Protein AF-0000000070116323 (afdb_homodimer)

InterPro domains:
  IPR029063 S-adenosyl-L-methionine-dependent methyltransferase superfamily [G3DSA:3.40.50.150] (21-224)
  IPR029063 S-adenosyl-L-methionine-dependent methyltransferase superfamily [SSF53335] (65-200)

Sequence (1064 aa):
MSVRLLGGEMPHWSEPVDTGARGAVLAALAAAAHGRTLVVGPHGAEVVDPLTAGELTLLVRGTPDAEALARRYATRPGVRVWCGSLDKLAAEPEFDTVLALDGLDRTGSTESPELPWSQALARLLAVLRPGGRLLLGLPNPAGLHRLVALPAEPGVTEWPAPAEDDPTRPVSLSELHAAVRSAGLEVLRGYAAFPSPDAPSALLGAELLADPRMRGLLQSTLRRALVPAAPLLADPRPIAMRLLHAGLAGPTAPGWVVVATRPGGPARPDLPGALIGTGPAGVDRVEHDPARGWLRVGAGAARVVPAGRCLHDVLLAAARGHDHPAFRGLLTAWQAGALAGVDADEIVVDPDGLLHGLGRPLDAPAPLAAGPAAPEPTSAEVATAEDTAAGPAGSRRDGEALRRFARAMFDEGLSHLWPTPADESEVTALLAEMAGRVAPDRAADAHDGPPTLRETVAQRDRLRRELAEARAQADWYERRAARRDAELIRANRIISALKATAPGRAATVVAGGLRTGKRVARAALRRLRPDGMSVRLLGGEMPHWSEPVDTGARGAVLAALAAAAHGRTLVVGPHGAEVVDPLTAGELTLLVRGTPDAEALARRYATRPGVRVWCGSLDKLAAEPEFDTVLALDGLDRTGSTESPELPWSQALARLLAVLRPGGRLLLGLPNPAGLHRLVALPAEPGVTEWPAPAEDDPTRPVSLSELHAAVRSAGLEVLRGYAAFPSPDAPSALLGAELLADPRMRGLLQSTLRRALVPAAPLLADPRPIAMRLLHAGLAGPTAPGWVVVATRPGGPARPDLPGALIGTGPAGVDRVEHDPARGWLRVGAGAARVVPAGRCLHDVLLAAARGHDHPAFRGLLTAWQAGALAGVDADEIVVDPDGLLHGLGRPLDAPAPLAAGPAAPEPTSAEVATAEDTAAGPAGSRRDGEALRRFARAMFDEGLSHLWPTPADESEVTALLAEMAGRVAPDRAADAHDGPPTLRETVAQRDRLRRELAEARAQADWYERRAARRDAELIRANRIISALKATAPGRAATVVAGGLRTGKRVARAALRRLRPDG

Organism: Actinoplanes teichomyceticus (NCBI:txid1867)

Secondary structure (DSSP, 8-state):
-PEEEEE--BTT--PPTT-SB-SHHHHHHHTT--SSEEEES-B-HHHHTT---SSEEEEESBHHHHHHHHHHTTTSTTEEEEEE-GGGS-----EEEEEETT-STTS--TTSPPPPHHHHHHHHHTTEEEEEEEEEEEE-TTSHHHHT-------TT--S--GGG-TTS--SHHHHHHHHHHTT-EEEEEEEEES-SSS-SEEEEHHHHH-GGGHHHHHHHHHHHT--SS--SS-HHHHHHHHHHTT-TTTT-SEEEEEEE-TT-SSPP---SEEEE-SSS-EEEEEEETTTEEEEESSS--EEPPPSEEHHHHHHHHHHTT-HHHHHHHHHHHHHSTTTTS-GGGEEE-TTS-EEE-SS--S-------S---------------------TTSTTTTHHHHHHHHHHHHTT-GGGSSS---HHHHHHHHHHHTT-PPPP-------SPPPHHHHHHHHHHHHHHHHHHHHHHHHHHHHHHHHHHHHHHHHHHHHHHHHHS-HHHHHHHHHHHHHHHHHHHHHHHHTS---/-PEEEEE--BTT--PPTT-SB-SHHHHHHHTT--SSEEEES-B-HHHHTT---SSEEEEESBHHHHHHHHHHTTTSTTEEEEEE-GGGS-----EEEEEETT-STTS--TTSPPPPHHHHHHHHHTTEEEEEEEEEEEE-TTSHHHHT-------TT--S--GGG-TTS--SHHHHHHHHHHTTPEEEEEEEEES-SSS-SEEEEHHHHH-GGGHHHHHHHHHHHT--SS--SS-HHHHHHHHHHTT-TTTT-SEEEEEEE-TT-SSPP---SEEEE-SSS-EEEEEEETTTEEEEESSS--EEPPPSEEHHHHHHHHHHTT-HHHHHHHHHHHHHSTTTTS-GGGEEE-TTS-EEE-SS--S-------S--------------------STTSTTTTHHHHHHHHHHHHTT-GGGSSS---HHHHHHHHHHHTT-PPPP-------SPPPHHHHHHHHHHHHHHHHHHHHHHHHHHHHHHHHHHHHHHHHHHHHHHHHHS-HHHHHHHHHHHHHHHHHHHHHHHHTS---

Radius of gyration: 37.92 Å; Cα contacts (8 Å, |Δi|>4): 1888; chains: 2; bounding box: 138×92×123 Å

Foldseek 3Di:
DDEAELAQADAPDDDDPPFFAEFQLLLVVLCQAEEAEEEAEDYDCSNVVPHPHQAYEYEARYPVVQVVVCVVCVPPPRYHYYYHALVSDDLAQAGQEYEALRARQRRGHPVDDDDQRLVSVLSSCSNHDAFHKYKHKDFACLALCNVFADPDPPPPPPPDDPNVVRPQGDNAPVSVCVSCVVSQKAWPFKWFFPDASRYGQKTAGPVLLPDLQCALVVLLQRQVRQDDPDATQARSSVVCNVCSVVSNNRSRGRMMIIMITHPPHDDDDDDARMWHHPDRNWIWGWHQDPVQGIWIGGPDDIDRRGTAHQQLVVLVVCLVVVVLVVNLVSLQLCLVDLNLLPASSQWGQHPVRDIDGNDPPRPDDPPPPPPPDPPDDDDDPPPPPPPPPPDPPVVLSRQVNLLVSLVVCVSNVNCVSDPDNDDSQRSSQVSQVSNVHHRHDPDPDDPPDDDHVVRVVVVVVVVVVVVVVVVVVVVVVVVVVVVVVVVVVVVVVVVVVVLVPDPDPVNVVVVVVVVVVVVVVVVVVVVPPPDD/DDEAELAQADAPDDDDPPFFADFQLLLVVLCQFEEAEEEAEDYDCSNVVPHPHQAYEYEARYPVVQVVVCVVCVPPPRYHYYYHALVSDDLAQAGQEYEALRARQRRGHPVDDDDQSLVSVLSSCSNHDAFHKYKHKDFACLALCNVFADPDPPPPPPPDDPNVVRPQGDNAPVSVCVSCVVSQKAWPFKWFFPDASRYGQKTAGPVLLPDLQCALVVLLQRQVRQPDPDDTQARSSVVCNVCSVVSNNRSRGRMMIIMITHPPHPDDDDDARMWHHPDRNWIWGWHQDPVQGIWIGTPDDIDRRGGAHQQLVVLVVCLVVVVLVVNLVSLQLCLVFLNLLPASSQWGQHPVRDIDGNDPPRPDGPPPPDPPDDPPDDDDDPDPPPPPPPDCPVVLSRQVNLLVSLVVCVSNVNCVSDPDNDDSQRSSQVSQVSNVHHRHDPDPDDPPDDDHVVRVVVVVVVVVVVVVVVVVVVVVVVVVVVVVVVVVVVVVVVVVVVLVPDPPPVVVVVVVVVVVVVVVVVVVVVVPPPDD

Nearest PDB structures (foldseek):
  3cc8-assembly1_A-2  TM=5.804E-01  e=1.227E-06  Bacillus cereus ATCC 10987
  4htf-assembly1_A  TM=5.888E-01  e=8.578E-06  Escherichia coli O157:H7
  3ofj-assembly1_A  TM=7.403E-01  e=3.950E-04  Bradyrhizobium sp. WM9
  7f1e-assembly2_B  TM=6.136E-01  e=3.707E-03  Homo sapiens
  8owx-assembly1_A  TM=5.629E-01  e=3.295E-03  Homo sapiens

pLDDT: mean 80.02, std 21.69, range [21.78, 98.81]

Solvent-accessible surface area (backbone atoms only — not comparable to full-atom values): 56687 Å² total; per-residue (Å²): 95,75,71,45,78,56,44,54,53,31,76,90,35,62,79,64,82,95,55,39,20,25,43,39,34,50,23,60,57,50,62,67,59,44,49,36,28,37,36,40,31,54,61,30,64,69,34,56,68,72,55,76,42,71,32,36,36,40,34,28,27,22,40,56,50,30,50,52,49,21,63,73,44,46,84,43,81,51,57,44,34,30,24,18,16,55,91,47,52,73,72,49,57,72,20,37,13,40,40,22,49,49,22,70,83,64,31,57,32,95,87,43,83,76,66,54,49,55,55,47,49,51,52,59,52,38,23,41,26,88,19,11,34,37,35,40,21,42,71,34,84,57,3,52,53,56,73,32,42,52,88,66,73,74,52,91,78,60,65,62,44,57,70,83,70,39,87,62,42,60,60,40,70,69,44,43,49,48,54,46,40,74,72,59,30,46,77,74,47,54,28,27,18,31,48,30,50,33,52,22,39,30,35,41,17,64,70,55,74,67,35,74,52,39,41,8,53,52,50,22,52,48,48,66,46,36,57,77,89,62,75,36,47,46,67,51,40,70,54,48,52,39,26,44,73,47,68,36,42,64,74,29,19,18,8,36,38,38,37,30,27,29,68,86,34,75,83,79,73,90,74,60,40,24,35,38,40,74,53,82,77,35,56,30,35,30,34,78,38,94,86,77,38,47,28,39,34,50,102,59,74,72,37,70,59,67,47,26,38,20,36,43,58,51,45,48,48,23,55,54,48,65,33,58,67,61,33,32,50,52,40,26,57,39,57,72,43,95,49,24,60,49,45,42,51,42,24,28,31,26,93,86,67,49,80,42,75,70,65,77,80,66,81,73,74,74,68,74,77,66,72,78,68,80,78,72,80,82,80,82,83,70,79,76,72,79,72,77,73,78,64,78,70,78,63,74,49,60,34,51,21,48,38,52,47,33,45,49,37,49,67,68,66,48,55,75,79,41,93,54,99,57,52,56,56,52,46,25,30,50,50,22,50,55,32,73,41,76,52,59,76,76,73,84,76,72,84,80,64,71,66,42,46,64,49,35,44,48,46,21,52,48,28,48,50,51,25,51,49,26,42,50,47,24,52,50,26,44,50,49,28,52,52,37,49,54,51,37,54,51,39,50,50,49,42,54,54,52,55,71,71,45,62,82,69,63,52,53,56,58,57,53,53,57,52,52,50,52,51,52,52,51,53,54,54,59,65,65,52,71,81,127,93,76,69,46,76,55,42,54,51,31,76,90,35,62,80,65,84,97,54,38,20,25,42,39,34,50,22,60,59,49,63,67,58,45,49,36,29,38,36,40,32,55,61,30,63,70,33,55,68,73,56,76,40,70,31,36,36,38,35,28,26,21,41,56,49,30,52,51,48,21,63,72,43,47,84,44,82,51,57,41,34,31,23,19,15,55,89,48,53,71,74,48,57,72,20,36,13,39,39,21,50,48,22,71,83,64,31,58,32,95,88,42,84,77,67,53,48,56,55,48,51,49,52,59,53,36,24,41,26,88,20,12,35,38,35,39,20,42,72,34,85,55,3,51,54,55,72,30,43,53,88,64,70,75,51,89,77,63,65,64,44,58,69,85,71,39,85,61,42,58,60,40,69,69,44,42,49,46,54,45,40,73,73,60,30,47,78,75,47,53,28,27,19,30,48,30,49,33,52,21,41,31,35,42,18,65,70,56,75,67,35,74,52,38,42,8,53,52,49,24,53,47,48,65,45,35,56,77,89,61,75,39,49,48,67,52,40,69,55,48,51,40,27,44,71,47,69,36,43,64,74,29,20,18,8,35,38,37,36,31,28,30,66,86,34,74,84,78,72,92,74,60,41,25,36,37,41,75,54,84,77,35,57,31,35,30,34,78,38,95,86,77,39,47,28,39,36,52,101,60,73,70,36,71,60,68,48,27,37,18,36,43,58,52,45,49,48,22,56,54,48,66,33,57,67,62,34,32,50,52,40,27,57,40,58,72,42,94,50,23,60,48,44,42,53,42,25,26,30,27,93,84,66,49,80,42,73,70,64,78,83,66,80,75,73,73,68,76,78,68,73,81,68,79,80,73,82,82,82,85,82,74,80,78,72,80,73,78,72,78,64,76,70,78,61,73,49,58,33,49,20,47,39,52,48,33,45,48,36,49,67,67,66,48,55,75,81,40,92,54,101,56,52,56,56,54,46,24,30,50,50,22,49,56,31,73,40,76,52,60,76,75,73,85,74,71,82,80,65,70,67,45,48,65,50,35,45,48,47,22,52,48,28,48,51,51,25,52,49,27,42,49,47,23,51,49,25,45,50,48,29,52,50,37,50,52,49,38,55,50,40,49,51,50,41,54,54,52,51,71,72,42,61,83,69,60,47,53,55,56,57,53,51,55,54,50,49,51,51,51,51,52,50,55,55,58,65,68,51,71,80,128

Structure (mmCIF, N/CA/C/O backbone):
data_AF-0000000070116323-model_v1
#
loop_
_entity.id
_entity.type
_entity.pdbx_description
1 polymer 'Methyltransferase family protein'
#
loop_
_atom_site.group_PDB
_atom_site.id
_atom_site.type_symbol
_atom_site.label_atom_id
_atom_site.label_alt_id
_atom_site.label_comp_id
_atom_site.label_asym_id
_atom_site.label_entity_id
_atom_site.label_seq_id
_atom_site.pdbx_PDB_ins_code
_atom_site.Cartn_x
_atom_site.Cartn_y
_atom_site.Cartn_z
_atom_site.occupancy
_atom_site.B_iso_or_equiv
_atom_site.auth_seq_id
_atom_site.auth_comp_id
_atom_site.auth_asym_id
_atom_site.auth_atom_id
_atom_site.pdbx_PDB_model_num
ATOM 1 N N . MET A 1 1 ? 7.668 42.844 17.594 1 74.06 1 MET A N 1
ATOM 2 C CA . MET A 1 1 ? 8.242 41.75 18.375 1 74.06 1 MET A CA 1
ATOM 3 C C . MET A 1 1 ? 9.555 41.281 17.75 1 74.06 1 MET A C 1
ATOM 5 O O . MET A 1 1 ? 9.672 41.188 16.531 1 74.06 1 MET A O 1
ATOM 9 N N . SER A 1 2 ? 10.648 41.125 18.609 1 86.44 2 SER A N 1
ATOM 10 C CA . SER A 1 2 ? 11.977 40.75 18.109 1 86.44 2 SER A CA 1
ATOM 11 C C . SER A 1 2 ? 12.141 39.25 18.047 1 86.44 2 SER A C 1
ATOM 13 O O . SER A 1 2 ? 11.562 38.5 18.875 1 86.44 2 SER A O 1
ATOM 15 N N . VAL A 1 3 ? 12.711 38.812 16.984 1 96.38 3 VAL A N 1
ATOM 16 C CA . VAL A 1 3 ? 13.031 37.406 16.797 1 96.38 3 VAL A CA 1
ATOM 17 C C . VAL A 1 3 ? 14.305 37.031 17.562 1 96.38 3 VAL A C 1
ATOM 19 O O . VAL A 1 3 ? 15.32 37.719 17.438 1 96.38 3 VAL A O 1
ATOM 22 N N . ARG A 1 4 ? 14.273 36.094 18.438 1 96.56 4 ARG A N 1
ATOM 23 C CA . ARG A 1 4 ? 15.461 35.562 19.109 1 96.56 4 ARG A CA 1
ATOM 24 C C . ARG A 1 4 ? 16.172 34.531 18.25 1 96.56 4 ARG A C 1
ATOM 26 O O . ARG A 1 4 ? 15.562 33.5 17.859 1 96.56 4 ARG A O 1
ATOM 33 N N . LEU A 1 5 ? 17.406 34.688 18 1 95.88 5 LEU A N 1
ATOM 34 C CA . LEU A 1 5 ? 18.203 33.781 17.203 1 95.88 5 LEU A CA 1
ATOM 35 C C . LEU A 1 5 ? 18.922 32.75 18.094 1 95.88 5 LEU A C 1
ATOM 37 O O . LEU A 1 5 ? 19.641 33.156 19.016 1 95.88 5 LEU A O 1
ATOM 41 N N . LEU A 1 6 ? 18.766 31.438 17.797 1 93.94 6 LEU A N 1
ATOM 42 C CA . LEU A 1 6 ? 19.312 30.391 18.656 1 93.94 6 LEU A CA 1
ATOM 43 C C . LEU A 1 6 ? 20.609 29.844 18.062 1 93.94 6 LEU A C 1
ATOM 45 O O . LEU A 1 6 ? 21.406 29.219 18.766 1 93.94 6 LEU A O 1
ATOM 49 N N . GLY A 1 7 ? 20.828 30.031 16.859 1 92.12 7 GLY A N 1
ATOM 50 C CA . GLY A 1 7 ? 21.828 29.312 16.078 1 92.12 7 GLY A CA 1
ATOM 51 C C . GLY A 1 7 ? 21.234 28.297 15.125 1 92.12 7 GLY A C 1
ATOM 52 O O . GLY A 1 7 ? 20.203 27.688 15.422 1 92.12 7 GLY A O 1
ATOM 53 N N . GLY A 1 8 ? 21.891 28.141 13.992 1 90.75 8 GLY A N 1
ATOM 54 C CA . GLY A 1 8 ? 21.406 27.188 13 1 90.75 8 GLY A CA 1
ATOM 55 C C . GLY A 1 8 ? 20.297 27.75 12.133 1 90.75 8 GLY A C 1
ATOM 56 O O . GLY A 1 8 ? 19.578 26.984 11.477 1 90.75 8 GLY A O 1
ATOM 57 N N . GLU A 1 9 ? 20.078 29.047 12.188 1 91.38 9 GLU A N 1
ATOM 58 C CA . GLU A 1 9 ? 19.047 29.672 11.375 1 91.38 9 GLU A CA 1
ATOM 59 C C . GLU A 1 9 ? 19.391 29.578 9.891 1 91.38 9 GLU A C 1
ATOM 61 O O . GLU A 1 9 ? 20.562 29.516 9.523 1 91.38 9 GLU A O 1
ATOM 66 N N . MET A 1 10 ? 18.359 29.562 9.117 1 91.44 10 MET A N 1
ATOM 67 C CA . MET A 1 10 ? 18.5 29.594 7.668 1 91.44 10 MET A CA 1
ATOM 68 C C . MET A 1 10 ? 18.062 30.938 7.102 1 91.44 10 MET A C 1
ATOM 70 O O . MET A 1 10 ? 16.875 31.141 6.84 1 91.44 10 MET A O 1
ATOM 74 N N . PRO A 1 11 ? 19.016 31.797 6.902 1 90.12 11 PRO A N 1
ATOM 75 C CA . PRO A 1 11 ? 18.703 33.188 6.617 1 90.12 11 PRO A CA 1
ATOM 76 C C . PRO A 1 11 ? 17.938 33.375 5.305 1 90.12 11 PRO A C 1
ATOM 78 O O . PRO A 1 11 ? 17.172 34.344 5.152 1 90.12 11 PRO A O 1
ATOM 81 N N . HIS A 1 12 ? 18.109 32.469 4.324 1 87.5 12 HIS A N 1
ATOM 82 C CA . HIS A 1 12 ? 17.5 32.656 3.01 1 87.5 12 HIS A CA 1
ATOM 83 C C . HIS A 1 12 ? 16.484 31.578 2.703 1 87.5 12 HIS A C 1
ATOM 85 O O . HIS A 1 12 ? 16.156 31.344 1.541 1 87.5 12 HIS A O 1
ATOM 91 N N . TRP A 1 13 ? 16.047 31.016 3.82 1 88.25 13 TRP A N 1
ATOM 92 C CA . TRP A 1 13 ? 15.117 29.906 3.609 1 88.25 13 TRP A CA 1
ATOM 93 C C . TRP A 1 13 ? 13.727 30.266 4.148 1 88.25 13 TRP A C 1
ATOM 95 O O . TRP A 1 13 ? 13.602 30.828 5.238 1 88.25 13 TRP A O 1
ATOM 105 N N . SER A 1 14 ? 12.727 29.953 3.305 1 89.5 14 SER A N 1
ATOM 106 C CA . SER A 1 14 ? 11.336 29.969 3.74 1 89.5 14 SER A CA 1
ATOM 107 C C . SER A 1 14 ? 10.602 28.703 3.342 1 89.5 14 SER A C 1
ATOM 109 O O . SER A 1 14 ? 10.789 28.188 2.232 1 89.5 14 SER A O 1
ATOM 111 N N . GLU A 1 15 ? 9.93 28.141 4.332 1 87.5 15 GLU A N 1
ATOM 112 C CA . GLU A 1 15 ? 9.141 26.969 3.98 1 87.5 15 GLU A CA 1
ATOM 113 C C . GLU A 1 15 ? 8.133 27.281 2.877 1 87.5 15 GLU A C 1
ATOM 115 O O . GLU A 1 15 ? 7.582 28.375 2.832 1 87.5 15 GLU A O 1
ATOM 120 N N . PRO A 1 16 ? 7.934 26.281 1.965 1 80 16 PRO A N 1
ATOM 121 C CA . PRO A 1 16 ? 6.922 26.516 0.934 1 80 16 PRO A CA 1
ATOM 122 C C . PRO A 1 16 ? 5.559 26.875 1.519 1 80 16 PRO A C 1
ATOM 124 O O . PRO A 1 16 ? 5.199 26.406 2.602 1 80 16 PRO A O 1
ATOM 127 N N . VAL A 1 17 ? 4.887 27.594 0.657 1 69.75 17 VAL A N 1
ATOM 128 C CA . VAL A 1 17 ? 3.557 28.031 1.074 1 69.75 17 VAL A CA 1
ATOM 129 C C . VAL A 1 17 ? 2.633 26.828 1.207 1 69.75 17 VAL A C 1
ATOM 131 O O . VAL A 1 17 ? 2.781 25.844 0.48 1 69.75 17 VAL A O 1
ATOM 134 N N . ASP A 1 18 ? 1.73 26.797 2.084 1 72.75 18 ASP A N 1
ATOM 135 C CA . ASP A 1 18 ? 0.697 25.781 2.277 1 72.75 18 ASP A CA 1
ATOM 136 C C . ASP A 1 18 ? 1.306 24.453 2.723 1 72.75 18 ASP A C 1
ATOM 138 O O . ASP A 1 18 ? 0.864 23.391 2.291 1 72.75 18 ASP A O 1
ATOM 142 N N . THR A 1 19 ? 2.482 24.625 3.291 1 82.44 19 THR A N 1
ATOM 143 C CA . THR A 1 19 ? 3.039 23.438 3.938 1 82.44 19 THR A CA 1
ATOM 144 C C . THR A 1 19 ? 3.086 23.625 5.453 1 82.44 19 THR A C 1
ATOM 146 O O . TH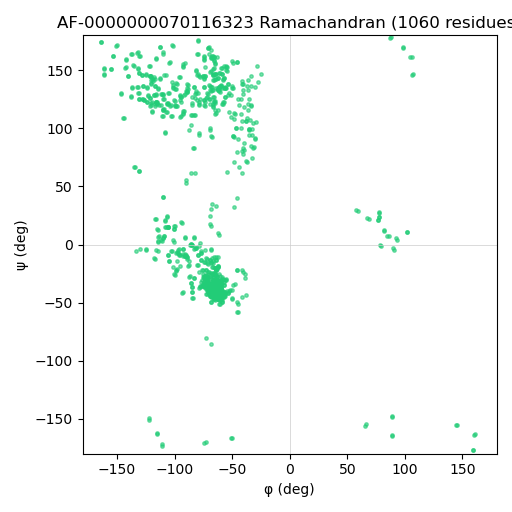R A 1 19 ? 2.73 24.688 5.965 1 82.44 19 THR A O 1
ATOM 149 N N . GLY A 1 20 ? 3.367 22.594 6.223 1 92.56 20 GLY A N 1
ATOM 150 C CA . GLY A 1 20 ? 3.334 22.625 7.676 1 92.56 20 GLY A CA 1
ATOM 151 C C . GLY A 1 20 ? 2.045 22.062 8.25 1 92.56 20 GLY A C 1
ATOM 152 O O . GLY A 1 20 ? 1.081 21.828 7.52 1 92.56 20 GLY A O 1
ATOM 153 N N . ALA A 1 21 ? 2.102 21.875 9.547 1 97.12 21 ALA A N 1
ATOM 154 C CA . ALA A 1 21 ? 0.909 21.359 10.211 1 97.12 21 ALA A CA 1
ATOM 155 C C . ALA A 1 21 ? -0.232 22.375 10.156 1 97.12 21 ALA A C 1
ATOM 157 O O . ALA A 1 21 ? -0.112 23.484 10.688 1 97.12 21 ALA A O 1
ATOM 158 N N . ARG A 1 22 ? -1.338 21.969 9.516 1 96.06 22 ARG A N 1
ATOM 159 C CA . ARG A 1 22 ? -2.447 22.906 9.328 1 96.06 22 ARG A CA 1
ATOM 160 C C . ARG A 1 22 ? -3.777 22.156 9.266 1 96.06 22 ARG A C 1
ATOM 162 O O . ARG A 1 22 ? -3.807 20.938 9.227 1 96.06 22 ARG A O 1
ATOM 169 N N . GLY A 1 23 ? -4.836 23 9.289 1 94.69 23 GLY A N 1
ATOM 170 C CA . GLY A 1 23 ? -6.176 22.438 9.172 1 94.69 23 GLY A CA 1
ATOM 171 C C . GLY A 1 23 ? -6.934 22.438 10.484 1 94.69 23 GLY A C 1
ATOM 172 O O . GLY A 1 23 ? -6.332 22.5 11.555 1 94.69 23 GLY A O 1
ATOM 173 N N . ALA A 1 24 ? -8.219 22.312 10.328 1 94.81 24 ALA A N 1
ATOM 174 C CA . ALA A 1 24 ? -9.125 22.406 11.469 1 94.81 24 ALA A CA 1
ATOM 175 C C . ALA A 1 24 ? -8.938 21.234 12.43 1 94.81 24 ALA A C 1
ATOM 177 O O . ALA A 1 24 ? -9.055 21.406 13.648 1 94.81 24 ALA A O 1
ATOM 178 N N . VAL A 1 25 ? -8.633 20.109 11.891 1 96.75 25 VAL A N 1
ATOM 179 C CA . VAL A 1 25 ? -8.523 18.906 12.695 1 96.75 25 VAL A CA 1
ATOM 180 C C . VAL A 1 25 ? -7.297 18.984 13.602 1 96.75 25 VAL A C 1
ATOM 182 O O . VAL A 1 25 ? -7.379 18.688 14.797 1 96.75 25 VAL A O 1
ATOM 185 N N . LEU A 1 26 ? -6.203 19.453 13.07 1 97.44 26 LEU A N 1
ATOM 186 C CA . LEU A 1 26 ? -5.008 19.625 13.891 1 97.44 26 LEU A CA 1
ATOM 187 C C . LEU A 1 26 ? -5.18 20.766 14.883 1 97.44 26 LEU A C 1
ATOM 189 O O . LEU A 1 26 ? -4.656 20.719 15.992 1 97.44 26 LEU A O 1
ATOM 193 N N . ALA A 1 27 ? -5.918 21.812 14.453 1 96.19 27 ALA A N 1
ATOM 194 C CA . ALA A 1 27 ? -6.227 22.906 15.375 1 96.19 27 ALA A CA 1
ATOM 195 C C . ALA A 1 27 ? -7.02 22.391 16.578 1 96.19 27 ALA A C 1
ATOM 197 O O . ALA A 1 27 ? -6.723 22.75 17.719 1 96.19 27 ALA A O 1
ATOM 198 N N . ALA A 1 28 ? -7.969 21.547 16.281 1 94.94 28 ALA A N 1
ATOM 199 C CA . ALA A 1 28 ? -8.781 20.969 17.359 1 94.94 28 ALA A CA 1
ATOM 200 C C . ALA A 1 28 ? -7.93 20.125 18.297 1 94.94 28 ALA A C 1
ATOM 202 O O . ALA A 1 28 ? -8.117 20.156 19.516 1 94.94 28 ALA A O 1
ATOM 203 N N . LEU A 1 29 ? -7.012 19.375 17.75 1 96.69 29 LEU A N 1
ATOM 204 C CA . LEU A 1 29 ? -6.133 18.547 18.578 1 96.69 29 LEU A CA 1
ATOM 205 C C . LEU A 1 29 ? -5.207 19.422 19.422 1 96.69 29 LEU A C 1
ATOM 207 O O . LEU A 1 29 ? -4.941 19.125 20.578 1 96.69 29 LEU A O 1
ATOM 211 N N . ALA A 1 30 ? -4.691 20.5 18.859 1 95.19 30 ALA A N 1
ATOM 212 C CA . ALA A 1 30 ? -3.754 21.406 19.516 1 95.19 30 ALA A CA 1
ATOM 213 C C . ALA A 1 30 ? -4.383 22.062 20.75 1 95.19 30 ALA A C 1
ATOM 215 O O . ALA A 1 30 ? -3.678 22.562 21.625 1 95.19 30 ALA A O 1
ATOM 216 N N . ALA A 1 31 ? -5.68 22.031 20.797 1 88.94 31 ALA A N 1
ATOM 217 C CA . ALA A 1 31 ? -6.391 22.609 21.938 1 88.94 31 ALA A CA 1
ATOM 218 C C . ALA A 1 31 ? -6.07 21.859 23.219 1 88.94 31 ALA A C 1
ATOM 220 O O . ALA A 1 31 ? -6.355 22.344 24.312 1 88.94 31 ALA A O 1
ATOM 221 N N . ALA A 1 32 ? -5.484 20.734 23.062 1 87.88 32 ALA A N 1
ATOM 222 C CA . ALA A 1 32 ? -5.055 19.953 24.219 1 87.88 32 ALA A CA 1
ATOM 223 C C . ALA A 1 32 ? -3.85 20.594 24.906 1 87.88 32 ALA A C 1
ATOM 225 O O . ALA A 1 32 ? -3.48 20.219 26.016 1 87.88 32 ALA A O 1
ATOM 226 N N . ALA A 1 33 ? -3.195 21.578 24.266 1 90.94 33 ALA A N 1
ATOM 227 C CA . ALA A 1 33 ? -2.043 22.266 24.844 1 90.94 33 ALA A CA 1
ATOM 228 C C . ALA A 1 33 ? -2.436 23.047 26.094 1 90.94 33 ALA A C 1
ATOM 230 O O . ALA A 1 33 ? -3.57 23.516 26.219 1 90.94 33 ALA A O 1
ATOM 231 N N . HIS A 1 34 ? -1.484 23.125 27.078 1 90.25 34 HIS A N 1
ATOM 232 C CA . HIS A 1 34 ? -1.702 23.875 28.297 1 90.25 34 HIS A CA 1
ATOM 233 C C . HIS A 1 34 ? -0.424 24.578 28.75 1 90.25 34 HIS A C 1
ATOM 235 O O . HIS A 1 34 ? 0.678 24.172 28.391 1 90.25 34 HIS A O 1
ATOM 241 N N . GLY A 1 35 ? -0.609 25.672 29.453 1 92.19 35 GLY A N 1
ATOM 242 C CA . GLY A 1 35 ? 0.521 26.359 30.062 1 92.19 35 GLY A CA 1
ATOM 243 C C . GLY A 1 35 ? 1.482 26.938 29.031 1 92.19 35 GLY A C 1
ATOM 244 O O . GLY A 1 35 ? 1.068 27.375 27.953 1 92.19 35 GLY A O 1
ATOM 245 N N . ARG A 1 36 ? 2.742 27.109 29.5 1 95.25 36 ARG A N 1
ATOM 246 C CA . ARG A 1 36 ? 3.787 27.578 28.594 1 95.25 36 ARG A CA 1
ATOM 247 C C . ARG A 1 36 ? 4.023 26.594 27.453 1 95.25 36 ARG A C 1
ATOM 249 O O . ARG A 1 36 ? 4.414 25.453 27.688 1 95.25 36 ARG A O 1
ATOM 256 N N . THR A 1 37 ? 3.748 27.031 26.266 1 96.62 37 THR A N 1
ATOM 257 C CA . THR A 1 37 ? 3.727 26.141 25.125 1 96.62 37 THR A CA 1
ATOM 258 C C . THR A 1 37 ? 4.812 26.5 24.109 1 96.62 37 THR A C 1
ATOM 260 O O . THR A 1 37 ? 4.98 27.688 23.781 1 96.62 37 THR A O 1
ATOM 263 N N . LEU A 1 38 ? 5.574 25.531 23.734 1 97.31 38 LEU A N 1
ATOM 264 C CA . LEU A 1 38 ? 6.539 25.656 22.656 1 97.31 38 LEU A CA 1
ATOM 265 C C . LEU A 1 38 ? 6.02 24.984 21.391 1 97.31 38 LEU A C 1
ATOM 267 O O . LEU A 1 38 ? 5.672 23.797 21.406 1 97.31 38 LEU A O 1
ATOM 271 N N . VAL A 1 39 ? 5.863 25.734 20.312 1 97.69 39 VAL A N 1
ATOM 272 C CA . VAL A 1 39 ? 5.508 25.203 19 1 97.69 39 VAL A CA 1
ATOM 273 C C . VAL A 1 39 ? 6.758 25.078 18.141 1 97.69 39 VAL A C 1
ATOM 275 O O . VAL A 1 39 ? 7.438 26.078 17.859 1 97.69 39 VAL A O 1
ATOM 278 N N . VAL A 1 40 ? 7.055 23.891 17.734 1 97.38 40 VAL A N 1
ATOM 279 C CA . VAL A 1 40 ? 8.289 23.625 17 1 97.38 40 VAL A CA 1
ATOM 280 C C . VAL A 1 40 ? 7.965 23.266 15.547 1 97.38 40 VAL A C 1
ATOM 282 O O . VAL A 1 40 ? 7.176 22.359 15.289 1 97.38 40 VAL A O 1
ATOM 285 N N . GLY A 1 41 ? 8.641 23.938 14.578 1 95.38 41 GLY A N 1
ATOM 286 C CA . GLY A 1 41 ? 8.422 23.688 13.164 1 95.38 41 GLY A CA 1
ATOM 287 C C . GLY A 1 41 ? 7.289 24.5 12.578 1 95.38 41 GLY A C 1
ATOM 288 O O . GLY A 1 41 ? 6.672 25.312 13.273 1 95.38 41 GLY A O 1
ATOM 289 N N . PRO A 1 42 ? 7.059 24.359 11.305 1 95.06 42 PRO A N 1
ATOM 290 C CA . PRO A 1 42 ? 6.023 25.156 10.641 1 95.06 42 PRO A CA 1
ATOM 291 C C . PRO A 1 42 ? 4.609 24.719 11.023 1 95.06 42 PRO A C 1
ATOM 293 O O . PRO A 1 42 ? 4.289 23.531 10.969 1 95.06 42 PRO A O 1
ATOM 296 N N . HIS A 1 43 ? 3.832 25.672 11.469 1 96.69 43 HIS A N 1
ATOM 297 C CA . HIS A 1 43 ? 2.416 25.5 11.766 1 96.69 43 HIS A CA 1
ATOM 298 C C . HIS A 1 43 ? 1.585 26.625 11.148 1 96.69 43 HIS A C 1
ATOM 300 O O . HIS A 1 43 ? 1.999 27.781 11.156 1 96.69 43 HIS A O 1
ATOM 306 N N . GLY A 1 44 ? 0.51 26.219 10.57 1 94.75 44 GLY A N 1
ATOM 307 C CA . GLY A 1 44 ? -0.399 27.219 10.039 1 94.75 44 GLY A CA 1
ATOM 308 C C . GLY A 1 44 ? -1.044 28.078 11.109 1 94.75 44 GLY A C 1
ATOM 309 O O . GLY A 1 44 ? -1.145 27.656 12.266 1 94.75 44 GLY A O 1
ATOM 310 N N . ALA A 1 45 ? -1.494 29.219 10.688 1 92.69 45 ALA A N 1
ATOM 311 C CA . ALA A 1 45 ? -2.102 30.188 11.602 1 92.69 45 ALA A CA 1
ATOM 312 C C . ALA A 1 45 ? -3.336 29.594 12.281 1 92.69 45 ALA A C 1
ATOM 314 O O . ALA A 1 45 ? -3.621 29.906 13.438 1 92.69 45 ALA A O 1
ATOM 315 N N . GLU A 1 46 ? -4.047 28.781 11.594 1 91.12 46 GLU A N 1
ATOM 316 C CA . GLU A 1 46 ? -5.277 28.219 12.141 1 91.12 46 GLU A CA 1
ATOM 317 C C . GLU A 1 46 ? -4.988 27.297 13.32 1 91.12 46 GLU A C 1
ATOM 319 O O . GLU A 1 46 ? -5.863 27.062 14.164 1 91.12 46 GLU A O 1
ATOM 324 N N . VAL A 1 47 ? -3.82 26.75 13.375 1 94.94 47 VAL A N 1
ATOM 325 C CA . VAL A 1 47 ? -3.428 25.891 14.492 1 94.94 47 VAL A CA 1
ATOM 326 C C . VAL A 1 47 ? -2.9 26.734 15.641 1 94.94 47 VAL A C 1
ATOM 328 O O . VAL A 1 47 ? -3.201 26.469 16.812 1 94.94 47 VAL A O 1
ATOM 331 N N . VAL A 1 48 ? -2.172 27.844 15.391 1 95.31 48 VAL A N 1
ATOM 332 C CA . VAL A 1 48 ? -1.471 28.656 16.391 1 95.31 48 VAL A CA 1
ATOM 333 C C . VAL A 1 48 ? -2.43 29.672 17 1 95.31 48 VAL A C 1
ATOM 335 O O . VAL A 1 48 ? -2.412 29.891 18.203 1 95.31 48 VAL A O 1
ATOM 338 N N . ASP A 1 49 ? -3.273 30.266 16.188 1 93.06 49 ASP A N 1
ATOM 339 C CA . ASP A 1 49 ? -4.121 31.375 16.609 1 93.06 49 ASP A CA 1
ATOM 340 C C . ASP A 1 49 ? -4.996 30.984 17.797 1 93.06 49 ASP A C 1
ATOM 342 O O . ASP A 1 49 ? -5.133 31.766 18.75 1 93.06 49 ASP A O 1
ATOM 346 N N . PRO A 1 50 ? -5.543 29.766 17.781 1 90.94 50 PRO A N 1
ATOM 347 C CA . PRO A 1 50 ? -6.465 29.438 18.875 1 90.94 50 PRO A CA 1
ATOM 348 C C . PRO A 1 50 ? -5.746 29.047 20.156 1 90.94 50 PRO A C 1
ATOM 350 O O . PRO A 1 50 ? -6.387 28.844 21.203 1 90.94 50 PRO A O 1
ATOM 353 N N . LEU A 1 51 ? -4.477 28.875 20.094 1 92.44 51 LEU A N 1
ATOM 354 C CA . LEU A 1 51 ? -3.748 28.469 21.297 1 92.44 51 LEU A CA 1
ATOM 355 C C . LEU A 1 51 ? -3.816 29.562 22.375 1 92.44 51 LEU A C 1
ATOM 357 O O . LEU A 1 51 ? -3.529 30.719 22.094 1 92.44 51 LEU A O 1
ATOM 361 N N . THR A 1 52 ? -4.504 29.266 23.469 1 74.81 52 THR A N 1
ATOM 362 C CA . THR A 1 52 ? -4.727 30.234 24.531 1 74.81 52 THR A CA 1
ATOM 363 C C . THR A 1 52 ? -3.662 30.094 25.625 1 74.81 52 THR A C 1
ATOM 365 O O . THR A 1 52 ? -3.822 30.609 26.734 1 74.81 52 THR A O 1
ATOM 368 N N . ALA A 1 53 ? -2.691 29.547 25.312 1 65.12 53 ALA A N 1
ATOM 369 C CA . ALA A 1 53 ? -1.644 29.359 26.312 1 65.12 53 ALA A CA 1
ATOM 370 C C . ALA A 1 53 ? -1.108 30.719 26.797 1 65.12 53 ALA A C 1
ATOM 372 O O . ALA A 1 53 ? -1.132 31.703 26.062 1 65.12 53 ALA A O 1
ATOM 373 N N . GLY A 1 54 ? -0.977 30.859 28.141 1 71.38 54 GLY A N 1
ATOM 374 C CA . GLY A 1 54 ? -0.435 32.062 28.734 1 71.38 54 GLY A CA 1
ATOM 375 C C . GLY A 1 54 ? 0.814 32.562 28.016 1 71.38 54 GLY A C 1
ATOM 376 O O . GLY A 1 54 ? 0.925 33.75 27.703 1 71.38 54 GLY A O 1
ATOM 377 N N . GLU A 1 55 ? 1.806 31.766 27.781 1 90.62 55 GLU A N 1
ATOM 378 C CA . GLU A 1 55 ? 3.021 32.094 27.031 1 90.62 55 GLU A CA 1
ATOM 379 C C . GLU A 1 55 ? 3.215 31.141 25.859 1 90.62 55 GLU A C 1
ATOM 381 O O . GLU A 1 55 ? 3.084 29.922 26.016 1 90.62 55 GLU A O 1
ATOM 386 N N . LEU A 1 56 ? 3.404 31.75 24.703 1 95.31 56 LEU A N 1
ATOM 387 C CA . LEU A 1 56 ? 3.58 30.984 23.469 1 95.31 56 LEU A CA 1
ATOM 388 C C . LEU A 1 56 ? 4.922 31.297 22.828 1 95.31 56 LEU A C 1
ATOM 390 O O . LEU A 1 56 ? 5.254 32.469 22.609 1 95.31 56 LEU A O 1
ATOM 394 N N . THR A 1 57 ? 5.734 30.266 22.688 1 96.69 57 THR A N 1
ATOM 395 C CA . THR A 1 57 ? 6.992 30.406 21.953 1 96.69 57 THR A CA 1
ATOM 396 C C . THR A 1 57 ? 6.93 29.641 20.625 1 96.69 57 THR A C 1
ATOM 398 O O . THR A 1 57 ? 6.57 28.469 20.594 1 96.69 57 THR A O 1
ATOM 401 N N . LEU A 1 58 ? 7.195 30.328 19.562 1 97.19 58 LEU A N 1
ATOM 402 C CA . LEU A 1 58 ? 7.227 29.734 18.219 1 97.19 58 LEU A CA 1
ATOM 403 C C . LEU A 1 58 ? 8.656 29.578 17.734 1 97.19 58 LEU A C 1
ATOM 405 O O . LEU A 1 58 ? 9.406 30.562 17.672 1 97.19 58 LEU A O 1
ATOM 409 N N . LEU A 1 59 ? 9.062 28.359 17.438 1 97.31 59 LEU A N 1
ATOM 410 C CA . LEU A 1 59 ? 10.406 28.078 16.938 1 97.31 59 LEU A CA 1
ATOM 411 C C . LEU A 1 59 ? 10.367 27.609 15.484 1 97.31 59 LEU A C 1
ATOM 413 O O . LEU A 1 59 ? 9.75 26.594 15.18 1 97.31 59 LEU A O 1
ATOM 417 N N . VAL A 1 60 ? 11.016 28.312 14.578 1 96.06 60 VAL A N 1
ATOM 418 C CA . VAL A 1 60 ? 11.148 27.938 13.18 1 96.06 60 VAL A CA 1
ATOM 419 C C . VAL A 1 60 ? 12.609 28.078 12.742 1 96.06 60 VAL A C 1
ATOM 421 O O . VAL A 1 60 ? 13.406 28.734 13.414 1 96.06 60 VAL A O 1
ATOM 424 N N . ARG A 1 61 ? 12.969 27.5 11.602 1 93.56 61 ARG A N 1
ATOM 425 C CA . ARG A 1 61 ? 14.375 27.453 11.211 1 93.56 61 ARG A CA 1
ATOM 426 C C . ARG A 1 61 ? 14.688 28.562 10.195 1 93.56 61 ARG A C 1
ATOM 428 O O . ARG A 1 61 ? 15.828 29 10.094 1 93.56 61 ARG A O 1
ATOM 435 N N . GLY A 1 62 ? 13.68 29 9.438 1 93.38 62 GLY A N 1
ATOM 436 C CA . GLY A 1 62 ? 13.898 30.031 8.422 1 93.38 62 GLY A CA 1
ATOM 437 C C . GLY A 1 62 ? 13.719 31.438 8.945 1 93.38 62 GLY A C 1
ATOM 438 O O . GLY A 1 62 ? 12.695 31.75 9.57 1 93.38 62 GLY A O 1
ATOM 439 N N . THR A 1 63 ? 14.656 32.344 8.664 1 95.38 63 THR A N 1
ATOM 440 C CA . THR A 1 63 ? 14.609 33.719 9.164 1 95.38 63 THR A CA 1
ATOM 441 C C . THR A 1 63 ? 13.414 34.438 8.578 1 95.38 63 THR A C 1
ATOM 443 O O . THR A 1 63 ? 12.695 35.125 9.297 1 95.38 63 THR A O 1
ATOM 446 N N . PRO A 1 64 ? 13.172 34.312 7.27 1 94.88 64 PRO A N 1
ATOM 447 C CA . PRO A 1 64 ? 11.984 35 6.738 1 94.88 64 PRO A CA 1
ATOM 448 C C . PRO A 1 64 ? 10.695 34.531 7.422 1 94.88 64 PRO A C 1
ATOM 450 O O . PRO A 1 64 ? 9.789 35.344 7.637 1 94.88 64 PRO A O 1
ATOM 453 N N . ASP A 1 65 ? 10.602 33.281 7.676 1 95.88 65 ASP A N 1
ATOM 454 C CA . ASP A 1 65 ? 9.422 32.75 8.352 1 95.88 65 ASP A CA 1
ATOM 455 C C . ASP A 1 65 ? 9.297 33.312 9.766 1 95.88 65 ASP A C 1
ATOM 457 O O . ASP A 1 65 ? 8.203 33.688 10.203 1 95.88 65 ASP A O 1
ATOM 461 N N . ALA A 1 66 ? 10.406 33.438 10.477 1 97.31 66 ALA A N 1
ATOM 462 C CA . ALA A 1 66 ? 10.422 34 11.828 1 97.31 66 ALA A CA 1
ATOM 463 C C . ALA A 1 66 ? 9.984 35.469 11.82 1 97.31 66 ALA A C 1
ATOM 465 O O . ALA A 1 66 ? 9.211 35.875 12.68 1 97.31 66 ALA A O 1
ATOM 466 N N . GLU A 1 67 ? 10.453 36.125 10.875 1 96.75 67 GLU A N 1
ATOM 467 C CA . GLU A 1 67 ? 10.094 37.531 10.758 1 96.75 67 GLU A CA 1
ATOM 468 C C . GLU A 1 67 ? 8.602 37.688 10.461 1 96.75 67 GLU A C 1
ATOM 470 O O . GLU A 1 67 ? 7.949 38.594 11.008 1 96.75 67 GLU A O 1
ATOM 475 N N . ALA A 1 68 ? 8.156 36.875 9.57 1 95.5 68 ALA A N 1
ATOM 476 C CA . ALA A 1 68 ? 6.73 36.906 9.25 1 95.5 68 ALA A CA 1
ATOM 477 C C . ALA A 1 68 ? 5.879 36.625 10.492 1 95.5 68 ALA A C 1
ATOM 479 O O . ALA A 1 68 ? 4.867 37.281 10.719 1 95.5 68 ALA A O 1
ATOM 480 N N . LEU A 1 69 ? 6.266 35.688 11.289 1 96.44 69 LEU A N 1
ATOM 481 C CA . LEU A 1 69 ? 5.562 35.375 12.523 1 96.44 69 LEU A CA 1
ATOM 482 C C . LEU A 1 69 ? 5.629 36.531 13.516 1 96.44 69 LEU A C 1
ATOM 484 O O . LEU A 1 69 ? 4.633 36.844 14.164 1 96.44 69 LEU A O 1
ATOM 488 N N . ALA A 1 70 ? 6.789 37.125 13.633 1 97.12 70 ALA A N 1
ATOM 489 C CA . ALA A 1 70 ? 6.965 38.25 14.539 1 97.12 70 ALA A CA 1
ATOM 490 C C . ALA A 1 70 ? 6.031 39.406 14.156 1 97.12 70 ALA A C 1
ATOM 492 O O . ALA A 1 70 ? 5.473 40.062 15.031 1 97.12 70 ALA A O 1
ATOM 493 N N . ARG A 1 71 ? 5.898 39.562 12.867 1 96.44 71 ARG A N 1
ATOM 494 C CA . ARG A 1 71 ? 4.996 40.625 12.391 1 96.44 71 ARG A CA 1
ATOM 495 C C . ARG A 1 71 ? 3.543 40.25 12.688 1 96.44 71 ARG A C 1
ATOM 497 O O . ARG A 1 71 ? 2.773 41.094 13.164 1 96.44 71 ARG A O 1
ATOM 504 N N . ARG A 1 72 ? 3.193 39.062 12.492 1 94.62 72 ARG A N 1
ATOM 505 C CA . ARG A 1 72 ? 1.812 38.594 12.641 1 94.62 72 ARG A CA 1
ATOM 506 C C . ARG A 1 72 ? 1.364 38.688 14.094 1 94.62 72 ARG A C 1
ATOM 508 O O . ARG A 1 72 ? 0.235 39.094 14.375 1 94.62 72 ARG A O 1
ATOM 515 N N . TYR A 1 73 ? 2.287 38.344 14.984 1 95.06 73 TYR A N 1
ATOM 516 C CA . TYR A 1 73 ? 1.875 38.219 16.375 1 95.06 73 TYR A CA 1
ATOM 517 C C . TYR A 1 73 ? 2.439 39.375 17.219 1 95.06 73 TYR A C 1
ATOM 519 O O . TYR A 1 73 ? 2.541 39.25 18.438 1 95.06 73 TYR A O 1
ATOM 527 N N . ALA A 1 74 ? 2.811 40.438 16.625 1 93.25 74 ALA A N 1
ATOM 528 C CA . ALA A 1 74 ? 3.439 41.594 17.266 1 93.25 74 ALA A CA 1
ATOM 529 C C . ALA A 1 74 ? 2.555 42.156 18.375 1 93.25 74 ALA A C 1
ATOM 531 O O . ALA A 1 74 ? 3.055 42.656 19.375 1 93.25 74 ALA A O 1
ATOM 532 N N . THR A 1 75 ? 1.269 42.031 18.172 1 91.19 75 THR A N 1
ATOM 533 C CA . THR A 1 75 ? 0.356 42.656 19.109 1 91.19 75 THR A CA 1
ATOM 534 C C . THR A 1 75 ? -0.208 41.656 20.094 1 91.19 75 THR A C 1
ATOM 536 O O . THR A 1 75 ? -1.065 41.969 20.922 1 91.19 75 THR A O 1
ATOM 539 N N . ARG A 1 76 ? 0.208 40.438 20.016 1 92.06 76 ARG A N 1
ATOM 540 C CA . ARG A 1 76 ? -0.259 39.406 20.938 1 92.06 76 ARG A CA 1
ATOM 541 C C . ARG A 1 76 ? 0.698 39.25 22.109 1 92.06 76 ARG A C 1
ATOM 543 O O . ARG A 1 76 ? 1.818 38.75 21.953 1 92.06 76 ARG A O 1
ATOM 550 N N . PRO A 1 77 ? 0.239 39.656 23.25 1 90.25 77 PRO A N 1
ATOM 551 C CA . PRO A 1 77 ? 1.131 39.531 24.406 1 90.25 77 PRO A CA 1
ATOM 552 C C . PRO A 1 77 ? 1.497 38.094 24.719 1 90.25 77 PRO A C 1
ATOM 554 O O . PRO A 1 77 ? 0.675 37.188 24.547 1 90.25 77 PRO A O 1
ATOM 557 N N . GLY A 1 78 ? 2.697 37.844 25.141 1 91.75 78 GLY A N 1
ATOM 558 C CA . GLY A 1 78 ? 3.125 36.531 25.625 1 91.75 78 GLY A CA 1
ATOM 559 C C . GLY A 1 78 ? 3.674 35.625 24.516 1 91.75 78 GLY A C 1
ATOM 560 O O . GLY A 1 78 ? 4.105 34.5 24.781 1 91.75 78 GLY A O 1
ATOM 561 N N . VAL A 1 79 ? 3.623 36.125 23.297 1 95 79 VAL A N 1
ATOM 562 C CA . VAL A 1 79 ? 4.148 35.344 22.188 1 95 79 VAL A CA 1
ATOM 563 C C . VAL A 1 79 ? 5.613 35.688 21.938 1 95 79 VAL A C 1
ATOM 565 O O . VAL A 1 79 ? 5.98 36.875 21.922 1 95 79 VAL A O 1
ATOM 568 N N . ARG A 1 80 ? 6.449 34.719 21.875 1 96.06 80 ARG A N 1
ATOM 569 C CA . ARG A 1 80 ? 7.852 34.875 21.5 1 96.06 80 ARG A CA 1
ATOM 570 C C . ARG A 1 80 ? 8.148 34.094 20.219 1 96.06 80 ARG A C 1
ATOM 572 O O . ARG A 1 80 ? 7.598 33 20.016 1 96.06 80 ARG A O 1
ATOM 579 N N . VAL A 1 81 ? 9 34.656 19.422 1 97.62 81 VAL A N 1
ATOM 580 C CA . VAL A 1 81 ? 9.398 34 18.188 1 97.62 81 VAL A CA 1
ATOM 581 C C . VAL A 1 81 ? 10.898 33.688 18.219 1 97.62 81 VAL A C 1
ATOM 583 O O . VAL A 1 81 ? 11.711 34.594 18.406 1 97.62 81 VAL A O 1
ATOM 586 N N . TRP A 1 82 ? 11.227 32.469 18.141 1 97.5 82 TRP A N 1
ATOM 587 C CA . TRP A 1 82 ? 12.609 32 18.062 1 97.5 82 TRP A CA 1
ATOM 588 C C . TRP A 1 82 ? 12.938 31.484 16.672 1 97.5 82 TRP A C 1
ATOM 590 O O . TRP A 1 82 ? 12.062 30.969 15.977 1 97.5 82 TRP A O 1
ATOM 600 N N . CYS A 1 83 ? 14.164 31.672 16.234 1 96.88 83 CYS A N 1
ATOM 601 C CA . CYS A 1 83 ? 14.648 31.172 14.961 1 96.88 83 CYS A CA 1
ATOM 602 C C . CYS A 1 83 ? 15.938 30.375 15.133 1 96.88 83 CYS A C 1
ATOM 604 O O . CYS A 1 83 ? 16.906 30.875 15.719 1 96.88 83 CYS A O 1
ATOM 606 N N . GLY A 1 84 ? 15.93 29.141 14.648 1 94.19 84 GLY A N 1
ATOM 607 C CA . GLY A 1 84 ? 17.109 28.297 14.727 1 94.19 84 GLY A CA 1
ATOM 608 C C . GLY A 1 84 ? 16.797 26.812 14.602 1 94.19 84 GLY A C 1
ATOM 609 O O . GLY A 1 84 ? 15.672 26.438 14.297 1 94.19 84 GLY A O 1
ATOM 610 N N . SER A 1 85 ? 17.875 26.016 14.734 1 92.81 85 SER A N 1
ATOM 611 C CA . SER A 1 85 ? 17.719 24.562 14.648 1 92.81 85 SER A CA 1
ATOM 612 C C . SER A 1 85 ? 17.469 23.953 16.016 1 92.81 85 SER A C 1
ATOM 614 O O . SER A 1 85 ? 17.844 24.531 17.047 1 92.81 85 SER A O 1
ATOM 616 N N . LEU A 1 86 ? 16.844 22.797 16 1 92.62 86 LEU A N 1
ATOM 617 C CA . LEU A 1 86 ? 16.438 22.125 17.234 1 92.62 86 LEU A CA 1
ATOM 618 C C . LEU A 1 86 ? 17.641 21.797 18.094 1 92.62 86 LEU A C 1
ATOM 620 O O . LEU A 1 86 ? 17.547 21.844 19.328 1 92.62 86 LEU A O 1
ATOM 624 N N . ASP A 1 87 ? 18.75 21.453 17.484 1 90.06 87 ASP A N 1
ATOM 625 C CA . ASP A 1 87 ? 19.938 21.031 18.219 1 90.06 87 ASP A CA 1
ATOM 626 C C . ASP A 1 87 ? 20.516 22.203 19.031 1 90.06 87 ASP A C 1
ATOM 628 O O . ASP A 1 87 ? 21.328 21.984 19.953 1 90.06 87 ASP A O 1
ATOM 632 N N . LYS A 1 88 ? 20.125 23.422 18.75 1 92.25 88 LYS A N 1
ATOM 633 C CA . LYS A 1 88 ? 20.625 24.609 19.422 1 92.25 88 LYS A CA 1
ATOM 634 C C . LYS A 1 88 ? 19.688 25.031 20.562 1 92.25 88 LYS A C 1
ATOM 636 O O . LYS A 1 88 ? 20 25.969 21.297 1 92.25 88 LYS A O 1
ATOM 641 N N . LEU A 1 89 ? 18.578 24.375 20.609 1 91.75 89 LEU A N 1
ATOM 642 C CA . LEU A 1 89 ? 17.625 24.656 21.672 1 91.75 89 LEU A CA 1
ATOM 643 C C . LEU A 1 89 ? 18.188 24.25 23.031 1 91.75 89 LEU A C 1
ATOM 645 O O . LEU A 1 89 ? 18.672 23.141 23.203 1 91.75 89 LEU A O 1
ATOM 649 N N . ALA A 1 90 ? 18.172 25.203 23.984 1 86.69 90 ALA A N 1
ATOM 650 C CA . ALA A 1 90 ? 18.672 24.922 25.328 1 86.69 90 ALA A CA 1
ATOM 651 C C . ALA A 1 90 ? 17.859 23.797 25.984 1 86.69 90 ALA A C 1
ATOM 653 O O . ALA A 1 90 ? 16.625 23.766 25.891 1 86.69 90 ALA A O 1
ATOM 654 N N . ALA A 1 91 ? 18.562 22.922 26.578 1 88.56 91 ALA A N 1
ATOM 655 C CA . ALA A 1 91 ? 17.938 21.75 27.203 1 88.56 91 ALA A CA 1
ATOM 656 C C . ALA A 1 91 ? 17.484 22.078 28.625 1 88.56 91 ALA A C 1
ATOM 658 O O . ALA A 1 91 ? 18 21.516 29.594 1 88.56 91 ALA A O 1
ATOM 659 N N . GLU A 1 92 ? 16.578 23.016 28.781 1 92.5 92 GLU A N 1
ATOM 660 C CA . GLU A 1 92 ? 15.984 23.375 30.062 1 92.5 92 GLU A CA 1
ATOM 661 C C . GLU A 1 92 ? 14.477 23.125 30.062 1 92.5 92 GLU A C 1
ATOM 663 O O . GLU A 1 92 ? 13.773 23.547 29.141 1 92.5 92 GLU A O 1
ATOM 668 N N . PRO A 1 93 ? 14.07 22.406 31.078 1 93.31 93 PRO A N 1
ATOM 669 C CA . PRO A 1 93 ? 12.633 22.141 31.156 1 93.31 93 PRO A CA 1
ATOM 670 C C . PRO A 1 93 ? 11.805 23.391 31.438 1 93.31 93 PRO A C 1
ATOM 672 O O . PRO A 1 93 ? 11.516 23.672 32.594 1 93.31 93 PRO A O 1
ATOM 675 N N . GLU A 1 94 ? 11.344 24.031 30.422 1 94.06 94 GLU A N 1
ATOM 676 C CA . GLU A 1 94 ? 10.695 25.328 30.547 1 94.06 94 GLU A CA 1
ATOM 677 C C . GLU A 1 94 ? 9.234 25.266 30.109 1 94.06 94 GLU A C 1
ATOM 679 O O . GLU A 1 94 ? 8.43 26.125 30.453 1 94.06 94 GLU A O 1
ATOM 684 N N . PHE A 1 95 ? 8.867 24.219 29.484 1 96.19 95 PHE A N 1
ATOM 685 C CA . PHE A 1 95 ? 7.578 24.266 28.812 1 96.19 95 PHE A CA 1
ATOM 686 C C . PHE A 1 95 ? 6.633 23.219 29.375 1 96.19 95 PHE A C 1
ATOM 688 O O . PHE A 1 95 ? 7.055 22.109 29.688 1 96.19 95 PHE A O 1
ATOM 695 N N . ASP A 1 96 ? 5.352 23.578 29.484 1 95.25 96 ASP A N 1
ATOM 696 C CA . ASP A 1 96 ? 4.293 22.672 29.906 1 95.25 96 ASP A CA 1
ATOM 697 C C . ASP A 1 96 ? 3.787 21.844 28.734 1 95.25 96 ASP A C 1
ATOM 699 O O . ASP A 1 96 ? 3.248 20.75 28.922 1 95.25 96 ASP A O 1
ATOM 703 N N . THR A 1 97 ? 3.881 22.391 27.578 1 96.25 97 THR A N 1
ATOM 704 C CA . THR A 1 97 ? 3.486 21.703 26.344 1 96.25 97 THR A CA 1
ATOM 705 C C . THR A 1 97 ? 4.508 21.938 25.25 1 96.25 97 THR A C 1
ATOM 707 O O . THR A 1 97 ? 4.988 23.062 25.062 1 96.25 97 THR A O 1
ATOM 710 N N . VAL A 1 98 ? 4.855 20.906 24.578 1 97.38 98 VAL A N 1
ATOM 711 C CA . VAL A 1 98 ? 5.598 21 23.328 1 97.38 98 VAL A CA 1
ATOM 712 C C . VAL A 1 98 ? 4.746 20.469 22.172 1 97.38 98 VAL A C 1
ATOM 714 O O . VAL A 1 98 ? 4.27 19.328 22.219 1 97.38 98 VAL A O 1
ATOM 717 N N . LEU A 1 99 ? 4.523 21.297 21.234 1 97.5 99 LEU A N 1
ATOM 718 C CA . LEU A 1 99 ? 3.723 20.984 20.062 1 97.5 99 LEU A CA 1
ATOM 719 C C . LEU A 1 99 ? 4.594 20.891 18.812 1 97.5 99 LEU A C 1
ATOM 721 O O . LEU A 1 99 ? 5.121 21.906 18.344 1 97.5 99 LEU A O 1
ATOM 725 N N . ALA A 1 100 ? 4.777 19.734 18.25 1 98.19 100 ALA A N 1
ATOM 726 C CA . ALA A 1 100 ? 5.52 19.484 17.016 1 98.19 100 ALA A CA 1
ATOM 727 C C . ALA A 1 100 ? 4.707 18.609 16.062 1 98.19 100 ALA A C 1
ATOM 729 O O . ALA A 1 100 ? 5.176 17.562 15.617 1 98.19 100 ALA A O 1
ATOM 730 N N . LEU A 1 101 ? 3.582 19.125 15.625 1 98.25 101 LEU A N 1
ATOM 731 C CA . LEU A 1 101 ? 2.615 18.359 14.836 1 98.25 101 LEU A CA 1
ATOM 732 C C . LEU A 1 101 ? 3.131 18.125 13.422 1 98.25 101 LEU A C 1
ATOM 734 O O . LEU A 1 101 ? 2.662 17.219 12.727 1 98.25 101 LEU A O 1
ATOM 738 N N . ASP A 1 102 ? 4.07 18.953 12.945 1 96.31 102 ASP A N 1
ATOM 739 C CA . ASP A 1 102 ? 4.672 18.781 11.625 1 96.31 102 ASP A CA 1
ATOM 740 C C . ASP A 1 102 ? 5.789 17.734 11.664 1 96.31 102 ASP A C 1
ATOM 742 O O . ASP A 1 102 ? 6.379 17.422 10.633 1 96.31 102 ASP A O 1
ATOM 746 N N . GLY A 1 103 ? 6.055 17.234 12.797 1 94.69 103 GLY A N 1
ATOM 747 C CA . GLY A 1 103 ? 7.137 16.281 12.945 1 94.69 103 GLY A CA 1
ATOM 748 C C . GLY A 1 103 ? 8.477 16.938 13.234 1 94.69 103 GLY A C 1
ATOM 749 O O . GLY A 1 103 ? 8.539 18.109 13.609 1 94.69 103 GLY A O 1
ATOM 750 N N . LEU A 1 104 ? 9.555 16.156 13.062 1 93.25 104 LEU A N 1
ATOM 751 C CA . LEU A 1 104 ? 10.883 16.625 13.445 1 93.25 104 LEU A CA 1
ATOM 752 C C . LEU A 1 104 ? 11.773 16.781 12.219 1 93.25 104 LEU A C 1
ATOM 754 O O . LEU A 1 104 ? 12.93 17.203 12.336 1 93.25 104 LEU A O 1
ATOM 758 N N . ASP A 1 105 ? 11.219 16.531 11.023 1 87.12 105 ASP A N 1
ATOM 759 C CA . ASP A 1 105 ? 12.008 16.5 9.797 1 87.12 105 ASP A CA 1
ATOM 760 C C . ASP A 1 105 ? 12.461 17.906 9.406 1 87.12 105 ASP A C 1
ATOM 762 O O . ASP A 1 105 ? 13.5 18.078 8.773 1 87.12 105 ASP A O 1
ATOM 766 N N . ARG A 1 106 ? 11.727 18.922 9.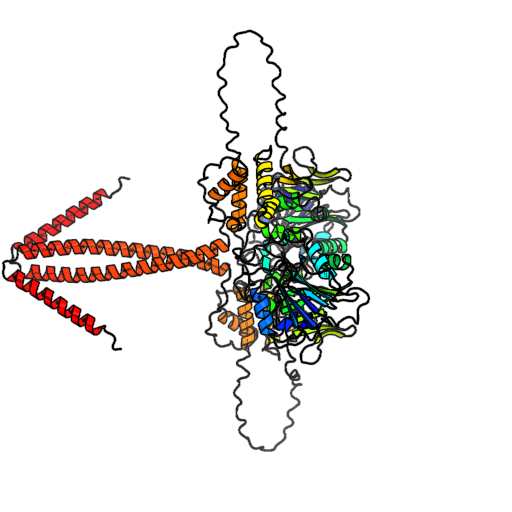766 1 88.38 106 ARG A N 1
ATOM 767 C CA . ARG A 1 106 ? 12.023 20.297 9.367 1 88.38 106 ARG A CA 1
ATOM 768 C C . ARG A 1 106 ? 12.484 21.109 10.57 1 88.38 106 ARG A C 1
ATOM 770 O O . ARG A 1 106 ? 12.086 22.266 10.727 1 88.38 106 ARG A O 1
ATOM 777 N N . THR A 1 107 ? 13.281 20.5 11.383 1 89.88 107 THR A N 1
ATOM 778 C CA . THR A 1 107 ? 13.758 21.172 12.586 1 89.88 107 THR A CA 1
ATOM 779 C C . THR A 1 107 ? 15.266 21.391 12.531 1 89.88 107 THR A C 1
ATOM 781 O O . THR A 1 107 ? 15.836 22.047 13.398 1 89.88 107 THR A O 1
ATOM 784 N N . GLY A 1 108 ? 15.82 20.828 11.484 1 85.75 108 GLY A N 1
ATOM 785 C CA . GLY A 1 108 ? 17.25 21 11.305 1 85.75 108 GLY A CA 1
ATOM 786 C C . GLY A 1 108 ? 17.609 22.031 10.266 1 85.75 108 GLY A C 1
ATOM 787 O O . GLY A 1 108 ? 16.719 22.656 9.664 1 85.75 108 GLY A O 1
ATOM 788 N N . SER A 1 109 ? 18.938 22.312 10.234 1 80.5 109 SER A N 1
ATOM 789 C CA . SER A 1 109 ? 19.453 23.297 9.273 1 80.5 109 SER A CA 1
ATOM 790 C C . SER A 1 109 ? 20.406 22.625 8.289 1 80.5 109 SER A C 1
ATOM 792 O O . SER A 1 109 ? 20.844 21.5 8.5 1 80.5 109 SER A O 1
ATOM 794 N N . THR A 1 110 ? 20.594 23.344 7.113 1 71.94 110 THR A N 1
ATOM 795 C CA . THR A 1 110 ? 21.547 22.859 6.117 1 71.94 110 THR A CA 1
ATOM 796 C C . THR A 1 110 ? 22.969 22.891 6.668 1 71.94 110 THR A C 1
ATOM 798 O O . THR A 1 110 ? 23.859 22.234 6.145 1 71.94 110 THR A O 1
ATOM 801 N N . GLU A 1 111 ? 23.172 23.656 7.656 1 69.31 111 GLU A N 1
ATOM 802 C CA . GLU A 1 111 ? 24.516 23.891 8.164 1 69.31 111 GLU A CA 1
ATOM 803 C C . GLU A 1 111 ? 24.859 22.922 9.289 1 69.31 111 GLU A C 1
ATOM 805 O O . GLU A 1 111 ? 26 22.859 9.75 1 69.31 111 GLU A O 1
ATOM 810 N N . SER A 1 112 ? 23.906 22.234 9.719 1 65.44 112 SER A N 1
ATOM 811 C CA . SER A 1 112 ? 24.125 21.266 10.797 1 65.44 112 SER A CA 1
ATOM 812 C C . SER A 1 112 ? 23.797 19.844 10.352 1 65.44 112 SER A C 1
ATOM 814 O O . SER A 1 112 ? 22.953 19.656 9.469 1 65.44 112 SER A O 1
ATOM 816 N N . PRO A 1 113 ? 24.703 18.969 10.859 1 66.69 113 PRO A N 1
ATOM 817 C CA . PRO A 1 113 ? 24.344 17.578 10.555 1 66.69 113 PRO A CA 1
ATOM 818 C C . PRO A 1 113 ? 22.922 17.234 11 1 66.69 113 PRO A C 1
ATOM 820 O O . PRO A 1 113 ? 22.438 17.75 12.008 1 66.69 113 PRO A O 1
ATOM 823 N N . GLU A 1 114 ? 22.25 16.531 10.18 1 74.31 114 GLU A N 1
ATOM 824 C CA . GLU A 1 114 ? 20.906 16.094 10.531 1 74.31 114 GLU A CA 1
ATOM 825 C C . GLU A 1 114 ? 20.938 15.125 11.711 1 74.31 114 GLU A C 1
ATOM 827 O O . GLU A 1 114 ? 21.719 14.18 11.727 1 74.31 114 GLU A O 1
ATOM 832 N N . LEU A 1 115 ? 20.203 15.484 12.789 1 84.12 115 LEU A N 1
ATOM 833 C CA . LEU A 1 115 ? 20.078 14.586 13.93 1 84.12 115 LEU A CA 1
ATOM 834 C C . LEU A 1 115 ? 19.266 13.352 13.57 1 84.12 115 LEU A C 1
ATOM 836 O O . LEU A 1 115 ? 18.234 13.461 12.875 1 84.12 115 LEU A O 1
ATOM 840 N N . PRO A 1 116 ? 19.828 12.211 14.047 1 89.38 116 PRO A N 1
ATOM 841 C CA . PRO A 1 116 ? 18.891 11.078 13.992 1 89.38 116 PRO A CA 1
ATOM 842 C C . PRO A 1 116 ? 17.578 11.367 14.719 1 89.38 116 PRO A C 1
ATOM 844 O O . PRO A 1 116 ? 17.547 12.164 15.656 1 89.38 116 PRO A O 1
ATOM 847 N N . TRP A 1 117 ? 16.562 10.758 14.242 1 93.88 117 TRP A N 1
ATOM 848 C CA . TRP A 1 117 ? 15.219 11.031 14.766 1 93.88 117 TRP A CA 1
ATOM 849 C C . TRP A 1 117 ? 15.18 10.867 16.281 1 93.88 117 TRP A C 1
ATOM 851 O O . TRP A 1 117 ? 14.602 11.695 16.984 1 93.88 117 TRP A O 1
ATOM 861 N N . SER A 1 118 ? 15.805 9.859 16.844 1 94.69 118 SER A N 1
ATOM 862 C CA . SER A 1 118 ? 15.797 9.594 18.281 1 94.69 118 SER A CA 1
ATOM 863 C C . SER A 1 118 ? 16.484 10.719 19.047 1 94.69 118 SER A C 1
ATOM 865 O O . SER A 1 118 ? 16.031 11.102 20.125 1 94.69 118 SER A O 1
ATOM 867 N N . GLN A 1 119 ? 17.5 11.266 18.5 1 93.31 119 GLN A N 1
ATOM 868 C CA . GLN A 1 119 ? 18.203 12.375 19.125 1 93.31 119 GLN A CA 1
ATOM 869 C C . GLN A 1 119 ? 17.375 13.656 19.062 1 93.31 119 GLN A C 1
ATOM 871 O O . GLN A 1 119 ? 17.359 14.445 20.016 1 93.31 119 GLN A O 1
ATOM 876 N N . ALA A 1 120 ? 16.797 13.836 17.906 1 93.88 120 ALA A N 1
ATOM 877 C CA . ALA A 1 120 ? 15.898 14.977 17.781 1 93.88 120 ALA A CA 1
ATOM 878 C C . ALA A 1 120 ? 14.781 14.914 18.828 1 93.88 120 ALA A C 1
ATOM 880 O O . ALA A 1 120 ? 14.453 15.922 19.453 1 93.88 120 ALA A O 1
ATOM 881 N N . LEU A 1 121 ? 14.227 13.734 19 1 96.44 121 LEU A N 1
ATOM 882 C CA . LEU A 1 121 ? 13.195 13.539 20.016 1 96.44 121 LEU A CA 1
ATOM 883 C C . LEU A 1 121 ? 13.734 13.852 21.406 1 96.44 121 LEU A C 1
ATOM 885 O O . LEU A 1 121 ? 13.07 14.531 22.188 1 96.44 121 LEU A O 1
ATOM 889 N N . ALA A 1 122 ? 14.883 13.406 21.688 1 95.38 122 ALA A N 1
ATOM 890 C CA . ALA A 1 122 ? 15.492 13.648 22.984 1 95.38 122 ALA A CA 1
ATOM 891 C C . ALA A 1 122 ? 15.672 15.141 23.25 1 95.38 122 ALA A C 1
ATOM 893 O O . ALA A 1 122 ? 15.406 15.625 24.344 1 95.38 122 ALA A O 1
ATOM 894 N N . ARG A 1 123 ? 16.125 15.82 22.234 1 94.25 123 ARG A N 1
ATOM 895 C CA . ARG A 1 123 ? 16.297 17.266 22.344 1 94.25 123 ARG A CA 1
ATOM 896 C C . ARG A 1 123 ? 14.961 17.953 22.609 1 94.25 123 ARG A C 1
ATOM 898 O O . ARG A 1 123 ? 14.883 18.891 23.422 1 94.25 123 ARG A O 1
ATOM 905 N N . LEU A 1 124 ? 13.992 17.516 21.906 1 95.88 124 LEU A N 1
ATOM 906 C CA . LEU A 1 124 ? 12.648 18.062 22.062 1 95.88 124 LEU A CA 1
ATOM 907 C C . LEU A 1 124 ? 12.125 17.844 23.469 1 95.88 124 LEU A C 1
ATOM 909 O O . LEU A 1 124 ? 11.523 18.734 24.062 1 95.88 124 LEU A O 1
ATOM 913 N N . LEU A 1 125 ? 12.359 16.734 24.016 1 96.62 125 LEU A N 1
ATOM 914 C CA . LEU A 1 125 ? 11.797 16.344 25.297 1 96.62 125 LEU A CA 1
ATOM 915 C C . LEU A 1 125 ? 12.578 16.969 26.453 1 96.62 125 LEU A C 1
ATOM 917 O O . LEU A 1 125 ? 12.086 17.031 27.578 1 96.62 125 LEU A O 1
ATOM 921 N N . ALA A 1 126 ? 13.781 17.422 26.188 1 96.44 126 ALA A N 1
ATOM 922 C CA . ALA A 1 126 ? 14.617 18.031 27.219 1 96.44 126 ALA A CA 1
ATOM 923 C C . ALA A 1 126 ? 14.023 19.344 27.688 1 96.44 126 ALA A C 1
ATOM 925 O O . ALA A 1 126 ? 14.352 19.812 28.781 1 96.44 126 ALA A O 1
ATOM 926 N N . VAL A 1 127 ? 13.172 19.953 26.969 1 97.06 127 VAL A N 1
ATOM 927 C CA . VAL A 1 127 ? 12.625 21.25 27.328 1 97.06 127 VAL A CA 1
ATOM 928 C C . VAL A 1 127 ? 11.266 21.078 28 1 97.06 127 VAL A C 1
ATOM 930 O O . VAL A 1 127 ? 10.656 22.047 28.438 1 97.06 127 VAL A O 1
ATOM 933 N N . LEU A 1 128 ? 10.789 19.844 28.016 1 96.19 128 LEU A N 1
ATOM 934 C CA . LEU A 1 128 ? 9.477 19.562 28.578 1 96.19 128 LEU A CA 1
ATOM 935 C C . LEU A 1 128 ? 9.555 19.438 30.094 1 96.19 128 LEU A C 1
ATOM 937 O O . LEU A 1 128 ? 10.406 18.703 30.625 1 96.19 128 LEU A O 1
ATOM 941 N N . ARG A 1 129 ? 8.742 20.109 30.859 1 95 129 ARG A N 1
ATOM 942 C CA . ARG A 1 129 ? 8.656 20.047 32.312 1 95 129 ARG A CA 1
ATOM 943 C C . ARG A 1 129 ? 8.117 18.688 32.781 1 95 129 ARG A C 1
ATOM 945 O O . ARG A 1 129 ? 7.488 17.969 31.984 1 95 129 ARG A O 1
ATOM 952 N N . PRO A 1 130 ? 8.375 18.375 34.062 1 92.88 130 PRO A N 1
ATOM 953 C CA . PRO A 1 130 ? 7.633 17.234 34.594 1 92.88 130 PRO A CA 1
ATOM 954 C C . PRO A 1 130 ? 6.121 17.391 34.469 1 92.88 130 PRO A C 1
ATOM 956 O O . PRO A 1 130 ? 5.586 18.484 34.625 1 92.88 130 PRO A O 1
ATOM 959 N N . GLY A 1 131 ? 5.52 16.359 34.031 1 93.12 131 GLY A N 1
ATOM 960 C CA . GLY A 1 131 ? 4.086 16.406 33.781 1 93.12 131 GLY A CA 1
ATOM 961 C C . GLY A 1 131 ? 3.711 17.078 32.5 1 93.12 131 GLY A C 1
ATOM 962 O O . GLY A 1 131 ? 2.529 17.219 32.156 1 93.12 131 GLY A O 1
ATOM 963 N N . GLY A 1 132 ? 4.734 17.531 31.797 1 95.56 132 GLY A N 1
ATOM 964 C CA . GLY A 1 132 ? 4.496 18.234 30.547 1 95.56 132 GLY A CA 1
ATOM 965 C C . GLY A 1 132 ? 3.891 17.359 29.469 1 95.56 132 GLY A C 1
ATOM 966 O O . GLY A 1 132 ? 3.898 16.141 29.578 1 95.56 132 GLY A O 1
ATOM 967 N N . ARG A 1 133 ? 3.301 17.969 28.453 1 96.06 133 ARG A N 1
ATOM 968 C CA . ARG A 1 133 ? 2.584 17.281 27.375 1 96.06 133 ARG A CA 1
ATOM 969 C C . ARG A 1 133 ? 3.312 17.438 26.047 1 96.06 133 ARG A C 1
ATOM 971 O O . ARG A 1 133 ? 3.852 18.516 25.75 1 96.06 133 ARG A O 1
ATOM 978 N N . LEU A 1 134 ? 3.252 16.344 25.281 1 97.5 134 LEU A N 1
ATOM 979 C CA . LEU A 1 134 ? 3.836 16.328 23.953 1 97.5 134 LEU A CA 1
ATOM 980 C C . LEU A 1 134 ? 2.773 16.016 22.891 1 97.5 134 LEU A C 1
ATOM 982 O O . LEU A 1 134 ? 2 15.07 23.047 1 97.5 134 LEU A O 1
ATOM 986 N N . LEU A 1 135 ? 2.576 16.844 21.953 1 98.19 135 LEU A N 1
ATOM 987 C CA . LEU A 1 135 ? 1.865 16.547 20.703 1 98.19 135 LEU A CA 1
ATOM 988 C C . LEU A 1 135 ? 2.836 16.453 19.531 1 98.19 135 LEU A C 1
ATOM 990 O O . LEU A 1 135 ? 3.453 17.453 19.156 1 98.19 135 LEU A O 1
ATOM 994 N N . LEU A 1 136 ? 2.949 15.242 18.969 1 98.69 136 LEU A N 1
ATOM 995 C CA . LEU A 1 136 ? 4 14.984 17.984 1 98.69 136 LEU A CA 1
ATOM 996 C C . LEU A 1 136 ? 3.43 14.312 16.734 1 98.69 136 LEU A C 1
ATOM 998 O O . LEU A 1 136 ? 2.693 13.328 16.844 1 98.69 136 LEU A O 1
ATOM 1002 N N . GLY A 1 137 ? 3.688 14.914 15.578 1 98.25 137 GLY A N 1
ATOM 1003 C CA . GLY A 1 137 ? 3.375 14.281 14.305 1 98.25 137 GLY A CA 1
ATOM 1004 C C . GLY A 1 137 ? 4.535 13.492 13.734 1 98.25 137 GLY A C 1
ATOM 1005 O O . GLY A 1 137 ? 5.695 13.781 14.031 1 98.25 137 GLY A O 1
ATOM 1006 N N . LEU A 1 138 ? 4.219 12.516 12.945 1 97.44 138 LEU A N 1
ATOM 1007 C CA . LEU A 1 138 ? 5.215 11.711 12.242 1 97.44 138 LEU A CA 1
ATOM 1008 C C . LEU A 1 138 ? 4.707 11.305 10.867 1 97.44 138 LEU A C 1
ATOM 1010 O O . LEU A 1 138 ? 3.82 10.453 10.75 1 97.44 138 LEU A O 1
ATOM 1014 N N . PRO A 1 139 ? 5.273 11.891 9.828 1 95 139 PRO A N 1
ATOM 1015 C CA . PRO A 1 139 ? 4.914 11.438 8.484 1 95 139 PRO A CA 1
ATOM 1016 C C . PRO A 1 139 ? 5.344 9.992 8.211 1 95 139 PRO A C 1
ATOM 1018 O O . PRO A 1 139 ? 6.387 9.555 8.703 1 95 139 PRO A O 1
ATOM 1021 N N . ASN A 1 140 ? 4.508 9.273 7.496 1 95.25 140 ASN A N 1
ATOM 1022 C CA . ASN A 1 140 ? 4.738 7.871 7.156 1 95.25 140 ASN A CA 1
ATOM 1023 C C . ASN A 1 140 ? 5.219 7.715 5.715 1 95.25 140 ASN A C 1
ATOM 1025 O O . ASN A 1 140 ? 4.438 7.871 4.777 1 95.25 140 ASN A O 1
ATOM 1029 N N . PRO A 1 141 ? 6.469 7.336 5.543 1 90.62 141 PRO A N 1
ATOM 1030 C CA . PRO A 1 141 ? 6.961 7.168 4.176 1 90.62 141 PRO A CA 1
ATOM 1031 C C . PRO A 1 141 ? 6.242 6.051 3.422 1 90.62 141 PRO A C 1
ATOM 1033 O O . PRO A 1 141 ? 6.262 6.023 2.188 1 90.62 141 PRO A O 1
ATOM 1036 N N . ALA A 1 142 ? 5.605 5.133 4.125 1 93.62 142 ALA A N 1
ATOM 1037 C CA . ALA A 1 142 ? 4.879 4.031 3.504 1 93.62 142 ALA A CA 1
ATOM 1038 C C . ALA A 1 142 ? 3.379 4.316 3.469 1 93.62 142 ALA A C 1
ATOM 1040 O O . ALA A 1 142 ? 2.57 3.398 3.309 1 93.62 142 ALA A O 1
ATOM 1041 N N . GLY A 1 143 ? 3.049 5.559 3.67 1 95.69 143 GLY A N 1
ATOM 1042 C CA . GLY A 1 143 ? 1.646 5.945 3.689 1 95.69 143 GLY A CA 1
ATOM 1043 C C . GLY A 1 143 ? 1.017 5.977 2.311 1 95.69 143 GLY A C 1
ATOM 1044 O O . GLY A 1 143 ? 1.717 6.113 1.306 1 95.69 143 GLY A O 1
ATOM 1045 N N . LEU A 1 144 ? -0.278 5.891 2.277 1 94.88 144 LEU A N 1
ATOM 1046 C CA . LEU A 1 144 ? -1.06 5.84 1.046 1 94.88 144 LEU A CA 1
ATOM 1047 C C . LEU A 1 144 ? -0.774 7.055 0.171 1 94.88 144 LEU A C 1
ATOM 1049 O O . LEU A 1 144 ? -0.722 6.941 -1.056 1 94.88 144 LEU A O 1
ATOM 1053 N N . HIS A 1 145 ? -0.534 8.227 0.737 1 90.69 145 HIS A N 1
ATOM 1054 C CA . HIS A 1 145 ? -0.286 9.461 -0.005 1 90.69 145 HIS A CA 1
ATOM 1055 C C . HIS A 1 145 ? 0.988 9.352 -0.836 1 90.69 145 HIS A C 1
ATOM 1057 O O . HIS A 1 145 ? 1.08 9.945 -1.916 1 90.69 145 HIS A O 1
ATOM 1063 N N . ARG A 1 146 ? 1.896 8.594 -0.345 1 87.94 146 ARG A N 1
ATOM 1064 C CA . ARG A 1 146 ? 3.145 8.414 -1.08 1 87.94 146 ARG A CA 1
ATOM 1065 C C . ARG A 1 146 ? 3.02 7.293 -2.105 1 87.94 146 ARG A C 1
ATOM 1067 O O . ARG A 1 146 ? 3.629 7.352 -3.176 1 87.94 146 ARG A O 1
ATOM 1074 N N . LEU A 1 147 ? 2.24 6.305 -1.753 1 85.5 147 LEU A N 1
ATOM 1075 C CA . LEU A 1 147 ? 2.076 5.156 -2.635 1 85.5 147 LEU A CA 1
ATOM 1076 C C . LEU A 1 147 ? 1.43 5.566 -3.953 1 85.5 147 LEU A C 1
ATOM 1078 O O . LEU A 1 147 ? 1.709 4.973 -4.996 1 85.5 147 LEU A O 1
ATOM 1082 N N . VAL A 1 148 ? 0.59 6.566 -3.953 1 83.5 148 VAL A N 1
ATOM 1083 C CA . VAL A 1 148 ? -0.148 6.934 -5.156 1 83.5 148 VAL A CA 1
ATOM 1084 C C . VAL A 1 148 ? 0.38 8.258 -5.703 1 83.5 148 VAL A C 1
ATOM 1086 O O . VAL A 1 148 ? -0.204 8.836 -6.621 1 83.5 148 VAL A O 1
ATOM 1089 N N . ALA A 1 149 ? 1.472 8.742 -5.121 1 79.38 149 ALA A N 1
ATOM 1090 C CA . ALA A 1 149 ? 2.02 10.031 -5.535 1 79.38 149 ALA A CA 1
ATOM 1091 C C . ALA A 1 149 ? 2.707 9.922 -6.891 1 79.38 149 ALA A C 1
ATOM 1093 O O . ALA A 1 149 ? 3.322 8.898 -7.207 1 79.38 149 ALA A O 1
ATOM 1094 N N . LEU A 1 150 ? 2.584 10.984 -7.645 1 68.31 150 LEU A N 1
ATOM 1095 C CA . LEU A 1 150 ? 3.412 11.094 -8.836 1 68.31 150 LEU A CA 1
ATOM 1096 C C . LEU A 1 150 ? 4.879 11.289 -8.469 1 68.31 150 LEU A C 1
ATOM 1098 O O . LEU A 1 150 ? 5.188 11.945 -7.473 1 68.31 150 LEU A O 1
ATOM 1102 N N . PRO A 1 151 ? 5.676 10.492 -9.133 1 57.03 151 PRO A N 1
ATOM 1103 C CA . PRO A 1 151 ? 7.094 10.727 -8.836 1 57.03 151 PRO A CA 1
ATOM 1104 C C . PRO A 1 151 ? 7.473 12.203 -8.93 1 57.03 151 PRO A C 1
ATOM 1106 O O . PRO A 1 151 ? 7.043 12.906 -9.852 1 57.03 151 PRO A O 1
ATOM 1109 N N . ALA A 1 152 ? 7.41 12.891 -7.734 1 53.19 152 ALA A N 1
ATOM 1110 C CA . ALA A 1 152 ? 7.738 14.312 -7.742 1 53.19 152 ALA A CA 1
ATOM 1111 C C . ALA A 1 152 ? 9.227 14.531 -8.008 1 53.19 152 ALA A C 1
ATOM 1113 O O . ALA A 1 152 ? 10.055 13.688 -7.656 1 53.19 152 ALA A O 1
ATOM 1114 N N . GLU A 1 153 ? 9.57 15.344 -9.031 1 48.44 153 GLU A N 1
ATOM 1115 C CA . GLU A 1 153 ? 10.922 15.906 -9.031 1 48.44 153 GLU A CA 1
ATOM 1116 C C . GLU A 1 153 ? 11.289 16.469 -7.664 1 48.44 153 GLU A C 1
ATOM 1118 O O . GLU A 1 153 ? 10.484 17.156 -7.027 1 48.44 153 GLU A O 1
ATOM 1123 N N . PRO A 1 154 ? 12.07 15.656 -6.93 1 45.88 154 PRO A N 1
ATOM 1124 C CA . PRO A 1 154 ? 12.398 16.234 -5.625 1 45.88 154 PRO A CA 1
ATOM 1125 C C . PRO A 1 154 ? 12.461 17.766 -5.656 1 45.88 154 PRO A C 1
ATOM 1127 O O . PRO A 1 154 ? 13.062 18.344 -6.566 1 45.88 154 PRO A O 1
ATOM 1130 N N . GLY A 1 155 ? 11.398 18.328 -5.379 1 42.75 155 GLY A N 1
ATOM 1131 C CA . GLY A 1 155 ? 11.531 19.781 -5.293 1 42.75 155 GLY A CA 1
ATOM 1132 C C . GLY A 1 155 ? 12.742 20.219 -4.496 1 42.75 155 GLY A C 1
ATOM 1133 O O . GLY A 1 155 ? 13.438 19.391 -3.896 1 42.75 155 GLY A O 1
ATOM 1134 N N . VAL A 1 156 ? 13.219 21.5 -4.773 1 42.81 156 VAL A N 1
ATOM 1135 C CA . VAL A 1 156 ? 14.32 22.203 -4.121 1 42.81 156 VAL A CA 1
ATOM 1136 C C . VAL A 1 156 ? 14.266 21.953 -2.613 1 42.81 156 VAL A C 1
ATOM 1138 O O . VAL A 1 156 ? 15.281 22.047 -1.926 1 42.81 156 VAL A O 1
ATOM 1141 N N . THR A 1 157 ? 13.078 21.625 -2.127 1 44.72 157 THR A N 1
ATOM 1142 C CA . THR A 1 157 ? 12.945 21.641 -0.675 1 44.72 157 THR A CA 1
ATOM 1143 C C . THR A 1 157 ? 13.352 20.297 -0.077 1 44.72 157 THR A C 1
ATOM 1145 O O . THR A 1 157 ? 13.461 20.156 1.144 1 44.72 157 THR A O 1
ATOM 1148 N N . GLU A 1 158 ? 13.406 19.266 -0.9 1 49.62 158 GLU A N 1
ATOM 1149 C CA . GLU A 1 158 ? 13.664 17.969 -0.281 1 49.62 158 GLU A CA 1
ATOM 1150 C C . GLU A 1 158 ? 15.164 17.688 -0.219 1 49.62 158 GLU A C 1
ATOM 1152 O O . GLU A 1 158 ? 15.664 16.844 -0.963 1 49.62 158 GLU A O 1
ATOM 1157 N N . TRP A 1 159 ? 15.898 18.734 0.401 1 50.06 159 TRP A N 1
ATOM 1158 C CA . TRP A 1 159 ? 17.344 18.609 0.526 1 50.06 159 TRP A CA 1
ATOM 1159 C C . TRP A 1 159 ? 17.719 17.484 1.491 1 50.06 159 TRP A C 1
ATOM 1161 O O . TRP A 1 159 ? 18.703 16.781 1.29 1 50.06 159 TRP A O 1
ATOM 1171 N N . PRO A 1 160 ? 16.797 17.344 2.541 1 51.81 160 PRO A N 1
ATOM 1172 C CA . PRO A 1 160 ? 17.266 16.359 3.52 1 51.81 160 PRO A CA 1
ATOM 1173 C C . PRO A 1 160 ? 17.125 14.914 3.023 1 51.81 160 PRO A C 1
ATOM 1175 O O . PRO A 1 160 ? 16.328 14.641 2.123 1 51.81 160 PRO A O 1
ATOM 1178 N N . ALA A 1 161 ? 18.141 14.188 3.424 1 56.84 161 ALA A N 1
ATOM 1179 C CA . ALA A 1 161 ? 18.062 12.742 3.244 1 56.84 161 ALA A CA 1
ATOM 1180 C C . ALA A 1 161 ? 16.672 12.227 3.586 1 56.84 161 ALA A C 1
ATOM 1182 O O . ALA A 1 161 ? 16.031 12.711 4.52 1 56.84 161 ALA A O 1
ATOM 1183 N N . PRO A 1 162 ? 16.219 11.312 2.746 1 63.91 162 PRO A N 1
ATOM 1184 C CA . PRO A 1 162 ? 14.891 10.758 3.041 1 63.91 162 PRO A CA 1
ATOM 1185 C C . PRO A 1 162 ? 14.805 10.148 4.438 1 63.91 162 PRO A C 1
ATOM 1187 O O . PRO A 1 162 ? 15.727 9.453 4.867 1 63.91 162 PRO A O 1
ATOM 1190 N N . ALA A 1 163 ? 13.844 10.586 5.16 1 63.16 163 ALA A N 1
ATOM 1191 C CA . ALA A 1 163 ? 13.555 10.141 6.52 1 63.16 163 ALA A CA 1
ATOM 1192 C C . ALA A 1 163 ? 13.609 8.625 6.621 1 63.16 163 ALA A C 1
ATOM 1194 O O . ALA A 1 163 ? 13.969 8.078 7.668 1 63.16 163 ALA A O 1
ATOM 1195 N N . GLU A 1 164 ? 13.445 8.047 5.508 1 67 164 GLU A N 1
ATOM 1196 C CA . GLU A 1 164 ? 13.352 6.59 5.527 1 67 164 GLU A CA 1
ATOM 1197 C C . GLU A 1 164 ? 14.727 5.945 5.684 1 67 164 GLU A C 1
ATOM 1199 O O . GLU A 1 164 ? 14.828 4.758 5.996 1 67 164 GLU A O 1
ATOM 1204 N N . ASP A 1 165 ? 15.711 6.762 5.629 1 76.75 165 ASP A N 1
ATOM 1205 C CA . ASP A 1 165 ? 17.062 6.207 5.707 1 76.75 165 ASP A CA 1
ATOM 1206 C C . ASP A 1 165 ? 17.594 6.246 7.141 1 76.75 165 ASP A C 1
ATOM 1208 O O . ASP A 1 165 ? 18.625 5.652 7.441 1 76.75 165 ASP A O 1
ATOM 1212 N N . ASP A 1 166 ? 16.828 6.934 8.023 1 84.12 166 ASP A N 1
ATOM 1213 C CA . ASP A 1 166 ? 17.172 6.984 9.445 1 84.12 166 ASP A CA 1
ATOM 1214 C C . ASP A 1 166 ? 16.656 5.746 10.172 1 84.12 166 ASP A C 1
ATOM 1216 O O . ASP A 1 166 ? 15.453 5.574 10.344 1 84.12 166 ASP A O 1
ATOM 1220 N N . PRO A 1 167 ? 17.547 4.895 10.625 1 83.25 167 PRO A N 1
ATOM 1221 C CA . PRO A 1 167 ? 17.109 3.654 11.273 1 83.25 167 PRO A CA 1
ATOM 1222 C C . PRO A 1 167 ? 16.422 3.9 12.617 1 83.25 167 PRO A C 1
ATOM 1224 O O . PRO A 1 167 ? 15.758 3.002 13.148 1 83.25 167 PRO A O 1
ATOM 1227 N N . THR A 1 168 ? 16.562 5.074 13.172 1 90.81 168 THR A N 1
ATOM 1228 C CA . THR A 1 168 ? 15.977 5.348 14.484 1 90.81 168 THR A CA 1
ATOM 1229 C C . THR A 1 168 ? 14.555 5.879 14.336 1 90.81 168 THR A C 1
ATOM 1231 O O . THR A 1 168 ? 13.828 6 15.328 1 90.81 168 THR A O 1
ATOM 1234 N N . ARG A 1 169 ? 14.227 6.18 13.156 1 94.06 169 ARG A N 1
ATOM 1235 C CA . ARG A 1 169 ? 12.898 6.723 12.906 1 94.06 169 ARG A CA 1
ATOM 1236 C C . ARG A 1 169 ? 11.836 5.633 13 1 94.06 169 ARG A C 1
ATOM 1238 O O . ARG A 1 169 ? 11.938 4.598 12.344 1 94.06 169 ARG A O 1
ATOM 1245 N N . PRO A 1 170 ? 10.812 5.844 13.883 1 95.69 170 PRO A N 1
ATOM 1246 C CA . PRO A 1 170 ? 9.727 4.863 13.922 1 95.69 170 PRO A CA 1
ATOM 1247 C C . PRO A 1 170 ? 9.039 4.691 12.57 1 95.69 170 PRO A C 1
ATOM 1249 O O . PRO A 1 170 ? 8.852 5.668 11.836 1 95.69 170 PRO A O 1
ATOM 1252 N N . VAL A 1 171 ? 8.688 3.465 12.25 1 93.88 171 VAL A N 1
ATOM 1253 C CA . VAL A 1 171 ? 8.094 3.184 10.945 1 93.88 171 VAL A CA 1
ATOM 1254 C C . VAL A 1 171 ? 6.645 2.748 11.117 1 93.88 171 VAL A C 1
ATOM 1256 O O . VAL A 1 171 ? 6.004 2.311 10.156 1 93.88 171 VAL A O 1
ATOM 1259 N N . SER A 1 172 ? 6.105 2.812 12.289 1 94.38 172 SER A N 1
ATOM 1260 C CA . SER A 1 172 ? 4.723 2.488 12.617 1 94.38 172 SER A CA 1
ATOM 1261 C C . SER A 1 172 ? 4.254 3.26 13.852 1 94.38 172 SER A C 1
ATOM 1263 O O . SER A 1 172 ? 5.074 3.809 14.594 1 94.38 172 SER A O 1
ATOM 1265 N N . LEU A 1 173 ? 2.979 3.295 13.969 1 95.44 173 LEU A N 1
ATOM 1266 C CA . LEU A 1 173 ? 2.434 3.932 15.164 1 95.44 173 LEU A CA 1
ATOM 1267 C C . LEU A 1 173 ? 2.877 3.197 16.422 1 95.44 173 LEU A C 1
ATOM 1269 O O . LEU A 1 173 ? 3.168 3.824 17.438 1 95.44 173 LEU A O 1
ATOM 1273 N N . SER A 1 174 ? 2.941 1.901 16.359 1 95.06 174 SER A N 1
ATOM 1274 C CA . SER A 1 174 ? 3.396 1.114 17.5 1 95.06 174 SER A CA 1
ATOM 1275 C C . SER A 1 174 ? 4.84 1.445 17.859 1 95.06 174 SER A C 1
ATOM 1277 O O . SER A 1 174 ? 5.18 1.575 19.031 1 95.06 174 SER A O 1
ATOM 1279 N N . GLU A 1 175 ? 5.684 1.596 16.844 1 96.12 175 GLU A N 1
ATOM 1280 C CA . GLU A 1 175 ? 7.07 1.973 17.109 1 96.12 175 GLU A CA 1
ATOM 1281 C C . GLU A 1 175 ? 7.164 3.395 17.656 1 96.12 175 GLU A C 1
ATOM 1283 O O . GLU A 1 175 ? 8.031 3.693 18.469 1 96.12 175 GLU A O 1
ATOM 1288 N N . LEU A 1 176 ? 6.324 4.254 17.109 1 97.56 176 LEU A N 1
ATOM 1289 C CA . LEU A 1 176 ? 6.289 5.609 17.641 1 97.56 176 LEU A CA 1
ATOM 1290 C C . LEU A 1 176 ? 5.91 5.605 19.125 1 97.56 176 LEU A C 1
ATOM 1292 O O . LEU A 1 176 ? 6.547 6.285 19.922 1 97.56 176 LEU A O 1
ATOM 1296 N N . HIS A 1 177 ? 4.906 4.801 19.516 1 97.88 177 HIS A N 1
ATOM 1297 C CA . HIS A 1 177 ? 4.531 4.637 20.922 1 97.88 177 HIS A CA 1
ATOM 1298 C C . HIS A 1 177 ? 5.711 4.141 21.75 1 97.88 177 HIS A C 1
ATOM 1300 O O . HIS A 1 177 ? 5.984 4.68 22.828 1 97.88 177 HIS A O 1
ATOM 1306 N N . ALA A 1 178 ? 6.348 3.197 21.203 1 97.5 178 ALA A N 1
ATOM 1307 C CA . ALA A 1 178 ? 7.473 2.6 21.922 1 97.5 178 ALA A CA 1
ATOM 1308 C C . ALA A 1 178 ? 8.586 3.615 22.141 1 97.5 178 ALA A C 1
ATOM 1310 O O . ALA A 1 178 ? 9.195 3.668 23.203 1 97.5 178 ALA A O 1
ATOM 1311 N N . ALA A 1 179 ? 8.891 4.395 21.094 1 97.31 179 ALA A N 1
ATOM 1312 C CA . ALA A 1 179 ? 9.93 5.414 21.188 1 97.31 179 ALA A CA 1
ATOM 1313 C C . ALA A 1 179 ? 9.586 6.453 22.25 1 97.31 179 ALA A C 1
ATOM 1315 O O . ALA A 1 179 ? 10.445 6.836 23.047 1 97.31 179 ALA A O 1
ATOM 1316 N N . VAL A 1 180 ? 8.352 6.863 22.266 1 97.38 180 VAL A N 1
ATOM 1317 C CA . VAL A 1 180 ? 7.883 7.863 23.219 1 97.38 180 VAL A CA 1
ATOM 1318 C C . VAL A 1 180 ? 7.926 7.289 24.641 1 97.38 180 VAL A C 1
ATOM 1320 O O . VAL A 1 180 ? 8.383 7.953 25.578 1 97.38 180 VAL A O 1
ATOM 1323 N N . ARG A 1 181 ? 7.531 6.008 24.781 1 97.19 181 ARG A N 1
ATOM 1324 C CA . ARG A 1 181 ? 7.57 5.348 26.094 1 97.19 181 ARG A CA 1
ATOM 1325 C C . ARG A 1 181 ? 9.008 5.184 26.578 1 97.19 181 ARG A C 1
ATOM 1327 O O . ARG A 1 181 ? 9.297 5.414 27.75 1 97.19 181 ARG A O 1
ATOM 1334 N N . SER A 1 182 ? 9.867 4.816 25.688 1 96.69 182 SER A N 1
ATOM 1335 C CA . SER A 1 182 ? 11.266 4.613 26.031 1 96.69 182 SER A CA 1
ATOM 1336 C C . SER A 1 182 ? 11.922 5.922 26.469 1 96.69 182 SER A C 1
ATOM 1338 O O . SER A 1 182 ? 12.906 5.91 27.219 1 96.69 182 SER A O 1
ATOM 1340 N N . ALA A 1 183 ? 11.367 7.016 26.016 1 95.88 183 ALA A N 1
ATOM 1341 C CA . ALA A 1 183 ? 11.883 8.336 26.375 1 95.88 183 ALA A CA 1
ATOM 1342 C C . ALA A 1 183 ? 11.289 8.812 27.688 1 95.88 183 ALA A C 1
ATOM 1344 O O . ALA A 1 183 ? 11.539 9.938 28.125 1 95.88 183 ALA A O 1
ATOM 1345 N N . GLY A 1 184 ? 10.453 8.031 28.297 1 94.81 184 GLY A N 1
ATOM 1346 C CA . GLY A 1 184 ? 9.977 8.312 29.641 1 94.81 184 GLY A CA 1
ATOM 1347 C C . GLY A 1 184 ? 8.578 8.914 29.672 1 94.81 184 GLY A C 1
ATOM 1348 O O . GLY A 1 184 ? 8.133 9.414 30.703 1 94.81 184 GLY A O 1
ATOM 1349 N N . LEU A 1 185 ? 7.875 8.922 28.594 1 97.06 185 LEU A N 1
ATOM 1350 C CA . LEU A 1 185 ? 6.531 9.484 28.562 1 97.06 185 LEU A CA 1
ATOM 1351 C C . LEU A 1 185 ? 5.48 8.383 28.531 1 97.06 185 LEU A C 1
ATOM 1353 O O . LEU A 1 185 ? 5.785 7.234 28.203 1 97.06 185 LEU A O 1
ATOM 1357 N N . GLU A 1 186 ? 4.293 8.711 28.984 1 96.06 186 GLU A N 1
ATOM 1358 C CA . GLU A 1 186 ? 3.098 7.891 28.828 1 96.06 186 GLU A CA 1
ATOM 1359 C C . GLU A 1 186 ? 2.289 8.32 27.609 1 96.06 186 GLU A C 1
ATOM 1361 O O . GLU A 1 186 ? 1.953 9.5 27.469 1 96.06 186 GLU A O 1
ATOM 1366 N N . VAL A 1 187 ? 1.987 7.355 26.766 1 96.5 187 VAL A N 1
ATOM 1367 C CA . VAL A 1 187 ? 1.185 7.668 25.594 1 96.5 187 VAL A CA 1
ATOM 1368 C C . VAL A 1 187 ? -0.288 7.77 25.984 1 96.5 187 VAL A C 1
ATOM 1370 O O . VAL A 1 187 ? -0.863 6.82 26.516 1 96.5 187 VAL A O 1
ATOM 1373 N N . LEU A 1 188 ? -0.884 8.938 25.75 1 95.62 188 LEU A N 1
ATOM 1374 C CA . LEU A 1 188 ? -2.303 9.117 26.031 1 95.62 188 LEU A CA 1
ATOM 1375 C C . LEU A 1 188 ? -3.158 8.625 24.859 1 95.62 188 LEU A C 1
ATOM 1377 O O . LEU A 1 188 ? -4.156 7.93 25.078 1 95.62 188 LEU A O 1
ATOM 1381 N N . ARG A 1 189 ? -2.754 9.016 23.656 1 96.19 189 ARG A N 1
ATOM 1382 C CA . ARG A 1 189 ? -3.496 8.594 22.484 1 96.19 189 ARG A CA 1
ATOM 1383 C C . ARG A 1 189 ? -2.646 8.742 21.219 1 96.19 189 ARG A C 1
ATOM 1385 O O . ARG A 1 189 ? -1.777 9.617 21.156 1 96.19 189 ARG A O 1
ATOM 1392 N N . GLY A 1 190 ? -2.855 7.855 20.297 1 97.88 190 GLY A N 1
ATOM 1393 C CA . GLY A 1 190 ? -2.305 7.934 18.953 1 97.88 190 GLY A CA 1
ATOM 1394 C C . GLY A 1 190 ? -3.369 7.945 17.875 1 97.88 190 GLY A C 1
ATOM 1395 O O . GLY A 1 190 ? -4.418 7.312 18.016 1 97.88 190 GLY A O 1
ATOM 1396 N N . TYR A 1 191 ? -3.105 8.68 16.812 1 98.62 191 TYR A N 1
ATOM 1397 C CA . TYR A 1 191 ? -4.055 8.797 15.711 1 98.62 191 TYR A CA 1
ATOM 1398 C C . TYR A 1 191 ? -3.383 8.5 14.375 1 98.62 191 TYR A C 1
ATOM 1400 O O . TYR A 1 191 ? -2.203 8.812 14.18 1 98.62 191 TYR A O 1
ATOM 1408 N N . ALA A 1 192 ? -4.098 7.898 13.453 1 98.81 192 ALA A N 1
ATOM 1409 C CA . ALA A 1 192 ? -3.76 7.852 12.031 1 98.81 192 ALA A CA 1
ATOM 1410 C C . ALA A 1 192 ? -4.348 9.047 11.289 1 98.81 192 ALA A C 1
ATOM 1412 O O . ALA A 1 192 ? -5.535 9.352 11.43 1 98.81 192 ALA A O 1
ATOM 1413 N N . ALA A 1 193 ? -3.553 9.719 10.5 1 98.69 193 ALA A N 1
ATOM 1414 C CA . ALA A 1 193 ? -3.951 10.969 9.852 1 98.69 193 ALA A CA 1
ATOM 1415 C C . ALA A 1 193 ? -4.23 10.758 8.367 1 98.69 193 ALA A C 1
ATOM 1417 O O . ALA A 1 193 ? -3.434 10.133 7.664 1 98.69 193 ALA A O 1
ATOM 1418 N N . PHE A 1 194 ? -5.332 11.211 7.867 1 98.25 194 PHE A N 1
ATOM 1419 C CA . PHE A 1 194 ? -5.719 11.188 6.465 1 98.25 194 PHE A CA 1
ATOM 1420 C C . PHE A 1 194 ? -6.211 12.562 6.016 1 98.25 194 PHE A C 1
ATOM 1422 O O . PHE A 1 194 ? -6.812 13.297 6.801 1 98.25 194 PHE A O 1
ATOM 1429 N N . PRO A 1 195 ? -6.012 12.969 4.758 1 96.38 195 PRO A N 1
ATOM 1430 C CA . PRO A 1 195 ? -5.344 12.289 3.652 1 96.38 195 PRO A CA 1
ATOM 1431 C C . PRO A 1 195 ? -3.85 12.602 3.58 1 96.38 195 PRO A C 1
ATOM 1433 O O . PRO A 1 195 ? -3.123 11.992 2.789 1 96.38 195 PRO A O 1
ATOM 1436 N N . SER A 1 196 ? -3.381 13.578 4.387 1 94.38 196 SER A N 1
ATOM 1437 C CA . SER A 1 196 ? -1.979 13.984 4.395 1 94.38 196 SER A CA 1
ATOM 1438 C C . SER A 1 196 ? -1.461 14.156 5.816 1 94.38 196 SER A C 1
ATOM 1440 O O . SER A 1 196 ? -2.242 14.367 6.746 1 94.38 196 SER A O 1
ATOM 1442 N N . PRO A 1 197 ? -0.214 14 5.98 1 94.44 197 PRO A N 1
ATOM 1443 C CA . PRO A 1 197 ? 0.333 14.133 7.332 1 94.44 197 PRO A CA 1
ATOM 1444 C C . PRO A 1 197 ? 0.231 15.555 7.879 1 94.44 197 PRO A C 1
ATOM 1446 O O . PRO A 1 197 ? 0.043 15.742 9.086 1 94.44 197 PRO A O 1
ATOM 1449 N N . ASP A 1 198 ? 0.286 16.562 7.02 1 94.12 198 ASP A N 1
ATOM 1450 C CA . ASP A 1 198 ? 0.402 17.938 7.508 1 94.12 198 ASP A CA 1
ATOM 1451 C C . ASP A 1 198 ? -0.956 18.641 7.516 1 94.12 198 ASP A C 1
ATOM 1453 O O . ASP A 1 198 ? -1.132 19.656 8.18 1 94.12 198 ASP A O 1
ATOM 1457 N N . ALA A 1 199 ? -1.849 18.156 6.715 1 94.69 199 ALA A N 1
ATOM 1458 C CA . ALA A 1 199 ? -3.182 18.75 6.668 1 94.69 199 ALA A CA 1
ATOM 1459 C C . ALA A 1 199 ? -4.262 17.672 6.684 1 94.69 199 ALA A C 1
ATOM 1461 O O . ALA A 1 199 ? -5.055 17.562 5.742 1 94.69 199 ALA A O 1
ATOM 1462 N N . PRO A 1 200 ? -4.348 17 7.766 1 97.06 200 PRO A N 1
ATOM 1463 C CA . PRO A 1 200 ? -5.367 15.945 7.824 1 97.06 200 PRO A CA 1
ATOM 1464 C C . PRO A 1 200 ? -6.777 16.5 8 1 97.06 200 PRO A C 1
ATOM 1466 O O . PRO A 1 200 ? -6.961 17.531 8.656 1 97.06 200 PRO A O 1
ATOM 1469 N N . SER A 1 201 ? -7.691 15.844 7.391 1 97 201 SER A N 1
ATOM 1470 C CA . SER A 1 201 ? -9.102 16.125 7.637 1 97 201 SER A CA 1
ATOM 1471 C C . SER A 1 201 ? -9.727 15.07 8.547 1 97 201 SER A C 1
ATOM 1473 O O . SER A 1 201 ? -10.891 15.195 8.945 1 97 201 SER A O 1
ATOM 1475 N N . ALA A 1 202 ? -8.953 14.062 8.852 1 98.25 202 ALA A N 1
ATOM 1476 C CA . ALA A 1 202 ? -9.398 13.039 9.797 1 98.25 202 ALA A CA 1
ATOM 1477 C C . ALA A 1 202 ? -8.227 12.5 10.617 1 98.25 202 ALA A C 1
ATOM 1479 O O . ALA A 1 202 ? -7.152 12.227 10.07 1 98.25 202 ALA A O 1
ATOM 1480 N N . LEU A 1 203 ? -8.336 12.453 11.867 1 98.69 203 LEU A N 1
ATOM 1481 C CA . LEU A 1 203 ? -7.488 11.719 12.797 1 98.69 203 LEU A CA 1
ATOM 1482 C C . LEU A 1 203 ? -8.242 10.539 13.406 1 98.69 203 LEU A C 1
ATOM 1484 O O . LEU A 1 203 ? -9.227 10.734 14.117 1 98.69 203 LEU A O 1
ATOM 1488 N N . LEU A 1 204 ? -7.809 9.312 13.156 1 98.75 204 LEU A N 1
ATOM 1489 C CA . LEU A 1 204 ? -8.539 8.109 13.539 1 98.75 204 LEU A CA 1
ATOM 1490 C C . LEU A 1 204 ? -7.742 7.301 14.562 1 98.75 204 LEU A C 1
ATOM 1492 O O . LEU A 1 204 ? -6.605 6.91 14.297 1 98.75 204 LEU A O 1
ATOM 1496 N N . GLY A 1 205 ? -8.336 7.066 15.695 1 98.19 205 GLY A N 1
ATOM 1497 C CA . GLY A 1 205 ? -7.699 6.258 16.719 1 98.19 205 GLY A CA 1
ATOM 1498 C C . GLY A 1 205 ? -7.703 4.773 16.406 1 98.19 205 GLY A C 1
ATOM 1499 O O . GLY A 1 205 ? -8.523 4.309 15.602 1 98.19 205 GLY A O 1
ATOM 1500 N N . ALA A 1 206 ? -6.844 4.031 17.078 1 95.75 206 ALA A N 1
ATOM 1501 C CA . ALA A 1 206 ? -6.652 2.609 16.812 1 95.75 206 ALA A CA 1
ATOM 1502 C C . ALA A 1 206 ? -7.898 1.81 17.172 1 95.75 206 ALA A C 1
ATOM 1504 O O . ALA A 1 206 ? -8.273 0.87 16.469 1 95.75 206 ALA A O 1
ATOM 1505 N N . GLU A 1 207 ? -8.539 2.143 18.25 1 95.62 207 GLU A N 1
ATOM 1506 C CA . GLU A 1 207 ? -9.711 1.406 18.703 1 95.62 207 GLU A CA 1
ATOM 1507 C C . GLU A 1 207 ? -10.852 1.521 17.703 1 95.62 207 GLU A C 1
ATOM 1509 O O . GLU A 1 207 ? -11.539 0.537 17.422 1 95.62 207 GLU A O 1
ATOM 1514 N N . LEU A 1 208 ? -11.008 2.738 17.203 1 97.5 208 LEU A N 1
ATOM 1515 C CA . LEU A 1 208 ? -12.055 2.955 16.219 1 97.5 208 LEU A CA 1
ATOM 1516 C C . LEU A 1 208 ? -11.75 2.203 14.922 1 97.5 208 LEU A C 1
ATOM 1518 O O . LEU A 1 208 ? -12.633 1.552 14.359 1 97.5 208 LEU A O 1
ATOM 1522 N N . LEU A 1 209 ? -10.555 2.236 14.477 1 97.25 209 LEU A N 1
ATOM 1523 C CA . LEU A 1 209 ? -10.133 1.589 13.242 1 97.25 209 LEU A CA 1
ATOM 1524 C C . LEU A 1 209 ? -10.305 0.077 13.336 1 97.25 209 LEU A C 1
ATOM 1526 O O . LEU A 1 209 ? -10.555 -0.585 12.32 1 97.25 209 LEU A O 1
ATOM 1530 N N . ALA A 1 210 ? -10.227 -0.43 14.547 1 94.88 210 ALA A N 1
ATOM 1531 C CA . ALA A 1 210 ? -10.242 -1.878 14.742 1 94.88 210 ALA A CA 1
ATOM 1532 C C . ALA A 1 210 ? -11.672 -2.383 14.953 1 94.88 210 ALA A C 1
ATOM 1534 O O . ALA A 1 210 ? -11.914 -3.592 14.938 1 94.88 210 ALA A O 1
ATOM 1535 N N . ASP A 1 211 ? -12.656 -1.519 15.141 1 95.88 211 ASP A N 1
ATOM 1536 C CA . ASP A 1 211 ? -14.031 -1.926 15.422 1 95.88 211 ASP A CA 1
ATOM 1537 C C . ASP A 1 211 ? -14.789 -2.203 14.125 1 95.88 211 ASP A C 1
ATOM 1539 O O . ASP A 1 211 ? -15.094 -1.278 13.367 1 95.88 211 ASP A O 1
ATOM 1543 N N . PRO A 1 212 ? -15.133 -3.412 13.844 1 92.44 212 PRO A N 1
ATOM 1544 C CA . PRO A 1 212 ? -15.812 -3.748 12.594 1 92.44 212 PRO A CA 1
ATOM 1545 C C . PRO A 1 212 ? -17.188 -3.094 12.477 1 92.44 212 PRO A C 1
ATOM 1547 O O . PRO A 1 212 ? -17.703 -2.908 11.367 1 92.44 212 PRO A O 1
ATOM 1550 N N . ARG A 1 213 ? -17.844 -2.68 13.711 1 95.81 213 ARG A N 1
ATOM 1551 C CA . ARG A 1 213 ? -19.156 -2.033 13.703 1 95.81 213 ARG A CA 1
ATOM 1552 C C . ARG A 1 213 ? -19.062 -0.627 13.117 1 95.81 213 ARG A C 1
ATOM 1554 O O . ARG A 1 213 ? -20.078 -0.046 12.734 1 95.81 213 ARG A O 1
ATOM 1561 N N . MET A 1 214 ? -17.844 -0.09 12.961 1 97.31 214 MET A N 1
ATOM 1562 C CA . MET A 1 214 ? -17.672 1.298 12.539 1 97.31 214 MET A CA 1
ATOM 1563 C C . MET A 1 214 ? -17.172 1.374 11.102 1 97.31 214 MET A C 1
ATOM 1565 O O . MET A 1 214 ? -16.719 2.428 10.648 1 97.31 214 MET A O 1
ATOM 1569 N N . ARG A 1 215 ? -17.281 0.25 10.398 1 96.56 215 ARG A N 1
ATOM 1570 C CA . ARG A 1 215 ? -16.781 0.189 9.023 1 96.56 215 ARG A CA 1
ATOM 1571 C C . ARG A 1 215 ? -17.469 1.247 8.156 1 96.56 215 ARG A C 1
ATOM 1573 O O . ARG A 1 215 ? -16.812 1.894 7.336 1 96.56 215 ARG A O 1
ATOM 1580 N N . GLY A 1 216 ? -18.75 1.384 8.328 1 97.44 216 GLY A N 1
ATOM 1581 C CA . GLY A 1 216 ? -19.469 2.371 7.543 1 97.44 216 GLY A CA 1
ATOM 1582 C C . GLY A 1 216 ? -18.969 3.785 7.746 1 97.44 216 GLY A C 1
ATOM 1583 O O . GLY A 1 216 ? -18.766 4.523 6.781 1 97.44 216 GLY A O 1
ATOM 1584 N N . LEU A 1 217 ? -18.766 4.16 8.984 1 97.62 217 LEU A N 1
ATOM 1585 C CA . LEU A 1 217 ? -18.234 5.484 9.297 1 97.62 217 LEU A CA 1
ATOM 1586 C C . LEU A 1 217 ? -16.844 5.664 8.703 1 97.62 217 LEU A C 1
ATOM 1588 O O . LEU A 1 217 ? -16.531 6.707 8.125 1 97.62 217 LEU A O 1
ATOM 1592 N N . LEU A 1 218 ? -16 4.648 8.898 1 98.38 218 LEU A N 1
ATOM 1593 C CA . LEU A 1 218 ? -14.625 4.727 8.438 1 98.38 218 LEU A CA 1
ATOM 1594 C C . LEU A 1 218 ? -14.562 4.82 6.918 1 98.38 218 LEU A C 1
ATOM 1596 O O . LEU A 1 218 ? -13.773 5.598 6.371 1 98.38 218 LEU A O 1
ATOM 1600 N N . GLN A 1 219 ? -15.383 4.039 6.227 1 97.81 219 GLN A N 1
ATOM 1601 C CA . GLN A 1 219 ? -15.461 4.113 4.77 1 97.81 219 GLN A CA 1
ATOM 1602 C C . GLN A 1 219 ? -15.867 5.512 4.312 1 97.81 219 GLN A C 1
ATOM 1604 O O . GLN A 1 219 ? -15.234 6.094 3.434 1 97.81 219 GLN A O 1
ATOM 1609 N N . SER A 1 220 ? -16.875 6.023 4.93 1 97 220 SER A N 1
ATOM 1610 C CA . SER A 1 220 ? -17.359 7.367 4.613 1 97 220 SER A CA 1
ATOM 1611 C C . SER A 1 220 ? -16.266 8.406 4.828 1 97 220 SER A C 1
ATOM 1613 O O . SER A 1 220 ? -15.977 9.211 3.936 1 97 220 SER A O 1
ATOM 1615 N N . THR A 1 221 ? -15.656 8.328 5.992 1 97.44 221 THR A N 1
ATOM 1616 C CA . THR A 1 221 ? -14.633 9.297 6.371 1 97.44 221 THR A CA 1
ATOM 1617 C C . THR A 1 221 ? -13.461 9.266 5.387 1 97.44 221 THR A C 1
ATOM 1619 O O . THR A 1 221 ? -13.008 10.312 4.922 1 97.44 221 THR A O 1
ATOM 1622 N N . LEU A 1 222 ? -13 8.078 5.023 1 97.69 222 LEU A N 1
ATOM 1623 C CA . LEU A 1 222 ? -11.852 7.945 4.137 1 97.69 222 LEU A CA 1
ATOM 1624 C C . LEU A 1 222 ? -12.211 8.359 2.715 1 97.69 222 LEU A C 1
ATOM 1626 O O . LEU A 1 222 ? -11.422 9.023 2.037 1 97.69 222 LEU A O 1
ATOM 1630 N N . ARG A 1 223 ? -13.398 8.008 2.217 1 95 223 ARG A N 1
ATOM 1631 C CA . ARG A 1 223 ? -13.812 8.414 0.877 1 95 223 ARG A CA 1
ATOM 1632 C C . ARG A 1 223 ? -13.844 9.938 0.754 1 95 223 ARG A C 1
ATOM 1634 O O . ARG A 1 223 ? -13.406 10.492 -0.255 1 95 223 ARG A O 1
ATOM 1641 N N . ARG A 1 224 ? -14.281 10.523 1.733 1 93.44 224 ARG A N 1
ATOM 1642 C CA . ARG A 1 224 ? -14.43 11.977 1.686 1 93.44 224 ARG A CA 1
ATOM 1643 C C . ARG A 1 224 ? -13.086 12.672 1.871 1 93.44 224 ARG A C 1
ATOM 1645 O O . ARG A 1 224 ? -12.828 13.703 1.244 1 93.44 224 ARG A O 1
ATOM 1652 N N . ALA A 1 225 ? -12.281 12.117 2.682 1 95 225 ALA A N 1
ATOM 1653 C CA . ALA A 1 225 ? -10.961 12.695 2.93 1 95 225 ALA A CA 1
ATOM 1654 C C . ALA A 1 225 ? -10.055 12.539 1.709 1 95 225 ALA A C 1
ATOM 1656 O O . ALA A 1 225 ? -9.203 13.391 1.454 1 95 225 ALA A O 1
ATOM 1657 N N . LEU A 1 226 ? -10.289 11.531 0.921 1 94.69 226 LEU A N 1
ATOM 1658 C CA . LEU A 1 226 ? -9.297 11.141 -0.07 1 94.69 226 LEU A CA 1
ATOM 1659 C C . LEU A 1 226 ? -9.734 11.555 -1.472 1 94.69 226 LEU A C 1
ATOM 1661 O O . LEU A 1 226 ? -9.211 11.047 -2.465 1 94.69 226 LEU A O 1
ATOM 1665 N N . VAL A 1 227 ? -10.711 12.414 -1.568 1 88.12 227 VAL A N 1
ATOM 1666 C CA . VAL A 1 227 ? -11 13.016 -2.863 1 88.12 227 VAL A CA 1
ATOM 1667 C C . VAL A 1 227 ? -9.766 13.75 -3.385 1 88.12 227 VAL A C 1
ATOM 1669 O O . VAL A 1 227 ? -9.219 14.617 -2.701 1 88.12 227 VAL A O 1
ATOM 1672 N N . PRO A 1 228 ? -9.289 13.367 -4.52 1 82.75 228 PRO A N 1
ATOM 1673 C CA . PRO A 1 228 ? -8.039 13.961 -5.004 1 82.75 228 PRO A CA 1
ATOM 1674 C C . PRO A 1 228 ? -8.141 15.461 -5.23 1 82.75 228 PRO A C 1
ATOM 1676 O O . PRO A 1 228 ? -9.109 15.93 -5.84 1 82.75 228 PRO A O 1
ATOM 1679 N N . ALA A 1 229 ? -7.168 16.172 -4.734 1 76 229 ALA A N 1
ATOM 1680 C CA . ALA A 1 229 ? -7.074 17.625 -4.945 1 76 229 ALA A CA 1
ATOM 1681 C C . ALA A 1 229 ? -5.996 17.953 -5.969 1 76 229 ALA A C 1
ATOM 1683 O O . ALA A 1 229 ? -5.887 19.094 -6.418 1 76 229 ALA A O 1
ATOM 1684 N N . ALA A 1 230 ? -5.164 17.047 -6.297 1 73.5 230 ALA A N 1
ATOM 1685 C CA . ALA A 1 230 ? -4.066 17.156 -7.258 1 73.5 230 ALA A CA 1
ATOM 1686 C C . ALA A 1 230 ? -3.902 15.867 -8.055 1 73.5 230 ALA A C 1
ATOM 1688 O O . ALA A 1 230 ? -4.473 14.836 -7.699 1 73.5 230 ALA A O 1
ATOM 1689 N N . PRO A 1 231 ? -3.281 15.945 -9.148 1 72.69 231 PRO A N 1
ATOM 1690 C CA . PRO A 1 231 ? -3.066 14.727 -9.93 1 72.69 231 PRO A CA 1
ATOM 1691 C C . PRO A 1 231 ? -2.318 13.648 -9.148 1 72.69 231 PRO A C 1
ATOM 1693 O O . PRO A 1 231 ? -1.377 13.961 -8.414 1 72.69 231 PRO A O 1
ATOM 1696 N N . LEU A 1 232 ? -2.764 12.461 -9.203 1 79.62 232 LEU A N 1
ATOM 1697 C CA . LEU A 1 232 ? -2.182 11.289 -8.562 1 79.62 232 LEU A CA 1
ATOM 1698 C C . LEU A 1 232 ? -2.029 10.141 -9.555 1 79.62 232 LEU A C 1
ATOM 1700 O O . LEU A 1 232 ? -2.578 10.188 -10.656 1 79.62 232 LEU A O 1
ATOM 1704 N N . LEU A 1 233 ? -1.218 9.188 -9.203 1 73.25 233 LEU A N 1
ATOM 1705 C CA . LEU A 1 233 ? -1.049 7.992 -10.023 1 73.25 233 LEU A CA 1
ATOM 1706 C C . LEU A 1 233 ? -2.367 7.238 -10.164 1 73.25 233 LEU A C 1
ATOM 1708 O O . LEU A 1 233 ? -2.645 6.656 -11.219 1 73.25 233 LEU A O 1
ATOM 1712 N N . ALA A 1 234 ? -3.168 7.227 -9.125 1 77 234 ALA A N 1
ATOM 1713 C CA . ALA A 1 234 ? -4.461 6.551 -9.062 1 77 234 ALA A CA 1
ATOM 1714 C C . ALA A 1 234 ? -5.371 7.195 -8.023 1 77 234 ALA A C 1
ATOM 1716 O O . ALA A 1 234 ? -4.891 7.844 -7.086 1 77 234 ALA A O 1
ATOM 1717 N N . ASP A 1 235 ? -6.672 7.074 -8.336 1 83 235 ASP A N 1
ATOM 1718 C CA . ASP A 1 235 ? -7.609 7.469 -7.285 1 83 235 ASP A CA 1
ATOM 1719 C C . ASP A 1 235 ? -7.371 6.668 -6.008 1 83 235 ASP A C 1
ATOM 1721 O O . ASP A 1 235 ? -7.391 5.438 -6.027 1 83 235 ASP A O 1
ATOM 1725 N N . PRO A 1 236 ? -7.105 7.359 -4.902 1 90.81 236 PRO A N 1
ATOM 1726 C CA . PRO A 1 236 ? -6.727 6.645 -3.682 1 90.81 236 PRO A CA 1
ATOM 1727 C C . PRO A 1 236 ? -7.906 5.941 -3.016 1 90.81 236 PRO A C 1
ATOM 1729 O O . PRO A 1 236 ? -7.715 5.09 -2.145 1 90.81 236 PRO A O 1
ATOM 1732 N N . ARG A 1 237 ? -9.156 6.227 -3.33 1 93.12 237 ARG A N 1
ATOM 1733 C CA . ARG A 1 237 ? -10.328 5.793 -2.572 1 93.12 237 ARG A CA 1
ATOM 1734 C C . ARG A 1 237 ? -10.523 4.285 -2.688 1 93.12 237 ARG A C 1
ATOM 1736 O O . ARG A 1 237 ? -10.625 3.586 -1.678 1 93.12 237 ARG A O 1
ATOM 1743 N N . PRO A 1 238 ? -10.5 3.715 -3.898 1 88.19 238 PRO A N 1
ATOM 1744 C CA . PRO A 1 238 ? -10.625 2.258 -3.949 1 88.19 238 PRO A CA 1
ATOM 1745 C C . PRO A 1 238 ? -9.508 1.542 -3.197 1 88.19 238 PRO A C 1
ATOM 1747 O O . PRO A 1 238 ? -9.742 0.506 -2.57 1 88.19 238 PRO A O 1
ATOM 1750 N N . ILE A 1 239 ? -8.305 2.072 -3.273 1 90.25 239 ILE A N 1
ATOM 1751 C CA . ILE A 1 239 ? -7.16 1.486 -2.59 1 90.25 239 ILE A CA 1
ATOM 1752 C C . ILE A 1 239 ? -7.355 1.575 -1.079 1 90.25 239 ILE A C 1
ATOM 1754 O O . ILE A 1 239 ? -7.137 0.598 -0.36 1 90.25 239 ILE A O 1
ATOM 1758 N N . ALA A 1 240 ? -7.805 2.701 -0.647 1 95.81 240 ALA A N 1
ATOM 1759 C CA . ALA A 1 240 ? -8.047 2.902 0.779 1 95.81 240 ALA A CA 1
ATOM 1760 C C . ALA A 1 240 ? -9.094 1.92 1.3 1 95.81 240 ALA A C 1
ATOM 1762 O O . ALA A 1 240 ? -8.984 1.432 2.428 1 95.81 240 ALA A O 1
ATOM 1763 N N . MET A 1 241 ? -10.125 1.663 0.499 1 93.56 241 MET A N 1
ATOM 1764 C CA . MET A 1 241 ? -11.164 0.72 0.91 1 93.56 241 MET A CA 1
ATOM 1765 C C . MET A 1 241 ? -10.586 -0.685 1.064 1 93.56 241 MET A C 1
ATOM 1767 O O . MET A 1 241 ? -10.914 -1.389 2.023 1 93.56 241 MET A O 1
ATOM 1771 N N . ARG A 1 242 ? -9.727 -1.06 0.167 1 91.31 242 ARG A N 1
ATOM 1772 C CA . ARG A 1 242 ? -9.094 -2.369 0.256 1 91.31 242 ARG A CA 1
ATOM 1773 C C . ARG A 1 242 ? -8.188 -2.459 1.484 1 91.31 242 ARG A C 1
ATOM 1775 O O . ARG A 1 242 ? -8.195 -3.467 2.193 1 91.31 242 ARG A O 1
ATOM 1782 N N . LEU A 1 243 ? -7.43 -1.43 1.717 1 95.69 243 LEU A N 1
ATOM 1783 C CA . LEU A 1 243 ? -6.527 -1.401 2.863 1 95.69 243 LEU A CA 1
ATOM 1784 C C . LEU A 1 243 ? -7.312 -1.419 4.172 1 95.69 243 LEU A C 1
ATOM 1786 O O . LEU A 1 243 ? -6.918 -2.094 5.125 1 95.69 243 LEU A O 1
ATOM 1790 N N . LEU A 1 244 ? -8.422 -0.684 4.164 1 95.94 244 LEU A N 1
ATOM 1791 C CA . LEU A 1 244 ? -9.281 -0.691 5.344 1 95.94 244 LEU A CA 1
ATOM 1792 C C . LEU A 1 244 ? -9.828 -2.088 5.609 1 95.94 244 LEU A C 1
ATOM 1794 O O . LEU A 1 244 ? -9.789 -2.57 6.742 1 95.94 244 LEU A O 1
ATOM 1798 N N . HIS A 1 245 ? -10.305 -2.691 4.566 1 93 245 HIS A N 1
ATOM 1799 C CA . HIS A 1 245 ? -10.844 -4.039 4.68 1 93 245 HIS A CA 1
ATOM 1800 C C . HIS A 1 245 ? -9.789 -5.016 5.195 1 93 245 HIS A C 1
ATOM 1802 O O . HIS A 1 245 ? -10.102 -5.918 5.977 1 93 245 HIS A O 1
ATOM 1808 N N . ALA A 1 246 ? -8.562 -4.797 4.832 1 93.69 246 ALA A N 1
ATOM 1809 C CA . ALA A 1 246 ? -7.465 -5.691 5.199 1 93.69 246 ALA A CA 1
ATOM 1810 C C . ALA A 1 246 ? -6.898 -5.328 6.57 1 93.69 246 ALA A C 1
ATOM 1812 O O . ALA A 1 246 ? -5.934 -5.938 7.031 1 93.69 246 ALA A O 1
ATOM 1813 N N . GLY A 1 247 ? -7.438 -4.285 7.215 1 93.94 247 GLY A N 1
ATOM 1814 C CA . GLY A 1 247 ? -6.926 -3.846 8.5 1 93.94 247 GLY A CA 1
ATOM 1815 C C . GLY A 1 247 ? -5.629 -3.068 8.391 1 93.94 247 GLY A C 1
ATOM 1816 O O . GLY A 1 247 ? -4.855 -3 9.352 1 93.94 247 GLY A O 1
ATOM 1817 N N . LEU A 1 248 ? -5.344 -2.508 7.227 1 96.69 248 LEU A N 1
ATOM 1818 C CA . LEU A 1 248 ? -4.059 -1.87 6.973 1 96.69 248 LEU A CA 1
ATOM 1819 C C . LEU A 1 248 ? -4.215 -0.357 6.863 1 96.69 248 LEU A C 1
ATOM 1821 O O . LEU A 1 248 ? -3.254 0.35 6.547 1 96.69 248 LEU A O 1
ATOM 1825 N N . ALA A 1 249 ? -5.406 0.154 7.121 1 97.56 249 ALA A N 1
ATOM 1826 C CA . ALA A 1 249 ? -5.59 1.601 7.039 1 97.56 249 ALA A CA 1
ATOM 1827 C C . ALA A 1 249 ? -4.664 2.326 8.008 1 97.56 249 ALA A C 1
ATOM 1829 O O . ALA A 1 249 ? -4.008 3.305 7.641 1 97.56 249 ALA A O 1
ATOM 1830 N N . GLY A 1 250 ? -4.57 1.864 9.25 1 97.88 250 GLY A N 1
ATOM 1831 C CA . GLY A 1 250 ? -3.701 2.463 10.25 1 97.88 250 GLY A CA 1
ATOM 1832 C C . GLY A 1 250 ? -2.234 2.424 9.859 1 97.88 250 GLY A C 1
ATOM 1833 O O . GLY A 1 250 ? -1.588 3.467 9.75 1 97.88 250 GLY A O 1
ATOM 1834 N N . PRO A 1 251 ? -1.741 1.28 9.492 1 97.56 251 PRO A N 1
ATOM 1835 C CA . PRO A 1 251 ? -0.326 1.129 9.148 1 97.56 251 PRO A CA 1
ATOM 1836 C C . PRO A 1 251 ? 0.06 1.893 7.887 1 97.56 251 PRO A C 1
ATOM 1838 O O . PRO A 1 251 ? 1.216 2.295 7.73 1 97.56 251 PRO A O 1
ATOM 1841 N N . THR A 1 252 ? -0.865 2.088 7 1 97.56 252 THR A N 1
ATOM 1842 C CA . THR A 1 252 ? -0.542 2.768 5.75 1 97.56 252 THR A CA 1
ATOM 1843 C C . THR A 1 252 ? -1.085 4.191 5.754 1 97.56 252 THR A C 1
ATOM 1845 O O . THR A 1 252 ? -1.216 4.816 4.695 1 97.56 252 THR A O 1
ATOM 1848 N N . ALA A 1 253 ? -1.454 4.676 6.953 1 98.56 253 ALA A N 1
ATOM 1849 C CA . ALA A 1 253 ? -1.874 6.07 7.035 1 98.56 253 ALA A CA 1
ATOM 1850 C C . ALA A 1 253 ? -0.748 7.008 6.605 1 98.56 253 ALA A C 1
ATOM 1852 O O . ALA A 1 253 ? 0.429 6.723 6.84 1 98.56 253 ALA A O 1
ATOM 1853 N N . PRO A 1 254 ? -1.059 8.133 6.016 1 97.12 254 PRO A N 1
ATOM 1854 C CA . PRO A 1 254 ? -0.036 9.086 5.578 1 97.12 254 PRO A CA 1
ATOM 1855 C C . PRO A 1 254 ? 0.848 9.57 6.727 1 97.12 254 PRO A C 1
ATOM 1857 O O . PRO A 1 254 ? 2.012 9.914 6.508 1 97.12 254 PRO A O 1
ATOM 1860 N N . GLY A 1 255 ? 0.313 9.609 7.863 1 97.5 255 GLY A N 1
ATOM 1861 C CA . GLY A 1 255 ? 1.051 10 9.055 1 97.5 255 GLY A CA 1
ATOM 1862 C C . GLY A 1 255 ? 0.358 9.609 10.344 1 97.5 255 GLY A C 1
ATOM 1863 O O . GLY A 1 255 ? -0.759 9.086 10.32 1 97.5 255 GLY A O 1
ATOM 1864 N N . TRP A 1 256 ? 1.056 9.836 11.406 1 98.62 256 TRP A N 1
ATOM 1865 C CA . TRP A 1 256 ? 0.523 9.57 12.734 1 98.62 256 TRP A CA 1
ATOM 1866 C C . TRP A 1 256 ? 0.746 10.766 13.656 1 98.62 256 TRP A C 1
ATOM 1868 O O . TRP A 1 256 ? 1.647 11.57 13.43 1 98.62 256 TRP A O 1
ATOM 1878 N N . VAL A 1 257 ? -0.105 10.906 14.586 1 98.5 257 VAL A N 1
ATOM 1879 C CA . VAL A 1 257 ? 0.036 11.898 15.641 1 98.5 257 VAL A CA 1
ATOM 1880 C C . VAL A 1 257 ? -0.105 11.227 17 1 98.5 257 VAL A C 1
ATOM 1882 O O . VAL A 1 257 ? -0.981 10.375 17.203 1 98.5 257 VAL A O 1
ATOM 1885 N N . VAL A 1 258 ? 0.758 11.578 17.922 1 98.12 258 VAL A N 1
ATOM 1886 C CA . VAL A 1 258 ? 0.679 11.016 19.266 1 98.12 258 VAL A CA 1
ATOM 1887 C C . VAL A 1 258 ? 0.581 12.141 20.281 1 98.12 258 VAL A C 1
ATOM 1889 O O . VAL A 1 258 ? 1.221 13.18 20.141 1 98.12 258 VAL A O 1
ATOM 1892 N N . VAL A 1 259 ? -0.253 12.016 21.203 1 97.69 259 VAL A N 1
ATOM 1893 C CA . VAL A 1 259 ? -0.325 12.852 22.406 1 97.69 259 VAL A CA 1
ATOM 1894 C C . VAL A 1 259 ? 0.177 12.07 23.609 1 97.69 259 VAL A C 1
ATOM 1896 O O . VAL A 1 259 ? -0.315 10.969 23.906 1 97.69 259 VAL A O 1
ATOM 1899 N N . ALA A 1 260 ? 1.165 12.602 24.219 1 97.06 260 ALA A N 1
ATOM 1900 C CA . ALA A 1 260 ? 1.791 11.922 25.344 1 97.06 260 ALA A CA 1
ATOM 1901 C C . ALA A 1 260 ? 2.092 12.906 26.469 1 97.06 260 ALA A C 1
ATOM 1903 O O . ALA A 1 260 ? 2.055 14.125 26.281 1 97.06 260 ALA A O 1
ATOM 1904 N N . THR A 1 261 ? 2.342 12.367 27.656 1 96.06 261 THR A N 1
ATOM 1905 C CA . THR A 1 261 ? 2.633 13.203 28.812 1 96.06 261 THR A CA 1
ATOM 1906 C C . THR A 1 261 ? 3.73 12.578 29.672 1 96.06 261 THR A C 1
ATOM 1908 O O . THR A 1 261 ? 3.873 11.352 29.719 1 96.06 261 THR A O 1
ATOM 1911 N N . ARG A 1 262 ? 4.523 13.438 30.219 1 94.56 262 ARG A N 1
ATOM 1912 C CA . ARG A 1 262 ? 5.383 12.961 31.297 1 94.56 262 ARG A CA 1
ATOM 1913 C C . ARG A 1 262 ? 4.562 12.617 32.531 1 94.56 262 ARG A C 1
ATOM 1915 O O . ARG A 1 262 ? 3.494 13.188 32.781 1 94.56 262 ARG A O 1
ATOM 1922 N N . PRO A 1 263 ? 5.078 11.641 33.25 1 88.69 263 PRO A N 1
ATOM 1923 C CA . PRO A 1 263 ? 4.34 11.305 34.469 1 88.69 263 PRO A CA 1
ATOM 1924 C C . PRO A 1 263 ? 4.168 12.508 35.406 1 88.69 263 PRO A C 1
ATOM 1926 O O . PRO A 1 263 ? 5.031 13.391 35.469 1 88.69 263 PRO A O 1
ATOM 1929 N N . GLY A 1 264 ? 3.1 12.523 36.25 1 79.62 264 GLY A N 1
ATOM 1930 C CA . GLY A 1 264 ? 2.857 13.523 37.25 1 79.62 264 GLY A CA 1
ATOM 1931 C C . GLY A 1 264 ? 2.146 14.758 36.75 1 79.62 264 GLY A C 1
ATOM 1932 O O . GLY A 1 264 ? 2.086 15.781 37.406 1 79.62 264 GLY A O 1
ATOM 1933 N N . GLY A 1 265 ? 1.732 14.695 35.562 1 69.81 265 GLY A N 1
ATOM 1934 C CA . GLY A 1 265 ? 1.138 15.875 34.969 1 69.81 265 GLY A CA 1
ATOM 1935 C C . GLY A 1 265 ? -0.303 16.094 35.375 1 69.81 265 GLY A C 1
ATOM 1936 O O . GLY A 1 265 ? -0.877 15.289 36.094 1 69.81 265 GLY A O 1
ATOM 1937 N N . PRO A 1 266 ? -0.727 17.375 35.094 1 71.88 266 PRO A N 1
ATOM 1938 C CA . PRO A 1 266 ? -2.123 17.703 35.406 1 71.88 266 PRO A CA 1
ATOM 1939 C C . PRO A 1 266 ? -3.104 16.688 34.812 1 71.88 266 PRO A C 1
ATOM 1941 O O . PRO A 1 266 ? -2.686 15.703 34.188 1 71.88 266 PRO A O 1
ATOM 1944 N N . ALA A 1 267 ? -4.328 17.109 34.844 1 69.06 267 ALA A N 1
ATOM 1945 C CA . ALA A 1 267 ? -5.441 16.297 34.375 1 69.06 267 ALA A CA 1
ATOM 1946 C C . ALA A 1 267 ? -5.273 15.93 32.906 1 69.06 267 ALA A C 1
ATOM 1948 O O . ALA A 1 267 ? -4.805 16.75 32.094 1 69.06 267 ALA A O 1
ATOM 1949 N N . ARG A 1 268 ? -5.551 14.703 32.625 1 80.62 268 ARG A N 1
ATOM 1950 C CA . ARG A 1 268 ? -5.5 14.148 31.266 1 80.62 268 ARG A CA 1
ATOM 1951 C C . ARG A 1 268 ? -6.562 14.789 30.375 1 80.62 268 ARG A C 1
ATOM 1953 O O . ARG A 1 268 ? -7.711 14.961 30.797 1 80.62 268 ARG A O 1
ATOM 1960 N N . PRO A 1 269 ? -6.066 15.383 29.234 1 83.06 269 PRO A N 1
ATOM 1961 C CA . PRO A 1 269 ? -7.051 15.945 28.312 1 83.06 269 PRO A CA 1
ATOM 1962 C C . PRO A 1 269 ? -8.039 14.898 27.781 1 83.06 269 PRO A C 1
ATOM 1964 O O . PRO A 1 269 ? -7.742 13.703 27.812 1 83.06 269 PRO A O 1
ATOM 1967 N N . ASP A 1 270 ? -9.195 15.391 27.469 1 87.19 270 ASP A N 1
ATOM 1968 C CA . ASP A 1 270 ? -10.195 14.539 26.828 1 87.19 270 ASP A CA 1
ATOM 1969 C C . ASP A 1 270 ? -9.898 14.367 25.344 1 87.19 270 ASP A C 1
ATOM 1971 O O . ASP A 1 270 ? -10.195 15.25 24.547 1 87.19 270 ASP A O 1
ATOM 1975 N N . LEU A 1 271 ? -9.242 13.297 25.047 1 94.5 271 LEU A N 1
ATOM 1976 C CA . LEU A 1 271 ? -8.906 13.016 23.656 1 94.5 271 LEU A CA 1
ATOM 1977 C C . LEU A 1 271 ? -9.898 12.031 23.047 1 94.5 271 LEU A C 1
ATOM 1979 O O . LEU A 1 271 ? -10.023 10.898 23.516 1 94.5 271 LEU A O 1
ATOM 1983 N N . PRO A 1 272 ? -10.594 12.469 22 1 96.31 272 PRO A N 1
ATOM 1984 C CA . PRO A 1 272 ? -11.609 11.602 21.391 1 96.31 272 PRO A CA 1
ATOM 1985 C C . PRO A 1 272 ? -10.992 10.43 20.625 1 96.31 272 PRO A C 1
ATOM 1987 O O . PRO A 1 272 ? -9.773 10.375 20.453 1 96.31 272 PRO A O 1
ATOM 1990 N N . GLY A 1 273 ? -11.914 9.484 20.25 1 97.19 273 GLY A N 1
ATOM 1991 C CA . GLY A 1 273 ? -11.477 8.359 19.438 1 97.19 273 GLY A CA 1
ATOM 1992 C C . GLY A 1 273 ? -11.125 8.758 18.016 1 97.19 273 GLY A C 1
ATOM 1993 O O . GLY A 1 273 ? -10.375 8.055 17.344 1 97.19 273 GLY A O 1
ATOM 1994 N N . ALA A 1 274 ? -11.703 9.875 17.578 1 98.19 274 ALA A N 1
ATOM 1995 C CA . ALA A 1 274 ? -11.391 10.406 16.25 1 98.19 274 ALA A CA 1
ATOM 1996 C C . ALA A 1 274 ? -11.789 11.875 16.141 1 98.19 274 ALA A C 1
ATOM 1998 O O . ALA A 1 274 ? -12.641 12.352 16.906 1 98.19 274 ALA A O 1
ATOM 1999 N N . LEU A 1 275 ? -11.133 12.586 15.359 1 97.62 275 LEU A N 1
ATOM 2000 C CA . LEU A 1 275 ? -11.492 13.922 14.898 1 97.62 275 LEU A CA 1
ATOM 2001 C C . LEU A 1 275 ? -11.75 13.93 13.398 1 97.62 275 LEU A C 1
ATOM 2003 O O . LEU A 1 275 ? -10.898 13.508 12.617 1 97.62 275 LEU A O 1
ATOM 2007 N N . ILE A 1 276 ? -12.922 14.352 13 1 97 276 ILE A N 1
ATOM 2008 C CA . ILE A 1 276 ? -13.305 14.336 11.594 1 97 276 ILE A CA 1
ATOM 2009 C C . ILE A 1 276 ? -13.711 15.742 11.156 1 97 276 ILE A C 1
ATOM 2011 O O . ILE A 1 276 ? -14.633 16.328 11.727 1 97 276 ILE A O 1
ATOM 2015 N N . GLY A 1 277 ? -13.039 16.234 10.141 1 94.88 277 GLY A N 1
ATOM 2016 C CA . GLY A 1 277 ? -13.367 17.547 9.602 1 94.88 277 GLY A CA 1
ATOM 2017 C C . GLY A 1 277 ? -14.703 17.562 8.883 1 94.88 277 GLY A C 1
ATOM 2018 O O . GLY A 1 277 ? -15.055 16.625 8.18 1 94.88 277 GLY A O 1
ATOM 2019 N N . THR A 1 278 ? -15.547 18.547 9.047 1 87.56 278 THR A N 1
ATOM 2020 C CA . THR A 1 278 ? -16.844 18.703 8.398 1 87.56 278 THR A CA 1
ATOM 2021 C C . THR A 1 278 ? -16.812 19.891 7.426 1 87.56 278 THR A C 1
ATOM 2023 O O . THR A 1 278 ? -17.828 20.203 6.797 1 87.56 278 THR A O 1
ATOM 2026 N N . GLY A 1 279 ? -15.781 20.469 7.262 1 79.19 279 GLY A N 1
ATOM 2027 C CA . GLY A 1 279 ? -15.539 21.641 6.445 1 79.19 279 GLY A CA 1
ATOM 2028 C C . GLY A 1 279 ? -14.266 22.391 6.824 1 79.19 279 GLY A C 1
ATOM 2029 O O . GLY A 1 279 ? -13.414 21.844 7.531 1 79.19 279 GLY A O 1
ATOM 2030 N N . PRO A 1 280 ? -14.172 23.594 6.355 1 76.75 280 PRO A N 1
ATOM 2031 C CA . PRO A 1 280 ? -12.93 24.328 6.594 1 76.75 280 PRO A CA 1
ATOM 2032 C C . PRO A 1 280 ? -12.695 24.625 8.07 1 76.75 280 PRO A C 1
ATOM 2034 O O . PRO A 1 280 ? -11.547 24.688 8.523 1 76.75 280 PRO A O 1
ATOM 2037 N N . ALA A 1 281 ? -13.789 24.797 8.836 1 79.44 281 ALA A N 1
ATOM 2038 C CA . ALA A 1 281 ? -13.578 25.172 10.227 1 79.44 281 ALA A CA 1
ATOM 2039 C C . ALA A 1 281 ? -14.273 24.188 11.172 1 79.44 281 ALA A C 1
ATOM 2041 O O . ALA A 1 281 ? -14.094 24.266 12.391 1 79.44 281 ALA A O 1
ATOM 2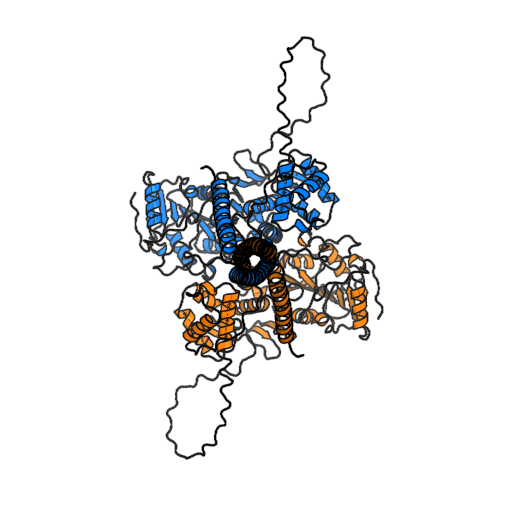042 N N . GLY A 1 282 ? -14.953 23.281 10.641 1 87.69 282 GLY A N 1
ATOM 2043 C CA . GLY A 1 282 ? -15.742 22.391 11.477 1 87.69 282 GLY A CA 1
ATOM 2044 C C . GLY A 1 282 ? -15.055 21.062 11.734 1 87.69 282 GLY A C 1
ATOM 2045 O O . GLY A 1 282 ? -14.383 20.516 10.859 1 87.69 282 GLY A O 1
ATOM 2046 N N . VAL A 1 283 ? -15.18 20.609 13.031 1 94.19 283 VAL A N 1
ATOM 2047 C CA . VAL A 1 283 ? -14.617 19.328 13.406 1 94.19 283 VAL A CA 1
ATOM 2048 C C . VAL A 1 283 ? -15.594 18.578 14.305 1 94.19 283 VAL A C 1
ATOM 2050 O O . VAL A 1 283 ? -16.141 19.141 15.25 1 94.19 283 VAL A O 1
ATOM 2053 N N . ASP A 1 284 ? -15.891 17.359 13.945 1 95 284 ASP A N 1
ATOM 2054 C CA . ASP A 1 284 ? -16.656 16.469 14.812 1 95 284 ASP A CA 1
ATOM 2055 C C . ASP A 1 284 ? -15.734 15.555 15.617 1 95 284 ASP A C 1
ATOM 2057 O O . ASP A 1 284 ? -14.688 15.141 15.125 1 95 284 ASP A O 1
ATOM 2061 N N . ARG A 1 285 ? -16.172 15.312 16.812 1 96.12 285 ARG A N 1
ATOM 2062 C CA . ARG A 1 285 ? -15.5 14.352 17.672 1 96.12 285 ARG A CA 1
ATOM 2063 C C . ARG A 1 285 ? -16.234 13.023 17.703 1 96.12 285 ARG A C 1
ATOM 2065 O O . ARG A 1 285 ? -17.469 12.992 17.719 1 96.12 285 ARG A O 1
ATOM 2072 N N . VAL A 1 286 ? -15.508 11.945 17.609 1 97 286 VAL A N 1
ATOM 2073 C CA . VAL A 1 286 ? -16.078 10.609 17.797 1 97 286 VAL A CA 1
ATOM 2074 C C . VAL A 1 286 ? -15.555 10.016 19.109 1 97 286 VAL A C 1
ATOM 2076 O O . VAL A 1 286 ? -14.352 9.797 19.266 1 97 286 VAL A O 1
ATOM 2079 N N . GLU A 1 287 ? -16.469 9.812 20 1 95.62 287 GLU A N 1
ATOM 2080 C CA . GLU A 1 287 ? -16.109 9.383 21.344 1 95.62 287 GLU A CA 1
ATOM 2081 C C . GLU A 1 287 ? -16.734 8.039 21.703 1 95.62 287 GLU A C 1
ATOM 2083 O O . GLU A 1 287 ? -17.844 7.734 21.234 1 95.62 287 GLU A O 1
ATOM 2088 N N . HIS A 1 288 ? -15.992 7.305 22.438 1 94.62 288 HIS A N 1
ATOM 2089 C CA . HIS A 1 288 ? -16.531 6.02 22.891 1 94.62 288 HIS A CA 1
ATOM 2090 C C . HIS A 1 288 ? -17.203 6.145 24.25 1 94.62 288 HIS A C 1
ATOM 2092 O O . HIS A 1 288 ? -16.547 6.438 25.25 1 94.62 288 HIS A O 1
ATOM 2098 N N . ASP A 1 289 ? -18.484 5.961 24.234 1 91.94 289 ASP A N 1
ATOM 2099 C CA . ASP A 1 289 ? -19.281 5.918 25.453 1 91.94 289 ASP A CA 1
ATOM 2100 C C . ASP A 1 289 ? -19.484 4.477 25.922 1 91.94 289 ASP A C 1
ATOM 2102 O O . ASP A 1 289 ? -19.938 3.623 25.156 1 91.94 289 ASP A O 1
ATOM 2106 N N . PRO A 1 290 ? -19.141 4.168 27.094 1 90.94 290 PRO A N 1
ATOM 2107 C CA . PRO A 1 290 ? -19.234 2.795 27.594 1 90.94 290 PRO A CA 1
ATOM 2108 C C . PRO A 1 290 ? -20.641 2.225 27.484 1 90.94 290 PRO A C 1
ATOM 2110 O O . PRO A 1 290 ? -20.812 1.017 27.281 1 90.94 290 PRO A O 1
ATOM 2113 N N . ALA A 1 291 ? -21.656 3.033 27.578 1 91.62 291 ALA A N 1
ATOM 2114 C CA . ALA A 1 291 ? -23.031 2.551 27.594 1 91.62 291 ALA A CA 1
ATOM 2115 C C . ALA A 1 291 ? -23.609 2.553 26.172 1 91.62 291 ALA A C 1
ATOM 2117 O O . ALA A 1 291 ? -24.297 1.604 25.781 1 91.62 291 ALA A O 1
ATOM 2118 N N . ARG A 1 292 ? -23.344 3.535 25.438 1 91.38 292 ARG A N 1
ATOM 2119 C CA . ARG A 1 292 ? -24.062 3.756 24.188 1 91.38 292 ARG A CA 1
ATOM 2120 C C . ARG A 1 292 ? -23.188 3.395 22.984 1 91.38 292 ARG A C 1
ATOM 2122 O O . ARG A 1 292 ? -23.672 3.352 21.844 1 91.38 292 ARG A O 1
ATOM 2129 N N . GLY A 1 293 ? -21.891 3.117 23.203 1 94.44 293 GLY A N 1
ATOM 2130 C CA . GLY A 1 293 ? -20.984 2.875 22.078 1 94.44 293 GLY A CA 1
ATOM 2131 C C . GLY A 1 293 ? -20.344 4.141 21.547 1 94.44 293 GLY A C 1
ATOM 2132 O O . GLY A 1 293 ? -20.031 5.055 22.312 1 94.44 293 GLY A O 1
ATOM 2133 N N . TRP A 1 294 ? -20.078 4.164 20.266 1 96.69 294 TRP A N 1
ATOM 2134 C CA . TRP A 1 294 ? -19.438 5.324 19.656 1 96.69 294 TRP A CA 1
ATOM 2135 C C . TRP A 1 294 ? -20.438 6.434 19.391 1 96.69 294 TRP A C 1
ATOM 2137 O O . TRP A 1 294 ? -21.5 6.188 18.812 1 96.69 294 TRP A O 1
ATOM 2147 N N . LEU A 1 295 ? -20.078 7.641 19.828 1 96 295 LEU A N 1
ATOM 2148 C CA . LEU A 1 295 ? -20.906 8.828 19.641 1 96 295 LEU A CA 1
ATOM 2149 C C . LEU A 1 295 ? -20.188 9.859 18.766 1 96 295 LEU A C 1
ATOM 2151 O O . LEU A 1 295 ? -18.969 10.047 18.906 1 96 295 LEU A O 1
ATOM 2155 N N . ARG A 1 296 ? -20.875 10.391 17.906 1 94.62 296 ARG A N 1
ATOM 2156 C CA . ARG A 1 296 ? -20.359 11.523 17.141 1 94.62 296 ARG A CA 1
ATOM 2157 C C . ARG A 1 296 ? -20.906 12.844 17.688 1 94.62 296 ARG A C 1
ATOM 2159 O O . ARG A 1 296 ? -22.109 13.023 17.812 1 94.62 296 ARG A O 1
ATOM 2166 N N . VAL A 1 297 ? -19.969 13.711 18.031 1 91.44 297 VAL A N 1
ATOM 2167 C CA . VAL A 1 297 ? -20.312 14.961 18.703 1 91.44 297 VAL A CA 1
ATOM 2168 C C . VAL A 1 297 ? -19.859 16.141 17.844 1 91.44 297 VAL A C 1
ATOM 2170 O O . VAL A 1 297 ? -18.672 16.281 17.531 1 91.44 297 VAL A O 1
ATOM 2173 N N . GLY A 1 298 ? -20.75 16.906 17.344 1 83.81 298 GLY A N 1
ATOM 2174 C CA . GLY A 1 298 ? -20.469 18.141 16.609 1 83.81 298 GLY A CA 1
ATOM 2175 C C . GLY A 1 298 ? -21.125 19.359 17.234 1 83.81 298 GLY A C 1
ATOM 2176 O O . GLY A 1 298 ? -21.172 19.484 18.453 1 83.81 298 GLY A O 1
ATOM 2177 N N . ALA A 1 299 ? -21.5 20.453 16.422 1 74.81 299 ALA A N 1
ATOM 2178 C CA . ALA A 1 299 ? -22.172 21.672 16.906 1 74.81 299 ALA A CA 1
ATOM 2179 C C . ALA A 1 299 ? -23.531 21.344 17.5 1 74.81 299 ALA A C 1
ATOM 2181 O O . ALA A 1 299 ? -24.047 22.094 18.344 1 74.81 299 ALA A O 1
ATOM 2182 N N . GLY A 1 300 ? -24.016 20.094 17.297 1 72.12 300 GLY A N 1
ATOM 2183 C CA . GLY A 1 300 ? -25.312 19.688 17.812 1 72.12 300 GLY A CA 1
ATOM 2184 C C . GLY A 1 300 ? -25.234 18.594 18.859 1 72.12 300 GLY A C 1
ATOM 2185 O O . GLY A 1 300 ? -24.25 18.516 19.609 1 72.12 300 GLY A O 1
ATOM 2186 N N . ALA A 1 301 ? -26.281 17.969 19.109 1 80.69 301 ALA A N 1
ATOM 2187 C CA . ALA A 1 301 ? -26.391 16.875 20.078 1 80.69 301 ALA A CA 1
ATOM 2188 C C . ALA A 1 301 ? -25.562 15.672 19.641 1 80.69 301 ALA A C 1
ATOM 2190 O O . ALA A 1 301 ? -25.406 15.422 18.438 1 80.69 301 ALA A O 1
ATOM 2191 N N . ALA A 1 302 ? -25.078 15.047 20.641 1 90 302 ALA A N 1
ATOM 2192 C CA . ALA A 1 302 ? -24.344 13.805 20.406 1 90 302 ALA A CA 1
ATOM 2193 C C . ALA A 1 302 ? -25.266 12.742 19.812 1 90 302 ALA A C 1
ATOM 2195 O O . ALA A 1 302 ? -26.422 12.602 20.203 1 90 302 ALA A O 1
ATOM 2196 N N . ARG A 1 303 ? -24.766 12.078 18.797 1 91.5 303 ARG A N 1
ATOM 2197 C CA . ARG A 1 303 ? -25.531 11.016 18.156 1 91.5 303 ARG A CA 1
ATOM 2198 C C . ARG A 1 303 ? -24.75 9.711 18.125 1 91.5 303 ARG A C 1
ATOM 2200 O O . ARG A 1 303 ? -23.531 9.719 17.953 1 91.5 303 ARG A O 1
ATOM 2207 N N . VAL A 1 304 ? -25.5 8.664 18.234 1 94.5 304 VAL A N 1
ATOM 2208 C CA . VAL A 1 304 ? -24.891 7.348 18.156 1 94.5 304 VAL A CA 1
ATOM 2209 C C . VAL A 1 304 ? -24.469 7.07 16.703 1 94.5 304 VAL A C 1
ATOM 2211 O O . VAL A 1 304 ? -25.234 7.316 15.773 1 94.5 304 VAL A O 1
ATOM 2214 N N . VAL A 1 305 ? -23.234 6.645 16.5 1 95.88 305 VAL A N 1
ATOM 2215 C CA . VAL A 1 305 ? -22.766 6.258 15.172 1 95.88 305 VAL A CA 1
ATOM 2216 C C . VAL A 1 305 ? -23.359 4.902 14.789 1 95.88 305 VAL A C 1
ATOM 2218 O O . VAL A 1 305 ? -23.172 3.91 15.492 1 95.88 305 VAL A O 1
ATOM 2221 N N . PRO A 1 306 ? -24.094 4.883 13.719 1 95.69 306 PRO A N 1
ATOM 2222 C CA . PRO A 1 306 ? -24.703 3.602 13.336 1 95.69 306 PRO A CA 1
ATOM 2223 C C . PRO A 1 306 ? -23.656 2.566 12.914 1 95.69 306 PRO A C 1
ATOM 2225 O O . PRO A 1 306 ? -22.656 2.912 12.281 1 95.69 306 PRO A O 1
ATOM 2228 N N . ALA A 1 307 ? -23.969 1.32 13.344 1 96.5 307 ALA A N 1
ATOM 2229 C CA . ALA A 1 307 ? -23.141 0.21 12.867 1 96.5 307 ALA A CA 1
ATOM 2230 C C . ALA A 1 307 ? -23.531 -0.183 11.438 1 96.5 307 ALA A C 1
ATOM 2232 O O . ALA A 1 307 ? -24.703 -0.105 11.055 1 96.5 307 ALA A O 1
ATOM 2233 N N . GLY A 1 308 ? -22.531 -0.577 10.648 1 96.5 308 GLY A N 1
ATOM 2234 C CA . GLY A 1 308 ? -22.828 -1.058 9.305 1 96.5 308 GLY A CA 1
ATOM 2235 C C . GLY A 1 308 ? -21.766 -0.675 8.297 1 96.5 308 GLY A C 1
ATOM 2236 O O . GLY A 1 308 ? -20.578 -0.572 8.633 1 96.5 308 GLY A O 1
ATOM 2237 N N . ARG A 1 309 ? -22.219 -0.617 7.012 1 96.56 309 ARG A N 1
ATOM 2238 C CA . ARG A 1 309 ? -21.328 -0.302 5.895 1 96.56 309 ARG A CA 1
ATOM 2239 C C . ARG A 1 309 ? -21.812 0.929 5.141 1 96.56 309 ARG A C 1
ATOM 2241 O O . ARG A 1 309 ? -23 1.26 5.184 1 96.56 309 ARG A O 1
ATOM 2248 N N . CYS A 1 310 ? -20.938 1.608 4.516 1 97.19 310 CYS A N 1
ATOM 2249 C CA . CYS A 1 310 ? -21.266 2.789 3.729 1 97.19 310 CYS A CA 1
ATOM 2250 C C . CYS A 1 310 ? -22.094 2.406 2.5 1 97.19 310 CYS A C 1
ATOM 2252 O O . CYS A 1 310 ? -21.734 1.475 1.777 1 97.19 310 CYS A O 1
ATOM 2254 N N . LEU A 1 311 ? -23.125 3.109 2.277 1 97.38 311 LEU A N 1
ATOM 2255 C CA . LEU A 1 311 ? -24.016 2.799 1.166 1 97.38 311 LEU A CA 1
ATOM 2256 C C . LEU A 1 311 ? -23.266 2.793 -0.156 1 97.38 311 LEU A C 1
ATOM 2258 O O . LEU A 1 311 ? -23.469 1.909 -0.992 1 97.38 311 LEU A O 1
ATOM 2262 N N . HIS A 1 312 ? -22.406 3.762 -0.359 1 96.44 312 HIS A N 1
ATOM 2263 C CA . HIS A 1 312 ? -21.594 3.818 -1.566 1 96.44 312 HIS A CA 1
ATOM 2264 C C . HIS A 1 312 ? -20.891 2.488 -1.823 1 96.44 312 HIS A C 1
ATOM 2266 O O . HIS A 1 312 ? -20.953 1.957 -2.936 1 96.44 312 HIS A O 1
ATOM 2272 N N . ASP A 1 313 ? -20.328 1.947 -0.855 1 94.19 313 ASP A N 1
ATOM 2273 C CA . ASP A 1 313 ? -19.531 0.725 -0.981 1 94.19 313 ASP A CA 1
ATOM 2274 C C . ASP A 1 313 ? -20.438 -0.495 -1.152 1 94.19 313 ASP A C 1
ATOM 2276 O O . ASP A 1 313 ? -20.094 -1.437 -1.867 1 94.19 313 ASP A O 1
ATOM 2280 N N . VAL A 1 314 ? -21.578 -0.464 -0.474 1 94.38 314 VAL A N 1
ATOM 2281 C CA . VAL A 1 314 ? -22.531 -1.568 -0.609 1 94.38 314 VAL A CA 1
ATOM 2282 C C . VAL A 1 314 ? -23.094 -1.595 -2.027 1 94.38 314 VAL A C 1
ATOM 2284 O O . VAL A 1 314 ? -23.234 -2.664 -2.625 1 94.38 314 VAL A O 1
ATOM 2287 N N . LEU A 1 315 ? -23.406 -0.432 -2.549 1 93.75 315 LEU A N 1
ATOM 2288 C CA . LEU A 1 315 ? -23.891 -0.339 -3.92 1 93.75 315 LEU A CA 1
ATOM 2289 C C . LEU A 1 315 ? -22.844 -0.838 -4.906 1 93.75 315 LEU A C 1
ATOM 2291 O O . LEU A 1 315 ? -23.156 -1.595 -5.828 1 93.75 315 LEU A O 1
ATOM 2295 N N . LEU A 1 316 ? -21.625 -0.468 -4.668 1 90.31 316 LEU A N 1
ATOM 2296 C CA . LEU A 1 316 ? -20.547 -0.916 -5.547 1 90.31 316 LEU A CA 1
ATOM 2297 C C . LEU A 1 316 ? -20.391 -2.432 -5.484 1 90.31 316 LEU A C 1
ATOM 2299 O O . LEU A 1 316 ? -20.188 -3.08 -6.512 1 90.31 316 LEU A O 1
ATOM 2303 N N . ALA A 1 317 ? -20.453 -2.951 -4.281 1 87.5 317 ALA A N 1
ATOM 2304 C CA . ALA A 1 317 ? -20.328 -4.398 -4.113 1 87.5 317 ALA A CA 1
ATOM 2305 C C . ALA A 1 317 ? -21.453 -5.125 -4.863 1 87.5 317 ALA A C 1
ATOM 2307 O O . ALA A 1 317 ? -21.203 -6.129 -5.535 1 87.5 317 ALA A O 1
ATOM 2308 N N . ALA A 1 318 ? -22.641 -4.594 -4.766 1 88.06 318 ALA A N 1
ATOM 2309 C CA . ALA A 1 318 ? -23.766 -5.184 -5.473 1 88.06 318 ALA A CA 1
ATOM 2310 C C . ALA A 1 318 ? -23.578 -5.098 -6.984 1 88.06 318 ALA A C 1
ATOM 2312 O O . ALA A 1 318 ? -23.891 -6.047 -7.711 1 88.06 318 ALA A O 1
ATOM 2313 N N . ALA A 1 319 ? -23.109 -4.023 -7.441 1 84.69 319 ALA A N 1
ATOM 2314 C CA . ALA A 1 319 ? -22.875 -3.824 -8.867 1 84.69 319 ALA A CA 1
ATOM 2315 C C . ALA A 1 319 ? -21.797 -4.77 -9.383 1 84.69 319 ALA A C 1
ATOM 2317 O O . ALA A 1 319 ? -21.953 -5.402 -10.43 1 84.69 319 ALA A O 1
ATOM 2318 N N . ARG A 1 320 ? -20.734 -4.867 -8.633 1 78.38 320 ARG A N 1
ATOM 2319 C CA . ARG A 1 320 ? -19.609 -5.719 -9.039 1 78.38 320 ARG A CA 1
ATOM 2320 C C . ARG A 1 320 ? -20.016 -7.188 -9.039 1 78.38 320 ARG A C 1
ATOM 2322 O O . ARG A 1 320 ? -19.531 -7.977 -9.844 1 78.38 320 ARG A O 1
ATOM 2329 N N . GLY A 1 321 ? -20.906 -7.523 -8.078 1 77 321 GLY A N 1
ATOM 2330 C CA . GLY A 1 321 ? -21.391 -8.891 -7.969 1 77 321 GLY A CA 1
ATOM 2331 C C . GLY A 1 321 ? -22.562 -9.188 -8.875 1 77 321 GLY A C 1
ATOM 2332 O O . GLY A 1 321 ? -23.125 -10.281 -8.828 1 77 321 GLY A O 1
ATOM 2333 N N . HIS A 1 322 ? -23 -8.242 -9.609 1 78.94 322 HIS A N 1
ATOM 2334 C CA . HIS A 1 322 ? -24.125 -8.344 -10.531 1 78.94 322 HIS A CA 1
ATOM 2335 C C . HIS A 1 322 ? -25.406 -8.734 -9.789 1 78.94 322 HIS A C 1
ATOM 2337 O O . HIS A 1 322 ? -26.219 -9.492 -10.312 1 78.94 322 HIS A O 1
ATOM 2343 N N . ASP A 1 323 ? -25.406 -8.328 -8.602 1 83.38 323 ASP A N 1
ATOM 2344 C CA . ASP A 1 323 ? -26.625 -8.508 -7.824 1 83.38 323 ASP A CA 1
ATOM 2345 C C . ASP A 1 323 ? -27.609 -7.375 -8.094 1 83.38 323 ASP A C 1
ATOM 2347 O O . ASP A 1 323 ? -27.797 -6.484 -7.254 1 83.38 323 ASP A O 1
ATOM 2351 N N . HIS A 1 324 ? -28.328 -7.508 -9.133 1 86.44 324 HIS A N 1
ATOM 2352 C CA . HIS A 1 324 ? -29.188 -6.438 -9.625 1 86.44 324 HIS A CA 1
ATOM 2353 C C . HIS A 1 324 ? -30.359 -6.184 -8.664 1 86.44 324 HIS A C 1
ATOM 2355 O O . HIS A 1 324 ? -30.688 -5.031 -8.375 1 86.44 324 HIS A O 1
ATOM 2361 N N . PRO A 1 325 ? -30.938 -7.211 -8.125 1 90.81 325 PRO A N 1
ATOM 2362 C CA . PRO A 1 325 ? -32.031 -6.945 -7.188 1 90.81 325 PRO A CA 1
ATOM 2363 C C . PRO A 1 325 ? -31.578 -6.156 -5.961 1 90.81 325 PRO A C 1
ATOM 2365 O O . PRO A 1 325 ? -32.25 -5.211 -5.551 1 90.81 325 PRO A O 1
ATOM 2368 N N . ALA A 1 326 ? -30.453 -6.531 -5.43 1 91 326 ALA A N 1
ATOM 2369 C CA . ALA A 1 326 ? -29.953 -5.812 -4.266 1 91 326 ALA A CA 1
ATOM 2370 C C . ALA A 1 326 ? -29.594 -4.371 -4.621 1 91 326 ALA A C 1
ATOM 2372 O O . ALA A 1 326 ? -29.875 -3.447 -3.855 1 91 326 ALA A O 1
ATOM 2373 N N . PHE A 1 327 ? -29 -4.223 -5.797 1 93.75 327 PHE A N 1
ATOM 2374 C CA . PHE A 1 327 ? -28.625 -2.898 -6.273 1 93.75 327 PHE A CA 1
ATOM 2375 C C . PHE A 1 327 ? -29.844 -2.004 -6.422 1 93.75 327 PHE A C 1
ATOM 2377 O O . PHE A 1 327 ? -29.891 -0.895 -5.887 1 93.75 327 PHE A O 1
ATOM 2384 N N . ARG A 1 328 ? -30.828 -2.498 -7.02 1 93.25 328 ARG A N 1
ATOM 2385 C CA . ARG A 1 328 ? -32.062 -1.746 -7.234 1 93.25 328 ARG A CA 1
ATOM 2386 C C . ARG A 1 328 ? -32.781 -1.477 -5.914 1 93.25 328 ARG A C 1
ATOM 2388 O O . ARG A 1 328 ? -33.281 -0.377 -5.691 1 93.25 328 ARG A O 1
ATOM 2395 N N . GLY A 1 329 ? -32.812 -2.457 -5.156 1 95.31 329 GLY A N 1
ATOM 2396 C CA . GLY A 1 329 ? -33.438 -2.293 -3.857 1 95.31 329 GLY A CA 1
ATOM 2397 C C . GLY A 1 329 ? -32.812 -1.188 -3.025 1 95.31 329 GLY A C 1
ATOM 2398 O O . GLY A 1 329 ? -33.531 -0.384 -2.42 1 95.31 329 GLY A O 1
ATOM 2399 N N . LEU A 1 330 ? -31.516 -1.134 -2.994 1 95.81 330 LEU A N 1
ATOM 2400 C CA . LEU A 1 330 ? -30.797 -0.119 -2.234 1 95.81 330 LEU A CA 1
ATOM 2401 C C . LEU A 1 330 ? -31.016 1.269 -2.824 1 95.81 330 LEU A C 1
ATOM 2403 O O . LEU A 1 330 ? -31.219 2.238 -2.088 1 95.81 330 LEU A O 1
ATOM 2407 N N . LEU A 1 331 ? -30.969 1.345 -4.16 1 95.06 331 LEU A N 1
ATOM 2408 C CA . LEU A 1 331 ? -31.234 2.619 -4.82 1 95.06 331 LEU A CA 1
ATOM 2409 C C . LEU A 1 331 ? -32.625 3.131 -4.504 1 95.06 331 LEU A C 1
ATOM 2411 O O . LEU A 1 331 ? -32.812 4.316 -4.219 1 95.06 331 LEU A O 1
ATOM 2415 N N . THR A 1 332 ? -33.562 2.232 -4.535 1 94.69 332 THR A N 1
ATOM 2416 C CA . THR A 1 332 ? -34.938 2.598 -4.254 1 94.69 332 THR A CA 1
ATOM 2417 C C . THR A 1 332 ? -35.094 3.066 -2.809 1 94.69 332 THR A C 1
ATOM 2419 O O . THR A 1 332 ? -35.688 4.109 -2.547 1 94.69 332 THR A O 1
ATOM 2422 N N . ALA A 1 333 ? -34.562 2.318 -1.897 1 95 333 ALA A N 1
ATOM 2423 C CA . ALA A 1 333 ? -34.625 2.688 -0.485 1 95 333 ALA A CA 1
ATOM 2424 C C . ALA A 1 333 ? -33.969 4.047 -0.246 1 95 333 ALA A C 1
ATOM 2426 O O . ALA A 1 333 ? -34.5 4.863 0.517 1 95 333 ALA A O 1
ATOM 2427 N N . TRP A 1 334 ? -32.875 4.312 -0.869 1 95.38 334 TRP A N 1
ATOM 2428 C CA . TRP A 1 334 ? -32.125 5.562 -0.752 1 95.38 334 TRP A CA 1
ATOM 2429 C C . TRP A 1 334 ? -32.938 6.727 -1.312 1 95.38 334 TRP A C 1
ATOM 2431 O O . TRP A 1 334 ? -33.188 7.715 -0.616 1 95.38 334 TRP A O 1
ATOM 2441 N N . GLN A 1 335 ? -33.469 6.531 -2.434 1 92.56 335 GLN A N 1
ATOM 2442 C CA . GLN A 1 335 ? -34.062 7.656 -3.162 1 92.56 335 GLN A CA 1
ATOM 2443 C C . GLN A 1 335 ? -35.5 7.879 -2.779 1 92.56 335 GLN A C 1
ATOM 2445 O O . GLN A 1 335 ? -36.094 8.93 -3.061 1 92.56 335 GLN A O 1
ATOM 2450 N N . ALA A 1 336 ? -36.125 6.938 -2.109 1 89.56 336 ALA A N 1
ATOM 2451 C CA . ALA A 1 336 ? -37.5 7.062 -1.689 1 89.56 336 ALA A CA 1
ATOM 2452 C C . ALA A 1 336 ? -37.625 7.699 -0.308 1 89.56 336 ALA A C 1
ATOM 2454 O O . ALA A 1 336 ? -38.688 8.109 0.115 1 89.56 336 ALA A O 1
ATOM 2455 N N . GLY A 1 337 ? -36.531 7.844 0.352 1 83.81 337 GLY A N 1
ATOM 2456 C CA . GLY A 1 337 ? -36.594 8.266 1.742 1 83.81 337 GLY A CA 1
ATOM 2457 C C . GLY A 1 337 ? -36.062 9.672 1.951 1 83.81 337 GLY A C 1
ATOM 2458 O O . GLY A 1 337 ? -35.906 10.438 0.993 1 83.81 337 GLY A O 1
ATOM 2459 N N . ALA A 1 338 ? -35.969 10.039 3.211 1 88.5 338 ALA A N 1
ATOM 2460 C CA . ALA A 1 338 ? -35.531 11.367 3.645 1 88.5 338 ALA A CA 1
ATOM 2461 C C . ALA A 1 338 ? -34.062 11.602 3.271 1 88.5 338 ALA A C 1
ATOM 2463 O O . ALA A 1 338 ? -33.594 12.75 3.264 1 88.5 338 ALA A O 1
ATOM 2464 N N . LEU A 1 339 ? -33.438 10.508 2.854 1 92.69 339 LEU A N 1
ATOM 2465 C CA . LEU A 1 339 ? -32 10.625 2.602 1 92.69 339 LEU A CA 1
ATOM 2466 C C . LEU A 1 339 ? -31.734 10.781 1.111 1 92.69 339 LEU A C 1
ATOM 2468 O O . LEU A 1 339 ? -30.578 10.695 0.679 1 92.69 339 LEU A O 1
ATOM 2472 N N . ALA A 1 340 ? -32.688 11.055 0.321 1 91.12 340 ALA A N 1
ATOM 2473 C CA . ALA A 1 340 ? -32.562 11.102 -1.134 1 91.12 340 ALA A CA 1
ATOM 2474 C C . ALA A 1 340 ? -31.547 12.156 -1.57 1 91.12 340 ALA A C 1
ATOM 2476 O O . ALA A 1 340 ? -30.891 12 -2.6 1 91.12 340 ALA A O 1
ATOM 2477 N N . GLY A 1 341 ? -31.375 13.164 -0.756 1 88.75 341 GLY A N 1
ATOM 2478 C CA . GLY A 1 341 ? -30.453 14.242 -1.12 1 88.75 341 GLY A CA 1
ATOM 2479 C C . GLY A 1 341 ? -29.078 14.078 -0.517 1 88.75 341 GLY A C 1
ATOM 2480 O O . GLY A 1 341 ? -28.172 14.852 -0.823 1 88.75 341 GLY A O 1
ATOM 2481 N N . VAL A 1 342 ? -28.906 13.086 0.292 1 93 342 VAL A N 1
ATOM 2482 C CA . VAL A 1 342 ? -27.625 12.828 0.958 1 93 342 VAL A CA 1
ATOM 2483 C C . VAL A 1 342 ? -26.766 11.93 0.085 1 93 342 VAL A C 1
ATOM 2485 O O . VAL A 1 342 ? -27.25 10.977 -0.521 1 93 342 VAL A O 1
ATOM 2488 N N . ASP A 1 343 ? -25.484 12.289 -0.062 1 93.81 343 ASP A N 1
ATOM 2489 C CA . ASP A 1 343 ? -24.562 11.492 -0.877 1 93.81 343 ASP A CA 1
ATOM 2490 C C . ASP A 1 343 ? -24.469 10.062 -0.36 1 93.81 343 ASP A C 1
ATOM 2492 O O . ASP A 1 343 ? -24.516 9.828 0.85 1 93.81 343 ASP A O 1
ATOM 2496 N N . ALA A 1 344 ? -24.281 9.141 -1.267 1 95.81 344 ALA A N 1
ATOM 2497 C CA . ALA A 1 344 ? -24.234 7.723 -0.917 1 95.81 344 ALA A CA 1
ATOM 2498 C C . ALA A 1 344 ? -23.094 7.445 0.069 1 95.81 344 ALA A C 1
ATOM 2500 O O . ALA A 1 344 ? -23.203 6.562 0.921 1 95.81 344 ALA A O 1
ATOM 2501 N N . ASP A 1 345 ? -22 8.242 -0.015 1 95.56 345 ASP A N 1
ATOM 2502 C CA . ASP A 1 345 ? -20.859 8 0.855 1 95.56 345 ASP A CA 1
ATOM 2503 C C . ASP A 1 345 ? -21.062 8.648 2.225 1 95.56 345 ASP A C 1
ATOM 2505 O O . ASP A 1 345 ? -20.156 8.617 3.07 1 95.56 345 ASP A O 1
ATOM 2509 N N . GLU A 1 346 ? -22.234 9.203 2.48 1 95.38 346 GLU A N 1
ATOM 2510 C CA . GLU A 1 346 ? -22.562 9.758 3.787 1 95.38 346 GLU A CA 1
ATOM 2511 C C . GLU A 1 346 ? -23.703 8.977 4.445 1 95.38 346 GLU A C 1
ATOM 2513 O O . GLU A 1 346 ? -24.312 9.461 5.395 1 95.38 346 GLU A O 1
ATOM 2518 N N . ILE A 1 347 ? -23.969 7.855 3.893 1 96.62 347 ILE A N 1
ATOM 2519 C CA . ILE A 1 347 ? -25.062 7.023 4.406 1 96.62 347 ILE A CA 1
ATOM 2520 C C . ILE A 1 347 ? -24.516 5.664 4.836 1 96.62 347 ILE A C 1
ATOM 2522 O O . ILE A 1 347 ? -23.672 5.082 4.145 1 96.62 347 ILE A O 1
ATOM 2526 N N . VAL A 1 348 ? -25 5.137 5.984 1 97.62 348 VAL A N 1
ATOM 2527 C CA . VAL A 1 348 ? -24.625 3.818 6.488 1 97.62 348 VAL A CA 1
ATOM 2528 C C . VAL A 1 348 ? -25.812 2.865 6.379 1 97.62 348 VAL A C 1
ATOM 2530 O O . VAL A 1 348 ? -26.938 3.23 6.707 1 97.62 348 VAL A O 1
ATOM 2533 N N . VAL A 1 349 ? -25.531 1.748 5.797 1 97.31 349 VAL A N 1
ATOM 2534 C CA . VAL A 1 349 ? -26.5 0.653 5.785 1 97.31 349 VAL A CA 1
ATOM 2535 C C . VAL A 1 349 ? -26.25 -0.264 6.98 1 97.31 349 VAL A C 1
ATOM 2537 O O . VAL A 1 349 ? -25.203 -0.895 7.082 1 97.31 349 VAL A O 1
ATOM 2540 N N . ASP A 1 350 ? -27.203 -0.326 7.895 1 96.19 350 ASP A N 1
ATOM 2541 C CA . ASP A 1 350 ? -27 -1.17 9.07 1 96.19 350 ASP A CA 1
ATOM 2542 C C . ASP A 1 350 ? -27.266 -2.637 8.742 1 96.19 350 ASP A C 1
ATOM 2544 O O . ASP A 1 350 ? -27.609 -2.975 7.605 1 96.19 350 ASP A O 1
ATOM 2548 N N . PRO A 1 351 ? -27.062 -3.594 9.633 1 92.31 351 PRO A N 1
ATOM 2549 C CA . PRO A 1 351 ? -27.203 -5.023 9.352 1 92.31 351 PRO A CA 1
ATOM 2550 C C . PRO A 1 351 ? -28.625 -5.418 8.961 1 92.31 351 PRO A C 1
ATOM 2552 O O . PRO A 1 351 ? -28.828 -6.453 8.312 1 92.31 351 PRO A O 1
ATOM 2555 N N . ASP A 1 352 ? -29.578 -4.605 9.281 1 93.25 352 ASP A N 1
ATOM 2556 C CA . ASP A 1 352 ? -30.984 -4.898 8.953 1 93.25 352 ASP A CA 1
ATOM 2557 C C . ASP A 1 352 ? -31.359 -4.281 7.609 1 93.25 352 ASP A C 1
ATOM 2559 O O . ASP A 1 352 ? -32.5 -4.449 7.148 1 93.25 352 ASP A O 1
ATOM 2563 N N . GLY A 1 353 ? -30.484 -3.576 7.043 1 92.38 353 GLY A N 1
ATOM 2564 C CA . GLY A 1 353 ? -30.719 -2.975 5.742 1 92.38 353 GLY A CA 1
ATOM 2565 C C . GLY A 1 353 ? -31.281 -1.565 5.832 1 92.38 353 GLY A C 1
ATOM 2566 O O . GLY A 1 353 ? -31.625 -0.963 4.812 1 92.38 353 GLY A O 1
ATOM 2567 N N . LEU A 1 354 ? -31.375 -1.047 7.02 1 94.88 354 LEU A N 1
ATOM 2568 C CA . LEU A 1 354 ? -31.875 0.309 7.207 1 94.88 354 LEU A CA 1
ATOM 2569 C C . LEU A 1 354 ? -30.781 1.338 6.93 1 94.88 354 LEU A C 1
ATOM 2571 O O . LEU A 1 354 ? -29.609 1.109 7.242 1 94.88 354 LEU A O 1
ATOM 2575 N N . LEU A 1 355 ? -31.25 2.496 6.371 1 96.75 355 LEU A N 1
ATOM 2576 C CA . LEU A 1 355 ? -30.312 3.551 5.996 1 96.75 355 LEU A CA 1
ATOM 2577 C C . LEU A 1 355 ? -30.25 4.629 7.07 1 96.75 355 LEU A C 1
ATOM 2579 O O . LEU A 1 355 ? -31.281 5.023 7.617 1 96.75 355 LEU A O 1
ATOM 2583 N N . HIS A 1 356 ? -29 5.039 7.426 1 95.44 356 HIS A N 1
ATOM 2584 C CA . HIS A 1 356 ? -28.75 6.09 8.406 1 95.44 356 HIS A CA 1
ATOM 2585 C C . HIS A 1 356 ? -27.844 7.168 7.84 1 95.44 356 HIS A C 1
ATOM 2587 O O . HIS A 1 356 ? -26.75 6.871 7.344 1 95.44 356 HIS A O 1
ATOM 2593 N N . GLY A 1 357 ? -28.219 8.438 7.84 1 93.94 357 GLY A N 1
ATOM 2594 C CA . GLY A 1 357 ? -27.359 9.539 7.453 1 93.94 357 GLY A CA 1
ATOM 2595 C C . GLY A 1 357 ? -26.312 9.875 8.508 1 93.94 357 GLY A C 1
ATOM 2596 O O . GLY A 1 357 ? -26.609 9.844 9.703 1 93.94 357 GLY A O 1
ATOM 2597 N N . LEU A 1 358 ? -25.047 10.094 8.062 1 90.06 358 LEU A N 1
ATOM 2598 C CA . LEU A 1 358 ? -23.984 10.438 8.992 1 90.06 358 LEU A CA 1
ATOM 2599 C C . LEU A 1 358 ? -23.922 11.938 9.227 1 90.06 358 LEU A C 1
ATOM 2601 O O . LEU A 1 358 ? -23.297 12.398 10.188 1 90.06 358 LEU A O 1
ATOM 2605 N N . GLY A 1 359 ? -24.344 12.758 8.273 1 73.06 359 GLY A N 1
ATOM 2606 C CA . GLY A 1 359 ? -24.297 14.211 8.422 1 73.06 359 GLY A CA 1
ATOM 2607 C C . GLY A 1 359 ? -25.344 14.742 9.383 1 73.06 359 GLY A C 1
ATOM 2608 O O . GLY A 1 359 ? -25.875 14 10.211 1 73.06 359 GLY A O 1
ATOM 2609 N N . ARG A 1 360 ? -25.594 16.141 9.508 1 54.56 360 ARG A N 1
ATOM 2610 C CA . ARG A 1 360 ? -26.531 16.859 10.359 1 54.56 360 ARG A CA 1
ATOM 2611 C C . ARG A 1 360 ? -27.938 16.312 10.203 1 54.56 360 ARG A C 1
ATOM 2613 O O . ARG A 1 360 ? -28.312 15.836 9.125 1 54.56 360 ARG A O 1
ATOM 2620 N N . PRO A 1 361 ? -28.531 16.047 11.477 1 43.84 361 PRO A N 1
ATOM 2621 C CA . PRO A 1 361 ? -29.922 15.57 11.445 1 43.84 361 PRO A CA 1
ATOM 2622 C C . PRO A 1 361 ? -30.734 16.219 10.32 1 43.84 361 PRO A C 1
ATOM 2624 O O . PRO A 1 361 ? -30.672 17.438 10.125 1 43.84 361 PRO A O 1
ATOM 2627 N N . LEU A 1 362 ? -30.891 15.633 9.328 1 35.91 362 LEU A N 1
ATOM 2628 C CA . LEU A 1 362 ? -31.922 16.094 8.406 1 35.91 362 LEU A CA 1
ATOM 2629 C C . LEU A 1 362 ? -33.125 16.609 9.172 1 35.91 362 LEU A C 1
ATOM 2631 O O . LEU A 1 362 ? -33.375 16.203 10.312 1 35.91 362 LEU A O 1
ATOM 2635 N N . ASP A 1 363 ? -33.875 17.828 8.977 1 33.25 363 ASP A N 1
ATOM 2636 C CA . ASP A 1 363 ? -35.188 18.125 9.523 1 33.25 363 ASP A CA 1
ATOM 2637 C C . ASP A 1 363 ? -35.969 16.844 9.82 1 33.25 363 ASP A C 1
ATOM 2639 O O . ASP A 1 363 ? -35.719 15.805 9.219 1 33.25 363 ASP A O 1
ATOM 2643 N N . ALA A 1 364 ? -36.875 16.906 11 1 30.39 364 ALA A N 1
ATOM 2644 C CA . ALA A 1 364 ? -37.844 15.945 11.492 1 30.39 364 ALA A CA 1
ATOM 2645 C C . ALA A 1 364 ? -38.531 15.203 10.344 1 30.39 364 ALA A C 1
ATOM 2647 O O . ALA A 1 364 ? -38.781 15.781 9.289 1 30.39 364 ALA A O 1
ATOM 2648 N N . PRO A 1 365 ? -38.469 13.992 10.398 1 30.02 365 PRO A N 1
ATOM 2649 C CA . PRO A 1 365 ? -39.344 13.312 9.445 1 30.02 365 PRO A CA 1
ATOM 2650 C C . PRO A 1 365 ? -40.688 14.023 9.281 1 30.02 365 PRO A C 1
ATOM 2652 O O . PRO A 1 365 ? -41.219 14.586 10.242 1 30.02 365 PRO A O 1
ATOM 2655 N N . ALA A 1 366 ? -41 14.727 8.195 1 27.44 366 ALA A N 1
ATOM 2656 C CA . ALA A 1 366 ? -42.375 15.164 8.023 1 27.44 366 ALA A CA 1
ATOM 2657 C C . ALA A 1 366 ? -43.344 14.164 8.633 1 27.44 366 ALA A C 1
ATOM 2659 O O . ALA A 1 366 ? -43.219 12.953 8.453 1 27.44 366 ALA A O 1
ATOM 2660 N N . PRO A 1 367 ? -43.938 14.484 9.836 1 26.27 367 PRO A N 1
ATOM 2661 C CA . PRO A 1 367 ? -44.969 13.586 10.344 1 26.27 367 PRO A CA 1
ATOM 2662 C C . PRO A 1 367 ? -45.781 12.953 9.227 1 26.27 367 PRO A C 1
ATOM 2664 O O . PRO A 1 367 ? -45.938 13.547 8.156 1 26.27 367 PRO A O 1
ATOM 2667 N N . LEU A 1 368 ? -45.75 11.672 9.141 1 24.84 368 LEU A N 1
ATOM 2668 C CA . LEU A 1 368 ? -46.812 11.109 8.32 1 24.84 368 LEU A CA 1
ATOM 2669 C C . LEU A 1 368 ? -48.094 11.914 8.484 1 24.84 368 LEU A C 1
ATOM 2671 O O . LEU A 1 368 ? -48.594 12.094 9.602 1 24.84 368 LEU A O 1
ATOM 2675 N N . ALA A 1 369 ? -48.344 12.891 7.586 1 22.73 369 ALA A N 1
ATOM 2676 C CA . ALA A 1 369 ? -49.688 13.516 7.547 1 22.73 369 ALA A CA 1
ATOM 2677 C C . ALA A 1 369 ? -50.75 12.516 7.949 1 22.73 369 ALA A C 1
ATOM 2679 O O . ALA A 1 369 ? -50.906 11.469 7.32 1 22.73 369 ALA A O 1
ATOM 2680 N N . ALA A 1 370 ? -51 12.336 9.297 1 26.56 370 ALA A N 1
ATOM 2681 C CA . ALA A 1 370 ? -52.219 11.672 9.703 1 26.56 370 ALA A CA 1
ATOM 2682 C C . ALA A 1 370 ? -53.344 11.93 8.688 1 26.56 370 ALA A C 1
ATOM 2684 O O . ALA A 1 370 ? -53.312 12.93 7.969 1 26.56 370 ALA A O 1
ATOM 2685 N N . GLY A 1 371 ? -54.094 10.82 8.336 1 23.5 371 GLY A N 1
ATOM 2686 C CA . GLY A 1 371 ? -55.281 10.867 7.516 1 23.5 371 GLY A CA 1
ATOM 2687 C C . GLY A 1 371 ? -56.094 12.125 7.723 1 23.5 371 GLY A C 1
ATOM 2688 O O . GLY A 1 371 ? -55.938 12.812 8.734 1 23.5 371 GLY A O 1
ATOM 2689 N N . PRO A 1 372 ? -56.688 12.586 6.68 1 26.98 372 PRO A N 1
ATOM 2690 C CA . PRO A 1 372 ? -57.562 13.758 6.633 1 26.98 372 PRO A CA 1
ATOM 2691 C C . PRO A 1 372 ? -58.5 13.836 7.832 1 26.98 372 PRO A C 1
ATOM 2693 O O . PRO A 1 372 ? -59.156 12.852 8.164 1 26.98 372 PRO A O 1
ATOM 2696 N N . ALA A 1 373 ? -58 14.32 8.938 1 24.86 373 ALA A N 1
ATOM 2697 C CA . ALA A 1 373 ? -59.125 14.57 9.836 1 24.86 373 ALA A CA 1
ATOM 2698 C C . ALA A 1 373 ? -60.312 15.164 9.078 1 24.86 373 ALA A C 1
ATOM 2700 O O . ALA A 1 373 ? -60.125 15.883 8.094 1 24.86 373 ALA A O 1
ATOM 2701 N N . ALA A 1 374 ? -61.531 14.562 9.273 1 27.59 374 ALA A N 1
ATOM 2702 C CA . ALA A 1 374 ? -62.812 14.961 8.711 1 27.59 374 ALA A CA 1
ATOM 2703 C C . ALA A 1 374 ? -63 16.484 8.758 1 27.59 374 ALA A C 1
ATOM 2705 O O . ALA A 1 374 ? -62.781 17.109 9.797 1 27.59 374 ALA A O 1
ATOM 2706 N N . PRO A 1 375 ? -62.75 17.234 7.516 1 25.86 375 PRO A N 1
ATOM 2707 C CA . PRO A 1 375 ? -62.938 18.672 7.398 1 25.86 375 PRO A CA 1
ATOM 2708 C C . PRO A 1 375 ? -64.188 19.156 8.117 1 25.86 375 PRO A C 1
ATOM 2710 O O . PRO A 1 375 ? -65.312 18.609 7.91 1 25.86 375 PRO A O 1
ATOM 2713 N N . GLU A 1 376 ? -64.125 19.391 9.406 1 26.05 376 GLU A N 1
ATOM 2714 C CA . GLU A 1 376 ? -65.375 20.031 9.859 1 26.05 376 GLU A CA 1
ATOM 2715 C C . GLU A 1 376 ? -65.75 21.219 8.977 1 26.05 376 GLU A C 1
ATOM 2717 O O . GLU A 1 376 ? -64.875 21.969 8.547 1 26.05 376 GLU A O 1
ATOM 2722 N N . PRO A 1 377 ? -67.125 21.453 8.516 1 26.45 377 PRO A N 1
ATOM 2723 C CA . PRO A 1 377 ? -67.75 22.297 7.523 1 26.45 377 PRO A CA 1
ATOM 2724 C C . PRO A 1 377 ? -67.562 23.797 7.801 1 26.45 377 PRO A C 1
ATOM 2726 O O . PRO A 1 377 ? -68.125 24.641 7.121 1 26.45 377 PRO A O 1
ATOM 2729 N N . THR A 1 378 ? -66.75 24.266 8.719 1 23.48 378 THR A N 1
ATOM 2730 C CA . THR A 1 378 ? -67.25 25.594 9.07 1 23.48 378 THR A CA 1
ATOM 2731 C C . THR A 1 378 ? -67.188 26.531 7.875 1 23.48 378 THR A C 1
ATOM 2733 O O . THR A 1 378 ? -66.375 26.328 6.965 1 23.48 378 THR A O 1
ATOM 2736 N N . SER A 1 379 ? -68 27.75 7.898 1 22.3 379 SER A N 1
ATOM 2737 C CA . SER A 1 379 ? -68.688 28.734 7.055 1 22.3 379 SER A CA 1
ATOM 2738 C C . SER A 1 379 ? -67.688 29.578 6.277 1 22.3 379 SER A C 1
ATOM 2740 O O . SER A 1 379 ? -67.875 29.844 5.094 1 22.3 379 SER A O 1
ATOM 2742 N N . ALA A 1 380 ? -67.188 30.719 6.973 1 25.53 380 ALA A N 1
ATOM 2743 C CA . ALA A 1 380 ? -67.125 32.031 6.352 1 25.53 380 ALA A CA 1
ATOM 2744 C C . ALA A 1 380 ? -66.125 32.062 5.227 1 25.53 380 ALA A C 1
ATOM 2746 O O . ALA A 1 380 ? -65.188 31.25 5.191 1 25.53 380 ALA A O 1
ATOM 2747 N N . GLU A 1 381 ? -66.25 33.156 4.301 1 24.45 381 GLU A N 1
ATOM 2748 C CA . GLU A 1 381 ? -65.812 33.562 2.973 1 24.45 381 GLU A CA 1
ATOM 2749 C C . GLU A 1 381 ? -64.312 33.844 2.951 1 24.45 381 GLU A C 1
ATOM 2751 O O . GLU A 1 381 ? -63.875 34.938 3.258 1 24.45 381 GLU A O 1
ATOM 2756 N N . VAL A 1 382 ? -63.594 33.219 3.709 1 23.8 382 VAL A N 1
ATOM 2757 C CA . VAL A 1 382 ? -62.25 33.75 3.947 1 23.8 382 VAL A CA 1
ATOM 2758 C C . VAL A 1 382 ? -61.531 34 2.613 1 23.8 382 VAL A C 1
ATOM 2760 O O . VAL A 1 382 ? -61.625 33.156 1.703 1 23.8 382 VAL A O 1
ATOM 2763 N N . ALA A 1 383 ? -61.25 35.312 2.311 1 24.62 383 ALA A N 1
ATOM 2764 C CA . ALA A 1 383 ? -60.594 35.906 1.174 1 24.62 383 ALA A CA 1
ATOM 2765 C C . ALA A 1 383 ? -59.406 35.062 0.729 1 24.62 383 ALA A C 1
ATOM 2767 O O . ALA A 1 383 ? -58.656 34.531 1.562 1 24.62 383 ALA A O 1
ATOM 2768 N N . THR A 1 384 ? -59.438 34.562 -0.453 1 23.23 384 THR A N 1
ATOM 2769 C CA . THR A 1 384 ? -58.656 33.594 -1.213 1 23.23 384 THR A CA 1
ATOM 2770 C C . THR A 1 384 ? -57.219 34.125 -1.406 1 23.23 384 THR A C 1
ATOM 2772 O O . THR A 1 384 ? -56.969 34.938 -2.293 1 23.23 384 THR A O 1
ATOM 2775 N N . ALA A 1 385 ? -56.656 34.906 -0.413 1 23.05 385 ALA A N 1
ATOM 2776 C CA . ALA A 1 385 ? -55.344 35.344 -0.784 1 23.05 385 ALA A CA 1
ATOM 2777 C C . ALA A 1 385 ? -54.562 34.281 -1.548 1 23.05 385 ALA A C 1
ATOM 2779 O O . ALA A 1 385 ? -54.625 33.094 -1.18 1 23.05 385 ALA A O 1
ATOM 2780 N N . GLU A 1 386 ? -54.344 34.469 -2.82 1 24.14 386 GLU A N 1
ATOM 2781 C CA . GLU A 1 386 ? -53.594 33.719 -3.834 1 24.14 386 GLU A CA 1
ATOM 2782 C C . GLU A 1 386 ? -52.312 33.188 -3.266 1 24.14 386 GLU A C 1
ATOM 2784 O O . GLU A 1 386 ? -51.5 33.938 -2.715 1 24.14 386 GLU A O 1
ATOM 2789 N N . ASP A 1 387 ? -52.312 32.031 -2.664 1 24.83 387 ASP A N 1
ATOM 2790 C CA . ASP A 1 387 ? -51.219 31.188 -2.188 1 24.83 387 ASP A CA 1
ATOM 2791 C C . ASP A 1 387 ? -50.062 31.156 -3.197 1 24.83 387 ASP A C 1
ATOM 2793 O O . ASP A 1 387 ? -50.219 30.609 -4.297 1 24.83 387 ASP A O 1
ATOM 2797 N N . THR A 1 388 ? -49.438 32.281 -3.484 1 25.91 388 THR A N 1
ATOM 2798 C CA . THR A 1 388 ? -48.25 32.281 -4.316 1 25.91 388 THR A CA 1
ATOM 2799 C C . THR A 1 388 ? -47.438 31 -4.098 1 25.91 388 THR A C 1
ATOM 2801 O O . THR A 1 388 ? -47.125 30.656 -2.959 1 25.91 388 THR A O 1
ATOM 2804 N N . ALA A 1 389 ? -47.562 30.031 -4.973 1 22.61 389 ALA A N 1
ATOM 2805 C CA . ALA A 1 389 ? -47.062 28.688 -5.234 1 22.61 389 ALA A CA 1
ATOM 2806 C C . ALA A 1 389 ? -45.531 28.656 -5.105 1 22.61 389 ALA A C 1
ATOM 2808 O O . ALA A 1 389 ? -44.812 29.266 -5.902 1 22.61 389 ALA A O 1
ATOM 2809 N N . ALA A 1 390 ? -44.969 28.766 -3.965 1 27 390 ALA A N 1
ATOM 2810 C CA . ALA A 1 390 ? -43.594 28.312 -3.748 1 27 390 ALA A CA 1
ATOM 2811 C C . ALA A 1 390 ? -43.281 27.094 -4.605 1 27 390 ALA A C 1
ATOM 2813 O O . ALA A 1 390 ? -43.906 26.031 -4.453 1 27 390 ALA A O 1
ATOM 2814 N N . GLY A 1 391 ? -43.094 27.25 -5.902 1 27.84 391 GLY A N 1
ATOM 2815 C CA . GLY A 1 391 ? -42.75 26.234 -6.883 1 27.84 391 GLY A CA 1
ATOM 2816 C C . GLY A 1 391 ? -41.844 25.141 -6.32 1 27.84 391 GLY A C 1
ATOM 2817 O O . GLY A 1 391 ? -41.219 25.328 -5.285 1 27.84 391 GLY A O 1
ATOM 2818 N N . PRO A 1 392 ? -42.156 23.844 -6.668 1 29.78 392 PRO A N 1
ATOM 2819 C CA . PRO A 1 392 ? -41.469 22.672 -6.145 1 29.78 392 PRO A CA 1
ATOM 2820 C C . PRO A 1 392 ? -39.938 22.828 -6.164 1 29.78 392 PRO A C 1
ATOM 2822 O O . PRO A 1 392 ? -39.312 22.531 -7.172 1 29.78 392 PRO A O 1
ATOM 2825 N N . ALA A 1 393 ? -39.312 23.812 -5.898 1 27.98 393 ALA A N 1
ATOM 2826 C CA . ALA A 1 393 ? -37.875 23.984 -5.73 1 27.98 393 ALA A CA 1
ATOM 2827 C C . ALA A 1 393 ? -37.281 22.781 -5.016 1 27.98 393 ALA A C 1
ATOM 2829 O O . ALA A 1 393 ? -36.062 22.734 -4.828 1 27.98 393 ALA A O 1
ATOM 2830 N N . GLY A 1 394 ? -37.969 22.047 -4.254 1 32.31 394 GLY A N 1
ATOM 2831 C CA . GLY A 1 394 ? -37.5 20.891 -3.494 1 32.31 394 GLY A CA 1
ATOM 2832 C C . GLY A 1 394 ? -37.094 19.719 -4.375 1 32.31 394 GLY A C 1
ATOM 2833 O O . GLY A 1 394 ? -36.688 18.688 -3.871 1 32.31 394 GLY A O 1
ATOM 2834 N N . SER A 1 395 ? -37.656 19.578 -5.656 1 35.53 395 SER A N 1
ATOM 2835 C CA . SER A 1 395 ? -37.5 18.469 -6.598 1 35.53 395 SER A CA 1
ATOM 2836 C C . SER A 1 395 ? -36.125 18.484 -7.246 1 35.53 395 SER A C 1
ATOM 2838 O O . SER A 1 395 ? -35.812 17.609 -8.047 1 35.53 395 SER A O 1
ATOM 2840 N N . ARG A 1 396 ? -35.625 19.578 -7.465 1 41.25 396 ARG A N 1
ATOM 2841 C CA . ARG A 1 396 ? -34.375 19.766 -8.211 1 41.25 396 ARG A CA 1
ATOM 2842 C C . ARG A 1 396 ? -33.219 19.031 -7.555 1 41.25 396 ARG A C 1
ATOM 2844 O O . ARG A 1 396 ? -32.156 18.828 -8.172 1 41.25 396 ARG A O 1
ATOM 2851 N N . ARG A 1 397 ? -33.25 18.828 -6.27 1 49.56 397 ARG A N 1
ATOM 2852 C CA . ARG A 1 397 ? -32.219 18.266 -5.398 1 49.56 397 ARG A CA 1
ATOM 2853 C C . ARG A 1 397 ? -32.156 16.75 -5.531 1 49.56 397 ARG A C 1
ATOM 2855 O O . ARG A 1 397 ? -31.234 16.109 -5.023 1 49.56 397 ARG A O 1
ATOM 2862 N N . ASP A 1 398 ? -33.188 16.094 -6.176 1 57.81 398 ASP A N 1
ATOM 2863 C CA . ASP A 1 398 ? -33.469 14.656 -6.113 1 57.81 398 ASP A CA 1
ATOM 2864 C C . ASP A 1 398 ? -32.531 13.867 -7.023 1 57.81 398 ASP A C 1
ATOM 2866 O O . ASP A 1 398 ? -32.188 12.727 -6.723 1 57.81 398 ASP A O 1
ATOM 2870 N N . GLY A 1 399 ? -31.656 14.5 -7.73 1 80.25 399 GLY A N 1
ATOM 2871 C CA . GLY A 1 399 ? -30.828 13.711 -8.617 1 80.25 399 GLY A CA 1
ATOM 2872 C C . GLY A 1 399 ? -29.344 14.016 -8.477 1 80.25 399 GLY A C 1
ATOM 2873 O O . GLY A 1 399 ? -28.5 13.328 -9.07 1 80.25 399 GLY A O 1
ATOM 2874 N N . GLU A 1 400 ? -29.203 14.977 -7.648 1 85.38 400 GLU A N 1
ATOM 2875 C CA . GLU A 1 400 ? -27.812 15.391 -7.531 1 85.38 400 GLU A CA 1
ATOM 2876 C C . GLU A 1 400 ? -26.984 14.336 -6.809 1 85.38 400 GLU A C 1
ATOM 2878 O O . GLU A 1 400 ? -25.828 14.109 -7.16 1 85.38 400 GLU A O 1
ATOM 2883 N N . ALA A 1 401 ? -27.656 13.742 -5.84 1 91.56 401 ALA A N 1
ATOM 2884 C CA . ALA A 1 401 ? -26.938 12.695 -5.113 1 91.56 401 ALA A CA 1
ATOM 2885 C C . ALA A 1 401 ? -26.625 11.516 -6.023 1 91.56 401 ALA A C 1
ATOM 2887 O O . ALA A 1 401 ? -25.531 10.945 -5.949 1 91.56 401 ALA A O 1
ATOM 2888 N N . LEU A 1 402 ? -27.531 11.219 -6.895 1 92 402 LEU A N 1
ATOM 2889 C CA . LEU A 1 402 ? -27.297 10.148 -7.855 1 92 402 LEU A CA 1
ATOM 2890 C C . LEU A 1 402 ? -26.203 10.531 -8.844 1 92 402 LEU A C 1
ATOM 2892 O O . LEU A 1 402 ? -25.391 9.688 -9.234 1 92 402 LEU A O 1
ATOM 2896 N N . ARG A 1 403 ? -26.219 11.773 -9.203 1 88.88 403 ARG A N 1
ATOM 2897 C CA . ARG A 1 403 ? -25.188 12.266 -10.117 1 88.88 403 ARG A CA 1
ATOM 2898 C C . ARG A 1 403 ? -23.812 12.172 -9.484 1 88.88 403 ARG A C 1
ATOM 2900 O O . ARG A 1 403 ? -22.844 11.758 -10.133 1 88.88 403 ARG A O 1
ATOM 2907 N N . ARG A 1 404 ? -23.766 12.531 -8.266 1 89.94 404 ARG A N 1
ATOM 2908 C CA . ARG A 1 404 ? -22.484 12.469 -7.562 1 89.94 404 ARG A CA 1
ATOM 2909 C C . ARG A 1 404 ? -22.031 11.031 -7.398 1 89.94 404 ARG A C 1
ATOM 2911 O O . ARG A 1 404 ? -20.828 10.742 -7.48 1 89.94 404 ARG A O 1
ATOM 2918 N N . PHE A 1 405 ? -22.984 10.18 -7.191 1 92.62 405 PHE A N 1
ATOM 2919 C CA . PHE A 1 405 ? -22.641 8.766 -7.117 1 92.62 405 PHE A CA 1
ATOM 2920 C C . PHE A 1 405 ? -22.125 8.266 -8.453 1 92.62 405 PHE A C 1
ATOM 2922 O O . PHE A 1 405 ? -21.094 7.574 -8.508 1 92.62 405 PHE A O 1
ATOM 2929 N N . ALA A 1 406 ? -22.719 8.625 -9.508 1 87.19 406 ALA A N 1
ATOM 2930 C CA . ALA A 1 406 ? -22.281 8.258 -10.852 1 87.19 406 ALA A CA 1
ATOM 2931 C C . ALA A 1 406 ? -20.891 8.805 -11.148 1 87.19 406 ALA A C 1
ATOM 2933 O O . ALA A 1 406 ? -20.016 8.094 -11.656 1 87.19 406 ALA A O 1
ATOM 2934 N N . ARG A 1 407 ? -20.703 9.977 -10.812 1 83.75 407 ARG A N 1
ATOM 2935 C CA . ARG A 1 407 ? -19.406 10.609 -11.023 1 83.75 407 ARG A CA 1
ATOM 2936 C C . ARG A 1 407 ? -18.312 9.875 -10.266 1 83.75 407 ARG A C 1
ATOM 2938 O O . ARG A 1 407 ? -17.219 9.648 -10.797 1 83.75 407 ARG A O 1
ATOM 2945 N N . ALA A 1 408 ? -18.609 9.547 -9.055 1 85 408 ALA A N 1
ATOM 2946 C CA . ALA A 1 408 ? -17.641 8.828 -8.242 1 85 408 ALA A CA 1
ATOM 2947 C C . ALA A 1 408 ? -17.266 7.492 -8.875 1 85 408 ALA A C 1
ATOM 2949 O O . ALA A 1 408 ? -16.109 7.086 -8.844 1 85 408 ALA A O 1
ATOM 2950 N N . MET A 1 409 ? -18.172 6.844 -9.43 1 82.5 409 MET A N 1
ATOM 2951 C CA . MET A 1 409 ? -17.922 5.566 -10.086 1 82.5 409 MET A CA 1
ATOM 2952 C C . MET A 1 409 ? -16.969 5.742 -11.266 1 82.5 409 MET A C 1
ATOM 2954 O O . MET A 1 409 ? -16.078 4.922 -11.477 1 82.5 409 MET A O 1
ATOM 2958 N N . PHE A 1 410 ? -17.172 6.797 -11.953 1 74.5 410 PHE A N 1
ATOM 2959 C CA . PHE A 1 410 ? -16.312 7.07 -13.094 1 74.5 410 PHE A CA 1
ATOM 2960 C C . PHE A 1 410 ? -14.898 7.438 -12.633 1 74.5 410 PHE A C 1
ATOM 2962 O O . PHE A 1 410 ? -13.914 6.945 -13.188 1 74.5 410 PHE A O 1
ATOM 2969 N N . ASP A 1 411 ? -14.867 8.242 -11.594 1 74.38 411 ASP A N 1
ATOM 2970 C CA . ASP A 1 411 ? -13.578 8.648 -11.055 1 74.38 411 ASP A CA 1
ATOM 2971 C C . ASP A 1 411 ? -12.781 7.445 -10.555 1 74.38 411 ASP A C 1
ATOM 2973 O O . ASP A 1 411 ? -11.547 7.426 -10.664 1 74.38 411 ASP A O 1
ATOM 2977 N N . GLU A 1 412 ? -13.523 6.484 -10.102 1 77.5 412 GLU A N 1
ATOM 2978 C CA . GLU A 1 412 ? -12.875 5.312 -9.516 1 77.5 412 GLU A CA 1
ATOM 2979 C C . GLU A 1 412 ? -12.633 4.234 -10.57 1 77.5 412 GLU A C 1
ATOM 2981 O O . GLU A 1 412 ? -12.242 3.113 -10.242 1 77.5 412 GLU A O 1
ATOM 2986 N N . GLY A 1 413 ? -12.906 4.551 -11.82 1 70 413 GLY A N 1
ATOM 2987 C CA . GLY A 1 413 ? -12.617 3.65 -12.922 1 70 413 GLY A CA 1
ATOM 2988 C C . GLY A 1 413 ? -13.625 2.518 -13.039 1 70 413 GLY A C 1
ATOM 2989 O O . GLY A 1 413 ? -13.281 1.424 -13.5 1 70 413 GLY A O 1
ATOM 2990 N N . LEU A 1 414 ? -14.805 2.66 -12.641 1 73.75 414 LEU A N 1
ATOM 2991 C CA . LEU A 1 414 ? -15.789 1.584 -12.609 1 73.75 414 LEU A CA 1
ATOM 2992 C C . LEU A 1 414 ? -16.828 1.765 -13.719 1 73.75 414 LEU A C 1
ATOM 2994 O O . LEU A 1 414 ? -17.953 1.267 -13.609 1 73.75 414 LEU A O 1
ATOM 2998 N N . SER A 1 415 ? -16.438 2.463 -14.742 1 65.56 415 SER A N 1
ATOM 2999 C CA . SER A 1 415 ? -17.344 2.707 -15.875 1 65.56 415 SER A CA 1
ATOM 3000 C C . SER A 1 415 ? -17.703 1.406 -16.578 1 65.56 415 SER A C 1
ATOM 3002 O O . SER A 1 415 ? -18.734 1.315 -17.234 1 65.56 415 SER A O 1
ATOM 3004 N N . HIS A 1 416 ? -16.844 0.4 -16.375 1 66.44 416 HIS A N 1
ATOM 3005 C CA . HIS A 1 416 ? -17.031 -0.866 -17.062 1 66.44 416 HIS A CA 1
ATOM 3006 C C . HIS A 1 416 ? -18.234 -1.622 -16.516 1 66.44 416 HIS A C 1
ATOM 3008 O O . HIS A 1 416 ? -18.719 -2.572 -17.125 1 66.44 416 HIS A O 1
ATOM 3014 N N . LEU A 1 417 ? -18.672 -1.258 -15.398 1 67.44 417 LEU A N 1
ATOM 3015 C CA . LEU A 1 417 ? -19.812 -1.92 -14.781 1 67.44 417 LEU A CA 1
ATOM 3016 C C . LEU A 1 417 ? -21.094 -1.639 -15.562 1 67.44 417 LEU A C 1
ATOM 3018 O O . LEU A 1 417 ? -22.109 -2.293 -15.344 1 67.44 417 LEU A O 1
ATOM 3022 N N . TRP A 1 418 ? -20.844 -0.777 -16.547 1 65.81 418 TRP A N 1
ATOM 3023 C CA . TRP A 1 418 ? -22.031 -0.368 -17.297 1 65.81 418 TRP A CA 1
ATOM 3024 C C . TRP A 1 418 ? -21.875 -0.724 -18.781 1 65.81 418 TRP A C 1
ATOM 3026 O O . TRP A 1 418 ? -20.766 -0.708 -19.312 1 65.81 418 TRP A O 1
ATOM 3036 N N . PRO A 1 419 ? -22.859 -1.437 -19.281 1 57.19 419 PRO A N 1
ATOM 3037 C CA . PRO A 1 419 ? -22.781 -2.025 -20.625 1 57.19 419 PRO A CA 1
ATOM 3038 C C . PRO A 1 419 ? -22.234 -1.05 -21.672 1 57.19 419 PRO A C 1
ATOM 3040 O O . PRO A 1 419 ? -21.562 -1.463 -22.609 1 57.19 419 PRO A O 1
ATOM 3043 N N . THR A 1 420 ? -22.812 0.119 -21.922 1 54.12 420 THR A N 1
ATOM 3044 C CA . THR A 1 420 ? -22.438 0.989 -23.031 1 54.12 420 THR A CA 1
ATOM 3045 C C . THR A 1 420 ? -21.562 2.135 -22.547 1 54.12 420 THR A C 1
ATOM 3047 O O . THR A 1 420 ? -21.625 2.523 -21.375 1 54.12 420 THR A O 1
ATOM 3050 N N . PRO A 1 421 ? -20.484 2.344 -23.453 1 54.62 421 PRO A N 1
ATOM 3051 C CA . PRO A 1 421 ? -19.719 3.551 -23.109 1 54.62 421 PRO A CA 1
ATOM 3052 C C . PRO A 1 421 ? -20.625 4.688 -22.625 1 54.62 421 PRO A C 1
ATOM 3054 O O . PRO A 1 421 ? -21.281 5.34 -23.422 1 54.62 421 PRO A O 1
ATOM 3057 N N . ALA A 1 422 ? -21.141 4.492 -21.406 1 61.47 422 ALA A N 1
ATOM 3058 C CA . ALA A 1 422 ? -22.078 5.461 -20.844 1 61.47 422 ALA A CA 1
ATOM 3059 C C . ALA A 1 422 ? -21.344 6.613 -20.172 1 61.47 422 ALA A C 1
ATOM 3061 O O . ALA A 1 422 ? -20.281 6.422 -19.594 1 61.47 422 ALA A O 1
ATOM 3062 N N . ASP A 1 423 ? -21.578 7.816 -20.656 1 71.62 423 ASP A N 1
ATOM 3063 C CA . ASP A 1 423 ? -21.078 8.992 -19.938 1 71.62 423 ASP A CA 1
ATOM 3064 C C . ASP A 1 423 ? -21.812 9.172 -18.609 1 71.62 423 ASP A C 1
ATOM 3066 O O . ASP A 1 423 ? -22.688 8.375 -18.25 1 71.62 423 ASP A O 1
ATOM 3070 N N . GLU A 1 424 ? -21.344 9.984 -17.781 1 78.94 424 GLU A N 1
ATOM 3071 C CA . GLU A 1 424 ? -21.859 10.227 -16.438 1 78.94 424 GLU A CA 1
ATOM 3072 C C . GLU A 1 424 ? -23.359 10.484 -16.453 1 78.94 424 GLU A C 1
ATOM 3074 O O . GLU A 1 424 ? -24.078 10 -15.578 1 78.94 424 GLU A O 1
ATOM 3079 N N . SER A 1 425 ? -23.844 11.211 -17.453 1 79.69 425 SER A N 1
ATOM 3080 C CA . SER A 1 425 ? -25.25 11.562 -17.547 1 79.69 425 SER A CA 1
ATOM 3081 C C . SER A 1 425 ? -26.109 10.336 -17.828 1 79.69 425 SER A C 1
ATOM 3083 O O . SER A 1 425 ? -27.203 10.195 -17.266 1 79.69 425 SER A O 1
ATOM 3085 N N . GLU A 1 426 ? -25.625 9.539 -18.656 1 81 426 GLU A N 1
ATOM 3086 C CA . GLU A 1 426 ? -26.359 8.32 -19 1 81 426 GLU A CA 1
ATOM 3087 C C . GLU A 1 426 ? -26.453 7.383 -17.797 1 81 426 GLU A C 1
ATOM 3089 O O . GLU A 1 426 ? -27.5 6.789 -17.547 1 81 426 GLU A O 1
ATOM 3094 N N . VAL A 1 427 ? -25.359 7.281 -17.125 1 84.94 427 VAL A N 1
ATOM 3095 C CA . VAL A 1 427 ? -25.359 6.422 -15.938 1 84.94 427 VAL A CA 1
ATOM 3096 C C . VAL A 1 427 ? -26.281 6.996 -14.867 1 84.94 427 VAL A C 1
ATOM 3098 O O . VAL A 1 427 ? -27.016 6.258 -14.203 1 84.94 427 VAL A O 1
ATOM 3101 N N . THR A 1 428 ? -26.25 8.297 -14.711 1 87.94 428 THR A N 1
ATOM 3102 C CA . THR A 1 428 ? -27.141 8.938 -13.758 1 87.94 428 THR A CA 1
ATOM 3103 C C . THR A 1 428 ? -28.609 8.648 -14.102 1 87.94 428 THR A C 1
ATOM 3105 O O . THR A 1 428 ? -29.406 8.336 -13.219 1 87.94 428 THR A O 1
ATOM 3108 N N . ALA A 1 429 ? -28.906 8.727 -15.367 1 86.31 429 ALA A N 1
ATOM 3109 C CA . ALA A 1 429 ? -30.266 8.453 -15.828 1 86.31 429 ALA A CA 1
ATOM 3110 C C . ALA A 1 429 ? -30.656 7.004 -15.539 1 86.31 429 ALA A C 1
ATOM 3112 O O . ALA A 1 429 ? -31.781 6.734 -15.102 1 86.31 429 ALA A O 1
ATOM 3113 N N . LEU A 1 430 ? -29.75 6.141 -15.805 1 86.88 430 LEU A N 1
ATOM 3114 C CA . LEU A 1 430 ? -30 4.727 -15.547 1 86.88 430 LEU A CA 1
ATOM 3115 C C . LEU A 1 430 ? -30.219 4.473 -14.062 1 86.88 430 LEU A C 1
ATOM 3117 O O . LEU A 1 430 ? -31.109 3.709 -13.68 1 86.88 430 LEU A O 1
ATOM 3121 N N . LEU A 1 431 ? -29.406 5.121 -13.281 1 91.44 431 LEU A N 1
ATOM 3122 C CA . LEU A 1 431 ? -29.547 4.969 -11.836 1 91.44 431 LEU A CA 1
ATOM 3123 C C . LEU A 1 431 ? -30.906 5.484 -11.375 1 91.44 431 LEU A C 1
ATOM 3125 O O . LEU A 1 431 ? -31.547 4.863 -10.531 1 91.44 431 LEU A O 1
ATOM 3129 N N . ALA A 1 432 ? -31.266 6.566 -11.898 1 90.69 432 ALA A N 1
ATOM 3130 C CA . ALA A 1 432 ? -32.562 7.148 -11.555 1 90.69 432 ALA A CA 1
ATOM 3131 C C . ALA A 1 432 ? -33.719 6.211 -11.938 1 90.69 432 ALA A C 1
ATOM 3133 O O . ALA A 1 432 ? -34.625 5.988 -11.148 1 90.69 432 ALA A O 1
ATOM 3134 N N . GLU A 1 433 ? -33.562 5.641 -13.086 1 87.94 433 GLU A N 1
ATOM 3135 C CA . GLU A 1 433 ? -34.594 4.691 -13.539 1 87.94 433 GLU A CA 1
ATOM 3136 C C . GLU A 1 433 ? -34.656 3.471 -12.625 1 87.94 433 GLU A C 1
ATOM 3138 O O . GLU A 1 433 ? -35.719 3.01 -12.266 1 87.94 433 GLU A O 1
ATOM 3143 N N . MET A 1 434 ? -33.562 3.014 -12.281 1 90.44 434 MET A N 1
ATOM 3144 C CA . MET A 1 434 ? -33.5 1.855 -11.391 1 90.44 434 MET A CA 1
ATOM 3145 C C . MET A 1 434 ? -34.094 2.174 -10.031 1 90.44 434 MET A C 1
ATOM 3147 O O . MET A 1 434 ? -34.625 1.286 -9.359 1 90.44 434 MET A O 1
ATOM 3151 N N . ALA A 1 435 ? -33.938 3.436 -9.656 1 91.19 435 ALA A N 1
ATOM 3152 C CA . ALA A 1 435 ? -34.469 3.857 -8.359 1 91.19 435 ALA A CA 1
ATOM 3153 C C . ALA A 1 435 ? -35.969 4.199 -8.461 1 91.19 435 ALA A C 1
ATOM 3155 O O . ALA A 1 435 ? -36.594 4.531 -7.453 1 91.19 435 ALA A O 1
ATOM 3156 N N . GLY A 1 436 ? -36.469 4.129 -9.656 1 86.44 436 GLY A N 1
ATOM 3157 C CA . GLY A 1 436 ? -37.875 4.508 -9.875 1 86.44 436 GLY A CA 1
ATOM 3158 C C . GLY A 1 436 ? -38.094 6.012 -9.898 1 86.44 436 GLY A C 1
ATOM 3159 O O . GLY A 1 436 ? -39.125 6.5 -9.5 1 86.44 436 GLY A O 1
ATOM 3160 N N . ARG A 1 437 ? -36.969 6.723 -10.219 1 87.94 437 ARG A N 1
ATOM 3161 C CA . ARG A 1 437 ? -37.031 8.18 -10.273 1 87.94 437 ARG A CA 1
ATOM 3162 C C . ARG A 1 437 ? -36.906 8.68 -11.711 1 87.94 437 ARG A C 1
ATOM 3164 O O . ARG A 1 437 ? -36.5 7.918 -12.602 1 87.94 437 ARG A O 1
ATOM 3171 N N . VAL A 1 438 ? -37.25 9.938 -11.859 1 80.44 438 VAL A N 1
ATOM 3172 C CA . VAL A 1 438 ? -37.031 10.578 -13.156 1 80.44 438 VAL A CA 1
ATOM 3173 C C . VAL A 1 438 ? -35.594 11.062 -13.273 1 80.44 438 VAL A C 1
ATOM 3175 O O . VAL A 1 438 ? -35.031 11.609 -12.32 1 80.44 438 VAL A O 1
ATOM 3178 N N . ALA A 1 439 ? -35.062 10.773 -14.438 1 75 439 ALA A N 1
ATOM 3179 C CA . ALA A 1 439 ? -33.688 11.18 -14.672 1 75 439 ALA A CA 1
ATOM 3180 C C . ALA A 1 439 ? -33.531 12.695 -14.578 1 75 439 ALA A C 1
ATOM 3182 O O . ALA A 1 439 ? -34.375 13.445 -15.078 1 75 439 ALA A O 1
ATOM 3183 N N . PRO A 1 440 ? -32.5 13.094 -13.805 1 72.38 440 PRO A N 1
ATOM 3184 C CA . PRO A 1 440 ? -32.219 14.539 -13.805 1 72.38 440 PRO A CA 1
ATOM 3185 C C . PRO A 1 440 ? -31.766 15.055 -15.164 1 72.38 440 PRO A C 1
ATOM 3187 O O . PRO A 1 440 ? -31.344 14.273 -16.016 1 72.38 440 PRO A O 1
ATOM 3190 N N . ASP A 1 441 ? -31.938 16.328 -15.438 1 66.81 441 ASP A N 1
ATOM 3191 C CA . ASP A 1 441 ? -31.484 16.953 -16.672 1 66.81 441 ASP A CA 1
ATOM 3192 C C . ASP A 1 441 ? -29.969 16.812 -16.844 1 66.81 441 ASP A C 1
ATOM 3194 O O . ASP A 1 441 ? -29.234 16.766 -15.859 1 66.81 441 ASP A O 1
ATOM 3198 N N . ARG A 1 442 ? -29.531 16.469 -18.094 1 61.91 442 ARG A N 1
ATOM 3199 C CA . ARG A 1 442 ? -28.094 16.344 -18.375 1 61.91 442 ARG A CA 1
ATOM 3200 C C . ARG A 1 442 ? -27.344 17.578 -17.906 1 61.91 442 ARG A C 1
ATOM 3202 O O . ARG A 1 442 ? -27.766 18.719 -18.156 1 61.91 442 ARG A O 1
ATOM 3209 N N . ALA A 1 443 ? -26.578 17.469 -16.891 1 56 443 ALA A N 1
ATOM 3210 C CA . ALA A 1 443 ? -25.766 18.594 -16.438 1 56 443 ALA A CA 1
ATOM 3211 C C . ALA A 1 443 ? -24.656 18.906 -17.438 1 56 443 ALA A C 1
ATOM 3213 O O . ALA A 1 443 ? -24.109 18 -18.078 1 56 443 ALA A O 1
ATOM 3214 N N . ALA A 1 444 ? -24.531 20.109 -18.047 1 48.09 444 ALA A N 1
ATOM 3215 C CA . ALA A 1 444 ? -23.531 20.609 -18.984 1 48.09 444 ALA A CA 1
ATOM 3216 C C . ALA A 1 444 ? -22.109 20.312 -18.5 1 48.09 444 ALA A C 1
ATOM 3218 O O . ALA A 1 444 ? -21.156 20.422 -19.266 1 48.09 444 ALA A O 1
ATOM 3219 N N . ASP A 1 445 ? -21.688 20.281 -17.312 1 46.44 445 ASP A N 1
ATOM 3220 C CA . ASP A 1 445 ? -20.328 20.5 -16.844 1 46.44 445 ASP A CA 1
ATOM 3221 C C . ASP A 1 445 ? -19.531 19.203 -16.859 1 46.44 445 ASP A C 1
ATOM 3223 O O . ASP A 1 445 ? -19.922 18.219 -16.234 1 46.44 445 ASP A O 1
ATOM 3227 N N . ALA A 1 446 ? -18.766 19.109 -17.969 1 47.09 446 ALA A N 1
ATOM 3228 C CA . ALA A 1 446 ? -17.703 18.109 -18.125 1 47.09 446 ALA A CA 1
ATOM 3229 C C . ALA A 1 446 ? -16.891 17.969 -16.844 1 47.09 446 ALA A C 1
ATOM 3231 O O . ALA A 1 446 ? -16.672 18.938 -16.125 1 47.09 446 ALA A O 1
ATOM 3232 N N . HIS A 1 447 ? -16.75 16.781 -16.281 1 52.09 447 HIS A N 1
ATOM 3233 C CA . HIS A 1 447 ? -15.977 16.359 -15.117 1 52.09 447 HIS A CA 1
ATOM 3234 C C . HIS A 1 447 ? -14.578 16.969 -15.141 1 52.09 447 HIS A C 1
ATOM 3236 O O . HIS A 1 447 ? -13.805 16.719 -16.062 1 52.09 447 HIS A O 1
ATOM 3242 N N . ASP A 1 448 ? -14.359 18.141 -14.547 1 51.09 448 ASP A N 1
ATOM 3243 C CA . ASP A 1 448 ? -13.102 18.891 -14.461 1 51.09 448 ASP A CA 1
ATOM 3244 C C . ASP A 1 448 ? -12.102 18.156 -13.555 1 51.09 448 ASP A C 1
ATOM 3246 O O . ASP A 1 448 ? -11.125 18.75 -13.094 1 51.09 448 ASP A O 1
ATOM 3250 N N . GLY A 1 449 ? -12.312 16.953 -13.305 1 53.38 449 GLY A N 1
ATOM 3251 C CA . GLY A 1 449 ? -11.312 16.438 -12.391 1 53.38 449 GLY A CA 1
ATOM 3252 C C . GLY A 1 449 ? -10.016 16.062 -13.078 1 53.38 449 GLY A C 1
ATOM 3253 O O . GLY A 1 449 ? -9.945 16.016 -14.305 1 53.38 449 GLY A O 1
ATOM 3254 N N . PRO A 1 450 ? -8.867 16.156 -12.43 1 54.34 450 PRO A N 1
ATOM 3255 C CA . PRO A 1 450 ? -7.594 15.773 -13.039 1 54.34 450 PRO A CA 1
ATOM 3256 C C . PRO A 1 450 ? -7.637 14.383 -13.672 1 54.34 450 PRO A C 1
ATOM 3258 O O . PRO A 1 450 ? -8.32 13.492 -13.164 1 54.34 450 PRO A O 1
ATOM 3261 N N . PRO A 1 451 ? -7.082 14.367 -14.875 1 55.56 451 PRO A N 1
ATOM 3262 C CA . PRO A 1 451 ? -7.137 13.078 -15.562 1 55.56 451 PRO A CA 1
ATOM 3263 C C . PRO A 1 451 ? -6.402 11.969 -14.805 1 55.56 451 PRO A C 1
ATOM 3265 O O . PRO A 1 451 ? -5.418 12.242 -14.109 1 55.56 451 PRO A O 1
ATOM 3268 N N . THR A 1 452 ? -6.996 10.836 -14.719 1 56.09 452 THR A N 1
ATOM 3269 C CA . THR A 1 452 ? -6.355 9.641 -14.188 1 56.09 452 THR A CA 1
ATOM 3270 C C . THR A 1 452 ? -5.242 9.164 -15.109 1 56.09 452 THR A C 1
ATOM 3272 O O . THR A 1 452 ? -5.129 9.625 -16.25 1 56.09 452 THR A O 1
ATOM 3275 N N . LEU A 1 453 ? -4.312 8.367 -14.664 1 56.88 453 LEU A N 1
ATOM 3276 C CA . LEU A 1 453 ? -3.246 7.816 -15.492 1 56.88 453 LEU A CA 1
ATOM 3277 C C . LEU A 1 453 ? -3.814 7.133 -16.734 1 56.88 453 LEU A C 1
ATOM 3279 O O . LEU A 1 453 ? -3.287 7.301 -17.828 1 56.88 453 LEU A O 1
ATOM 3283 N N . ARG A 1 454 ? -4.906 6.461 -16.438 1 51.97 454 ARG A N 1
ATOM 3284 C CA . ARG A 1 454 ? -5.555 5.789 -17.562 1 51.97 454 ARG A CA 1
ATOM 3285 C C . ARG A 1 454 ? -5.992 6.797 -18.609 1 51.97 454 ARG A C 1
ATOM 3287 O O . ARG A 1 454 ? -5.797 6.57 -19.812 1 51.97 454 ARG A O 1
ATOM 3294 N N . GLU A 1 455 ? -6.535 7.773 -18.016 1 57.22 455 GLU A N 1
ATOM 3295 C CA . GLU A 1 455 ? -6.977 8.812 -18.938 1 57.22 455 GLU A CA 1
ATOM 3296 C C . GLU A 1 455 ? -5.789 9.453 -19.656 1 57.22 455 GLU A C 1
ATOM 3298 O O . GLU A 1 455 ? -5.863 9.75 -20.844 1 57.22 455 GLU A O 1
ATOM 3303 N N . THR A 1 456 ? -4.762 9.461 -18.844 1 61.88 456 THR A N 1
ATOM 3304 C CA . THR A 1 456 ? -3.576 10.109 -19.391 1 61.88 456 THR A CA 1
ATOM 3305 C C . THR A 1 456 ? -2.939 9.242 -20.469 1 61.88 456 THR A C 1
ATOM 3307 O O . THR A 1 456 ? -2.541 9.742 -21.531 1 61.88 456 THR A O 1
ATOM 3310 N N . VAL A 1 457 ? -2.98 8.008 -20.172 1 60.69 457 VAL A N 1
ATOM 3311 C CA . VAL A 1 457 ? -2.441 7.078 -21.172 1 60.69 457 VAL A CA 1
ATOM 3312 C C . VAL A 1 457 ? -3.348 7.051 -22.391 1 60.69 457 VAL A C 1
ATOM 3314 O O . VAL A 1 457 ? -2.865 7.109 -23.531 1 60.69 457 VAL A O 1
ATOM 3317 N N . ALA A 1 458 ? -4.562 6.996 -22.062 1 59.31 458 ALA A N 1
ATOM 3318 C CA . ALA A 1 458 ? -5.516 7.012 -23.172 1 59.31 458 ALA A CA 1
ATOM 3319 C C . ALA A 1 458 ? -5.395 8.305 -23.969 1 59.31 458 ALA A C 1
ATOM 3321 O O . ALA A 1 458 ? -5.449 8.281 -25.203 1 59.31 458 ALA A O 1
ATOM 3322 N N . GLN A 1 459 ? -5.23 9.305 -23.266 1 65.75 459 GLN A N 1
ATOM 3323 C CA . GLN A 1 459 ? -5.039 10.586 -23.922 1 65.75 459 GLN A CA 1
ATOM 3324 C C . GLN A 1 459 ? -3.76 10.594 -24.766 1 65.75 459 GLN A C 1
ATOM 3326 O O . GLN A 1 459 ? -3.746 11.094 -25.891 1 65.75 459 GLN A O 1
ATOM 3331 N N . ARG A 1 460 ? -2.826 10.008 -24.156 1 66.69 460 ARG A N 1
ATOM 3332 C CA . ARG A 1 460 ? -1.551 9.922 -24.859 1 66.69 460 ARG A CA 1
ATOM 3333 C C . ARG A 1 460 ? -1.694 9.133 -26.156 1 66.69 460 ARG A C 1
ATOM 3335 O O . ARG A 1 460 ? -1.229 9.562 -27.203 1 66.69 460 ARG A O 1
ATOM 3342 N N . ASP A 1 461 ? -2.338 8.031 -25.969 1 65.31 461 ASP A N 1
ATOM 3343 C CA . ASP A 1 461 ? -2.506 7.191 -27.156 1 65.31 461 ASP A CA 1
ATOM 3344 C C . ASP A 1 461 ? -3.385 7.883 -28.203 1 65.31 461 ASP A C 1
ATOM 3346 O O . ASP A 1 461 ? -3.105 7.816 -29.391 1 65.31 461 ASP A O 1
ATOM 3350 N N . ARG A 1 462 ? -4.367 8.477 -27.719 1 67.12 462 ARG A N 1
ATOM 3351 C CA . ARG A 1 462 ? -5.211 9.258 -28.609 1 67.12 462 ARG A CA 1
ATOM 3352 C C . ARG A 1 462 ? -4.414 10.367 -29.297 1 67.12 462 ARG A C 1
ATOM 3354 O O . ARG A 1 462 ? -4.527 10.57 -30.5 1 67.12 462 ARG A O 1
ATOM 3361 N N . LEU A 1 463 ? -3.627 10.953 -28.547 1 73 463 LEU A N 1
ATOM 3362 C CA . LEU A 1 463 ? -2.822 12.047 -29.062 1 73 463 LEU A CA 1
ATOM 3363 C C . LEU A 1 463 ? -1.813 11.547 -30.094 1 73 463 LEU A C 1
ATOM 3365 O O . LEU A 1 463 ? -1.557 12.211 -31.094 1 73 463 LEU A O 1
ATOM 3369 N N . ARG A 1 464 ? -1.383 10.375 -29.797 1 73.06 464 ARG A N 1
ATOM 3370 C CA . ARG A 1 464 ? -0.465 9.773 -30.75 1 73.06 464 ARG A CA 1
ATOM 3371 C C . ARG A 1 464 ? -1.158 9.516 -32.094 1 73.06 464 ARG A C 1
ATOM 3373 O O . ARG A 1 464 ? -0.592 9.789 -33.156 1 73.06 464 ARG A O 1
ATOM 3380 N N . ARG A 1 465 ? -2.303 9.055 -31.953 1 72 465 ARG A N 1
ATOM 3381 C CA . ARG A 1 465 ? -3.068 8.797 -33.156 1 72 465 ARG A CA 1
ATOM 3382 C C . ARG A 1 465 ? -3.43 10.094 -33.875 1 72 465 ARG A C 1
ATOM 3384 O O . ARG A 1 465 ? -3.281 10.211 -35.094 1 72 465 ARG A O 1
ATOM 3391 N N . GLU A 1 466 ? -3.873 10.977 -33.062 1 79.31 466 GLU A N 1
ATOM 3392 C CA . GLU A 1 466 ? -4.246 12.266 -33.625 1 79.31 466 GLU A CA 1
ATOM 3393 C C . GLU A 1 466 ? -3.041 12.969 -34.25 1 79.31 466 GLU A C 1
ATOM 3395 O O . GLU A 1 466 ? -3.162 13.617 -35.281 1 79.31 466 GLU A O 1
ATOM 3400 N N . LEU A 1 467 ? -1.984 12.75 -33.656 1 80.12 467 LEU A N 1
ATOM 3401 C CA . LEU A 1 467 ? -0.763 13.336 -34.188 1 80.12 467 LEU A CA 1
ATOM 3402 C C . LEU A 1 467 ? -0.378 12.68 -35.531 1 80.12 467 LEU A C 1
ATOM 3404 O O . LEU A 1 467 ? -0.008 13.367 -36.469 1 80.12 467 LEU A O 1
ATOM 3408 N N . ALA A 1 468 ? -0.476 11.445 -35.531 1 78.88 468 ALA A N 1
ATOM 3409 C CA . ALA A 1 468 ? -0.194 10.734 -36.781 1 78.88 468 ALA A CA 1
ATOM 3410 C C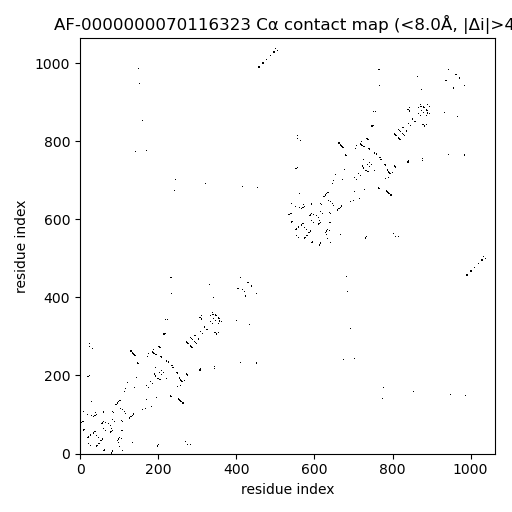 . ALA A 1 468 ? -1.119 11.211 -37.875 1 78.88 468 ALA A C 1
ATOM 3412 O O . ALA A 1 468 ? -0.675 11.43 -39 1 78.88 468 ALA A O 1
ATOM 3413 N N . GLU A 1 469 ? -2.291 11.391 -37.469 1 80.75 469 GLU A N 1
ATOM 3414 C CA . GLU A 1 469 ? -3.266 11.867 -38.438 1 80.75 469 GLU A CA 1
ATOM 3415 C C . GLU A 1 469 ? -2.951 13.297 -38.875 1 80.75 469 GLU A C 1
ATOM 3417 O O . GLU A 1 469 ? -3.012 13.617 -40.094 1 80.75 469 GLU A O 1
ATOM 3422 N N . ALA A 1 470 ? -2.611 14.062 -37.969 1 82.62 470 ALA A N 1
ATOM 3423 C CA . ALA A 1 470 ? -2.287 15.445 -38.281 1 82.62 470 ALA A CA 1
ATOM 3424 C C . ALA A 1 470 ? -1.028 15.539 -39.125 1 82.62 470 ALA A C 1
ATOM 3426 O O . ALA A 1 470 ? -0.953 16.359 -40.031 1 82.62 470 ALA A O 1
ATOM 3427 N N . ARG A 1 471 ? -0.189 14.672 -38.844 1 83.62 471 ARG A N 1
ATOM 3428 C CA . ARG A 1 471 ? 1.037 14.656 -39.625 1 83.62 471 ARG A CA 1
ATOM 3429 C C . ARG A 1 471 ? 0.771 14.156 -41.031 1 83.62 471 ARG A C 1
ATOM 3431 O O . ARG A 1 471 ? 1.32 14.695 -42 1 83.62 471 ARG A O 1
ATOM 3438 N N . ALA A 1 472 ? -0.09 13.266 -41.125 1 83.19 472 ALA A N 1
ATOM 3439 C CA . ALA A 1 472 ? -0.486 12.789 -42.469 1 83.19 472 ALA A CA 1
ATOM 3440 C C . ALA A 1 472 ? -1.203 13.875 -43.25 1 83.19 472 ALA A C 1
ATOM 3442 O O . ALA A 1 472 ? -0.962 14.047 -44.438 1 83.19 472 ALA A O 1
ATOM 3443 N N . GLN A 1 473 ? -1.991 14.516 -42.5 1 84.19 473 GLN A N 1
ATOM 3444 C CA . GLN A 1 473 ? -2.699 15.625 -43.156 1 84.19 473 GLN A CA 1
ATOM 3445 C C . GLN A 1 473 ? -1.729 16.719 -43.594 1 84.19 473 GLN A C 1
ATOM 3447 O O . GLN A 1 473 ? -1.849 17.25 -44.688 1 84.19 473 GLN A O 1
ATOM 3452 N N . ALA A 1 474 ? -0.848 16.953 -42.781 1 82.44 474 ALA A N 1
ATOM 3453 C CA . ALA A 1 474 ? 0.157 17.969 -43.094 1 82.44 474 ALA A CA 1
ATOM 3454 C C . ALA A 1 474 ? 0.989 17.531 -44.312 1 82.44 474 ALA A C 1
ATOM 3456 O O . ALA A 1 474 ? 1.252 18.328 -45.219 1 82.44 474 ALA A O 1
ATOM 3457 N N . ASP A 1 475 ? 1.285 16.328 -44.25 1 83.31 475 ASP A N 1
ATOM 3458 C CA . ASP A 1 475 ? 2.031 15.789 -45.406 1 83.31 475 ASP A CA 1
ATOM 3459 C C . ASP A 1 475 ? 1.218 15.891 -46.688 1 83.31 475 ASP A C 1
ATOM 3461 O O . ASP A 1 475 ? 1.753 16.234 -47.719 1 83.31 475 ASP A O 1
ATOM 3465 N N . TRP A 1 476 ? -0.007 15.641 -46.625 1 85.38 476 TRP A N 1
ATOM 3466 C CA . TRP A 1 476 ? -0.9 15.703 -47.75 1 85.38 476 TRP A CA 1
ATOM 3467 C C . TRP A 1 476 ? -1.021 17.125 -48.281 1 85.38 476 TRP A C 1
ATOM 3469 O O . TRP A 1 476 ? -0.876 17.375 -49.5 1 85.38 476 TRP A O 1
ATOM 3479 N N . TYR A 1 477 ? -1.154 17.969 -47.375 1 84.06 477 TYR A N 1
ATOM 3480 C CA . TYR A 1 477 ? -1.293 19.359 -47.812 1 84.06 477 TYR A CA 1
ATOM 3481 C C . TYR A 1 477 ? 0.028 19.906 -48.344 1 84.06 477 TYR A C 1
ATOM 3483 O O . TYR A 1 477 ? 0.044 20.719 -49.25 1 84.06 477 TYR A O 1
ATOM 3491 N N . GLU A 1 478 ? 0.988 19.453 -47.812 1 84.19 478 GLU A N 1
ATOM 3492 C CA . GLU A 1 478 ? 2.301 19.844 -48.312 1 84.19 478 GLU A CA 1
ATOM 3493 C C . GLU A 1 478 ? 2.52 19.359 -49.75 1 84.19 478 GLU A C 1
ATOM 3495 O O . GLU A 1 478 ? 2.973 20.125 -50.594 1 84.19 478 GLU A O 1
ATOM 3500 N N . ARG A 1 479 ? 2.119 18.234 -49.969 1 85.38 479 ARG A N 1
ATOM 3501 C CA . ARG A 1 479 ? 2.238 17.688 -51.312 1 85.38 479 ARG A CA 1
ATOM 3502 C C . ARG A 1 479 ? 1.307 18.406 -52.281 1 85.38 479 ARG A C 1
ATOM 3504 O O . ARG A 1 479 ? 1.689 18.703 -53.406 1 85.38 479 ARG A O 1
ATOM 3511 N N . ARG A 1 480 ? 0.208 18.672 -51.812 1 84 480 ARG A N 1
ATOM 3512 C CA . ARG A 1 480 ? -0.76 19.391 -52.656 1 84 480 ARG A CA 1
ATOM 3513 C C . ARG A 1 480 ? -0.258 20.797 -52.969 1 84 480 ARG A C 1
ATOM 3515 O O . ARG A 1 480 ? -0.37 21.234 -54.125 1 84 480 ARG A O 1
ATOM 3522 N N . ALA A 1 481 ? 0.301 21.328 -52 1 82.75 481 ALA A N 1
ATOM 3523 C CA . ALA A 1 481 ? 0.843 22.672 -52.25 1 82.75 481 ALA A CA 1
ATOM 3524 C C . ALA A 1 481 ? 2.016 22.641 -53.219 1 82.75 481 ALA A C 1
ATOM 3526 O O . ALA A 1 481 ? 2.127 23.5 -54.094 1 82.75 481 ALA A O 1
ATOM 3527 N N . ALA A 1 482 ? 2.729 21.641 -53.094 1 86.94 482 ALA A N 1
ATOM 3528 C CA . ALA A 1 482 ? 3.865 21.484 -54 1 86.94 482 ALA A CA 1
ATOM 3529 C C . ALA A 1 482 ? 3.398 21.25 -55.438 1 86.94 482 ALA A C 1
ATOM 3531 O O . ALA A 1 482 ? 3.957 21.812 -56.375 1 86.94 482 ALA A O 1
ATOM 3532 N N . ARG A 1 483 ? 2.381 20.531 -55.531 1 85.62 483 ARG A N 1
ATOM 3533 C CA . ARG A 1 483 ? 1.81 20.266 -56.844 1 85.62 483 ARG A CA 1
ATOM 3534 C C . ARG A 1 483 ? 1.205 21.531 -57.469 1 85.62 483 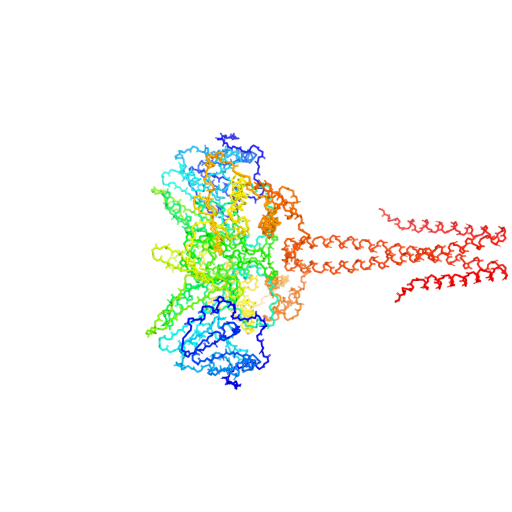ARG A C 1
ATOM 3536 O O . ARG A 1 483 ? 1.396 21.812 -58.656 1 85.62 483 ARG A O 1
ATOM 3543 N N . ARG A 1 484 ? 0.637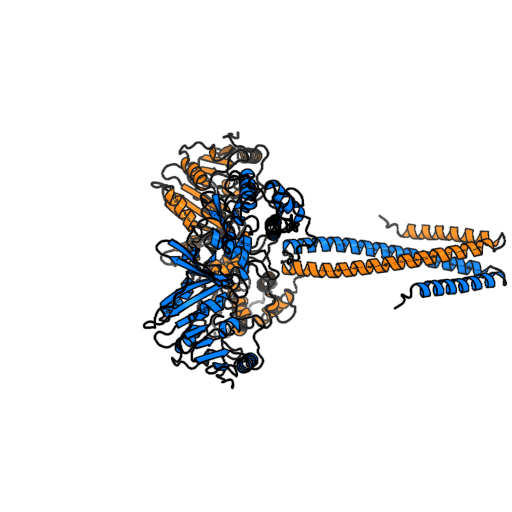 22.312 -56.656 1 84.75 484 ARG A N 1
ATOM 3544 C CA . ARG A 1 484 ? 0.016 23.547 -57.125 1 84.75 484 ARG A CA 1
ATOM 3545 C C . ARG A 1 484 ? 1.07 24.594 -57.5 1 84.75 484 ARG A C 1
ATOM 3547 O O . ARG A 1 484 ? 0.903 25.359 -58.438 1 84.75 484 ARG A O 1
ATOM 3554 N N . ASP A 1 485 ? 2.084 24.469 -56.812 1 84.75 485 ASP A N 1
ATOM 3555 C CA . ASP A 1 485 ? 3.205 25.344 -57.125 1 84.75 485 ASP A CA 1
ATOM 3556 C C . ASP A 1 485 ? 3.795 25 -58.5 1 84.75 485 ASP A C 1
ATOM 3558 O O . ASP A 1 485 ? 4.062 25.891 -59.312 1 84.75 485 ASP A O 1
ATOM 3562 N N . ALA A 1 486 ? 3.859 23.781 -58.781 1 86.31 486 ALA A N 1
ATOM 3563 C CA . ALA A 1 486 ? 4.379 23.328 -60.094 1 86.31 486 ALA A CA 1
ATOM 3564 C C . ALA A 1 486 ? 3.426 23.688 -61.219 1 86.31 486 ALA A C 1
ATOM 3566 O O . ALA A 1 486 ? 3.859 24.156 -62.281 1 86.31 486 ALA A O 1
ATOM 3567 N N . GLU A 1 487 ? 2.207 23.609 -60.906 1 84.5 487 GLU A N 1
ATOM 3568 C CA . GLU A 1 487 ? 1.196 23.969 -61.906 1 84.5 487 GLU A CA 1
ATOM 3569 C C . GLU A 1 487 ? 1.177 25.469 -62.156 1 84.5 487 GLU A C 1
ATOM 3571 O O . GLU A 1 487 ? 1.009 25.906 -63.281 1 84.5 487 GLU A O 1
ATOM 3576 N N . LEU A 1 488 ? 1.426 26.141 -61.156 1 84.44 488 LEU A N 1
ATOM 3577 C CA . LEU A 1 488 ? 1.439 27.594 -61.281 1 84.44 488 LEU A CA 1
ATOM 3578 C C . LEU A 1 488 ? 2.666 28.047 -62.062 1 84.44 488 LEU A C 1
ATOM 3580 O O . LEU A 1 488 ? 2.578 28.969 -62.906 1 84.44 488 LEU A O 1
ATOM 3584 N N . ILE A 1 489 ? 3.752 27.406 -61.875 1 84.75 489 ILE A N 1
ATOM 3585 C CA . ILE A 1 489 ? 4.965 27.719 -62.625 1 84.75 489 ILE A CA 1
ATOM 3586 C C . ILE A 1 489 ? 4.742 27.438 -64.125 1 84.75 489 ILE A C 1
ATOM 3588 O O . ILE A 1 489 ? 5.102 28.234 -64.938 1 84.75 489 ILE A O 1
ATOM 3592 N N . ARG A 1 490 ? 4.004 26.406 -64.375 1 83 490 ARG A N 1
ATOM 3593 C CA . ARG A 1 490 ? 3.684 26.047 -65.75 1 83 490 ARG A CA 1
ATOM 3594 C C . ARG A 1 490 ? 2.719 27.047 -66.375 1 83 490 ARG A C 1
ATOM 3596 O O . ARG A 1 490 ? 2.912 27.484 -67.5 1 83 490 ARG A O 1
ATOM 3603 N N . ALA A 1 491 ? 1.776 27.484 -65.5 1 81.19 491 ALA A N 1
ATOM 3604 C CA . ALA A 1 491 ? 0.794 28.438 -66 1 81.19 491 ALA A CA 1
ATOM 3605 C C . ALA A 1 491 ? 1.445 29.781 -66.312 1 81.19 491 ALA A C 1
ATOM 3607 O O . ALA A 1 491 ? 1.165 30.406 -67.312 1 81.19 491 ALA A O 1
ATOM 3608 N N . ASN A 1 492 ? 2.377 30.047 -65.5 1 82.06 492 ASN A N 1
ATOM 3609 C CA . ASN A 1 492 ? 3.064 31.328 -65.688 1 82.06 492 ASN A CA 1
ATOM 3610 C C . ASN A 1 492 ? 3.996 31.281 -66.875 1 82.06 492 ASN A C 1
ATOM 3612 O O . ASN A 1 492 ? 4.137 32.281 -67.625 1 82.06 492 ASN A O 1
ATOM 3616 N N . ARG A 1 493 ? 4.484 30.141 -67.188 1 79.44 493 ARG A N 1
ATOM 3617 C CA . ARG A 1 493 ? 5.297 29.969 -68.438 1 79.44 493 ARG A CA 1
ATOM 3618 C C . ARG A 1 493 ? 4.445 30.094 -69.688 1 79.44 493 ARG A C 1
ATOM 3620 O O . ARG A 1 493 ? 4.859 30.719 -70.625 1 79.44 493 ARG A O 1
ATOM 3627 N N . ILE A 1 494 ? 3.305 29.594 -69.562 1 77.25 494 ILE A N 1
ATOM 3628 C CA . ILE A 1 494 ? 2.373 29.641 -70.625 1 77.25 494 ILE A CA 1
ATOM 3629 C C . ILE A 1 494 ? 1.915 31.094 -70.875 1 77.25 494 ILE A C 1
ATOM 3631 O O . ILE A 1 494 ? 1.891 31.578 -72 1 77.25 494 ILE A O 1
ATOM 3635 N N . ILE A 1 495 ? 1.661 31.719 -69.812 1 77.38 495 ILE A N 1
ATOM 3636 C CA . ILE A 1 495 ? 1.231 33.094 -69.875 1 77.38 495 ILE A CA 1
ATOM 3637 C C . ILE A 1 495 ? 2.348 33.969 -70.5 1 77.38 495 ILE A C 1
ATOM 3639 O O . ILE A 1 495 ? 2.102 34.781 -71.375 1 77.38 495 ILE A O 1
ATOM 3643 N N . SER A 1 496 ? 3.553 33.719 -70 1 76.12 496 SER A N 1
ATOM 3644 C CA . SER A 1 496 ? 4.703 34.469 -70.5 1 76.12 496 SER A CA 1
ATOM 3645 C C . SER A 1 496 ? 4.914 34.219 -72 1 76.12 496 SER A C 1
ATOM 3647 O O . SER A 1 496 ? 5.195 35.125 -72.75 1 76.12 496 SER A O 1
ATOM 3649 N N . ALA A 1 497 ? 4.641 33.031 -72.438 1 70.44 497 ALA A N 1
ATOM 3650 C CA . ALA A 1 497 ? 4.801 32.656 -73.875 1 70.44 497 ALA A CA 1
ATOM 3651 C C . ALA A 1 497 ? 3.703 33.281 -74.75 1 70.44 497 ALA A C 1
ATOM 3653 O O . ALA A 1 497 ? 3.975 33.781 -75.812 1 70.44 497 ALA A O 1
ATOM 3654 N N . LEU A 1 498 ? 2.539 33.406 -74.188 1 70.38 498 LEU A N 1
ATOM 3655 C CA . LEU A 1 498 ? 1.415 33.969 -74.875 1 70.38 498 LEU A CA 1
ATOM 3656 C C . LEU A 1 498 ? 1.518 35.5 -75 1 70.38 498 LEU A C 1
ATOM 3658 O O . LEU A 1 498 ? 1.165 36.094 -76 1 70.38 498 LEU A O 1
ATOM 3662 N N . LYS A 1 499 ? 2.078 36.062 -74 1 67.56 499 LYS A N 1
ATOM 3663 C CA . LYS A 1 499 ? 2.279 37.5 -74 1 67.56 499 LYS A CA 1
ATOM 3664 C C . LYS A 1 499 ? 3.379 37.938 -74.938 1 67.56 499 LYS A C 1
ATOM 3666 O O . LYS A 1 499 ? 3.305 39 -75.562 1 67.56 499 LYS A O 1
ATOM 3671 N N . ALA A 1 500 ? 4.359 37.125 -75.188 1 64.69 500 ALA A N 1
ATOM 3672 C CA . ALA A 1 500 ? 5.473 37.438 -76.125 1 64.69 500 ALA A CA 1
ATOM 3673 C C . ALA A 1 500 ? 5.047 37.312 -77.562 1 64.69 500 ALA A C 1
ATOM 3675 O O . ALA A 1 500 ? 5.613 37.969 -78.438 1 64.69 500 ALA A O 1
ATOM 3676 N N . THR A 1 501 ? 4.016 36.594 -78 1 60.03 501 THR A N 1
ATOM 3677 C CA . THR A 1 501 ? 3.562 36.438 -79.375 1 60.03 501 THR A CA 1
ATOM 3678 C C . THR A 1 501 ? 2.42 37.375 -79.688 1 60.03 501 THR A C 1
ATOM 3680 O O . THR A 1 501 ? 2.006 37.5 -80.812 1 60.03 501 THR A O 1
ATOM 3683 N N . ALA A 1 502 ? 1.796 37.969 -78.688 1 55.97 502 ALA A N 1
ATOM 3684 C CA . ALA A 1 502 ? 0.667 38.844 -79 1 55.97 502 ALA A CA 1
ATOM 3685 C C . ALA A 1 502 ? 1.145 40.188 -79.5 1 55.97 502 ALA A C 1
ATOM 3687 O O . ALA A 1 502 ? 2.129 40.75 -79.062 1 55.97 502 ALA A O 1
ATOM 3688 N N . PRO A 1 503 ? 0.759 40.75 -80.688 1 53.88 503 PRO A N 1
ATOM 3689 C CA . PRO A 1 503 ? 1.171 42.062 -81.188 1 53.88 503 PRO A CA 1
ATOM 3690 C C . PRO A 1 503 ? 0.991 43.188 -80.188 1 53.88 503 PRO A C 1
ATOM 3692 O O . PRO A 1 503 ? 0.244 43 -79.188 1 53.88 503 PRO A O 1
ATOM 3695 N N . GLY A 1 504 ? 1.675 44.469 -80.188 1 46.16 504 GLY A N 1
ATOM 3696 C CA . GLY A 1 504 ? 1.849 45.562 -79.25 1 46.16 504 GLY A CA 1
ATOM 3697 C C . GLY A 1 504 ? 0.574 45.906 -78.5 1 46.16 504 GLY A C 1
ATOM 3698 O O . GLY A 1 504 ? 0.615 46.281 -77.312 1 46.16 504 GLY A O 1
ATOM 3699 N N . ARG A 1 505 ? -0.609 46.031 -79.062 1 46.28 505 ARG A N 1
ATOM 3700 C CA . ARG A 1 505 ? -1.813 46.594 -78.438 1 46.28 505 ARG A CA 1
ATOM 3701 C C . ARG A 1 505 ? -2.457 45.625 -77.5 1 46.28 505 ARG A C 1
ATOM 3703 O O . ARG A 1 505 ? -3.08 46 -76.5 1 46.28 505 ARG A O 1
ATOM 3710 N N . ALA A 1 506 ? -2.504 44.375 -77.688 1 45.19 506 ALA A N 1
ATOM 3711 C CA . ALA A 1 506 ? -3.201 43.375 -76.875 1 45.19 506 ALA A CA 1
ATOM 3712 C C . ALA A 1 506 ? -2.445 43.125 -75.562 1 45.19 506 ALA A C 1
ATOM 3714 O O . ALA A 1 506 ? -3.049 42.781 -74.562 1 45.19 506 ALA A O 1
ATOM 3715 N N . ALA A 1 507 ? -1.185 43.312 -75.5 1 45.25 507 ALA A N 1
ATOM 3716 C CA . ALA A 1 507 ? -0.391 43.188 -74.312 1 45.25 507 ALA A CA 1
ATOM 3717 C C . ALA A 1 507 ? -0.746 44.281 -73.312 1 45.25 507 ALA A C 1
ATOM 3719 O O . ALA A 1 507 ? -0.693 44.031 -72.062 1 45.25 507 ALA A O 1
ATOM 3720 N N . THR A 1 508 ? -1.198 45.5 -73.75 1 44.56 508 THR A N 1
ATOM 3721 C CA . THR A 1 508 ? -1.606 46.625 -72.875 1 44.56 508 THR A CA 1
ATOM 3722 C C . THR A 1 508 ? -2.939 46.312 -72.188 1 44.56 508 THR A C 1
ATOM 3724 O O . THR A 1 508 ? -3.148 46.656 -71.062 1 44.56 508 THR A O 1
ATOM 3727 N N . VAL A 1 509 ? -3.873 45.625 -72.812 1 42.34 509 VAL A N 1
ATOM 3728 C CA . VAL A 1 509 ? -5.188 45.375 -72.188 1 42.34 509 VAL A CA 1
ATOM 3729 C C . VAL A 1 509 ? -5.07 44.344 -71.125 1 42.34 509 VAL A C 1
ATOM 3731 O O . VAL A 1 509 ? -5.688 44.5 -70.062 1 42.34 509 VAL A O 1
ATOM 3734 N N . VAL A 1 510 ? -4.199 43.406 -71.25 1 44.5 510 VAL A N 1
ATOM 3735 C CA . VAL A 1 510 ? -4.066 42.375 -70.188 1 44.5 510 VAL A CA 1
ATOM 3736 C C . VAL A 1 510 ? -3.307 42.969 -69 1 44.5 510 VAL A C 1
ATOM 3738 O O . VAL A 1 510 ? -3.635 42.688 -67.875 1 44.5 510 VAL A O 1
ATOM 3741 N N . ALA A 1 511 ? -2.371 43.875 -69.188 1 46.41 511 ALA A N 1
ATOM 3742 C CA . ALA A 1 511 ? -1.715 44.562 -68.125 1 46.41 511 ALA A CA 1
ATOM 3743 C C . ALA A 1 511 ? -2.691 45.469 -67.375 1 46.41 511 ALA A C 1
ATOM 3745 O O . ALA A 1 511 ? -2.607 45.625 -66.188 1 46.41 511 ALA A O 1
ATOM 3746 N N . GLY A 1 512 ? -3.666 46.094 -68.062 1 43.56 512 GLY A N 1
ATOM 3747 C CA . GLY A 1 512 ? -4.695 46.938 -67.438 1 43.56 512 GLY A CA 1
ATOM 3748 C C . GLY A 1 512 ? -5.68 46.125 -66.625 1 43.56 512 GLY A C 1
ATOM 3749 O O . GLY A 1 512 ? -6.152 46.625 -65.562 1 43.56 512 GLY A O 1
ATOM 3750 N N . GLY A 1 513 ? -6.027 44.938 -67 1 38.78 513 GLY A N 1
ATOM 3751 C CA . GLY A 1 513 ? -6.918 44.125 -66.188 1 38.78 513 GLY A CA 1
ATOM 3752 C C . GLY A 1 513 ? -6.277 43.594 -64.938 1 38.78 513 GLY A C 1
ATOM 3753 O O . GLY A 1 513 ? -6.973 43.344 -63.938 1 38.78 513 GLY A O 1
ATOM 3754 N N . LEU A 1 514 ? -4.992 43.406 -64.938 1 41.5 514 LEU A N 1
ATOM 3755 C CA . LEU A 1 514 ? -4.328 43 -63.688 1 41.5 514 LEU A CA 1
ATOM 3756 C C . LEU A 1 514 ? -4.301 44.125 -62.688 1 41.5 514 LEU A C 1
ATOM 3758 O O . LEU A 1 514 ? -4.277 43.906 -61.469 1 41.5 514 LEU A O 1
ATOM 3762 N N . ARG A 1 515 ? -4.359 45.375 -63.156 1 42.81 515 ARG A N 1
ATOM 3763 C CA . ARG A 1 515 ? -4.484 46.5 -62.219 1 42.81 515 ARG A CA 1
ATOM 3764 C C . ARG A 1 515 ? -5.875 46.531 -61.594 1 42.81 515 ARG A C 1
ATOM 3766 O O . ARG A 1 515 ? -6.027 46.906 -60.438 1 42.81 515 ARG A O 1
ATOM 3773 N N . THR A 1 516 ? -6.891 46.094 -62.312 1 39.34 516 THR A N 1
ATOM 3774 C CA . THR A 1 516 ? -8.219 46.094 -61.719 1 39.34 516 THR A CA 1
ATOM 3775 C C . THR A 1 516 ? -8.359 44.938 -60.719 1 39.34 516 THR A C 1
ATOM 3777 O O . THR A 1 516 ? -9.102 45.062 -59.719 1 39.34 516 THR A O 1
ATOM 3780 N N . GLY A 1 517 ? -7.582 43.938 -60.812 1 35.97 517 GLY A N 1
ATOM 3781 C CA . GLY A 1 517 ? -7.602 42.938 -59.75 1 35.97 517 GLY A CA 1
ATOM 3782 C C . GLY A 1 517 ? -6.938 43.406 -58.469 1 35.97 517 GLY A C 1
ATOM 3783 O O . GLY A 1 517 ? -7.305 42.938 -57.375 1 35.97 517 GLY A O 1
ATOM 3784 N N . LYS A 1 518 ? -5.992 44.312 -58.562 1 41.03 518 LYS A N 1
ATOM 3785 C CA . LYS A 1 518 ? -5.477 44.875 -57.312 1 41.03 518 LYS A CA 1
ATOM 3786 C C . LYS A 1 518 ? -6.523 45.781 -56.656 1 41.03 518 LYS A C 1
ATOM 3788 O O . LYS A 1 518 ? -6.609 45.812 -55.438 1 41.03 518 LYS A O 1
ATOM 3793 N N . ARG A 1 519 ? -7.383 46.406 -57.438 1 39.66 519 ARG A N 1
ATOM 3794 C CA . ARG A 1 519 ? -8.43 47.188 -56.812 1 39.66 519 ARG A CA 1
ATOM 3795 C C . ARG A 1 519 ? -9.484 46.312 -56.156 1 39.66 519 ARG A C 1
ATOM 3797 O O . ARG A 1 519 ? -9.969 46.594 -55.062 1 39.66 519 ARG A O 1
ATOM 3804 N N . VAL A 1 520 ? -9.742 45.219 -56.75 1 36.12 520 VAL A N 1
ATOM 3805 C CA . VAL A 1 520 ? -10.734 44.312 -56.125 1 36.12 520 VAL A CA 1
ATOM 3806 C C . VAL A 1 520 ? -10.148 43.688 -54.875 1 36.12 520 VAL A C 1
ATOM 3808 O O . VAL A 1 520 ? -10.82 43.562 -53.844 1 36.12 520 VAL A O 1
ATOM 3811 N N . ALA A 1 521 ? -8.875 43.406 -54.875 1 36.09 521 ALA A N 1
ATOM 3812 C CA . ALA A 1 521 ? -8.258 42.875 -53.688 1 36.09 521 ALA A CA 1
ATOM 3813 C C . ALA A 1 521 ? -8.195 43.938 -52.562 1 36.09 521 ALA A C 1
ATOM 3815 O O . ALA A 1 521 ? -8.469 43.656 -51.406 1 36.09 521 ALA A O 1
ATOM 3816 N N . ARG A 1 522 ? -7.941 45.156 -52.938 1 39.66 522 ARG A N 1
ATOM 3817 C CA . ARG A 1 522 ? -7.977 46.219 -51.938 1 39.66 522 ARG A CA 1
ATOM 3818 C C . ARG A 1 522 ? -9.391 46.406 -51.406 1 39.66 522 ARG A C 1
ATOM 3820 O O . ARG A 1 522 ? -9.578 46.625 -50.188 1 39.66 522 ARG A O 1
ATOM 3827 N N . ALA A 1 523 ? -10.391 46.281 -52.25 1 39.12 523 ALA A N 1
ATOM 3828 C CA . ALA A 1 523 ? -11.758 46.438 -51.75 1 39.12 523 ALA A CA 1
ATOM 3829 C C . ALA A 1 523 ? -12.164 45.312 -50.844 1 39.12 523 ALA A C 1
ATOM 3831 O O . ALA A 1 523 ? -12.836 45.5 -49.812 1 39.12 523 ALA A O 1
ATOM 3832 N N . ALA A 1 524 ? -11.719 44.156 -51.125 1 33.31 524 ALA A N 1
ATOM 3833 C CA . ALA A 1 524 ? -12.055 43.031 -50.281 1 33.31 524 ALA A CA 1
ATOM 3834 C C . ALA A 1 524 ? -11.336 43.125 -48.938 1 33.31 524 ALA A C 1
ATOM 3836 O O . ALA A 1 524 ? -11.914 42.812 -47.906 1 33.31 524 ALA A O 1
ATOM 3837 N N . LEU A 1 525 ? -10.117 43.594 -48.938 1 36.53 525 LEU A N 1
ATOM 3838 C CA . LEU A 1 525 ? -9.406 43.75 -47.688 1 36.53 525 LEU A CA 1
ATOM 3839 C C . LEU A 1 525 ? -10.039 44.844 -46.812 1 36.53 525 LEU A C 1
ATOM 3841 O O . LEU A 1 525 ? -10.023 44.75 -45.594 1 36.53 525 LEU A O 1
ATOM 3845 N N . ARG A 1 526 ? -10.562 45.938 -47.438 1 35.59 526 ARG A N 1
ATOM 3846 C CA . ARG A 1 526 ? -11.203 46.969 -46.656 1 35.59 526 ARG A CA 1
ATOM 3847 C C . ARG A 1 526 ? -12.43 46.406 -45.906 1 35.59 526 ARG A C 1
ATOM 3849 O O . ARG A 1 526 ? -12.828 46.938 -44.875 1 35.59 526 ARG A O 1
ATOM 3856 N N . ARG A 1 527 ? -13.086 45.438 -46.562 1 34.5 527 ARG A N 1
ATOM 3857 C CA . ARG A 1 527 ? -14.289 44.938 -45.906 1 34.5 527 ARG A CA 1
ATOM 3858 C C . ARG A 1 527 ? -13.922 44.062 -44.688 1 34.5 527 ARG A C 1
ATOM 3860 O O . ARG A 1 527 ? -14.797 43.719 -43.906 1 34.5 527 ARG A O 1
ATOM 3867 N N . LEU A 1 528 ? -12.797 43.438 -44.781 1 30.66 528 LEU A N 1
ATOM 3868 C CA . LEU A 1 528 ? -12.469 42.594 -43.625 1 30.66 528 LEU A CA 1
ATOM 3869 C C . LEU A 1 528 ? -11.969 43.438 -42.469 1 30.66 528 LEU A C 1
ATOM 3871 O O . LEU A 1 528 ? -11.492 42.906 -41.469 1 30.66 528 LEU A O 1
ATOM 3875 N N . ARG A 1 529 ? -11.781 44.781 -42.688 1 32.59 529 ARG A N 1
ATOM 3876 C CA . ARG A 1 529 ? -11.422 45.5 -41.469 1 32.59 529 ARG A CA 1
ATOM 3877 C C . ARG A 1 529 ? -12.594 45.562 -40.5 1 32.59 529 ARG A C 1
ATOM 3879 O O . ARG A 1 529 ? -13.68 46.031 -40.844 1 32.59 529 ARG A O 1
ATOM 3886 N N . PRO A 1 530 ? -12.531 44.625 -39.531 1 30 530 PRO A N 1
ATOM 3887 C CA . PRO A 1 530 ? -13.508 44.781 -38.438 1 30 530 PRO A CA 1
ATOM 3888 C C . PRO A 1 530 ? -13.57 46.219 -37.906 1 30 530 PRO A C 1
ATOM 3890 O O . PRO A 1 530 ? -12.586 46.938 -37.969 1 30 530 PRO A O 1
ATOM 3893 N N . ASP A 1 531 ? -14.656 46.969 -38.094 1 32.22 531 ASP A N 1
ATOM 3894 C CA . ASP A 1 531 ? -14.922 48.094 -37.219 1 32.22 531 ASP A CA 1
ATOM 3895 C C . ASP A 1 531 ? -14.484 47.812 -35.781 1 32.22 531 ASP A C 1
ATOM 3897 O O . ASP A 1 531 ? -14.812 46.75 -35.219 1 32.22 531 ASP A O 1
ATOM 3901 N N . GLY A 1 532 ? -13.289 48.25 -35.219 1 23.42 532 GLY A N 1
ATOM 3902 C CA . GLY A 1 532 ? -13.227 48.5 -33.781 1 23.42 532 GLY A CA 1
ATOM 3903 C C . GLY A 1 532 ? -14.414 49.281 -33.25 1 23.42 532 GLY A C 1
ATOM 3904 O O . GLY A 1 532 ? -15.023 50.062 -34 1 23.42 532 GLY A O 1
ATOM 3905 N N . MET B 1 1 ? -7.32 -40.844 -22.172 1 74.31 1 MET B N 1
ATOM 3906 C CA . MET B 1 1 ? -7.887 -40.781 -20.828 1 74.31 1 MET B CA 1
ATOM 3907 C C . MET B 1 1 ? -9.203 -40.031 -20.844 1 74.31 1 MET B C 1
ATOM 3909 O O . MET B 1 1 ? -9.336 -39 -21.531 1 74.31 1 MET B O 1
ATOM 3913 N N . SER B 1 2 ? -10.297 -40.594 -20.172 1 86.56 2 SER B N 1
ATOM 3914 C CA . SER B 1 2 ? -11.625 -39.969 -20.188 1 86.56 2 SER B CA 1
ATOM 3915 C C . SER B 1 2 ? -11.789 -38.969 -19.047 1 86.56 2 SER B C 1
ATOM 3917 O O . SER B 1 2 ? -11.195 -39.125 -17.969 1 86.56 2 SER B O 1
ATOM 3919 N N . VAL B 1 3 ? -12.383 -37.875 -19.391 1 96.38 3 VAL B N 1
ATOM 3920 C CA . VAL B 1 3 ? -12.695 -36.844 -18.406 1 96.38 3 VAL B CA 1
ATOM 3921 C C . VAL B 1 3 ? -13.961 -37.219 -17.641 1 96.38 3 VAL B C 1
ATOM 3923 O O . VAL B 1 3 ? -14.977 -37.562 -18.25 1 96.38 3 VAL B O 1
ATOM 3926 N N . ARG B 1 4 ? -13.922 -37.281 -16.344 1 96.62 4 ARG B N 1
ATOM 3927 C CA . ARG B 1 4 ? -15.109 -37.5 -15.516 1 96.62 4 ARG B CA 1
ATOM 3928 C C . ARG B 1 4 ? -15.812 -36.156 -15.242 1 96.62 4 ARG B C 1
ATOM 3930 O O . ARG B 1 4 ? -15.203 -35.25 -14.711 1 96.62 4 ARG B O 1
ATOM 3937 N N . LEU B 1 5 ? -17.062 -36.094 -15.523 1 95.88 5 LEU B N 1
ATOM 3938 C CA . LEU B 1 5 ? -17.859 -34.875 -15.297 1 95.88 5 LEU B CA 1
ATOM 3939 C C . LEU B 1 5 ? -18.562 -34.938 -13.938 1 95.88 5 LEU B C 1
ATOM 3941 O O . LEU B 1 5 ? -19.281 -35.906 -13.648 1 95.88 5 LEU B O 1
ATOM 3945 N N . LEU B 1 6 ? -18.391 -33.906 -13.102 1 94 6 LEU B N 1
ATOM 3946 C CA . LEU B 1 6 ? -18.938 -33.875 -11.75 1 94 6 LEU B CA 1
ATOM 3947 C C . LEU B 1 6 ? -20.234 -33.094 -11.68 1 94 6 LEU B C 1
ATOM 3949 O O . LEU B 1 6 ? -21.016 -33.25 -10.75 1 94 6 LEU B O 1
ATOM 3953 N N . GLY B 1 7 ? -20.453 -32.281 -12.586 1 92.19 7 GLY B N 1
ATOM 3954 C CA . GLY B 1 7 ? -21.469 -31.219 -12.516 1 92.19 7 GLY B CA 1
ATOM 3955 C C . GLY B 1 7 ? -20.875 -29.844 -12.328 1 92.19 7 GLY B C 1
ATOM 3956 O O . GLY B 1 7 ? -19.828 -29.688 -11.695 1 92.19 7 GLY B O 1
ATOM 3957 N N . GLY B 1 8 ? -21.531 -28.859 -12.914 1 90.81 8 GLY B N 1
ATOM 3958 C CA . GLY B 1 8 ? -21.062 -27.5 -12.812 1 90.81 8 GLY B CA 1
ATOM 3959 C C . GLY B 1 8 ? -19.969 -27.172 -13.805 1 90.81 8 GLY B C 1
ATOM 3960 O O . GLY B 1 8 ? -19.234 -26.188 -13.633 1 90.81 8 GLY B O 1
ATOM 3961 N N . GLU B 1 9 ? -19.75 -28.047 -14.773 1 91.38 9 GLU B N 1
ATOM 3962 C CA . GLU B 1 9 ? -18.719 -27.797 -15.781 1 91.38 9 GLU B CA 1
ATOM 3963 C C . GLU B 1 9 ? -19.094 -26.594 -16.656 1 91.38 9 GLU B C 1
ATOM 3965 O O . GLU B 1 9 ? -20.266 -26.281 -16.828 1 91.38 9 GLU B O 1
ATOM 3970 N N . MET B 1 10 ? -18.062 -25.969 -17.125 1 91.44 10 MET B N 1
ATOM 3971 C CA . MET B 1 10 ? -18.234 -24.859 -18.062 1 91.44 10 MET B CA 1
ATOM 3972 C C . MET B 1 10 ? -17.797 -25.266 -19.469 1 91.44 10 MET B C 1
ATOM 3974 O O . MET B 1 10 ? -16.609 -25.188 -19.812 1 91.44 10 MET B O 1
ATOM 3978 N N . PRO B 1 11 ? -18.766 -25.656 -20.266 1 90.5 11 PRO B N 1
ATOM 3979 C CA . PRO B 1 11 ? -18.453 -26.312 -21.531 1 90.5 11 PRO B CA 1
ATOM 3980 C C . PRO B 1 11 ? -17.703 -25.391 -22.5 1 90.5 11 PRO B C 1
ATOM 3982 O O . PRO B 1 11 ? -16.953 -25.875 -23.344 1 90.5 11 PRO B O 1
ATOM 3985 N N . HIS B 1 12 ? -17.859 -24.062 -22.406 1 87.69 12 HIS B N 1
ATOM 3986 C CA . HIS B 1 12 ? -17.266 -23.156 -23.391 1 87.69 12 HIS B CA 1
ATOM 3987 C C . HIS B 1 12 ? -16.25 -22.234 -22.734 1 87.69 12 HIS B C 1
ATOM 3989 O O . HIS B 1 12 ? -15.922 -21.188 -23.297 1 87.69 12 HIS B O 1
ATOM 3995 N N . TRP B 1 13 ? -15.812 -22.75 -21.609 1 88.38 13 TRP B N 1
ATOM 3996 C CA . TRP B 1 13 ? -14.875 -21.891 -20.891 1 88.38 13 TRP B CA 1
ATOM 3997 C C . TRP B 1 13 ? -13.492 -22.516 -20.828 1 88.38 13 TRP B C 1
ATOM 3999 O O . TRP B 1 13 ? -13.359 -23.719 -20.578 1 88.38 13 TRP B O 1
ATOM 4009 N N . SER B 1 14 ? -12.484 -21.672 -21.125 1 89.94 14 SER B N 1
ATOM 4010 C CA . SER B 1 14 ? -11.094 -22.016 -20.891 1 89.94 14 SER B CA 1
ATOM 4011 C C . SER B 1 14 ? -10.359 -20.891 -20.156 1 89.94 14 SER B C 1
ATOM 4013 O O . SER B 1 14 ? -10.555 -19.719 -20.453 1 89.94 14 SER B O 1
ATOM 4015 N N . GLU B 1 15 ? -9.68 -21.312 -19.109 1 87.81 15 GLU B N 1
ATOM 4016 C CA . GLU B 1 15 ? -8.891 -20.297 -18.406 1 87.81 15 GLU B CA 1
ATOM 4017 C C . GLU B 1 15 ? -7.898 -19.625 -19.359 1 87.81 15 GLU B C 1
ATOM 4019 O O . GLU B 1 15 ? -7.348 -20.281 -20.25 1 87.81 15 GLU B O 1
ATOM 4024 N N . PRO B 1 16 ? -7.695 -18.297 -19.156 1 80.31 16 PRO B N 1
ATOM 4025 C CA . PRO B 1 16 ? -6.695 -17.625 -19.984 1 80.31 16 PRO B CA 1
ATOM 4026 C C . PRO B 1 16 ? -5.324 -18.297 -19.922 1 80.31 16 PRO B C 1
ATOM 4028 O O . PRO B 1 16 ? -4.953 -18.844 -18.875 1 80.31 16 PRO B O 1
ATOM 4031 N N . VAL B 1 17 ? -4.668 -18.078 -21.031 1 70.75 17 VAL B N 1
ATOM 4032 C CA . VAL B 1 17 ? -3.338 -18.672 -21.125 1 70.75 17 VAL B CA 1
ATOM 4033 C C . VAL B 1 17 ? -2.408 -18 -20.109 1 70.75 17 VAL B C 1
ATOM 4035 O O . VAL B 1 17 ? -2.559 -16.828 -19.797 1 70.75 17 VAL B O 1
ATOM 4038 N N . ASP B 1 18 ? -1.495 -18.672 -19.531 1 73.25 18 ASP B N 1
ATOM 4039 C CA . ASP B 1 18 ? -0.455 -18.172 -18.641 1 73.25 18 ASP B CA 1
ATOM 4040 C C . ASP B 1 18 ? -1.053 -17.688 -17.312 1 73.25 18 ASP B C 1
ATOM 4042 O O . ASP B 1 18 ? -0.609 -16.688 -16.766 1 73.25 18 ASP B O 1
ATOM 4046 N N . THR B 1 19 ? -2.225 -18.25 -17.094 1 82.75 19 THR B N 1
ATOM 4047 C CA . THR B 1 19 ? -2.771 -18 -15.758 1 82.75 19 THR B CA 1
ATOM 4048 C C . THR B 1 19 ? -2.811 -19.297 -14.945 1 82.75 19 THR B C 1
ATOM 4050 O O . THR B 1 19 ? -2.461 -20.359 -15.453 1 82.75 19 THR B O 1
ATOM 4053 N N . GLY B 1 20 ? -3.078 -19.25 -13.656 1 92.56 20 GLY B N 1
ATOM 4054 C CA . GLY B 1 20 ? -3.035 -20.391 -12.758 1 92.56 20 GLY B CA 1
ATOM 4055 C C . GLY B 1 20 ? -1.74 -20.484 -11.977 1 92.56 20 GLY B C 1
ATOM 4056 O O . GLY B 1 20 ? -0.783 -19.75 -12.258 1 92.56 20 GLY B O 1
ATOM 4057 N N . ALA B 1 21 ? -1.788 -21.375 -11.023 1 97.19 21 ALA B N 1
ATOM 4058 C CA . ALA B 1 21 ? -0.589 -21.562 -10.211 1 97.19 21 ALA B CA 1
ATOM 4059 C C . ALA B 1 21 ? 0.549 -22.156 -11.031 1 97.19 21 ALA B C 1
ATOM 4061 O O . ALA B 1 21 ? 0.43 -23.266 -11.562 1 97.19 21 ALA B O 1
ATOM 4062 N N . ARG B 1 22 ? 1.658 -21.391 -11.141 1 96.12 22 ARG B N 1
ATOM 4063 C CA . ARG B 1 22 ? 2.764 -21.828 -11.984 1 96.12 22 ARG B CA 1
ATOM 4064 C C . ARG B 1 22 ? 4.098 -21.312 -11.461 1 96.12 22 ARG B C 1
ATOM 4066 O O . ARG B 1 22 ? 4.129 -20.5 -10.531 1 96.12 22 ARG B O 1
ATOM 4073 N N . GLY B 1 23 ? 5.152 -21.844 -12.102 1 94.69 23 GLY B N 1
ATOM 4074 C CA . GLY B 1 23 ? 6.492 -21.406 -11.758 1 94.69 23 GLY B CA 1
ATOM 4075 C C . GLY B 1 23 ? 7.262 -22.406 -10.93 1 94.69 23 GLY B C 1
ATOM 4076 O O . GLY B 1 23 ? 6.668 -23.297 -10.305 1 94.69 23 GLY B O 1
ATOM 4077 N N . ALA B 1 24 ? 8.547 -22.219 -10.938 1 94.81 24 ALA B N 1
ATOM 4078 C CA . ALA B 1 24 ? 9.469 -23.156 -10.312 1 94.81 24 ALA B CA 1
ATOM 4079 C C . ALA B 1 24 ? 9.281 -23.172 -8.797 1 94.81 24 ALA B C 1
ATOM 4081 O O . ALA B 1 24 ? 9.414 -24.219 -8.156 1 94.81 24 ALA B O 1
ATOM 4082 N N . VAL B 1 25 ? 8.977 -22.031 -8.25 1 96.81 25 VAL B N 1
ATOM 4083 C CA . VAL B 1 25 ? 8.883 -21.906 -6.805 1 96.81 25 VAL B CA 1
ATOM 4084 C C . VAL B 1 25 ? 7.66 -22.672 -6.297 1 96.81 25 VAL B C 1
ATOM 4086 O O . VAL B 1 25 ? 7.75 -23.406 -5.312 1 96.81 25 VAL B O 1
ATOM 4089 N N . LEU B 1 26 ? 6.555 -22.547 -6.98 1 97.5 26 LEU B N 1
ATOM 4090 C CA . LEU B 1 26 ? 5.363 -23.297 -6.586 1 97.5 26 LEU B CA 1
ATOM 4091 C C . LEU B 1 26 ? 5.547 -24.797 -6.855 1 97.5 26 LEU B C 1
ATOM 4093 O O . LEU B 1 26 ? 5.031 -25.625 -6.109 1 97.5 26 LEU B O 1
ATOM 4097 N N . ALA B 1 27 ? 6.277 -25.109 -7.938 1 96.25 27 ALA B N 1
ATOM 4098 C CA . ALA B 1 27 ? 6.594 -26.516 -8.203 1 96.25 27 ALA B CA 1
ATOM 4099 C C . ALA B 1 27 ? 7.395 -27.125 -7.059 1 96.25 27 ALA B C 1
ATOM 4101 O O . ALA B 1 27 ? 7.109 -28.234 -6.621 1 96.25 27 ALA B O 1
ATOM 4102 N N . ALA B 1 28 ? 8.344 -26.359 -6.59 1 94.94 28 ALA B N 1
ATOM 4103 C CA . ALA B 1 28 ? 9.164 -26.828 -5.477 1 94.94 28 ALA B CA 1
ATOM 4104 C C . ALA B 1 28 ? 8.32 -27.031 -4.219 1 94.94 28 ALA B C 1
ATOM 4106 O O . ALA B 1 28 ? 8.516 -28 -3.482 1 94.94 28 ALA B O 1
ATOM 4107 N N . LEU B 1 29 ? 7.41 -26.141 -3.969 1 96.69 29 LEU B N 1
ATOM 4108 C CA . LEU B 1 29 ? 6.539 -26.266 -2.805 1 96.69 29 LEU B CA 1
ATOM 4109 C C . LEU B 1 29 ? 5.613 -27.469 -2.947 1 96.69 29 LEU B C 1
ATOM 4111 O O . LEU B 1 29 ? 5.359 -28.172 -1.972 1 96.69 29 LEU B O 1
ATOM 4115 N N . ALA B 1 30 ? 5.09 -27.719 -4.129 1 95.19 30 ALA B N 1
ATOM 4116 C CA . ALA B 1 30 ? 4.156 -28.797 -4.418 1 95.19 30 ALA B CA 1
ATOM 4117 C C . ALA B 1 30 ? 4.793 -30.156 -4.152 1 95.19 30 ALA B C 1
ATOM 4119 O O . ALA B 1 30 ? 4.09 -31.156 -3.986 1 95.19 30 ALA B O 1
ATOM 4120 N N . ALA B 1 31 ? 6.094 -30.172 -4.113 1 88.94 31 ALA B N 1
ATOM 4121 C CA . ALA B 1 31 ? 6.812 -31.422 -3.852 1 88.94 31 ALA B CA 1
ATOM 4122 C C . ALA B 1 31 ? 6.504 -31.953 -2.453 1 88.94 31 ALA B C 1
ATOM 4124 O O . ALA B 1 31 ? 6.801 -33.094 -2.141 1 88.94 31 ALA B O 1
ATOM 4125 N N . ALA B 1 32 ? 5.914 -31.125 -1.673 1 87.94 32 ALA B N 1
ATOM 4126 C CA . ALA B 1 32 ? 5.5 -31.547 -0.334 1 87.94 32 ALA B CA 1
ATOM 4127 C C . ALA B 1 32 ? 4.297 -32.469 -0.396 1 87.94 32 ALA B C 1
ATOM 4129 O O . ALA B 1 32 ? 3.932 -33.094 0.605 1 87.94 32 ALA B O 1
ATOM 4130 N N . ALA B 1 33 ? 3.633 -32.594 -1.551 1 90.94 33 ALA B N 1
ATOM 4131 C CA . ALA B 1 33 ? 2.482 -33.5 -1.718 1 90.94 33 ALA B CA 1
ATOM 4132 C C . ALA B 1 33 ? 2.885 -34.938 -1.534 1 90.94 33 ALA B C 1
ATOM 4134 O O . ALA B 1 33 ? 4.02 -35.344 -1.831 1 90.94 33 ALA B O 1
ATOM 4135 N N . HIS B 1 34 ? 1.936 -35.75 -0.974 1 90.25 34 HIS B N 1
ATOM 4136 C CA . HIS B 1 34 ? 2.162 -37.188 -0.788 1 90.25 34 HIS B CA 1
ATOM 4137 C C . HIS B 1 34 ? 0.887 -38 -1.035 1 90.25 34 HIS B C 1
ATOM 4139 O O . HIS B 1 34 ? -0.217 -37.438 -0.945 1 90.25 34 HIS B O 1
ATOM 4145 N N . GLY B 1 35 ? 1.079 -39.219 -1.45 1 92.12 35 GLY B N 1
ATOM 4146 C CA . GLY B 1 35 ? -0.048 -40.125 -1.595 1 92.12 35 GLY B CA 1
ATOM 4147 C C . GLY B 1 35 ? -1.019 -39.719 -2.682 1 92.12 35 GLY B C 1
ATOM 4148 O O . GLY B 1 35 ? -0.613 -39.156 -3.695 1 92.12 35 GLY B O 1
ATOM 4149 N N . ARG B 1 36 ? -2.281 -40.156 -2.506 1 95.19 36 ARG B N 1
ATOM 4150 C CA . ARG B 1 36 ? -3.334 -39.781 -3.436 1 95.19 36 ARG B CA 1
ATOM 4151 C C . ARG B 1 36 ? -3.574 -38.281 -3.385 1 95.19 36 ARG B C 1
ATOM 4153 O O . ARG B 1 36 ? -3.947 -37.719 -2.342 1 95.19 36 ARG B O 1
ATOM 4160 N N . THR B 1 37 ? -3.312 -37.625 -4.477 1 96.62 37 THR B N 1
ATOM 4161 C CA . THR B 1 37 ? -3.295 -36.156 -4.496 1 96.62 37 THR B CA 1
ATOM 4162 C C . THR B 1 37 ? -4.391 -35.625 -5.41 1 96.62 37 THR B C 1
ATOM 4164 O O . THR B 1 37 ? -4.566 -36.094 -6.531 1 96.62 37 THR B O 1
ATOM 4167 N N . LEU B 1 38 ? -5.156 -34.719 -4.883 1 97.31 38 LEU B N 1
ATOM 4168 C CA . LEU B 1 38 ? -6.129 -33.969 -5.656 1 97.31 38 LEU B CA 1
ATOM 4169 C C . LEU B 1 38 ? -5.617 -32.531 -5.941 1 97.31 38 LEU B C 1
ATOM 4171 O O . LEU B 1 38 ? -5.262 -31.812 -5.016 1 97.31 38 LEU B O 1
ATOM 4175 N N . VAL B 1 39 ? -5.473 -32.188 -7.207 1 97.69 39 VAL B N 1
ATOM 4176 C CA . VAL B 1 39 ? -5.125 -30.828 -7.621 1 97.69 39 VAL B CA 1
ATOM 4177 C C . VAL B 1 39 ? -6.383 -30.094 -8.062 1 97.69 39 VAL B C 1
ATOM 4179 O O . VAL B 1 39 ? -7.066 -30.516 -9 1 97.69 39 VAL B O 1
ATOM 4182 N N . VAL B 1 40 ? -6.68 -29.016 -7.387 1 97.38 40 VAL B N 1
ATOM 4183 C CA . VAL B 1 40 ? -7.922 -28.297 -7.633 1 97.38 40 VAL B CA 1
ATOM 4184 C C . VAL B 1 40 ? -7.609 -26.938 -8.273 1 97.38 40 VAL B C 1
ATOM 4186 O O . VAL B 1 40 ? -6.812 -26.156 -7.746 1 97.38 40 VAL B O 1
ATOM 4189 N N . GLY B 1 41 ? -8.289 -26.609 -9.406 1 95.44 41 GLY B N 1
ATOM 4190 C CA . GLY B 1 41 ? -8.086 -25.344 -10.102 1 95.44 41 GLY B CA 1
ATOM 4191 C C . GLY B 1 41 ? -6.961 -25.406 -11.117 1 95.44 41 GLY B C 1
ATOM 4192 O O . GLY B 1 41 ? -6.336 -26.453 -11.305 1 95.44 41 GLY B O 1
ATOM 4193 N N . PRO B 1 42 ? -6.738 -24.312 -11.797 1 95.12 42 PRO B N 1
ATOM 4194 C CA . PRO B 1 42 ? -5.711 -24.297 -12.844 1 95.12 42 PRO B CA 1
ATOM 4195 C C . PRO B 1 42 ? -4.293 -24.312 -12.273 1 95.12 42 PRO B C 1
ATOM 4197 O O . PRO B 1 42 ? -3.967 -23.516 -11.391 1 95.12 42 PRO B O 1
ATOM 4200 N N . HIS B 1 43 ? -3.516 -25.266 -12.734 1 96.69 43 HIS B N 1
ATOM 4201 C CA . HIS B 1 43 ? -2.096 -25.391 -12.43 1 96.69 43 HIS B CA 1
ATOM 4202 C C . HIS B 1 43 ? -1.274 -25.609 -13.695 1 96.69 43 HIS B C 1
ATOM 4204 O O . HIS B 1 43 ? -1.691 -26.344 -14.594 1 96.69 43 HIS B O 1
ATOM 4210 N N . GLY B 1 44 ? -0.203 -24.891 -13.75 1 94.81 44 GLY B N 1
ATOM 4211 C CA . GLY B 1 44 ? 0.698 -25.094 -14.875 1 94.81 44 GLY B CA 1
ATOM 4212 C C . GLY B 1 44 ? 1.35 -26.469 -14.867 1 94.81 44 GLY B C 1
ATOM 4213 O O . GLY B 1 44 ? 1.467 -27.094 -13.82 1 94.81 44 GLY B O 1
ATOM 4214 N N . ALA B 1 45 ? 1.79 -26.875 -16.031 1 92.75 45 ALA B N 1
ATOM 4215 C CA . ALA B 1 45 ? 2.404 -28.188 -16.203 1 92.75 45 ALA B CA 1
ATOM 4216 C C . ALA B 1 45 ? 3.646 -28.328 -15.336 1 92.75 45 ALA B C 1
ATOM 4218 O O . ALA B 1 45 ? 3.945 -29.422 -14.844 1 92.75 45 ALA B O 1
ATOM 4219 N N . GLU B 1 46 ? 4.359 -27.281 -15.133 1 91.19 46 GLU B N 1
ATOM 4220 C CA . GLU B 1 46 ? 5.598 -27.344 -14.359 1 91.19 46 GLU B CA 1
ATOM 4221 C C . GLU B 1 46 ? 5.324 -27.688 -12.898 1 91.19 46 GLU B C 1
ATOM 4223 O O . GLU B 1 46 ? 6.207 -28.188 -12.195 1 91.19 46 GLU B O 1
ATOM 4228 N N . VAL B 1 47 ? 4.148 -27.391 -12.43 1 94.94 47 VAL B N 1
ATOM 4229 C CA . VAL B 1 47 ? 3.77 -27.719 -11.055 1 94.94 47 VAL B CA 1
ATOM 4230 C C . VAL B 1 47 ? 3.252 -29.156 -10.992 1 94.94 47 VAL B C 1
ATOM 4232 O O . VAL B 1 47 ? 3.566 -29.891 -10.055 1 94.94 47 VAL B O 1
ATOM 4235 N N . VAL B 1 48 ? 2.529 -29.641 -12 1 95.31 48 VAL B N 1
ATOM 4236 C CA . VAL B 1 48 ? 1.834 -30.938 -11.992 1 95.31 48 VAL B CA 1
ATOM 4237 C C . VAL B 1 48 ? 2.795 -32.031 -12.406 1 95.31 48 VAL B C 1
ATOM 4239 O O . VAL B 1 48 ? 2.791 -33.125 -11.82 1 95.31 48 VAL B O 1
ATOM 4242 N N . ASP B 1 49 ? 3.617 -31.781 -13.383 1 93.12 49 ASP B N 1
ATOM 4243 C CA . ASP B 1 49 ? 4.465 -32.812 -13.992 1 93.12 49 ASP B CA 1
ATOM 4244 C C . ASP B 1 49 ? 5.352 -33.5 -12.953 1 93.12 49 ASP B C 1
ATOM 4246 O O . ASP B 1 49 ? 5.492 -34.719 -12.953 1 93.12 49 ASP B O 1
ATOM 4250 N N . PRO B 1 50 ? 5.91 -32.719 -12.016 1 90.94 50 PRO B N 1
ATOM 4251 C CA . PRO B 1 50 ? 6.844 -33.344 -11.086 1 90.94 50 PRO B CA 1
ATOM 4252 C C . PRO B 1 50 ? 6.141 -34.094 -9.961 1 90.94 50 PRO B C 1
ATOM 4254 O O . PRO B 1 50 ? 6.793 -34.781 -9.156 1 90.94 50 PRO B O 1
ATOM 4257 N N . LEU B 1 51 ? 4.867 -33.938 -9.859 1 92.5 51 LEU B N 1
ATOM 4258 C CA . LEU B 1 51 ? 4.152 -34.625 -8.781 1 92.5 51 LEU B CA 1
ATOM 4259 C C . LEU B 1 51 ? 4.23 -36.156 -8.945 1 92.5 51 LEU B C 1
ATOM 4261 O O . LEU B 1 51 ? 3.943 -36.656 -10.016 1 92.5 51 LEU B O 1
ATOM 4265 N N . THR B 1 52 ? 4.926 -36.812 -8.023 1 74.94 52 THR B N 1
ATOM 4266 C CA . THR B 1 52 ? 5.156 -38.25 -8.086 1 74.94 52 THR B CA 1
ATOM 4267 C C . THR B 1 52 ? 4.098 -39 -7.289 1 74.94 52 THR B C 1
ATOM 4269 O O . THR B 1 52 ? 4.262 -40.188 -6.992 1 74.94 52 THR B O 1
ATOM 4272 N N . ALA B 1 53 ? 3.119 -38.406 -7.047 1 65.25 53 ALA B N 1
ATOM 4273 C CA . ALA B 1 53 ? 2.074 -39.094 -6.273 1 65.25 53 ALA B CA 1
ATOM 4274 C C . ALA B 1 53 ? 1.544 -40.312 -7.012 1 65.25 53 ALA B C 1
ATOM 4276 O O . ALA B 1 53 ? 1.559 -40.344 -8.242 1 65.25 53 ALA B O 1
ATOM 4277 N N . GLY B 1 54 ? 1.423 -41.438 -6.281 1 71.75 54 GLY B N 1
ATOM 4278 C CA . GLY B 1 54 ? 0.89 -42.656 -6.855 1 71.75 54 GLY B CA 1
ATOM 4279 C C . GLY B 1 54 ? -0.367 -42.438 -7.676 1 71.75 54 GLY B C 1
ATOM 4280 O O . GLY B 1 54 ? -0.489 -42.969 -8.789 1 71.75 54 GLY B O 1
ATOM 4281 N N . GLU B 1 55 ? -1.354 -41.75 -7.207 1 90.44 55 GLU B N 1
ATOM 4282 C CA . GLU B 1 55 ? -2.574 -41.375 -7.918 1 90.44 55 GLU B CA 1
ATOM 4283 C C . GLU B 1 55 ? -2.777 -39.875 -7.918 1 90.44 55 GLU B C 1
ATOM 4285 O O . GLU B 1 55 ? -2.645 -39.219 -6.879 1 90.44 55 GLU B O 1
ATOM 4290 N N . LEU B 1 56 ? -2.988 -39.375 -9.117 1 95.25 56 LEU B N 1
ATOM 4291 C CA . LEU B 1 56 ? -3.174 -37.938 -9.297 1 95.25 56 LEU B CA 1
ATOM 4292 C C . LEU B 1 56 ? -4.523 -37.625 -9.945 1 95.25 56 LEU B C 1
ATOM 4294 O O . LEU B 1 56 ? -4.859 -38.188 -10.984 1 95.25 56 LEU B O 1
ATOM 4298 N N . THR B 1 57 ? -5.336 -36.875 -9.219 1 96.69 57 THR B N 1
ATOM 4299 C CA . THR B 1 57 ? -6.602 -36.406 -9.773 1 96.69 57 THR B CA 1
ATOM 4300 C C . THR B 1 57 ? -6.547 -34.906 -10.023 1 96.69 57 THR B C 1
ATOM 4302 O O . THR B 1 57 ? -6.188 -34.125 -9.125 1 96.69 57 THR B O 1
ATOM 4305 N N . LEU B 1 58 ? -6.824 -34.5 -11.227 1 97.19 58 LEU B N 1
ATOM 4306 C CA . LEU B 1 58 ? -6.859 -33.094 -11.609 1 97.19 58 LEU B CA 1
ATOM 4307 C C . LEU B 1 58 ? -8.297 -32.625 -11.789 1 97.19 58 LEU B C 1
ATOM 4309 O O . LEU B 1 58 ? -9.047 -33.188 -12.594 1 97.19 58 LEU B O 1
ATOM 4313 N N . LEU B 1 59 ? -8.703 -31.609 -11.031 1 97.38 59 LEU B N 1
ATOM 4314 C CA . LEU B 1 59 ? -10.047 -31.062 -11.117 1 97.38 59 LEU B CA 1
ATOM 4315 C C . LEU B 1 59 ? -10.023 -29.641 -11.664 1 97.38 59 LEU B C 1
ATOM 4317 O O . LEU B 1 59 ? -9.406 -28.75 -11.07 1 97.38 59 LEU B O 1
ATOM 4321 N N . VAL B 1 60 ? -10.68 -29.375 -12.781 1 96.19 60 VAL B N 1
ATOM 4322 C CA . VAL B 1 60 ? -10.828 -28.047 -13.367 1 96.19 60 VAL B CA 1
ATOM 4323 C C . VAL B 1 60 ? -12.289 -27.812 -13.734 1 96.19 60 VAL B C 1
ATOM 4325 O O . VAL B 1 60 ? -13.078 -28.75 -13.812 1 96.19 60 VAL B O 1
ATOM 4328 N N . ARG B 1 61 ? -12.656 -26.578 -14 1 93.62 61 ARG B N 1
ATOM 4329 C CA . ARG B 1 61 ? -14.062 -26.25 -14.203 1 93.62 61 ARG B CA 1
ATOM 4330 C C . ARG B 1 61 ? -14.391 -26.141 -15.688 1 93.62 61 ARG B C 1
ATOM 4332 O O . ARG B 1 61 ? -15.539 -26.344 -16.094 1 93.62 61 ARG B O 1
ATOM 4339 N N . GLY B 1 62 ? -13.398 -25.828 -16.531 1 93.5 62 GLY B N 1
ATOM 4340 C CA . GLY B 1 62 ? -13.625 -25.688 -17.953 1 93.5 62 GLY B CA 1
ATOM 4341 C C . GLY B 1 62 ? -13.438 -26.984 -18.719 1 93.5 62 GLY B C 1
ATOM 4342 O O . GLY B 1 62 ? -12.414 -27.656 -18.578 1 93.5 62 GLY B O 1
ATOM 4343 N N . THR B 1 63 ? -14.383 -27.328 -19.594 1 95.44 63 THR B N 1
ATOM 4344 C CA . THR B 1 63 ? -14.336 -28.578 -20.344 1 95.44 63 THR B CA 1
ATOM 4345 C C . THR B 1 63 ? -13.148 -28.594 -21.297 1 95.44 63 THR B C 1
ATOM 4347 O O . THR B 1 63 ? -12.422 -29.578 -21.375 1 95.44 63 THR B O 1
ATOM 4350 N N . PRO B 1 64 ? -12.922 -27.5 -22.016 1 95 64 PRO B N 1
ATOM 4351 C CA . PRO B 1 64 ? -11.734 -27.5 -22.875 1 95 64 PRO B CA 1
ATOM 4352 C C . PRO B 1 64 ? -10.445 -27.75 -22.109 1 95 64 PRO B C 1
ATOM 4354 O O . PRO B 1 64 ? -9.539 -28.422 -22.594 1 95 64 PRO B O 1
ATOM 4357 N N . ASP B 1 65 ? -10.336 -27.156 -20.984 1 96 65 ASP B N 1
ATOM 4358 C CA . ASP B 1 65 ? -9.156 -27.344 -20.141 1 96 65 ASP B CA 1
ATOM 4359 C C . ASP B 1 65 ? -9.016 -28.797 -19.703 1 96 65 ASP B C 1
ATOM 4361 O O . ASP B 1 65 ? -7.918 -29.344 -19.703 1 96 65 ASP B O 1
ATOM 4365 N N . ALA B 1 66 ? -10.117 -29.422 -19.328 1 97.38 66 ALA B N 1
ATOM 4366 C CA . ALA B 1 66 ? -10.133 -30.828 -18.906 1 97.38 66 ALA B CA 1
ATOM 4367 C C . ALA B 1 66 ? -9.695 -31.734 -20.047 1 97.38 66 ALA B C 1
ATOM 4369 O O . ALA B 1 66 ? -8.914 -32.656 -19.844 1 97.38 66 ALA B O 1
ATOM 4370 N N . GLU B 1 67 ? -10.172 -31.422 -21.156 1 96.88 67 GLU B N 1
ATOM 4371 C CA . GLU B 1 67 ? -9.812 -32.219 -22.328 1 96.88 67 GLU B CA 1
ATOM 4372 C C . GLU B 1 67 ? -8.328 -32.094 -22.656 1 96.88 67 GLU B C 1
ATOM 4374 O O . GLU B 1 67 ? -7.676 -33.062 -23.016 1 96.88 67 GLU B O 1
ATOM 4379 N N . ALA B 1 68 ? -7.891 -30.875 -22.578 1 95.56 68 ALA B N 1
ATOM 4380 C CA . ALA B 1 68 ? -6.469 -30.641 -22.828 1 95.56 68 ALA B CA 1
ATOM 4381 C C . ALA B 1 68 ? -5.609 -31.422 -21.828 1 95.56 68 ALA B C 1
ATOM 4383 O O . ALA B 1 68 ? -4.598 -32.031 -22.219 1 95.56 68 ALA B O 1
ATOM 4384 N N . LEU B 1 69 ? -5.988 -31.469 -20.609 1 96.5 69 LEU B N 1
ATOM 4385 C CA . LEU B 1 69 ? -5.27 -32.219 -19.578 1 96.5 69 LEU B CA 1
ATOM 4386 C C . LEU B 1 69 ? -5.332 -33.719 -19.844 1 96.5 69 LEU B C 1
ATOM 4388 O O . LEU B 1 69 ? -4.328 -34.406 -19.703 1 96.5 69 LEU B O 1
ATOM 4392 N N . ALA B 1 70 ? -6.484 -34.188 -20.219 1 97.19 70 ALA B N 1
ATOM 4393 C CA . ALA B 1 70 ? -6.656 -35.594 -20.531 1 97.19 70 ALA B CA 1
ATOM 4394 C C . ALA B 1 70 ? -5.73 -36.031 -21.672 1 97.19 70 ALA B C 1
ATOM 4396 O O . ALA B 1 70 ? -5.164 -37.125 -21.641 1 97.19 70 ALA B O 1
ATOM 4397 N N . ARG B 1 71 ? -5.621 -35.125 -22.625 1 96.5 71 ARG B N 1
ATOM 4398 C CA . ARG B 1 71 ? -4.723 -35.406 -23.75 1 96.5 71 ARG B CA 1
ATOM 4399 C C . ARG B 1 71 ? -3.266 -35.406 -23.297 1 96.5 71 ARG B C 1
ATOM 4401 O O . ARG B 1 71 ? -2.494 -36.312 -23.641 1 96.5 71 ARG B O 1
ATOM 4408 N N . ARG B 1 72 ? -2.914 -34.5 -22.469 1 94.69 72 ARG B N 1
ATOM 4409 C CA . ARG B 1 72 ? -1.528 -34.312 -22.047 1 94.69 72 ARG B CA 1
ATOM 4410 C C . ARG B 1 72 ? -1.069 -35.5 -21.203 1 94.69 72 ARG B C 1
ATOM 4412 O O . ARG B 1 72 ? 0.062 -35.969 -21.344 1 94.69 72 ARG B O 1
ATOM 4419 N N . TYR B 1 73 ? -1.988 -35.969 -20.359 1 95.12 73 TYR B N 1
ATOM 4420 C CA . TYR B 1 73 ? -1.563 -36.969 -19.375 1 95.12 73 TYR B CA 1
ATOM 4421 C C . TYR B 1 73 ? -2.121 -38.344 -19.734 1 95.12 73 TYR B C 1
ATOM 4423 O O . TYR B 1 73 ? -2.215 -39.25 -18.875 1 95.12 73 TYR B O 1
ATOM 4431 N N . ALA B 1 74 ? -2.484 -38.562 -20.938 1 93.19 74 ALA B N 1
ATOM 4432 C CA . ALA B 1 74 ? -3.111 -39.812 -21.422 1 93.19 74 ALA B CA 1
ATOM 4433 C C . ALA B 1 74 ? -2.217 -41 -21.172 1 93.19 74 ALA B C 1
ATOM 4435 O O . ALA B 1 74 ? -2.709 -42.125 -20.922 1 93.19 74 ALA B O 1
ATOM 4436 N N . THR B 1 75 ? -0.937 -40.75 -21.219 1 91.12 75 THR B N 1
ATOM 4437 C CA . THR B 1 75 ? -0.02 -41.906 -21.125 1 91.12 75 THR B CA 1
ATOM 4438 C C . THR B 1 75 ? 0.555 -42 -19.719 1 91.12 75 THR B C 1
ATOM 4440 O O . THR B 1 75 ? 1.415 -42.844 -19.469 1 91.12 75 THR B O 1
ATOM 4443 N N . ARG B 1 76 ? 0.148 -41.188 -18.828 1 92.06 76 ARG B N 1
ATOM 4444 C CA . ARG B 1 76 ? 0.624 -41.25 -17.453 1 92.06 76 ARG B CA 1
ATOM 4445 C C . ARG B 1 76 ? -0.323 -42.062 -16.578 1 92.06 76 ARG B C 1
ATOM 4447 O O . ARG B 1 76 ? -1.446 -41.656 -16.312 1 92.06 76 ARG B O 1
ATOM 4454 N N . PRO B 1 77 ? 0.15 -43.219 -16.188 1 90.25 77 PRO B N 1
ATOM 4455 C CA . PRO B 1 77 ? -0.733 -44.031 -15.367 1 90.25 77 PRO B CA 1
ATOM 4456 C C . PRO B 1 77 ? -1.094 -43.375 -14.039 1 90.25 77 PRO B C 1
ATOM 4458 O O . PRO B 1 77 ? -0.274 -42.656 -13.453 1 90.25 77 PRO B O 1
ATOM 4461 N N . GLY B 1 78 ? -2.297 -43.531 -13.562 1 91.75 78 GLY B N 1
ATOM 4462 C CA . GLY B 1 78 ? -2.719 -43.094 -12.242 1 91.75 78 GLY B CA 1
ATOM 4463 C C . GLY B 1 78 ? -3.279 -41.688 -12.242 1 91.75 78 GLY B C 1
ATOM 4464 O O . GLY B 1 78 ? -3.707 -41.188 -11.203 1 91.75 78 GLY B O 1
ATOM 4465 N N . VAL B 1 79 ? -3.23 -41.031 -13.383 1 95 79 VAL B N 1
ATOM 4466 C CA . VAL B 1 79 ? -3.764 -39.688 -13.469 1 95 79 VAL B CA 1
ATOM 4467 C C . VAL B 1 79 ? -5.234 -39.75 -13.883 1 95 79 VAL B C 1
ATOM 4469 O O . VAL B 1 79 ? -5.602 -40.469 -14.805 1 95 79 VAL B O 1
ATOM 4472 N N . ARG B 1 80 ? -6.066 -39.094 -13.18 1 96 80 ARG B N 1
ATOM 4473 C CA . ARG B 1 80 ? -7.473 -38.875 -13.508 1 96 80 ARG B CA 1
ATOM 4474 C C . ARG B 1 80 ? -7.777 -37.406 -13.711 1 96 80 ARG B C 1
ATOM 4476 O O . ARG B 1 80 ? -7.242 -36.531 -13 1 96 80 ARG B O 1
ATOM 4483 N N . VAL B 1 81 ? -8.641 -37.125 -14.664 1 97.69 81 VAL B N 1
ATOM 4484 C CA . VAL B 1 81 ? -9.047 -35.75 -14.914 1 97.69 81 VAL B CA 1
ATOM 4485 C C . VAL B 1 81 ? -10.547 -35.625 -14.656 1 97.69 81 VAL B C 1
ATOM 4487 O O . VAL B 1 81 ? -11.359 -36.344 -15.242 1 97.69 81 VAL B O 1
ATOM 4490 N N . TRP B 1 82 ? -10.867 -34.781 -13.758 1 97.56 82 TRP B N 1
ATOM 4491 C CA . TRP B 1 82 ? -12.25 -34.438 -13.43 1 97.56 82 TRP B CA 1
ATOM 4492 C C . TRP B 1 82 ? -12.586 -33.031 -13.898 1 97.56 82 TRP B C 1
ATOM 4494 O O . TRP B 1 82 ? -11.719 -32.156 -13.945 1 97.56 82 TRP B O 1
ATOM 4504 N N . CYS B 1 83 ? -13.828 -32.812 -14.312 1 96.94 83 CYS B N 1
ATOM 4505 C CA . CYS B 1 83 ? -14.312 -31.5 -14.727 1 96.94 83 CYS B CA 1
ATOM 4506 C C . CYS B 1 83 ? -15.602 -31.141 -13.992 1 96.94 83 CYS B C 1
ATOM 4508 O O . CYS B 1 83 ? -16.562 -31.906 -14 1 96.94 83 CYS B O 1
ATOM 4510 N N . GLY B 1 84 ? -15.594 -29.984 -13.336 1 94.31 84 GLY B N 1
ATOM 4511 C CA . GLY B 1 84 ? -16.766 -29.516 -12.617 1 94.31 84 GLY B CA 1
ATOM 4512 C C . GLY B 1 84 ? -16.453 -28.484 -11.555 1 94.31 84 GLY B C 1
ATOM 4513 O O . GLY B 1 84 ? -15.32 -28.016 -11.461 1 94.31 84 GLY B O 1
ATOM 4514 N N . SER B 1 85 ? -17.516 -28.094 -10.828 1 92.81 85 SER B N 1
ATOM 4515 C CA . SER B 1 85 ? -17.359 -27.109 -9.766 1 92.81 85 SER B CA 1
ATOM 4516 C C . SER B 1 85 ? -17.109 -27.781 -8.422 1 92.81 85 SER B C 1
ATOM 4518 O O . SER B 1 85 ? -17.469 -28.953 -8.227 1 92.81 85 SER B O 1
ATOM 4520 N N . LEU B 1 86 ? -16.469 -27.047 -7.547 1 92.62 86 LEU B N 1
ATOM 4521 C CA . LEU B 1 86 ? -16.047 -27.578 -6.25 1 92.62 86 LEU B CA 1
ATOM 4522 C C . LEU B 1 86 ? -17.25 -28.062 -5.445 1 92.62 86 LEU B C 1
ATOM 4524 O O . LEU B 1 86 ? -17.156 -29.031 -4.703 1 92.62 86 LEU B O 1
ATOM 4528 N N . ASP B 1 87 ? -18.375 -27.359 -5.562 1 90.06 87 ASP B N 1
ATOM 4529 C CA . ASP B 1 87 ? -19.547 -27.672 -4.762 1 90.06 87 ASP B CA 1
ATOM 4530 C C . ASP B 1 87 ? -20.125 -29.031 -5.152 1 90.06 87 ASP B C 1
ATOM 4532 O O . ASP B 1 87 ? -20.922 -29.609 -4.41 1 90.06 87 ASP B O 1
ATOM 4536 N N . LYS B 1 88 ? -19.719 -29.578 -6.273 1 92.25 88 LYS B N 1
ATOM 4537 C CA . LYS B 1 88 ? -20.219 -30.859 -6.762 1 92.25 88 LYS B CA 1
ATOM 4538 C C . LYS B 1 88 ? -19.281 -32 -6.391 1 92.25 88 LYS B C 1
ATOM 4540 O O . LYS B 1 88 ? -19.578 -33.156 -6.641 1 92.25 88 LYS B O 1
ATOM 4545 N N . LEU B 1 89 ? -18.156 -31.625 -5.852 1 91.81 89 LEU B N 1
ATOM 4546 C CA . LEU B 1 89 ? -17.203 -32.625 -5.402 1 91.81 89 LEU B CA 1
ATOM 4547 C C . LEU B 1 89 ? -17.75 -33.438 -4.238 1 91.81 89 LEU B C 1
ATOM 4549 O O . LEU B 1 89 ? -18.234 -32.875 -3.254 1 91.81 89 LEU B O 1
ATOM 4553 N N . ALA B 1 90 ? -17.734 -34.781 -4.359 1 86.81 90 ALA B N 1
ATOM 4554 C CA . ALA B 1 90 ? -18.219 -35.625 -3.285 1 86.81 90 ALA B CA 1
ATOM 4555 C C . ALA B 1 90 ? -17.406 -35.438 -2.01 1 86.81 90 ALA B C 1
ATOM 4557 O O . ALA B 1 90 ? -16.172 -35.344 -2.055 1 86.81 90 ALA B O 1
ATOM 4558 N N . ALA B 1 91 ? -18.094 -35.312 -0.954 1 88.62 91 ALA B N 1
ATOM 4559 C CA . ALA B 1 91 ? -17.469 -35.094 0.343 1 88.62 91 ALA B CA 1
ATOM 4560 C C . ALA B 1 91 ? -17 -36.406 0.976 1 88.62 91 ALA B C 1
ATOM 4562 O O . ALA B 1 91 ? -17.5 -36.781 2.029 1 88.62 91 ALA B O 1
ATOM 4563 N N . GLU B 1 92 ? -16.109 -37.094 0.337 1 92.69 92 GLU B N 1
ATOM 4564 C CA . GLU B 1 92 ? -15.5 -38.312 0.86 1 92.69 92 GLU B CA 1
ATOM 4565 C C . GLU B 1 92 ? -13.992 -38.156 1.038 1 92.69 92 GLU B C 1
ATOM 4567 O O . GLU B 1 92 ? -13.297 -37.688 0.125 1 92.69 92 GLU B O 1
ATOM 4572 N N . PRO B 1 93 ? -13.57 -38.5 2.242 1 93.44 93 PRO B N 1
ATOM 4573 C CA . PRO B 1 93 ? -12.133 -38.375 2.484 1 93.44 93 PRO B CA 1
ATOM 4574 C C . PRO B 1 93 ? -11.312 -39.375 1.685 1 93.44 93 PRO B C 1
ATOM 4576 O O . PRO B 1 93 ? -10.992 -40.469 2.186 1 93.44 93 PRO B O 1
ATOM 4579 N N . GLU B 1 94 ? -10.859 -38.969 0.535 1 94.12 94 GLU B N 1
ATOM 4580 C CA . GLU B 1 94 ? -10.219 -39.906 -0.4 1 94.12 94 GLU B CA 1
ATOM 4581 C C . GLU B 1 94 ? -8.758 -39.5 -0.638 1 94.12 94 GLU B C 1
ATOM 4583 O O . GLU B 1 94 ? -7.965 -40.312 -1.097 1 94.12 94 GLU B O 1
ATOM 4588 N N . PHE B 1 95 ? -8.391 -38.375 -0.234 1 96.25 95 PHE B N 1
ATOM 4589 C CA . PHE B 1 95 ? -7.105 -37.875 -0.702 1 96.25 95 PHE B CA 1
ATOM 4590 C C . PHE B 1 95 ? -6.152 -37.625 0.467 1 96.25 95 PHE B C 1
ATOM 4592 O O . PHE B 1 95 ? -6.57 -37.188 1.532 1 96.25 95 PHE B O 1
ATOM 4599 N N . ASP B 1 96 ? -4.863 -37.938 0.242 1 95.25 96 ASP B N 1
ATOM 4600 C CA . ASP B 1 96 ? -3.801 -37.688 1.211 1 95.25 96 ASP B CA 1
ATOM 4601 C C . ASP B 1 96 ? -3.299 -36.25 1.109 1 95.25 96 ASP B C 1
ATOM 4603 O O . ASP B 1 96 ? -2.746 -35.719 2.07 1 95.25 96 ASP B O 1
ATOM 4607 N N . THR B 1 97 ? -3.408 -35.719 -0.053 1 96.25 97 THR B N 1
ATOM 4608 C CA . THR B 1 97 ? -3.021 -34.312 -0.292 1 96.25 97 THR B CA 1
ATOM 4609 C C . THR B 1 97 ? -4.055 -33.625 -1.168 1 96.25 97 THR B C 1
ATOM 4611 O O . THR B 1 97 ? -4.539 -34.188 -2.146 1 96.25 97 THR B O 1
ATOM 4614 N N . VAL B 1 98 ? -4.406 -32.438 -0.775 1 97.38 98 VAL B N 1
ATOM 4615 C CA . VAL B 1 98 ? -5.16 -31.531 -1.628 1 97.38 98 VAL B CA 1
ATOM 4616 C C . VAL B 1 98 ? -4.312 -30.297 -1.946 1 97.38 98 VAL B C 1
ATOM 4618 O O . VAL B 1 98 ? -3.826 -29.625 -1.038 1 97.38 98 VAL B O 1
ATOM 4621 N N . LEU B 1 99 ? -4.109 -30.094 -3.195 1 97.56 99 LEU B N 1
ATOM 4622 C CA . LEU B 1 99 ? -3.314 -28.984 -3.691 1 97.56 99 LEU B CA 1
ATOM 4623 C C . LEU B 1 99 ? -4.199 -27.969 -4.402 1 97.56 99 LEU B C 1
ATOM 4625 O O . LEU B 1 99 ? -4.73 -28.234 -5.48 1 97.56 99 LEU B O 1
ATOM 4629 N N . ALA B 1 100 ? -4.387 -26.797 -3.855 1 98.19 100 ALA B N 1
ATOM 4630 C CA . ALA B 1 100 ? -5.137 -25.688 -4.426 1 98.19 100 ALA B CA 1
ATOM 4631 C C . ALA B 1 100 ? -4.324 -24.391 -4.363 1 98.19 100 ALA B C 1
ATOM 4633 O O . ALA B 1 100 ? -4.793 -23.391 -3.82 1 98.19 100 ALA B O 1
ATOM 4634 N N . LEU B 1 101 ? -3.205 -24.359 -5.043 1 98.25 101 LEU B N 1
ATOM 4635 C CA . LEU B 1 101 ? -2.242 -23.266 -4.953 1 98.25 101 LEU B CA 1
ATOM 4636 C C . LEU B 1 101 ? -2.768 -22.016 -5.656 1 98.25 101 LEU B C 1
ATOM 4638 O O . LEU B 1 101 ? -2.307 -20.906 -5.391 1 98.25 101 LEU B O 1
ATOM 4642 N N . ASP B 1 102 ? -3.711 -22.172 -6.59 1 96.31 102 ASP B N 1
ATOM 4643 C CA . ASP B 1 102 ? -4.324 -21.047 -7.285 1 96.31 102 ASP B CA 1
ATOM 4644 C C . ASP B 1 102 ? -5.438 -20.422 -6.445 1 96.31 102 ASP B C 1
ATOM 4646 O O . ASP B 1 102 ? -6.031 -19.422 -6.84 1 96.31 102 ASP B O 1
ATOM 4650 N N . GLY B 1 103 ? -5.691 -21 -5.336 1 94.75 103 GLY B N 1
ATOM 4651 C CA . GLY B 1 103 ? -6.77 -20.516 -4.492 1 94.75 103 GLY B CA 1
ATOM 4652 C C . GLY B 1 103 ? -8.109 -21.156 -4.809 1 94.75 103 GLY B C 1
ATOM 4653 O O . GLY B 1 103 ? -8.164 -22.172 -5.488 1 94.75 103 GLY B O 1
ATOM 4654 N N . LEU B 1 104 ? -9.188 -20.531 -4.309 1 93.31 104 LEU B N 1
ATOM 4655 C CA . LEU B 1 104 ? -10.508 -21.125 -4.422 1 93.31 104 LEU B CA 1
ATOM 4656 C C . LEU B 1 104 ? -11.414 -20.281 -5.312 1 93.31 104 LEU B C 1
ATOM 4658 O O . LEU B 1 104 ? -12.57 -20.641 -5.551 1 93.31 104 LEU B O 1
ATOM 4662 N N . ASP B 1 105 ? -10.859 -19.203 -5.871 1 87.31 105 ASP B N 1
ATOM 4663 C CA . ASP B 1 105 ? -11.664 -18.234 -6.621 1 87.31 105 ASP B CA 1
ATOM 4664 C C . ASP B 1 105 ? -12.117 -18.812 -7.953 1 87.31 105 ASP B C 1
ATOM 4666 O O . ASP B 1 105 ? -13.18 -18.438 -8.469 1 87.31 105 ASP B O 1
ATOM 4670 N N . ARG B 1 106 ? -11.383 -19.719 -8.516 1 88.56 106 ARG B N 1
ATOM 4671 C CA . ARG B 1 106 ? -11.688 -20.281 -9.82 1 88.56 106 ARG B CA 1
ATOM 4672 C C . ARG B 1 106 ? -12.141 -21.734 -9.703 1 88.56 106 ARG B C 1
ATOM 4674 O O . ARG B 1 106 ? -11.734 -22.578 -10.5 1 88.56 106 ARG B O 1
ATOM 4681 N N . THR B 1 107 ? -12.938 -21.984 -8.703 1 90.06 107 THR B N 1
ATOM 4682 C CA . THR B 1 107 ? -13.398 -23.344 -8.477 1 90.06 107 THR B CA 1
ATOM 4683 C C . THR B 1 107 ? -14.914 -23.438 -8.656 1 90.06 107 THR B C 1
ATOM 4685 O O . THR B 1 107 ? -15.484 -24.531 -8.617 1 90.06 107 THR B O 1
ATOM 4688 N N . GLY B 1 108 ? -15.477 -22.266 -8.875 1 85.75 108 GLY B N 1
ATOM 4689 C CA . GLY B 1 108 ? -16.906 -22.234 -9.102 1 85.75 108 GLY B CA 1
ATOM 4690 C C . GLY B 1 108 ? -17.281 -22.094 -10.562 1 85.75 108 GLY B C 1
ATOM 4691 O O . GLY B 1 108 ? -16.406 -22 -11.43 1 85.75 108 GLY B O 1
ATOM 4692 N N . SER B 1 109 ? -18.609 -22.266 -10.789 1 80.75 109 SER B N 1
ATOM 4693 C CA . SER B 1 109 ? -19.141 -22.141 -12.148 1 80.75 109 SER B CA 1
ATOM 4694 C C . SER B 1 109 ? -20.109 -20.969 -12.258 1 80.75 109 SER B C 1
ATOM 4696 O O . SER B 1 109 ? -20.547 -20.422 -11.242 1 80.75 109 SER B O 1
ATOM 4698 N N . THR B 1 110 ? -20.297 -20.516 -13.539 1 72.12 110 THR B N 1
ATOM 4699 C CA . THR B 1 110 ? -21.266 -19.438 -13.789 1 72.12 110 THR B CA 1
ATOM 4700 C C . THR B 1 110 ? -22.688 -19.906 -13.461 1 72.12 110 THR B C 1
ATOM 4702 O O . THR B 1 110 ? -23.578 -19.078 -13.266 1 72.12 110 THR B O 1
ATOM 4705 N N . GLU B 1 111 ? -22.875 -21.156 -13.43 1 69.62 111 GLU B N 1
ATOM 4706 C CA . GLU B 1 111 ? -24.219 -21.703 -13.273 1 69.62 111 GLU B CA 1
ATOM 4707 C C . GLU B 1 111 ? -24.531 -21.969 -11.805 1 69.62 111 GLU B C 1
ATOM 4709 O O . GLU B 1 111 ? -25.672 -22.297 -11.461 1 69.62 111 GLU B O 1
ATOM 4714 N N . SER B 1 112 ? -23.578 -21.844 -11 1 65.56 112 SER B N 1
ATOM 4715 C CA . SER B 1 112 ? -23.797 -22.078 -9.578 1 65.56 112 SER B CA 1
ATOM 4716 C C . SER B 1 112 ? -23.469 -20.844 -8.758 1 65.56 112 SER B C 1
ATOM 4718 O O . SER B 1 112 ? -22.625 -20.031 -9.156 1 65.56 112 SER B O 1
ATOM 4720 N N . PRO B 1 113 ? -24.359 -20.688 -7.742 1 66.88 113 PRO B N 1
ATOM 4721 C CA . PRO B 1 113 ? -24 -19.578 -6.859 1 66.88 113 PRO B CA 1
ATOM 4722 C C . PRO B 1 113 ? -22.578 -19.688 -6.32 1 66.88 113 PRO B C 1
ATOM 4724 O O . PRO B 1 113 ? -22.078 -20.797 -6.094 1 66.88 113 PRO B O 1
ATOM 4727 N N . GLU B 1 114 ? -21.922 -18.594 -6.305 1 74.44 114 GLU B N 1
ATOM 4728 C CA . GLU B 1 114 ? -20.562 -18.562 -5.75 1 74.44 114 GLU B CA 1
ATOM 4729 C C . GLU B 1 114 ? -20.578 -18.875 -4.254 1 74.44 114 GLU B C 1
ATOM 4731 O O . GLU B 1 114 ? -21.375 -18.297 -3.504 1 74.44 114 GLU B O 1
ATOM 4736 N N . LEU B 1 115 ? -19.844 -19.922 -3.865 1 84.38 115 LEU B N 1
ATOM 4737 C CA . LEU B 1 115 ? -19.688 -20.25 -2.451 1 84.38 115 LEU B CA 1
ATOM 4738 C C . LEU B 1 115 ? -18.875 -19.188 -1.728 1 84.38 115 LEU B C 1
ATOM 4740 O O . LEU B 1 115 ? -17.859 -18.719 -2.252 1 84.38 115 LEU B O 1
ATOM 4744 N N . PRO B 1 116 ? -19.422 -18.844 -0.537 1 89.38 116 PRO B N 1
ATOM 4745 C CA . PRO B 1 116 ? -18.5 -18.094 0.303 1 89.38 116 PRO B CA 1
ATOM 4746 C C . PRO B 1 116 ? -17.172 -18.828 0.529 1 89.38 116 PRO B C 1
ATOM 4748 O O . PRO B 1 116 ? -17.141 -20.062 0.496 1 89.38 116 PRO B O 1
ATOM 4751 N N . TRP B 1 117 ? -16.156 -18.078 0.689 1 93.94 117 TRP B N 1
ATOM 4752 C CA . TRP B 1 117 ? -14.812 -18.656 0.795 1 93.94 117 TRP B CA 1
ATOM 4753 C C . TRP B 1 117 ? -14.766 -19.719 1.878 1 93.94 117 TRP B C 1
ATOM 4755 O O . TRP B 1 117 ? -14.188 -20.797 1.674 1 93.94 117 TRP B O 1
ATOM 4765 N N . SER B 1 118 ? -15.375 -19.531 3.021 1 94.69 118 SER B N 1
ATOM 4766 C CA . SER B 1 118 ? -15.367 -20.469 4.133 1 94.69 118 SER B CA 1
ATOM 4767 C C . SER B 1 118 ? -16.047 -21.781 3.746 1 94.69 118 SER B C 1
ATOM 4769 O O . SER B 1 118 ? -15.586 -22.859 4.133 1 94.69 118 SER B O 1
ATOM 4771 N N . GLN B 1 119 ? -17.062 -21.703 2.979 1 93.38 119 GLN B N 1
ATOM 4772 C CA . GLN B 1 119 ? -17.766 -22.891 2.521 1 93.38 119 GLN B CA 1
ATOM 4773 C C . GLN B 1 119 ? -16.938 -23.641 1.48 1 93.38 119 GLN B C 1
ATOM 4775 O O . GLN B 1 119 ? -16.922 -24.875 1.461 1 93.38 119 GLN B O 1
ATOM 4780 N N . ALA B 1 120 ? -16.375 -22.875 0.612 1 93.94 120 ALA B N 1
ATOM 4781 C CA . ALA B 1 120 ? -15.484 -23.5 -0.362 1 93.94 120 ALA B CA 1
ATOM 4782 C C . ALA B 1 120 ? -14.359 -24.25 0.333 1 93.94 120 ALA B C 1
ATOM 4784 O O . ALA B 1 120 ? -14.023 -25.375 -0.054 1 93.94 120 ALA B O 1
ATOM 4785 N N . LEU B 1 121 ? -13.789 -23.641 1.355 1 96.5 121 LEU B N 1
ATOM 4786 C CA . LEU B 1 121 ? -12.75 -24.297 2.133 1 96.5 121 LEU B CA 1
ATOM 4787 C C . LEU B 1 121 ? -13.273 -25.578 2.775 1 96.5 121 LEU B C 1
ATOM 4789 O O . LEU B 1 121 ? -12.609 -26.625 2.738 1 96.5 121 LEU B O 1
ATOM 4793 N N . ALA B 1 122 ? -14.43 -25.531 3.309 1 95.44 122 ALA B N 1
ATOM 4794 C CA . ALA B 1 122 ? -15.023 -26.688 3.949 1 95.44 122 ALA B CA 1
ATOM 4795 C C . ALA B 1 122 ? -15.211 -27.828 2.951 1 95.44 122 ALA B C 1
ATOM 4797 O O . ALA B 1 122 ? -14.938 -28.984 3.27 1 95.44 122 ALA B O 1
ATOM 4798 N N . ARG B 1 123 ? -15.672 -27.469 1.791 1 94.31 123 ARG B N 1
ATOM 4799 C CA . ARG B 1 123 ? -15.852 -28.469 0.742 1 94.31 123 ARG B CA 1
ATOM 4800 C C . ARG B 1 123 ? -14.516 -29.109 0.36 1 94.31 123 ARG B C 1
ATOM 4802 O O . ARG B 1 123 ? -14.438 -30.312 0.152 1 94.31 123 ARG B O 1
ATOM 4809 N N . LEU B 1 124 ? -13.555 -28.281 0.251 1 95.94 124 LEU B N 1
ATOM 4810 C CA . LEU B 1 124 ? -12.219 -28.734 -0.092 1 95.94 124 LEU B CA 1
ATOM 4811 C C . LEU B 1 124 ? -11.68 -29.688 0.969 1 95.94 124 LEU B C 1
ATOM 4813 O O . LEU B 1 124 ? -11.078 -30.719 0.641 1 95.94 124 LEU B O 1
ATOM 4817 N N . LEU B 1 125 ? -11.898 -29.422 2.172 1 96.62 125 LEU B N 1
ATOM 4818 C CA . LEU B 1 125 ? -11.32 -30.172 3.283 1 96.62 125 LEU B CA 1
ATOM 4819 C C . LEU B 1 125 ? -12.102 -31.453 3.525 1 96.62 125 LEU B C 1
ATOM 4821 O O . LEU B 1 125 ? -11.602 -32.375 4.18 1 96.62 125 LEU B O 1
ATOM 4825 N N . ALA B 1 126 ? -13.305 -31.547 3.014 1 96.44 126 ALA B N 1
ATOM 4826 C CA . ALA B 1 126 ? -14.141 -32.719 3.191 1 96.44 126 ALA B CA 1
ATOM 4827 C C . ALA B 1 126 ? -13.555 -33.938 2.463 1 96.44 126 ALA B C 1
ATOM 4829 O O . ALA B 1 126 ? -13.867 -35.094 2.787 1 96.44 126 ALA B O 1
ATOM 4830 N N . VAL B 1 127 ? -12.695 -33.75 1.532 1 97.06 127 VAL B N 1
ATOM 4831 C CA . VAL B 1 127 ? -12.156 -34.844 0.74 1 97.06 127 VAL B CA 1
ATOM 4832 C C . VAL B 1 127 ? -10.789 -35.25 1.293 1 97.06 127 VAL B C 1
ATOM 4834 O O . VAL B 1 127 ? -10.18 -36.219 0.807 1 97.06 127 VAL B O 1
ATOM 4837 N N . LEU B 1 128 ? -10.305 -34.469 2.248 1 96.19 128 LEU B N 1
ATOM 4838 C CA . LEU B 1 128 ? -8.984 -34.75 2.818 1 96.19 128 LEU B CA 1
ATOM 4839 C C . LEU B 1 128 ? -9.047 -35.844 3.873 1 96.19 128 LEU B C 1
ATOM 4841 O O . LEU B 1 128 ? -9.883 -35.781 4.781 1 96.19 128 LEU B O 1
ATOM 4845 N N . ARG B 1 129 ? -8.234 -36.844 3.826 1 95 129 ARG B N 1
ATOM 4846 C CA . ARG B 1 129 ? -8.133 -37.938 4.797 1 95 129 ARG B CA 1
ATOM 4847 C C . ARG B 1 129 ? -7.578 -37.438 6.125 1 95 129 ARG B C 1
ATOM 4849 O O . ARG B 1 129 ? -6.957 -36.375 6.18 1 95 129 ARG B O 1
ATOM 4856 N N . PRO B 1 130 ? -7.82 -38.25 7.191 1 92.88 130 PRO B N 1
ATOM 4857 C CA . PRO B 1 130 ? -7.066 -37.938 8.414 1 92.88 130 PRO B CA 1
ATOM 4858 C C . PRO B 1 130 ? -5.559 -37.906 8.188 1 92.88 130 PRO B C 1
ATOM 4860 O O . PRO B 1 130 ? -5.031 -38.75 7.43 1 92.88 130 PRO B O 1
ATOM 4863 N N . GLY B 1 131 ? -4.969 -36.938 8.703 1 93 131 GLY B N 1
ATOM 4864 C CA . GLY B 1 131 ? -3.535 -36.781 8.508 1 93 131 GLY B CA 1
ATOM 4865 C C . GLY B 1 131 ? -3.178 -36.188 7.16 1 93 131 GLY B C 1
ATOM 4866 O O . GLY B 1 131 ? -1.997 -36.031 6.84 1 93 131 GLY B O 1
ATOM 4867 N N . GLY B 1 132 ? -4.207 -35.938 6.387 1 95.56 132 GLY B N 1
ATOM 4868 C CA . GLY B 1 132 ? -3.984 -35.406 5.047 1 95.56 132 GLY B CA 1
ATOM 4869 C C . GLY B 1 132 ? -3.385 -34 5.043 1 95.56 132 GLY B C 1
ATOM 4870 O O . GLY B 1 132 ? -3.389 -33.312 6.07 1 95.56 132 GLY B O 1
ATOM 4871 N N . ARG B 1 133 ? -2.811 -33.594 3.926 1 96.06 133 ARG B N 1
ATOM 4872 C CA . ARG B 1 133 ? -2.102 -32.344 3.777 1 96.06 133 ARG B CA 1
ATOM 4873 C C . ARG B 1 133 ? -2.842 -31.391 2.824 1 96.06 133 ARG B C 1
ATOM 4875 O O . ARG B 1 133 ? -3.389 -31.844 1.812 1 96.06 133 ARG B O 1
ATOM 4882 N N . LEU B 1 134 ? -2.787 -30.109 3.203 1 97.44 134 LEU B N 1
ATOM 4883 C CA . LEU B 1 134 ? -3.383 -29.062 2.383 1 97.44 134 LEU B CA 1
ATOM 4884 C C . LEU B 1 134 ? -2.328 -28.047 1.947 1 97.44 134 LEU B C 1
ATOM 4886 O O . LEU B 1 134 ? -1.551 -27.562 2.771 1 97.44 134 LEU B O 1
ATOM 4890 N N . LEU B 1 135 ? -2.135 -27.828 0.707 1 98.19 135 LEU B N 1
ATOM 4891 C CA . LEU B 1 135 ? -1.434 -26.688 0.149 1 98.19 135 LEU B CA 1
ATOM 4892 C C . LEU B 1 135 ? -2.412 -25.719 -0.508 1 98.19 135 LEU B C 1
ATOM 4894 O O . LEU B 1 135 ? -3.031 -26.047 -1.522 1 98.19 135 LEU B O 1
ATOM 4898 N N . LEU B 1 136 ? -2.537 -24.516 0.064 1 98.69 136 LEU B N 1
ATOM 4899 C CA . LEU B 1 136 ? -3.594 -23.594 -0.338 1 98.69 136 LEU B CA 1
ATOM 4900 C C . LEU B 1 136 ? -3.031 -22.203 -0.607 1 98.69 136 LEU B C 1
ATOM 4902 O O . LEU B 1 136 ? -2.293 -21.656 0.216 1 98.69 136 LEU B O 1
ATOM 4906 N N . GLY B 1 137 ? -3.293 -21.672 -1.799 1 98.31 137 GLY B N 1
ATOM 4907 C CA . GLY B 1 137 ? -2.988 -20.297 -2.117 1 98.31 137 GLY B CA 1
ATOM 4908 C C . GLY B 1 137 ? -4.152 -19.344 -1.86 1 98.31 137 GLY B C 1
ATOM 4909 O O . GLY B 1 137 ? -5.312 -19.766 -1.89 1 98.31 137 GLY B O 1
ATOM 4910 N N . LEU B 1 138 ? -3.844 -18.125 -1.595 1 97.56 138 LEU B N 1
ATOM 4911 C CA . LEU B 1 138 ? -4.844 -17.078 -1.406 1 97.56 138 LEU B CA 1
ATOM 4912 C C . LEU B 1 138 ? -4.348 -15.75 -1.962 1 97.56 138 LEU B C 1
ATOM 4914 O O . LEU B 1 138 ? -3.455 -15.125 -1.383 1 97.56 138 LEU B O 1
ATOM 4918 N N . PRO B 1 139 ? -4.922 -15.312 -3.07 1 95.06 139 PRO B N 1
ATOM 4919 C CA . PRO B 1 139 ? -4.574 -13.984 -3.566 1 95.06 139 PRO B CA 1
ATOM 4920 C C . PRO B 1 139 ? -4.996 -12.867 -2.611 1 95.06 139 PRO B C 1
ATOM 4922 O O . PRO B 1 139 ? -6.031 -12.977 -1.953 1 95.06 139 PRO B O 1
ATOM 4925 N N . ASN B 1 140 ? -4.168 -11.852 -2.512 1 95.31 140 ASN B N 1
ATOM 4926 C CA . ASN B 1 140 ? -4.398 -10.711 -1.638 1 95.31 140 ASN B CA 1
ATOM 4927 C C . ASN B 1 140 ? -4.891 -9.492 -2.422 1 95.31 140 ASN B C 1
ATOM 4929 O O . ASN B 1 140 ? -4.113 -8.859 -3.137 1 95.31 140 ASN B O 1
ATOM 4933 N N . PRO B 1 141 ? -6.133 -9.133 -2.23 1 90.75 141 PRO B N 1
ATOM 4934 C CA . PRO B 1 141 ? -6.637 -7.965 -2.961 1 90.75 141 PRO B CA 1
ATOM 4935 C C . PRO B 1 141 ? -5.922 -6.672 -2.574 1 90.75 141 PRO B C 1
ATOM 4937 O O . PRO B 1 141 ? -5.957 -5.695 -3.326 1 90.75 141 PRO B O 1
ATOM 4940 N N . ALA B 1 142 ? -5.277 -6.633 -1.419 1 93.69 142 ALA B N 1
ATOM 4941 C CA . ALA B 1 142 ? -4.551 -5.453 -0.963 1 93.69 142 ALA B CA 1
ATOM 4942 C C . ALA B 1 142 ? -3.053 -5.598 -1.219 1 93.69 142 ALA B C 1
ATOM 4944 O O . ALA B 1 142 ? -2.242 -4.891 -0.616 1 93.69 142 ALA B O 1
ATOM 4945 N N . GLY B 1 143 ? -2.727 -6.535 -2.057 1 95.69 143 GLY B N 1
ATOM 4946 C CA . GLY B 1 143 ? -1.326 -6.789 -2.355 1 95.69 143 GLY B CA 1
ATOM 4947 C C . GLY B 1 143 ? -0.708 -5.734 -3.254 1 95.69 143 GLY B C 1
ATOM 4948 O O . GLY B 1 143 ? -1.418 -5.043 -3.984 1 95.69 143 GLY B O 1
ATOM 4949 N N . LEU B 1 144 ? 0.584 -5.656 -3.225 1 94.88 144 LEU B N 1
ATOM 4950 C CA . LEU B 1 144 ? 1.354 -4.664 -3.965 1 94.88 144 LEU B CA 1
ATOM 4951 C C . LEU B 1 144 ? 1.058 -4.746 -5.457 1 94.88 144 LEU B C 1
ATOM 4953 O O . LEU B 1 144 ? 0.992 -3.723 -6.141 1 94.88 144 LEU B O 1
ATOM 4957 N N . HIS B 1 145 ? 0.82 -5.93 -6.016 1 90.75 145 HIS B N 1
ATOM 4958 C CA . HIS B 1 145 ? 0.561 -6.125 -7.438 1 90.75 145 HIS B CA 1
ATOM 4959 C C . HIS B 1 145 ? -0.722 -5.418 -7.867 1 90.75 145 HIS B C 1
ATOM 4961 O O . HIS B 1 145 ? -0.828 -4.949 -9 1 90.75 145 HIS B O 1
ATOM 4967 N N . ARG B 1 146 ? -1.618 -5.332 -6.961 1 87.94 146 ARG B N 1
ATOM 4968 C CA . ARG B 1 146 ? -2.873 -4.656 -7.27 1 87.94 146 ARG B CA 1
ATOM 4969 C C . ARG B 1 146 ? -2.756 -3.152 -7.039 1 87.94 146 ARG B C 1
ATOM 4971 O O . ARG B 1 146 ? -3.377 -2.359 -7.754 1 87.94 146 ARG B O 1
ATOM 4978 N N . LEU B 1 147 ? -1.975 -2.799 -6.062 1 85.5 147 LEU B N 1
ATOM 4979 C CA . LEU B 1 147 ? -1.816 -1.389 -5.719 1 85.5 147 LEU B CA 1
ATOM 4980 C C . LEU B 1 147 ? -1.185 -0.617 -6.871 1 85.5 147 LEU B C 1
ATOM 4982 O O . LEU B 1 147 ? -1.469 0.568 -7.062 1 85.5 147 LEU B O 1
ATOM 4986 N N . VAL B 1 148 ? -0.352 -1.241 -7.656 1 83.44 148 VAL B N 1
ATOM 4987 C CA . VAL B 1 148 ? 0.372 -0.529 -8.703 1 83.44 148 VAL B CA 1
ATOM 4988 C C . VAL B 1 148 ? -0.165 -0.94 -10.078 1 83.44 148 VAL B C 1
ATOM 4990 O O . VAL B 1 148 ? 0.406 -0.58 -11.109 1 83.44 148 VAL B O 1
ATOM 4993 N N . ALA B 1 149 ? -1.246 -1.708 -10.078 1 79.62 149 ALA B N 1
ATOM 4994 C CA . ALA B 1 149 ? -1.802 -2.199 -11.336 1 79.62 149 ALA B CA 1
ATOM 4995 C C . ALA B 1 149 ? -2.508 -1.082 -12.094 1 79.62 149 ALA B C 1
ATOM 4997 O O . ALA B 1 149 ? -3.123 -0.202 -11.492 1 79.62 149 ALA B O 1
ATOM 4998 N N . LEU B 1 150 ? -2.395 -1.157 -13.398 1 68.56 150 LEU B N 1
ATOM 4999 C CA . LEU B 1 150 ? -3.236 -0.297 -14.219 1 68.56 150 LEU B CA 1
ATOM 5000 C C . LEU B 1 150 ? -4.699 -0.72 -14.133 1 68.56 150 LEU B C 1
ATOM 5002 O O . LEU B 1 150 ? -4.996 -1.91 -14.008 1 68.56 150 LEU B O 1
ATOM 5006 N N . PRO B 1 151 ? -5.504 0.291 -13.93 1 57.12 151 PRO B N 1
ATOM 5007 C CA . PRO B 1 151 ? -6.918 -0.094 -13.922 1 57.12 151 PRO B CA 1
ATOM 5008 C C . PRO B 1 151 ? -7.301 -0.959 -15.125 1 57.12 151 PRO B C 1
ATOM 5010 O O . PRO B 1 151 ? -6.863 -0.695 -16.25 1 57.12 151 PRO B O 1
ATOM 5013 N N . ALA B 1 152 ? -7.234 -2.311 -14.883 1 53.47 152 ALA B N 1
ATOM 5014 C CA . ALA B 1 152 ? -7.566 -3.203 -15.992 1 53.47 152 ALA B CA 1
ATOM 5015 C C . ALA B 1 152 ? -9.062 -3.148 -16.312 1 53.47 152 ALA B C 1
ATOM 5017 O O . ALA B 1 152 ? -9.883 -2.904 -15.43 1 53.47 152 ALA B O 1
ATOM 5018 N N . GLU B 1 153 ? -9.438 -2.861 -17.594 1 48.47 153 GLU B N 1
ATOM 5019 C CA . GLU B 1 153 ? -10.789 -3.219 -18.016 1 48.47 153 GLU B CA 1
ATOM 5020 C C . GLU B 1 153 ? -11.141 -4.641 -17.594 1 48.47 153 GLU B C 1
ATOM 5022 O O . GLU B 1 153 ? -10.328 -5.555 -17.719 1 48.47 153 GLU B O 1
ATOM 5027 N N . PRO B 1 154 ? -11.914 -4.699 -16.484 1 46.12 154 PRO B N 1
ATOM 5028 C CA . PRO B 1 154 ? -12.234 -6.082 -16.125 1 46.12 154 PRO B CA 1
ATOM 5029 C C . PRO B 1 154 ? -12.297 -7.016 -17.328 1 46.12 154 PRO B C 1
ATOM 5031 O O . PRO B 1 154 ? -12.914 -6.676 -18.344 1 46.12 154 PRO B O 1
ATOM 5034 N N . GLY B 1 155 ? -11.227 -7.574 -17.609 1 43.06 155 GLY B N 1
ATOM 5035 C CA . GLY B 1 155 ? -11.359 -8.547 -18.688 1 43.06 155 GLY B CA 1
ATOM 5036 C C . GLY B 1 155 ? -12.562 -9.461 -18.516 1 43.06 155 GLY B C 1
ATOM 5037 O O . GLY B 1 155 ? -13.242 -9.422 -17.484 1 43.06 155 GLY B O 1
ATOM 5038 N N . VAL B 1 156 ? -13.047 -10.062 -19.672 1 43.16 156 VAL B N 1
ATOM 5039 C CA . VAL B 1 156 ? -14.141 -11.023 -19.781 1 43.16 156 VAL B CA 1
ATOM 5040 C C . VAL B 1 156 ? -14.062 -12.039 -18.656 1 43.16 156 VAL B C 1
ATOM 5042 O O . VAL B 1 156 ? -15.07 -12.641 -18.281 1 43.16 156 VAL B O 1
ATOM 5045 N N . THR B 1 157 ? -12.867 -12.172 -18.109 1 44.75 157 THR B N 1
ATOM 5046 C CA . THR B 1 157 ? -12.703 -13.312 -17.219 1 44.75 157 THR B CA 1
ATOM 5047 C C . THR B 1 157 ? -13.102 -12.945 -15.789 1 44.75 157 THR B C 1
ATOM 5049 O O . THR B 1 157 ? -13.195 -13.812 -14.922 1 44.75 157 THR B O 1
ATOM 5052 N N . GLU B 1 158 ? -13.148 -11.656 -15.5 1 49.78 158 GLU B N 1
ATOM 5053 C CA . GLU B 1 158 ? -13.398 -11.336 -14.094 1 49.78 158 GLU B CA 1
ATOM 5054 C C . GLU B 1 158 ? -14.898 -11.211 -13.82 1 49.78 158 GLU B C 1
ATOM 5056 O O . GLU B 1 158 ? -15.414 -10.102 -13.656 1 49.78 158 GLU B O 1
ATOM 5061 N N . TRP B 1 159 ? -15.625 -12.375 -14.211 1 50.22 159 TRP B N 1
ATOM 5062 C CA . TRP B 1 159 ? -17.078 -12.414 -14.023 1 50.22 159 TRP B CA 1
ATOM 5063 C C . TRP B 1 159 ? -17.422 -12.438 -12.539 1 50.22 159 TRP B C 1
ATOM 5065 O O . TRP B 1 159 ? -18.422 -11.836 -12.117 1 50.22 159 TRP B O 1
ATOM 5075 N N . PRO B 1 160 ? -16.5 -13.141 -11.773 1 51.78 160 PRO B N 1
ATOM 5076 C CA . PRO B 1 160 ? -16.969 -13.281 -10.391 1 51.78 160 PRO B CA 1
ATOM 5077 C C . PRO B 1 160 ? -16.844 -11.984 -9.594 1 51.78 160 PRO B C 1
ATOM 5079 O O . PRO B 1 160 ? -16.062 -11.109 -9.953 1 51.78 160 PRO B O 1
ATOM 5082 N N . ALA B 1 161 ? -17.859 -11.828 -8.766 1 57.06 161 ALA B N 1
ATOM 5083 C CA . ALA B 1 161 ? -17.781 -10.773 -7.758 1 57.06 161 ALA B CA 1
ATOM 5084 C C . ALA B 1 161 ? -16.375 -10.703 -7.152 1 57.06 161 ALA B C 1
ATOM 5086 O O . ALA B 1 161 ? -15.734 -11.734 -6.938 1 57.06 161 ALA B O 1
ATOM 5087 N N . PRO B 1 162 ? -15.922 -9.484 -6.984 1 63.75 162 PRO B N 1
ATOM 5088 C CA . PRO B 1 162 ? -14.594 -9.352 -6.379 1 63.75 162 PRO B CA 1
ATOM 5089 C C . PRO B 1 162 ? -14.492 -10.047 -5.023 1 63.75 162 PRO B C 1
ATOM 5091 O O . PRO B 1 162 ? -15.414 -9.961 -4.211 1 63.75 162 PRO B O 1
ATOM 5094 N N . ALA B 1 163 ? -13.516 -10.875 -4.918 1 63.56 163 ALA B N 1
ATOM 5095 C CA . ALA B 1 163 ? -13.211 -11.641 -3.719 1 63.56 163 ALA B CA 1
ATOM 5096 C C . ALA B 1 163 ? -13.266 -10.766 -2.473 1 63.56 163 ALA B C 1
ATOM 5098 O O . ALA B 1 163 ? -13.609 -11.234 -1.387 1 63.56 163 ALA B O 1
ATOM 5099 N N . GLU B 1 164 ? -13.117 -9.531 -2.732 1 67 164 GLU B N 1
ATOM 5100 C CA . GLU B 1 164 ? -13.016 -8.625 -1.593 1 67 164 GLU B CA 1
ATOM 5101 C C . GLU B 1 164 ? -14.391 -8.359 -0.981 1 67 164 GLU B C 1
ATOM 5103 O O . GLU B 1 164 ? -14.484 -7.855 0.142 1 67 164 GLU B O 1
ATOM 5108 N N . ASP B 1 165 ? -15.383 -8.844 -1.64 1 76.62 165 ASP B N 1
ATOM 5109 C CA . ASP B 1 165 ? -16.719 -8.562 -1.145 1 76.62 165 ASP B CA 1
ATOM 5110 C C . ASP B 1 165 ? -17.234 -9.711 -0.274 1 76.62 165 ASP B C 1
ATOM 5112 O O . ASP B 1 165 ? -18.281 -9.578 0.38 1 76.62 165 ASP B O 1
ATOM 5116 N N . ASP B 1 166 ? -16.484 -10.812 -0.266 1 84.25 166 ASP B N 1
ATOM 5117 C CA . ASP B 1 166 ? -16.797 -11.953 0.588 1 84.25 166 ASP B CA 1
ATOM 5118 C C . ASP B 1 166 ? -16.281 -11.742 2.008 1 84.25 166 ASP B C 1
ATOM 5120 O O . ASP B 1 166 ? -15.07 -11.766 2.238 1 84.25 166 ASP B O 1
ATOM 5124 N N . PRO B 1 167 ? -17.156 -11.578 2.961 1 83.25 167 PRO B N 1
ATOM 5125 C CA . PRO B 1 167 ? -16.719 -11.297 4.328 1 83.25 167 PRO B CA 1
ATOM 5126 C C . PRO B 1 167 ? -16.016 -12.492 4.977 1 83.25 167 PRO B C 1
ATOM 5128 O O . PRO B 1 167 ? -15.352 -12.336 6.004 1 83.25 167 PRO B O 1
ATOM 5131 N N . THR B 1 168 ? -16.156 -13.664 4.414 1 90.88 168 THR B N 1
ATOM 5132 C CA . THR B 1 168 ? -15.57 -14.852 5.02 1 90.88 168 THR B CA 1
ATOM 5133 C C . THR B 1 168 ? -14.148 -15.062 4.508 1 90.88 168 THR B C 1
ATOM 5135 O O . THR B 1 168 ? -13.422 -15.906 5.027 1 90.88 168 THR B O 1
ATOM 5138 N N . ARG B 1 169 ? -13.836 -14.328 3.531 1 94.12 169 ARG B N 1
ATOM 5139 C CA . ARG B 1 169 ? -12.508 -14.469 2.939 1 94.12 169 ARG B CA 1
ATOM 5140 C C . ARG B 1 169 ? -11.438 -13.852 3.842 1 94.12 169 ARG B C 1
ATOM 5142 O O . ARG B 1 169 ? -11.539 -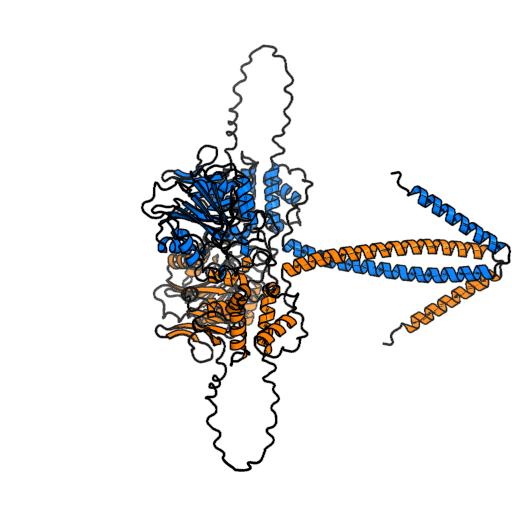12.688 4.23 1 94.12 169 ARG B O 1
ATOM 5149 N N . PRO B 1 170 ? -10.406 -14.664 4.223 1 95.69 170 PRO B N 1
ATOM 5150 C CA . PRO B 1 170 ? -9.312 -14.07 4.996 1 95.69 170 PRO B CA 1
ATOM 5151 C C . PRO B 1 170 ? -8.641 -12.906 4.27 1 95.69 170 PRO B C 1
ATOM 5153 O O . PRO B 1 170 ? -8.461 -12.961 3.049 1 95.69 170 PRO B O 1
ATOM 5156 N N . VAL B 1 171 ? -8.273 -11.891 5.02 1 93.94 171 VAL B N 1
ATOM 5157 C CA . VAL B 1 171 ? -7.691 -10.695 4.41 1 93.94 171 VAL B CA 1
ATOM 5158 C C . VAL B 1 171 ? -6.238 -10.555 4.848 1 93.94 171 VAL B C 1
ATOM 5160 O O . VAL B 1 171 ? -5.598 -9.531 4.57 1 93.94 171 VAL B O 1
ATOM 5163 N N . SER B 1 172 ? -5.699 -11.5 5.527 1 94.44 172 SER B N 1
ATOM 5164 C CA . SER B 1 172 ? -4.312 -11.555 5.98 1 94.44 172 SER B CA 1
ATOM 5165 C C . SER B 1 172 ? -3.838 -12.992 6.152 1 94.44 172 SER B C 1
ATOM 5167 O O . SER B 1 172 ? -4.652 -13.914 6.199 1 94.44 172 SER B O 1
ATOM 5169 N N . LEU B 1 173 ? -2.561 -13.102 6.184 1 95.62 173 LEU B N 1
ATOM 5170 C CA . LEU B 1 173 ? -2.008 -14.43 6.434 1 95.62 173 LEU B CA 1
ATOM 5171 C C . LEU B 1 173 ? -2.438 -14.953 7.801 1 95.62 173 LEU B C 1
ATOM 5173 O O . LEU B 1 173 ? -2.725 -16.141 7.957 1 95.62 173 LEU B O 1
ATOM 5177 N N . SER B 1 174 ? -2.49 -14.086 8.773 1 95.12 174 SER B N 1
ATOM 5178 C CA . SER B 1 174 ? -2.932 -14.477 10.109 1 95.12 174 SER B CA 1
ATOM 5179 C C . SER B 1 174 ? -4.375 -14.969 10.094 1 95.12 174 SER B C 1
ATOM 5181 O O . SER B 1 174 ? -4.703 -15.969 10.734 1 95.12 174 SER B O 1
ATOM 5183 N N . GLU B 1 175 ? -5.23 -14.281 9.352 1 96.19 175 GLU B N 1
ATOM 5184 C CA . GLU B 1 175 ? -6.617 -14.727 9.227 1 96.19 175 GLU B CA 1
ATOM 5185 C C . GLU B 1 175 ? -6.715 -16.047 8.469 1 96.19 175 GLU B C 1
ATOM 5187 O O . GLU B 1 175 ? -7.578 -16.875 8.766 1 96.19 175 GLU B O 1
ATOM 5192 N N . LEU B 1 176 ? -5.891 -16.172 7.449 1 97.62 176 LEU B N 1
ATOM 5193 C CA . LEU B 1 176 ? -5.859 -17.438 6.73 1 97.62 176 LEU B CA 1
ATOM 5194 C C . LEU B 1 176 ? -5.473 -18.578 7.664 1 97.62 176 LEU B C 1
ATOM 5196 O O . LEU B 1 176 ? -6.105 -19.641 7.652 1 97.62 176 LEU B O 1
ATOM 5200 N N . HIS B 1 177 ? -4.449 -18.375 8.531 1 97.94 177 HIS B N 1
ATOM 5201 C CA . HIS B 1 177 ? -4.062 -19.359 9.539 1 97.94 177 HIS B CA 1
ATOM 5202 C C . HIS B 1 177 ? -5.23 -19.703 10.461 1 97.94 177 HIS B C 1
ATOM 5204 O O . HIS B 1 177 ? -5.504 -20.875 10.719 1 97.94 177 HIS B O 1
ATOM 5210 N N . ALA B 1 178 ? -5.875 -18.672 10.852 1 97.5 178 ALA B N 1
ATOM 5211 C CA . ALA B 1 178 ? -6.988 -18.859 11.773 1 97.5 178 ALA B CA 1
ATOM 5212 C C . ALA B 1 178 ? -8.109 -19.672 11.133 1 97.5 178 ALA B C 1
ATOM 5214 O O . ALA B 1 178 ? -8.703 -20.531 11.773 1 97.5 178 ALA B O 1
ATOM 5215 N N . ALA B 1 179 ? -8.422 -19.359 9.875 1 97.38 179 ALA B N 1
ATOM 5216 C CA . ALA B 1 179 ? -9.469 -20.078 9.148 1 97.38 179 ALA B CA 1
ATOM 5217 C C . ALA B 1 179 ? -9.117 -21.547 9.008 1 97.38 179 ALA B C 1
ATOM 5219 O O . ALA B 1 179 ? -9.969 -22.422 9.227 1 97.38 179 ALA B O 1
ATOM 5220 N N . VAL B 1 180 ? -7.879 -21.828 8.703 1 97.44 180 VAL B N 1
ATOM 5221 C CA . VAL B 1 180 ? -7.406 -23.203 8.523 1 97.44 180 VAL B CA 1
ATOM 5222 C C . VAL B 1 180 ? -7.434 -23.938 9.859 1 97.44 180 VAL B C 1
ATOM 5224 O O . VAL B 1 180 ? -7.883 -25.078 9.93 1 97.44 180 VAL B O 1
ATOM 5227 N N . ARG B 1 181 ? -7.023 -23.234 10.945 1 97.19 181 ARG B N 1
ATOM 5228 C CA . ARG B 1 181 ? -7.051 -23.828 12.281 1 97.19 181 ARG B CA 1
ATOM 5229 C C . ARG B 1 181 ? -8.477 -24.109 12.727 1 97.19 181 ARG B C 1
ATOM 5231 O O . ARG B 1 181 ? -8.766 -25.172 13.289 1 97.19 181 ARG B O 1
ATOM 5238 N N . SER B 1 182 ? -9.344 -23.188 12.453 1 96.69 182 SER B N 1
ATOM 5239 C CA . SER B 1 182 ? -10.75 -23.328 12.844 1 96.69 182 SER B CA 1
ATOM 5240 C C . SER B 1 182 ? -11.406 -24.5 12.109 1 96.69 182 SER B C 1
ATOM 5242 O O . SER B 1 182 ? -12.383 -25.062 12.594 1 96.69 182 SER B O 1
ATOM 5244 N N . ALA B 1 183 ? -10.859 -24.828 10.961 1 95.88 183 ALA B N 1
ATOM 5245 C CA . ALA B 1 183 ? -11.375 -25.953 10.172 1 95.88 183 ALA B CA 1
ATOM 5246 C C . ALA B 1 183 ? -10.773 -27.266 10.633 1 95.88 183 ALA B C 1
ATOM 5248 O O . ALA B 1 183 ? -11.039 -28.328 10.031 1 95.88 183 ALA B O 1
ATOM 5249 N N . GLY B 1 184 ? -9.922 -27.25 11.609 1 94.81 184 GLY B N 1
ATOM 5250 C CA . GLY B 1 184 ? -9.438 -28.469 12.234 1 94.81 184 GLY B CA 1
ATOM 5251 C C . GLY B 1 184 ? -8.047 -28.875 11.781 1 94.81 184 GLY B C 1
ATOM 5252 O O . GLY B 1 184 ? -7.598 -29.984 12.047 1 94.81 184 GLY B O 1
ATOM 5253 N N . LEU B 1 185 ? -7.355 -28.031 11.078 1 97.06 185 LEU B N 1
ATOM 5254 C CA . LEU B 1 185 ? -6.012 -28.359 10.609 1 97.06 185 LEU B CA 1
ATOM 5255 C C . LEU B 1 185 ? -4.957 -27.641 11.453 1 97.06 185 LEU B C 1
ATOM 5257 O O . LEU B 1 185 ? -5.262 -26.656 12.125 1 97.06 185 LEU B O 1
ATOM 5261 N N . GLU B 1 186 ? -3.766 -28.188 11.461 1 96.06 186 GLU B N 1
ATOM 5262 C CA . GLU B 1 186 ? -2.568 -27.531 11.992 1 96.06 186 GLU B CA 1
ATOM 5263 C C . GLU B 1 186 ? -1.774 -26.844 10.883 1 96.06 186 GLU B C 1
ATOM 5265 O O . GLU B 1 186 ? -1.446 -27.469 9.875 1 96.06 186 GLU B O 1
ATOM 5270 N N . VAL B 1 187 ? -1.471 -25.594 11.102 1 96.5 187 VAL B N 1
ATOM 5271 C CA . VAL B 1 187 ? -0.681 -24.859 10.109 1 96.5 187 VAL B CA 1
ATOM 5272 C C . VAL B 1 187 ? 0.795 -25.234 10.258 1 96.5 187 VAL B C 1
ATOM 5274 O O . VAL B 1 187 ? 1.38 -25.047 11.328 1 96.5 187 VAL B O 1
ATOM 5277 N N . LEU B 1 188 ? 1.376 -25.766 9.211 1 95.69 188 LEU B N 1
ATOM 5278 C CA . LEU B 1 188 ? 2.797 -26.094 9.234 1 95.69 188 LEU B CA 1
ATOM 5279 C C . LEU B 1 188 ? 3.645 -24.891 8.875 1 95.69 188 LEU B C 1
ATOM 5281 O O . LEU B 1 188 ? 4.645 -24.594 9.539 1 95.69 188 LEU B O 1
ATOM 5285 N N . ARG B 1 189 ? 3.23 -24.203 7.816 1 96.25 189 ARG B N 1
ATOM 5286 C CA . ARG B 1 189 ? 3.967 -23.016 7.383 1 96.25 189 ARG B CA 1
ATOM 5287 C C . ARG B 1 189 ? 3.105 -22.141 6.484 1 96.25 189 ARG B C 1
ATOM 5289 O O . ARG B 1 189 ? 2.227 -22.641 5.777 1 96.25 189 ARG B O 1
ATOM 5296 N N . GLY B 1 190 ? 3.305 -20.859 6.594 1 97.88 190 GLY B N 1
ATOM 5297 C CA . GLY B 1 190 ? 2.74 -19.875 5.691 1 97.88 190 GLY B CA 1
ATOM 5298 C C . GLY B 1 190 ? 3.795 -19.031 4.996 1 97.88 190 GLY B C 1
ATOM 5299 O O . GLY B 1 190 ? 4.844 -18.734 5.574 1 97.88 190 GLY B O 1
ATOM 5300 N N . TYR B 1 191 ? 3.525 -18.672 3.752 1 98.62 191 TYR B N 1
ATOM 5301 C CA . TYR B 1 191 ? 4.465 -17.891 2.959 1 98.62 191 TYR B CA 1
ATOM 5302 C C . TYR B 1 191 ? 3.781 -16.672 2.352 1 98.62 191 TYR B C 1
ATOM 5304 O O . TYR B 1 191 ? 2.6 -16.719 2.002 1 98.62 191 TYR B O 1
ATOM 5312 N N . ALA B 1 192 ? 4.496 -15.586 2.236 1 98.81 192 ALA B N 1
ATOM 5313 C CA . ALA B 1 192 ? 4.141 -14.453 1.383 1 98.81 192 ALA B CA 1
ATOM 5314 C C . ALA B 1 192 ? 4.719 -14.625 -0.02 1 98.81 192 ALA B C 1
ATOM 5316 O O . ALA B 1 192 ? 5.906 -14.906 -0.179 1 98.81 192 ALA B O 1
ATOM 5317 N N . ALA B 1 193 ? 3.912 -14.438 -1.034 1 98.69 193 ALA B N 1
ATOM 5318 C CA . ALA B 1 193 ? 4.301 -14.719 -2.414 1 98.69 193 ALA B CA 1
ATOM 5319 C C . ALA B 1 193 ? 4.574 -13.43 -3.182 1 98.69 193 ALA B C 1
ATOM 5321 O O . ALA B 1 193 ? 3.773 -12.492 -3.135 1 98.69 193 ALA B O 1
ATOM 5322 N N . PHE B 1 194 ? 5.664 -13.312 -3.861 1 98.25 194 PHE B N 1
ATOM 5323 C CA . PHE B 1 194 ? 6.043 -12.211 -4.73 1 98.25 194 PHE B CA 1
ATOM 5324 C C . PHE B 1 194 ? 6.523 -12.719 -6.086 1 98.25 194 PHE B C 1
ATOM 5326 O O . PHE B 1 194 ? 7.129 -13.789 -6.168 1 98.25 194 PHE B O 1
ATOM 5333 N N . PRO B 1 195 ? 6.312 -12.008 -7.191 1 96.5 195 PRO B N 1
ATOM 5334 C CA . PRO B 1 195 ? 5.633 -10.719 -7.352 1 96.5 195 PRO B CA 1
ATOM 5335 C C . PRO B 1 195 ? 4.141 -10.875 -7.633 1 96.5 195 PRO B C 1
ATOM 5337 O O . PRO B 1 195 ? 3.41 -9.883 -7.664 1 96.5 195 PRO B O 1
ATOM 5340 N N . SER B 1 196 ? 3.674 -12.117 -7.871 1 94.5 196 SER B N 1
ATOM 5341 C CA . SER B 1 196 ? 2.271 -12.383 -8.172 1 94.5 196 SER B CA 1
ATOM 5342 C C . SER B 1 196 ? 1.763 -13.602 -7.41 1 94.5 196 SER B C 1
ATOM 5344 O O . SER B 1 196 ? 2.551 -14.453 -6.996 1 94.5 196 SER B O 1
ATOM 5346 N N . PRO B 1 197 ? 0.519 -13.633 -7.184 1 94.5 197 PRO B N 1
ATOM 5347 C CA . PRO B 1 197 ? -0.018 -14.773 -6.426 1 94.5 197 PRO B CA 1
ATOM 5348 C C . PRO B 1 197 ? 0.085 -16.094 -7.188 1 94.5 197 PRO B C 1
ATOM 5350 O O . PRO B 1 197 ? 0.285 -17.141 -6.578 1 94.5 197 PRO B O 1
ATOM 5353 N N . ASP B 1 198 ? 0.016 -16.047 -8.516 1 94.19 198 ASP B N 1
ATOM 5354 C CA . ASP B 1 198 ? -0.098 -17.297 -9.273 1 94.19 198 ASP B CA 1
ATOM 5355 C C . ASP B 1 198 ? 1.26 -17.734 -9.82 1 94.19 198 ASP B C 1
ATOM 5357 O O . ASP B 1 198 ? 1.44 -18.891 -10.188 1 94.19 198 ASP B O 1
ATOM 5361 N N . ALA B 1 199 ? 2.156 -16.812 -9.945 1 94.75 199 ALA B N 1
ATOM 5362 C CA . ALA B 1 199 ? 3.486 -17.141 -10.445 1 94.75 199 ALA B CA 1
ATOM 5363 C C . ALA B 1 199 ? 4.57 -16.469 -9.609 1 94.75 199 ALA B C 1
ATOM 5365 O O . ALA B 1 199 ? 5.355 -15.664 -10.125 1 94.75 199 ALA B O 1
ATOM 5366 N N . PRO B 1 200 ? 4.664 -16.891 -8.406 1 97.12 200 PRO B N 1
ATOM 5367 C CA . PRO B 1 200 ? 5.688 -16.266 -7.562 1 97.12 200 PRO B CA 1
ATOM 5368 C C . PRO B 1 200 ? 7.098 -16.75 -7.895 1 97.12 200 PRO B C 1
ATOM 5370 O O . PRO B 1 200 ? 7.285 -17.906 -8.281 1 97.12 200 PRO B O 1
ATOM 5373 N N . SER B 1 201 ? 8.008 -15.844 -7.777 1 97.06 201 SER B N 1
ATOM 5374 C CA . SER B 1 201 ? 9.422 -16.203 -7.855 1 97.06 201 SER B CA 1
ATOM 5375 C C . SER B 1 201 ? 10.055 -16.25 -6.469 1 97.06 201 SER B C 1
ATOM 5377 O O . SER B 1 201 ? 11.219 -16.625 -6.328 1 97.06 201 SER B O 1
ATOM 5379 N N . ALA B 1 202 ? 9.289 -15.859 -5.488 1 98.25 202 ALA B N 1
ATOM 5380 C CA . ALA B 1 202 ? 9.742 -15.953 -4.105 1 98.25 202 ALA B CA 1
ATOM 5381 C C . ALA B 1 202 ? 8.578 -16.25 -3.164 1 98.25 202 ALA B C 1
ATOM 5383 O O . ALA B 1 202 ? 7.508 -15.664 -3.287 1 98.25 202 ALA B O 1
ATOM 5384 N N . LEU B 1 203 ? 8.695 -17.188 -2.334 1 98.69 203 LEU B N 1
ATOM 5385 C CA . LEU B 1 203 ? 7.859 -17.453 -1.171 1 98.69 203 LEU B CA 1
ATOM 5386 C C . LEU B 1 203 ? 8.625 -17.188 0.122 1 98.69 203 LEU B C 1
ATOM 5388 O O . LEU B 1 203 ? 9.617 -17.859 0.411 1 98.69 203 LEU B O 1
ATOM 5392 N N . LEU B 1 204 ? 8.203 -16.219 0.917 1 98.75 204 LEU B N 1
ATOM 5393 C CA . LEU B 1 204 ? 8.938 -15.758 2.09 1 98.75 204 LEU B CA 1
ATOM 5394 C C . LEU B 1 204 ? 8.148 -16.031 3.367 1 98.75 204 LEU B C 1
ATOM 5396 O O . LEU B 1 204 ? 7.012 -15.594 3.51 1 98.75 204 LEU B O 1
ATOM 5400 N N . GLY B 1 205 ? 8.758 -16.766 4.266 1 98.19 205 GLY B N 1
ATOM 5401 C CA . GLY B 1 205 ? 8.133 -17.062 5.543 1 98.19 205 GLY B CA 1
ATOM 5402 C C . GLY B 1 205 ? 8.141 -15.875 6.492 1 98.19 205 GLY B C 1
ATOM 5403 O O . GLY B 1 205 ? 8.953 -14.961 6.352 1 98.19 205 GLY B O 1
ATOM 5404 N N . ALA B 1 206 ? 7.277 -15.93 7.5 1 95.81 206 ALA B N 1
ATOM 5405 C CA . ALA B 1 206 ? 7.09 -14.828 8.438 1 95.81 206 ALA B CA 1
ATOM 5406 C C . ALA B 1 206 ? 8.344 -14.602 9.281 1 95.81 206 ALA B C 1
ATOM 5408 O O . ALA B 1 206 ? 8.711 -13.461 9.562 1 95.81 206 ALA B O 1
ATOM 5409 N N . GLU B 1 207 ? 8.992 -15.641 9.703 1 95.69 207 GLU B N 1
ATOM 5410 C CA . GLU B 1 207 ? 10.172 -15.523 10.555 1 95.69 207 GLU B CA 1
ATOM 5411 C C . GLU B 1 207 ? 11.305 -14.812 9.82 1 95.69 207 GLU B C 1
ATOM 5413 O O . GLU B 1 207 ? 11.992 -13.969 10.406 1 95.69 207 GLU B O 1
ATOM 5418 N N . LEU B 1 208 ? 11.453 -15.203 8.555 1 97.56 208 LEU B N 1
ATOM 5419 C CA . LEU B 1 208 ? 12.5 -14.562 7.758 1 97.56 208 LEU B CA 1
ATOM 5420 C C . LEU B 1 208 ? 12.188 -13.086 7.531 1 97.56 208 LEU B C 1
ATOM 5422 O O . LEU B 1 208 ? 13.062 -12.234 7.672 1 97.56 208 LEU B O 1
ATOM 5426 N N . LEU B 1 209 ? 10.969 -12.773 7.23 1 97.31 209 LEU B N 1
ATOM 5427 C CA . LEU B 1 209 ? 10.539 -11.406 6.957 1 97.31 209 LEU B CA 1
ATOM 5428 C C . LEU B 1 209 ? 10.719 -10.523 8.188 1 97.31 209 LEU B C 1
ATOM 5430 O O . LEU B 1 209 ? 10.961 -9.32 8.062 1 97.31 209 LEU B O 1
ATOM 5434 N N . ALA B 1 210 ? 10.656 -11.148 9.344 1 94.94 210 ALA B N 1
ATOM 5435 C CA . ALA B 1 210 ? 10.688 -10.383 10.586 1 94.94 210 ALA B CA 1
ATOM 5436 C C . ALA B 1 210 ? 12.109 -10.219 11.102 1 94.94 210 ALA B C 1
ATOM 5438 O O . ALA B 1 210 ? 12.359 -9.445 12.031 1 94.94 210 ALA B O 1
ATOM 5439 N N . ASP B 1 211 ? 13.102 -10.906 10.547 1 95.88 211 ASP B N 1
ATOM 5440 C CA . ASP B 1 211 ? 14.477 -10.852 11.023 1 95.88 211 ASP B CA 1
ATOM 5441 C C . ASP B 1 211 ? 15.227 -9.672 10.414 1 95.88 211 ASP B C 1
ATOM 5443 O O . ASP B 1 211 ? 15.531 -9.672 9.219 1 95.88 211 ASP B O 1
ATOM 5447 N N . PRO B 1 212 ? 15.57 -8.695 11.18 1 92.38 212 PRO B N 1
ATOM 5448 C CA . PRO B 1 212 ? 16.234 -7.508 10.641 1 92.38 212 PRO B CA 1
ATOM 5449 C C . PRO B 1 212 ? 17.609 -7.824 10.047 1 92.38 212 PRO B C 1
ATOM 5451 O O . PRO B 1 212 ? 18.109 -7.078 9.203 1 92.38 212 PRO B O 1
ATOM 5454 N N . ARG B 1 213 ? 18.266 -9.039 10.516 1 95.75 213 ARG B N 1
ATOM 5455 C CA . ARG B 1 213 ? 19.578 -9.438 10 1 95.75 213 ARG B CA 1
ATOM 5456 C C . ARG B 1 213 ? 19.484 -9.867 8.539 1 95.75 213 ARG B C 1
ATOM 5458 O O . ARG B 1 213 ? 20.5 -9.93 7.84 1 95.75 213 ARG B O 1
ATOM 5465 N N . MET B 1 214 ? 18.266 -10.086 8.023 1 97.38 214 MET B N 1
ATOM 5466 C CA . MET B 1 214 ? 18.078 -10.641 6.684 1 97.38 214 MET B CA 1
ATOM 5467 C C . MET B 1 214 ? 17.562 -9.578 5.719 1 97.38 214 MET B C 1
ATOM 5469 O O . MET B 1 214 ? 17.109 -9.891 4.621 1 97.38 214 MET B O 1
ATOM 5473 N N . ARG B 1 215 ? 17.672 -8.32 6.145 1 96.62 215 ARG B N 1
ATOM 5474 C CA . ARG B 1 215 ? 17.172 -7.219 5.324 1 96.62 215 ARG B CA 1
ATOM 5475 C C . ARG B 1 215 ? 17.828 -7.211 3.953 1 96.62 215 ARG B C 1
ATOM 5477 O O . ARG B 1 215 ? 17.172 -6.98 2.939 1 96.62 215 ARG B O 1
ATOM 5484 N N . GLY B 1 216 ? 19.109 -7.422 3.945 1 97.44 216 GLY B N 1
ATOM 5485 C CA . GLY B 1 216 ? 19.828 -7.434 2.68 1 97.44 216 GLY B CA 1
ATOM 5486 C C . GLY B 1 216 ? 19.328 -8.492 1.717 1 97.44 216 GLY B C 1
ATOM 5487 O O . GLY B 1 216 ? 19.109 -8.203 0.537 1 97.44 216 GLY B O 1
ATOM 5488 N N . LEU B 1 217 ? 19.125 -9.688 2.209 1 97.62 217 LEU B N 1
ATOM 5489 C CA . LEU B 1 217 ? 18.594 -10.766 1.383 1 97.62 217 LEU B CA 1
ATOM 5490 C C . LEU B 1 217 ? 17.188 -10.43 0.883 1 97.62 217 LEU B C 1
ATOM 5492 O O . LEU B 1 217 ? 16.891 -10.633 -0.293 1 97.62 217 LEU B O 1
ATOM 5496 N N . LEU B 1 218 ? 16.375 -9.93 1.79 1 98.44 218 LEU B N 1
ATOM 5497 C CA . LEU B 1 218 ? 14.984 -9.633 1.452 1 98.44 218 LEU B CA 1
ATOM 5498 C C . LEU B 1 218 ? 14.906 -8.508 0.424 1 98.44 218 LEU B C 1
ATOM 5500 O O . LEU B 1 218 ? 14.117 -8.578 -0.521 1 98.44 218 LEU B O 1
ATOM 5504 N N . GLN B 1 219 ? 15.734 -7.48 0.588 1 97.81 219 GLN B N 1
ATOM 5505 C CA . GLN B 1 219 ? 15.789 -6.402 -0.39 1 97.81 219 GLN B CA 1
ATOM 5506 C C . GLN B 1 219 ? 16.188 -6.926 -1.765 1 97.81 219 GLN B C 1
ATOM 5508 O O . GLN B 1 219 ? 15.547 -6.617 -2.768 1 97.81 219 GLN B O 1
ATOM 5513 N N . SER B 1 220 ? 17.219 -7.73 -1.781 1 97.12 220 SER B N 1
ATOM 5514 C CA . SER B 1 220 ? 17.672 -8.328 -3.027 1 97.12 220 SER B CA 1
ATOM 5515 C C . SER B 1 220 ? 16.578 -9.156 -3.689 1 97.12 220 SER B C 1
ATOM 5517 O O . SER B 1 220 ? 16.281 -8.969 -4.871 1 97.12 220 SER B O 1
ATOM 5519 N N . THR B 1 221 ? 15.977 -10.008 -2.891 1 97.5 221 THR B N 1
ATOM 5520 C CA . THR B 1 221 ? 14.945 -10.914 -3.395 1 97.5 221 THR B CA 1
ATOM 5521 C C . THR B 1 221 ? 13.773 -10.133 -3.98 1 97.5 221 THR B C 1
ATOM 5523 O O . THR B 1 221 ? 13.312 -10.438 -5.082 1 97.5 221 THR B O 1
ATOM 5526 N N . LEU B 1 222 ? 13.32 -9.109 -3.285 1 97.75 222 LEU B N 1
ATOM 5527 C CA . LEU B 1 222 ? 12.164 -8.336 -3.729 1 97.75 222 LEU B CA 1
ATOM 5528 C C . LEU B 1 222 ? 12.508 -7.492 -4.949 1 97.75 222 LEU B C 1
ATOM 5530 O O . LEU B 1 222 ? 11.711 -7.387 -5.883 1 97.75 222 LEU B O 1
ATOM 5534 N N . ARG B 1 223 ? 13.695 -6.875 -4.996 1 95.12 223 ARG B N 1
ATOM 5535 C CA . ARG B 1 223 ? 14.094 -6.09 -6.156 1 95.12 223 ARG B CA 1
ATOM 5536 C C . ARG B 1 223 ? 14.117 -6.949 -7.418 1 95.12 223 ARG B C 1
ATOM 5538 O O . ARG B 1 223 ? 13.672 -6.52 -8.477 1 95.12 223 ARG B O 1
ATOM 5545 N N . ARG B 1 224 ? 14.562 -8.086 -7.262 1 93.62 224 ARG B N 1
ATOM 5546 C CA . ARG B 1 224 ? 14.711 -8.961 -8.422 1 93.62 224 ARG B CA 1
ATOM 5547 C C . ARG B 1 224 ? 13.367 -9.555 -8.836 1 93.62 224 ARG B C 1
ATOM 5549 O O . ARG B 1 224 ? 13.094 -9.711 -10.031 1 93.62 224 ARG B O 1
ATOM 5556 N N . ALA B 1 225 ? 12.555 -9.836 -7.898 1 95.12 225 ALA B N 1
ATOM 5557 C CA . ALA B 1 225 ? 11.242 -10.398 -8.18 1 95.12 225 ALA B CA 1
ATOM 5558 C C . ALA B 1 225 ? 10.328 -9.359 -8.82 1 95.12 225 ALA B C 1
ATOM 5560 O O . ALA B 1 225 ? 9.461 -9.695 -9.633 1 95.12 225 ALA B O 1
ATOM 5561 N N . LEU B 1 226 ? 10.562 -8.102 -8.531 1 94.75 226 LEU B N 1
ATOM 5562 C CA . LEU B 1 226 ? 9.555 -7.09 -8.844 1 94.75 226 LEU B CA 1
ATOM 5563 C C . LEU B 1 226 ? 9.984 -6.258 -10.055 1 94.75 226 LEU B C 1
ATOM 5565 O O . LEU B 1 226 ? 9.453 -5.172 -10.281 1 94.75 226 LEU B O 1
ATOM 5569 N N . VAL B 1 227 ? 10.961 -6.719 -10.789 1 88.31 227 VAL B N 1
ATOM 5570 C CA . VAL B 1 227 ? 11.242 -6.094 -12.078 1 88.31 227 VAL B CA 1
ATOM 5571 C C . VAL B 1 227 ? 10 -6.156 -12.961 1 88.31 227 VAL B C 1
ATOM 5573 O O . VAL B 1 227 ? 9.453 -7.238 -13.203 1 88.31 227 VAL B O 1
ATOM 5576 N N . PRO B 1 228 ? 9.516 -5.043 -13.375 1 82.94 228 PRO B N 1
ATOM 5577 C CA . PRO B 1 228 ? 8.258 -5.043 -14.125 1 82.94 228 PRO B CA 1
ATOM 5578 C C . PRO B 1 228 ? 8.352 -5.816 -15.438 1 82.94 228 PRO B C 1
ATOM 5580 O O . PRO B 1 228 ? 9.312 -5.637 -16.203 1 82.94 228 PRO B O 1
ATOM 5583 N N . ALA B 1 229 ? 7.383 -6.652 -15.672 1 76.31 229 ALA B N 1
ATOM 5584 C CA . ALA B 1 229 ? 7.281 -7.398 -16.922 1 76.31 229 ALA B CA 1
ATOM 5585 C C . ALA B 1 229 ? 6.188 -6.82 -17.812 1 76.31 229 ALA B C 1
ATOM 5587 O O . ALA B 1 229 ? 6.074 -7.191 -18.984 1 76.31 229 ALA B O 1
ATOM 5588 N N . ALA B 1 230 ? 5.348 -6 -17.312 1 73.81 230 ALA B N 1
ATOM 5589 C CA . ALA B 1 230 ? 4.238 -5.332 -17.984 1 73.81 230 ALA B CA 1
ATOM 5590 C C . ALA B 1 230 ? 4.07 -3.9 -17.484 1 73.81 230 ALA B C 1
ATOM 5592 O O . ALA B 1 230 ? 4.648 -3.52 -16.469 1 73.81 230 ALA B O 1
ATOM 5593 N N . PRO B 1 231 ? 3.449 -3.107 -18.25 1 72.75 231 PRO B N 1
ATOM 5594 C CA . PRO B 1 231 ? 3.23 -1.732 -17.781 1 72.75 231 PRO B CA 1
ATOM 5595 C C . PRO B 1 231 ? 2.498 -1.666 -16.453 1 72.75 231 PRO B C 1
ATOM 5597 O O . PRO B 1 231 ? 1.562 -2.436 -16.219 1 72.75 231 PRO B O 1
ATOM 5600 N N . LEU B 1 232 ? 2.941 -0.864 -15.562 1 80 232 LEU B N 1
ATOM 5601 C CA . LEU B 1 232 ? 2.375 -0.629 -14.242 1 80 232 LEU B CA 1
ATOM 5602 C C . LEU B 1 232 ? 2.219 0.865 -13.977 1 80 232 LEU B C 1
ATOM 5604 O O . LEU B 1 232 ? 2.758 1.691 -14.711 1 80 232 LEU B O 1
ATOM 5608 N N . LEU B 1 233 ? 1.412 1.195 -13.008 1 73.38 233 LEU B N 1
ATOM 5609 C CA . LEU B 1 233 ? 1.243 2.586 -12.602 1 73.38 233 LEU B CA 1
ATOM 5610 C C . LEU B 1 233 ? 2.564 3.176 -12.125 1 73.38 233 LEU B C 1
ATOM 5612 O O . LEU B 1 233 ? 2.834 4.359 -12.336 1 73.38 233 LEU B O 1
ATOM 5616 N N . ALA B 1 234 ? 3.375 2.377 -11.453 1 77 234 ALA B N 1
ATOM 5617 C CA . ALA B 1 234 ? 4.672 2.764 -10.906 1 77 234 ALA B CA 1
ATOM 5618 C C . ALA B 1 234 ? 5.586 1.551 -10.758 1 77 234 ALA B C 1
ATOM 5620 O O . ALA B 1 234 ? 5.113 0.415 -10.672 1 77 234 ALA B O 1
ATOM 5621 N N . ASP B 1 235 ? 6.887 1.88 -10.867 1 83.19 235 ASP B N 1
ATOM 5622 C CA . ASP B 1 235 ? 7.828 0.82 -10.523 1 83.19 235 ASP B CA 1
ATOM 5623 C C . ASP B 1 235 ? 7.605 0.33 -9.094 1 83.19 235 ASP B C 1
ATOM 5625 O O . ASP B 1 235 ? 7.629 1.122 -8.148 1 83.19 235 ASP B O 1
ATOM 5629 N N . PRO B 1 236 ? 7.348 -0.96 -8.938 1 90.94 236 PRO B N 1
ATOM 5630 C CA . PRO B 1 236 ? 6.98 -1.459 -7.609 1 90.94 236 PRO B CA 1
ATOM 5631 C C . PRO B 1 236 ? 8.172 -1.53 -6.656 1 90.94 236 PRO B C 1
ATOM 5633 O O . PRO B 1 236 ? 7.984 -1.67 -5.445 1 90.94 236 PRO B O 1
ATOM 5636 N N . ARG B 1 237 ? 9.414 -1.461 -7.086 1 93.12 237 ARG B N 1
ATOM 5637 C CA . ARG B 1 237 ? 10.594 -1.775 -6.281 1 93.12 237 ARG B CA 1
ATOM 5638 C C . ARG B 1 237 ? 10.797 -0.737 -5.184 1 93.12 237 ARG B C 1
ATOM 5640 O O . ARG B 1 237 ? 10.914 -1.085 -4.004 1 93.12 237 ARG B O 1
ATOM 5647 N N . PRO B 1 238 ? 10.766 0.563 -5.5 1 88.25 238 PRO B N 1
ATOM 5648 C CA . PRO B 1 238 ? 10.891 1.52 -4.398 1 88.25 238 PRO B CA 1
ATOM 5649 C C . PRO B 1 238 ? 9.781 1.381 -3.361 1 88.25 238 PRO B C 1
ATOM 5651 O O . PRO B 1 238 ? 10.023 1.544 -2.162 1 88.25 238 PRO B O 1
ATOM 5654 N N . ILE B 1 239 ? 8.586 1.099 -3.814 1 90.38 239 ILE B N 1
ATOM 5655 C CA . ILE B 1 239 ? 7.445 0.932 -2.92 1 90.38 239 ILE B CA 1
ATOM 5656 C C . ILE B 1 239 ? 7.652 -0.298 -2.039 1 90.38 239 ILE B C 1
ATOM 5658 O O . ILE B 1 239 ? 7.441 -0.245 -0.826 1 90.38 239 ILE B O 1
ATOM 5662 N N . ALA B 1 240 ? 8.102 -1.329 -2.643 1 95.88 240 ALA B N 1
ATOM 5663 C CA . ALA B 1 240 ? 8.359 -2.562 -1.903 1 95.88 240 ALA B CA 1
ATOM 5664 C C . ALA B 1 240 ? 9.406 -2.348 -0.821 1 95.88 240 ALA B C 1
ATOM 5666 O O . ALA B 1 240 ? 9.312 -2.916 0.269 1 95.88 240 ALA B O 1
ATOM 5667 N N . MET B 1 241 ? 10.438 -1.559 -1.135 1 93.62 241 MET B N 1
ATOM 5668 C CA . MET B 1 241 ? 11.477 -1.279 -0.151 1 93.62 241 MET B CA 1
ATOM 5669 C C . MET B 1 241 ? 10.914 -0.516 1.041 1 93.62 241 MET B C 1
ATOM 5671 O O . MET B 1 241 ? 11.242 -0.813 2.189 1 93.62 241 MET B O 1
ATOM 5675 N N . ARG B 1 242 ? 10.039 0.407 0.772 1 91.38 242 ARG B N 1
ATOM 5676 C CA . ARG B 1 242 ? 9.406 1.162 1.85 1 91.38 242 ARG B CA 1
ATOM 5677 C C . ARG B 1 242 ? 8.516 0.262 2.699 1 91.38 242 ARG B C 1
ATOM 5679 O O . ARG B 1 242 ? 8.531 0.347 3.928 1 91.38 242 ARG B O 1
ATOM 5686 N N . LEU B 1 243 ? 7.762 -0.574 2.057 1 95.69 243 LEU B N 1
ATOM 5687 C CA . LEU B 1 243 ? 6.871 -1.485 2.764 1 95.69 243 LEU B CA 1
ATOM 5688 C C . LEU B 1 243 ? 7.664 -2.488 3.596 1 95.69 243 LEU B C 1
ATOM 5690 O O . LEU B 1 243 ? 7.281 -2.807 4.723 1 95.69 243 LEU B O 1
ATOM 5694 N N . LEU B 1 244 ? 8.773 -2.932 3.014 1 96 244 LEU B N 1
ATOM 5695 C CA . LEU B 1 244 ? 9.641 -3.84 3.756 1 96 244 LEU B CA 1
ATOM 5696 C C . LEU B 1 244 ? 10.195 -3.162 5.004 1 96 244 LEU B C 1
ATOM 5698 O O . LEU B 1 244 ? 10.172 -3.738 6.094 1 96 244 LEU B O 1
ATOM 5702 N N . HIS B 1 245 ? 10.664 -1.965 4.801 1 93 245 HIS B N 1
ATOM 5703 C CA . HIS B 1 245 ? 11.211 -1.202 5.918 1 93 245 HIS B CA 1
ATOM 5704 C C . HIS B 1 245 ? 10.164 -0.993 7.008 1 93 245 HIS B C 1
ATOM 5706 O O . HIS B 1 245 ? 10.492 -1.029 8.195 1 93 245 HIS B O 1
ATOM 5712 N N . ALA B 1 246 ? 8.93 -0.855 6.621 1 93.62 246 ALA B N 1
ATOM 5713 C CA . ALA B 1 246 ? 7.84 -0.583 7.559 1 93.62 246 ALA B CA 1
ATOM 5714 C C . ALA B 1 246 ? 7.285 -1.878 8.141 1 93.62 246 ALA B C 1
ATOM 5716 O O . ALA B 1 246 ? 6.324 -1.854 8.914 1 93.62 246 ALA B O 1
ATOM 5717 N N . GLY B 1 247 ? 7.828 -3.029 7.734 1 93.94 247 GLY B N 1
ATOM 5718 C CA . GLY B 1 247 ? 7.324 -4.309 8.211 1 93.94 247 GLY B CA 1
ATOM 5719 C C . GLY B 1 247 ? 6.023 -4.719 7.551 1 93.94 247 GLY B C 1
ATOM 5720 O O . GLY B 1 247 ? 5.262 -5.512 8.109 1 93.94 247 GLY B O 1
ATOM 5721 N N . LEU B 1 248 ? 5.723 -4.172 6.391 1 96.69 248 LEU B N 1
ATOM 5722 C CA . LEU B 1 248 ? 4.43 -4.383 5.746 1 96.69 248 LEU B CA 1
ATOM 5723 C C . LEU B 1 248 ? 4.582 -5.25 4.504 1 96.69 248 LEU B C 1
ATOM 5725 O O . LEU B 1 248 ? 3.615 -5.457 3.764 1 96.69 248 LEU B O 1
ATOM 5729 N N . ALA B 1 249 ? 5.773 -5.77 4.254 1 97.62 249 ALA B N 1
ATOM 5730 C CA . ALA B 1 249 ? 5.953 -6.613 3.078 1 97.62 249 ALA B CA 1
ATOM 5731 C C . ALA B 1 249 ? 5.035 -7.832 3.135 1 97.62 249 ALA B C 1
ATOM 5733 O O . ALA B 1 249 ? 4.371 -8.164 2.15 1 97.62 249 ALA B O 1
ATOM 5734 N N . GLY B 1 250 ? 4.957 -8.5 4.273 1 97.88 250 GLY B N 1
ATOM 5735 C CA . GLY B 1 250 ? 4.094 -9.656 4.445 1 97.88 250 GLY B CA 1
ATOM 5736 C C . GLY B 1 250 ? 2.625 -9.344 4.238 1 97.88 250 GLY B C 1
ATOM 5737 O O . GLY B 1 250 ? 1.979 -9.914 3.361 1 97.88 250 GLY B O 1
ATOM 5738 N N . PRO B 1 251 ? 2.127 -8.336 4.898 1 97.56 251 PRO B N 1
ATOM 5739 C CA . PRO B 1 251 ? 0.708 -7.98 4.805 1 97.56 251 PRO B CA 1
ATOM 5740 C C . PRO B 1 251 ? 0.313 -7.484 3.418 1 97.56 251 PRO B C 1
ATOM 5742 O O . PRO B 1 251 ? -0.843 -7.625 3.014 1 97.56 251 PRO B O 1
ATOM 5745 N N . THR B 1 252 ? 1.23 -6.922 2.701 1 97.56 252 THR B N 1
ATOM 5746 C CA . THR B 1 252 ? 0.898 -6.379 1.389 1 97.56 252 THR B CA 1
ATOM 5747 C C . THR B 1 252 ? 1.434 -7.277 0.28 1 97.56 252 THR B C 1
ATOM 5749 O O . THR B 1 252 ? 1.551 -6.852 -0.871 1 97.56 252 THR B O 1
ATOM 5752 N N . ALA B 1 253 ? 1.81 -8.516 0.663 1 98.56 253 ALA B N 1
ATOM 5753 C CA . ALA B 1 253 ? 2.225 -9.453 -0.373 1 98.56 253 ALA B CA 1
ATOM 5754 C C . ALA B 1 253 ? 1.092 -9.719 -1.361 1 98.56 253 ALA B C 1
ATOM 5756 O O . ALA B 1 253 ? -0.083 -9.719 -0.984 1 98.56 253 ALA B O 1
ATOM 5757 N N . PRO B 1 254 ? 1.399 -9.961 -2.609 1 97.25 254 PRO B N 1
ATOM 5758 C CA . PRO B 1 254 ? 0.369 -10.227 -3.617 1 97.25 254 PRO B CA 1
ATOM 5759 C C . PRO B 1 254 ? -0.509 -11.43 -3.262 1 97.25 254 PRO B C 1
ATOM 5761 O O . PRO B 1 254 ? -1.675 -11.484 -3.662 1 97.25 254 PRO B O 1
ATOM 5764 N N . GLY B 1 255 ? 0.021 -12.336 -2.574 1 97.56 255 GLY B N 1
ATOM 5765 C CA . GLY B 1 255 ? -0.708 -13.508 -2.123 1 97.56 255 GLY B CA 1
ATOM 5766 C C . GLY B 1 255 ? -0.001 -14.258 -1.01 1 97.56 255 GLY B C 1
ATOM 5767 O O . GLY B 1 255 ? 1.114 -13.898 -0.625 1 97.56 255 GLY B O 1
ATOM 5768 N N . TRP B 1 256 ? -0.69 -15.227 -0.514 1 98.62 256 TRP B N 1
ATOM 5769 C CA . TRP B 1 256 ? -0.144 -16.094 0.529 1 98.62 256 TRP B CA 1
ATOM 5770 C C . TRP B 1 256 ? -0.364 -17.562 0.189 1 98.62 256 TRP B C 1
ATOM 5772 O O . TRP B 1 256 ? -1.272 -17.906 -0.573 1 98.62 256 TRP B O 1
ATOM 5782 N N . VAL B 1 257 ? 0.495 -18.359 0.654 1 98.56 257 VAL B N 1
ATOM 5783 C CA . VAL B 1 257 ? 0.358 -19.812 0.549 1 98.56 257 VAL B CA 1
ATOM 5784 C C . VAL B 1 257 ? 0.51 -20.438 1.93 1 98.56 257 VAL B C 1
ATOM 5786 O O . VAL B 1 257 ? 1.391 -20.062 2.703 1 98.56 257 VAL B O 1
ATOM 5789 N N . VAL B 1 258 ? -0.345 -21.375 2.238 1 98.12 258 VAL B N 1
ATOM 5790 C CA . VAL B 1 258 ? -0.256 -22.062 3.523 1 98.12 258 VAL B CA 1
ATOM 5791 C C . VAL B 1 258 ? -0.152 -23.578 3.297 1 98.12 258 VAL B C 1
ATOM 5793 O O . VAL B 1 258 ? -0.798 -24.125 2.4 1 98.12 258 VAL B O 1
ATOM 5796 N N . VAL B 1 259 ? 0.696 -24.203 3.961 1 97.69 259 VAL B N 1
ATOM 5797 C CA . VAL B 1 259 ? 0.776 -25.656 4.066 1 97.69 259 VAL B CA 1
ATOM 5798 C C . VAL B 1 259 ? 0.287 -26.109 5.445 1 97.69 259 VAL B C 1
ATOM 5800 O O . VAL B 1 259 ? 0.785 -25.641 6.469 1 97.69 259 VAL B O 1
ATOM 5803 N N . ALA B 1 260 ? -0.698 -26.906 5.41 1 97.06 260 ALA B N 1
ATOM 5804 C CA . ALA B 1 260 ? -1.312 -27.359 6.656 1 97.06 260 ALA B CA 1
ATOM 5805 C C . ALA B 1 260 ? -1.606 -28.859 6.609 1 97.06 260 ALA B C 1
ATOM 5807 O O . ALA B 1 260 ? -1.576 -29.469 5.539 1 97.06 260 ALA B O 1
ATOM 5808 N N . THR B 1 261 ? -1.845 -29.438 7.773 1 96.06 261 THR B N 1
ATOM 5809 C CA . THR B 1 261 ? -2.129 -30.875 7.855 1 96.06 261 THR B CA 1
ATOM 5810 C C . THR B 1 261 ? -3.217 -31.156 8.883 1 96.06 261 THR B C 1
ATOM 5812 O O . THR B 1 261 ? -3.359 -30.406 9.859 1 96.06 261 THR B O 1
ATOM 5815 N N . ARG B 1 262 ? -4.012 -32.125 8.578 1 94.5 262 ARG B N 1
ATOM 5816 C CA . ARG B 1 262 ? -4.863 -32.656 9.633 1 94.5 262 ARG B CA 1
ATOM 5817 C C . ARG B 1 262 ? -4.035 -33.406 10.672 1 94.5 262 ARG B C 1
ATOM 5819 O O . ARG B 1 262 ? -2.969 -33.938 10.359 1 94.5 262 ARG B O 1
ATOM 5826 N N . PRO B 1 263 ? -4.527 -33.344 11.891 1 88.56 263 PRO B N 1
ATOM 5827 C CA . PRO B 1 263 ? -3.777 -34.094 12.914 1 88.56 263 PRO B CA 1
ATOM 5828 C C . PRO B 1 263 ? -3.602 -35.562 12.57 1 88.56 263 PRO B C 1
ATOM 5830 O O . PRO B 1 263 ? -4.465 -36.156 11.914 1 88.56 263 PRO B O 1
ATOM 5833 N N . GLY B 1 264 ? -2.523 -36.219 13.062 1 79.5 264 GLY B N 1
ATOM 5834 C CA . GLY B 1 264 ? -2.277 -37.625 12.922 1 79.5 264 GLY B CA 1
ATOM 5835 C C . GLY B 1 264 ? -1.56 -38 11.641 1 79.5 264 GLY B C 1
ATOM 5836 O O . GLY B 1 264 ? -1.48 -39.188 11.273 1 79.5 264 GLY B O 1
ATOM 5837 N N . GLY B 1 265 ? -1.155 -37.062 10.953 1 69.75 265 GLY B N 1
ATOM 5838 C CA . GLY B 1 265 ? -0.566 -37.344 9.656 1 69.75 265 GLY B CA 1
ATOM 5839 C C . GLY B 1 265 ? 0.88 -37.781 9.734 1 69.75 265 GLY B C 1
ATOM 5840 O O . GLY B 1 265 ? 1.466 -37.812 10.82 1 69.75 265 GLY B O 1
ATOM 5841 N N . PRO B 1 266 ? 1.307 -38.375 8.562 1 71.62 266 PRO B N 1
ATOM 5842 C CA . PRO B 1 266 ? 2.707 -38.781 8.492 1 71.62 266 PRO B CA 1
ATOM 5843 C C . PRO B 1 266 ? 3.68 -37.688 8.898 1 71.62 266 PRO B C 1
ATOM 5845 O O . PRO B 1 266 ? 3.254 -36.594 9.273 1 71.62 266 PRO B O 1
ATOM 5848 N N . ALA B 1 267 ? 4.906 -37.969 8.562 1 69 267 ALA B N 1
ATOM 5849 C CA . ALA B 1 267 ? 6.016 -37.094 8.891 1 69 267 ALA B CA 1
ATOM 5850 C C . ALA B 1 267 ? 5.828 -35.719 8.25 1 69 267 ALA B C 1
ATOM 5852 O O . ALA B 1 267 ? 5.352 -35.625 7.113 1 69 267 ALA B O 1
ATOM 5853 N N . ARG B 1 268 ? 6.094 -34.719 9.023 1 80.81 268 ARG B N 1
ATOM 5854 C CA . ARG B 1 268 ? 6.027 -33.312 8.594 1 80.81 268 ARG B CA 1
ATOM 5855 C C . ARG B 1 268 ? 7.082 -33.031 7.531 1 80.81 268 ARG B C 1
ATOM 5857 O O . ARG B 1 268 ? 8.234 -33.438 7.656 1 80.81 268 ARG B O 1
ATOM 5864 N N . PRO B 1 269 ? 6.574 -32.531 6.352 1 83.19 269 PRO B N 1
ATOM 5865 C CA . PRO B 1 269 ? 7.555 -32.156 5.324 1 83.19 269 PRO B CA 1
ATOM 5866 C C . PRO B 1 269 ? 8.539 -31.094 5.801 1 83.19 269 PRO B C 1
ATOM 5868 O O . PRO B 1 269 ? 8.25 -30.359 6.746 1 83.19 269 PRO B O 1
ATOM 5871 N N . ASP B 1 270 ? 9.688 -31.156 5.215 1 87.25 270 ASP B N 1
ATOM 5872 C CA . ASP B 1 270 ? 10.688 -30.125 5.465 1 87.25 270 ASP B CA 1
ATOM 5873 C C . ASP B 1 270 ? 10.391 -28.859 4.672 1 87.25 270 ASP B C 1
ATOM 5875 O O . ASP B 1 270 ? 10.68 -28.781 3.477 1 87.25 270 ASP B O 1
ATOM 5879 N N . LEU B 1 271 ? 9.719 -27.953 5.312 1 94.44 271 LEU B N 1
ATOM 5880 C CA . LEU B 1 271 ? 9.375 -26.703 4.66 1 94.44 271 LEU B CA 1
ATOM 5881 C C . LEU B 1 271 ? 10.367 -25.609 5.031 1 94.44 271 LEU B C 1
ATOM 5883 O O . LEU B 1 271 ? 10.516 -25.266 6.211 1 94.44 271 LEU B O 1
ATOM 5887 N N . PRO B 1 272 ? 11.055 -25.062 4.027 1 96.38 272 PRO B N 1
ATOM 5888 C CA . PRO B 1 272 ? 12.062 -24.031 4.312 1 96.38 272 PRO B CA 1
ATOM 5889 C C . PRO B 1 272 ? 11.445 -22.703 4.75 1 96.38 272 PRO B C 1
ATOM 5891 O O . PRO B 1 272 ? 10.227 -22.547 4.691 1 96.38 272 PRO B O 1
ATOM 5894 N N . GLY B 1 273 ? 12.367 -21.828 5.23 1 97.19 273 GLY B N 1
ATOM 5895 C CA . GLY B 1 273 ? 11.93 -20.484 5.602 1 97.19 273 GLY B CA 1
ATOM 5896 C C . GLY B 1 273 ? 11.562 -19.625 4.402 1 97.19 273 GLY B C 1
ATOM 5897 O O . GLY B 1 273 ? 10.805 -18.656 4.531 1 97.19 273 GLY B O 1
ATOM 5898 N N . ALA B 1 274 ? 12.133 -19.984 3.254 1 98.25 274 ALA B N 1
ATOM 5899 C CA . ALA B 1 274 ? 11.805 -19.297 2.01 1 98.25 274 ALA B CA 1
ATOM 5900 C C . ALA B 1 274 ? 12.195 -20.141 0.797 1 98.25 274 ALA B C 1
ATOM 5902 O O . ALA B 1 274 ? 13.055 -21.016 0.896 1 98.25 274 ALA B O 1
ATOM 5903 N N . LEU B 1 275 ? 11.523 -19.969 -0.246 1 97.62 275 LEU B N 1
ATOM 5904 C CA . LEU B 1 275 ? 11.875 -20.453 -1.575 1 97.62 275 LEU B CA 1
ATOM 5905 C C . LEU B 1 275 ? 12.117 -19.297 -2.533 1 97.62 275 LEU B C 1
ATOM 5907 O O . LEU B 1 275 ? 11.266 -18.422 -2.688 1 97.62 275 LEU B O 1
ATOM 5911 N N . ILE B 1 276 ? 13.281 -19.25 -3.123 1 97 276 ILE B N 1
ATOM 5912 C CA . ILE B 1 276 ? 13.656 -18.156 -4 1 97 276 ILE B CA 1
ATOM 5913 C C . ILE B 1 276 ? 14.055 -18.688 -5.371 1 97 276 ILE B C 1
ATOM 5915 O O . ILE B 1 276 ? 14.984 -19.5 -5.477 1 97 276 ILE B O 1
ATOM 5919 N N . GLY B 1 277 ? 13.375 -18.219 -6.387 1 94.88 277 GLY B N 1
ATOM 5920 C CA . GLY B 1 277 ? 13.703 -18.609 -7.746 1 94.88 277 GLY B CA 1
ATOM 5921 C C . GLY B 1 277 ? 15.023 -18.062 -8.234 1 94.88 277 GLY B C 1
ATOM 5922 O O . GLY B 1 277 ? 15.375 -16.922 -7.934 1 94.88 277 GLY B O 1
ATOM 5923 N N . THR B 1 278 ? 15.867 -18.797 -8.891 1 87.56 278 THR B N 1
ATOM 5924 C CA . THR B 1 278 ? 17.156 -18.391 -9.438 1 87.56 278 THR B CA 1
ATOM 5925 C C . THR B 1 278 ? 17.109 -18.375 -10.961 1 87.56 278 THR B C 1
ATOM 5927 O O . THR B 1 278 ? 18.125 -18.094 -11.609 1 87.56 278 THR B O 1
ATOM 5930 N N . GLY B 1 279 ? 16.062 -18.625 -11.516 1 79.38 279 GLY B N 1
ATOM 5931 C CA . GLY B 1 279 ? 15.812 -18.734 -12.945 1 79.38 279 GLY B CA 1
ATOM 5932 C C . GLY B 1 279 ? 14.547 -19.5 -13.266 1 79.38 279 GLY B C 1
ATOM 5933 O O . GLY B 1 279 ? 13.703 -19.719 -12.391 1 79.38 279 GLY B O 1
ATOM 5934 N N . PRO B 1 280 ? 14.445 -19.922 -14.492 1 76.75 280 PRO B N 1
ATOM 5935 C CA . PRO B 1 280 ? 13.203 -20.578 -14.906 1 76.75 280 PRO B CA 1
ATOM 5936 C C . PRO B 1 280 ? 12.984 -21.906 -14.203 1 76.75 280 PRO B C 1
ATOM 5938 O O . PRO B 1 280 ? 11.836 -22.297 -13.953 1 76.75 280 PRO B O 1
ATOM 5941 N N . ALA B 1 281 ? 14.086 -22.594 -13.859 1 79.38 281 ALA B N 1
ATOM 5942 C CA . ALA B 1 281 ? 13.883 -23.922 -13.266 1 79.38 281 ALA B CA 1
ATOM 5943 C C . ALA B 1 281 ? 14.586 -24.031 -11.914 1 79.38 281 ALA B C 1
ATOM 5945 O O . ALA B 1 281 ? 14.406 -25.016 -11.195 1 79.38 281 ALA B O 1
ATOM 5946 N N . GLY B 1 282 ? 15.281 -23.047 -11.555 1 87.69 282 GLY B N 1
ATOM 5947 C CA . GLY B 1 282 ? 16.078 -23.125 -10.344 1 87.69 282 GLY B CA 1
ATOM 5948 C C . GLY B 1 282 ? 15.391 -22.484 -9.141 1 87.69 282 GLY B C 1
ATOM 5949 O O . GLY B 1 282 ? 14.711 -21.469 -9.273 1 87.69 282 GLY B O 1
ATOM 5950 N N . VAL B 1 283 ? 15.523 -23.203 -7.98 1 94.25 283 VAL B N 1
ATOM 5951 C CA . VAL B 1 283 ? 14.969 -22.688 -6.738 1 94.25 283 VAL B CA 1
ATOM 5952 C C . VAL B 1 283 ? 15.953 -22.906 -5.598 1 94.25 283 VAL B C 1
ATOM 5954 O O . VAL B 1 283 ? 16.5 -24 -5.445 1 94.25 283 VAL B O 1
ATOM 5957 N N . ASP B 1 284 ? 16.266 -21.859 -4.887 1 95 284 ASP B N 1
ATOM 5958 C CA . ASP B 1 284 ? 17.047 -21.969 -3.652 1 95 284 ASP B CA 1
ATOM 5959 C C . ASP B 1 284 ? 16.125 -22.016 -2.432 1 95 284 ASP B C 1
ATOM 5961 O O . ASP B 1 284 ? 15.07 -21.375 -2.408 1 95 284 ASP B O 1
ATOM 5965 N N . ARG B 1 285 ? 16.578 -22.797 -1.491 1 96.19 285 ARG B N 1
ATOM 5966 C CA . ARG B 1 285 ? 15.906 -22.875 -0.197 1 96.19 285 ARG B CA 1
ATOM 5967 C C . ARG B 1 285 ? 16.656 -22.047 0.85 1 96.19 285 ARG B C 1
ATOM 5969 O O . ARG B 1 285 ? 17.891 -22.031 0.868 1 96.19 285 ARG B O 1
ATOM 5976 N N . VAL B 1 286 ? 15.922 -21.281 1.627 1 97.06 286 VAL B N 1
ATOM 5977 C CA . VAL B 1 286 ? 16.5 -20.594 2.779 1 97.06 286 VAL B CA 1
ATOM 5978 C C . VAL B 1 286 ? 15.992 -21.25 4.07 1 97.06 286 VAL B C 1
ATOM 5980 O O . VAL B 1 286 ? 14.789 -21.234 4.348 1 97.06 286 VAL B O 1
ATOM 5983 N N . GLU B 1 287 ? 16.906 -21.797 4.793 1 95.69 287 GLU B N 1
ATOM 5984 C CA . GLU B 1 287 ? 16.562 -22.578 5.973 1 95.69 287 GLU B CA 1
ATOM 5985 C C . GLU B 1 287 ? 17.203 -22 7.234 1 95.69 287 GLU B C 1
ATOM 5987 O O . GLU B 1 287 ? 18.297 -21.453 7.18 1 95.69 287 GLU B O 1
ATOM 5992 N N . HIS B 1 288 ? 16.469 -22.125 8.281 1 94.56 288 HIS B N 1
ATOM 5993 C CA . HIS B 1 288 ? 17 -21.656 9.555 1 94.56 288 HIS B CA 1
ATOM 5994 C C . HIS B 1 288 ? 17.703 -22.781 10.305 1 94.56 288 HIS B C 1
ATOM 5996 O O . HIS B 1 288 ? 17.047 -23.75 10.719 1 94.56 288 HIS B O 1
ATOM 6002 N N . ASP B 1 289 ? 18.969 -22.656 10.43 1 92 289 ASP B N 1
ATOM 6003 C CA . ASP B 1 289 ? 19.797 -23.562 11.227 1 92 289 ASP B CA 1
ATOM 6004 C C . ASP B 1 289 ? 20 -23.031 12.641 1 92 289 ASP B C 1
ATOM 6006 O O . ASP B 1 289 ? 20.438 -21.891 12.82 1 92 289 ASP B O 1
ATOM 6010 N N . PRO B 1 290 ? 19.656 -23.75 13.609 1 90.94 290 PRO B N 1
ATOM 6011 C CA . PRO B 1 290 ? 19.766 -23.266 14.992 1 90.94 290 PRO B CA 1
ATOM 6012 C C . PRO B 1 290 ? 21.172 -22.812 15.352 1 90.94 290 PRO B C 1
ATOM 6014 O O . PRO B 1 290 ? 21.344 -21.906 16.172 1 90.94 290 PRO B O 1
ATOM 6017 N N . ALA B 1 291 ? 22.172 -23.391 14.781 1 91.62 291 ALA B N 1
ATOM 6018 C CA . ALA B 1 291 ? 23.562 -23.094 15.148 1 91.62 291 ALA B CA 1
ATOM 6019 C C . ALA B 1 291 ? 24.141 -22 14.25 1 91.62 291 ALA B C 1
ATOM 6021 O O . ALA B 1 291 ? 24.812 -21.094 14.734 1 91.62 291 ALA B O 1
ATOM 6022 N N . ARG B 1 292 ? 23.859 -22.047 13.031 1 91.44 292 ARG B N 1
ATOM 6023 C CA . ARG B 1 292 ? 24.562 -21.203 12.062 1 91.44 292 ARG B CA 1
ATOM 6024 C C . ARG B 1 292 ? 23.688 -20.047 11.594 1 91.44 292 ARG B C 1
ATOM 6026 O O . ARG B 1 292 ? 24.156 -19.141 10.914 1 91.44 292 ARG B O 1
ATOM 6033 N N . GLY B 1 293 ? 22.391 -20.047 11.961 1 94.44 293 GLY B N 1
ATOM 6034 C CA . GLY B 1 293 ? 21.484 -19.031 11.453 1 94.44 293 GLY B CA 1
ATOM 6035 C C . GLY B 1 293 ? 20.828 -19.422 10.141 1 94.44 293 GLY B C 1
ATOM 6036 O O . GLY B 1 293 ? 20.516 -20.594 9.914 1 94.44 293 GLY B O 1
ATOM 6037 N N . TRP B 1 294 ? 20.562 -18.422 9.312 1 96.75 294 TRP B N 1
ATOM 6038 C CA . TRP B 1 294 ? 19.891 -18.703 8.039 1 96.75 294 TRP B CA 1
ATOM 6039 C C . TRP B 1 294 ? 20.891 -19.188 6.996 1 96.75 294 TRP B C 1
ATOM 6041 O O . TRP B 1 294 ? 21.953 -18.578 6.816 1 96.75 294 TRP B O 1
ATOM 6051 N N . LEU B 1 295 ? 20.531 -20.281 6.336 1 96.06 295 LEU B N 1
ATOM 6052 C CA . LEU B 1 295 ? 21.344 -20.891 5.285 1 96.06 295 LEU B CA 1
ATOM 6053 C C . LEU B 1 295 ? 20.625 -20.859 3.947 1 96.06 295 LEU B C 1
ATOM 6055 O O . LEU B 1 295 ? 19.406 -21.094 3.893 1 96.06 295 LEU B O 1
ATOM 6059 N N . ARG B 1 296 ? 21.297 -20.531 2.984 1 94.69 296 ARG B N 1
ATOM 6060 C CA . ARG B 1 296 ? 20.781 -20.641 1.624 1 94.69 296 ARG B CA 1
ATOM 6061 C C . ARG B 1 296 ? 21.312 -21.906 0.944 1 94.69 296 ARG B C 1
ATOM 6063 O O . ARG B 1 296 ? 22.531 -22.109 0.879 1 94.69 296 ARG B O 1
ATOM 6070 N N . VAL B 1 297 ? 20.391 -22.719 0.497 1 91.5 297 VAL B N 1
ATOM 6071 C CA . VAL B 1 297 ? 20.734 -24.016 -0.061 1 91.5 297 VAL B CA 1
ATOM 6072 C C . VAL B 1 297 ? 20.266 -24.094 -1.516 1 91.5 297 VAL B C 1
ATOM 6074 O O . VAL B 1 297 ? 19.078 -23.938 -1.807 1 91.5 297 VAL B O 1
ATOM 6077 N N . GLY B 1 298 ? 21.125 -24.188 -2.428 1 83.75 298 GLY B N 1
ATOM 6078 C CA . GLY B 1 298 ? 20.844 -24.406 -3.838 1 83.75 298 GLY B CA 1
ATOM 6079 C C . GLY B 1 298 ? 21.5 -25.641 -4.402 1 83.75 298 GLY B C 1
ATOM 6080 O O . GLY B 1 298 ? 21.547 -26.688 -3.74 1 83.75 298 GLY B O 1
ATOM 6081 N N . ALA B 1 299 ? 21.891 -25.688 -5.762 1 74.81 299 ALA B N 1
ATOM 6082 C CA . ALA B 1 299 ? 22.547 -26.828 -6.398 1 74.81 299 ALA B CA 1
ATOM 6083 C C . ALA B 1 299 ? 23.922 -27.078 -5.777 1 74.81 299 ALA B C 1
ATOM 6085 O O . ALA B 1 299 ? 24.438 -28.203 -5.824 1 74.81 299 ALA B O 1
ATOM 6086 N N . GLY B 1 300 ? 24.406 -26.141 -4.949 1 72.38 300 GLY B N 1
ATOM 6087 C CA . GLY B 1 300 ? 25.719 -26.281 -4.32 1 72.38 300 GLY B CA 1
ATOM 6088 C C . GLY B 1 300 ? 25.641 -26.406 -2.809 1 72.38 300 GLY B C 1
ATOM 6089 O O . GLY B 1 300 ? 24.656 -26.938 -2.271 1 72.38 300 GLY B O 1
ATOM 6090 N N . ALA B 1 301 ? 26.703 -26.188 -2.172 1 80.94 301 ALA B N 1
ATOM 6091 C CA . ALA B 1 301 ? 26.812 -26.266 -0.717 1 80.94 301 ALA B CA 1
ATOM 6092 C C . ALA B 1 301 ? 25.984 -25.172 -0.049 1 80.94 301 ALA B C 1
ATOM 6094 O O . ALA B 1 301 ? 25.812 -24.078 -0.614 1 80.94 301 ALA B O 1
ATOM 6095 N N . ALA B 1 302 ? 25.5 -25.562 1.061 1 90 302 ALA B N 1
ATOM 6096 C CA . ALA B 1 302 ? 24.781 -24.594 1.888 1 90 302 ALA B CA 1
ATOM 6097 C C . ALA B 1 302 ? 25.688 -23.453 2.324 1 90 302 ALA B C 1
ATOM 6099 O O . ALA B 1 302 ? 26.844 -23.672 2.674 1 90 302 ALA B O 1
ATOM 6100 N N . ARG B 1 303 ? 25.188 -22.266 2.205 1 91.56 303 ARG B N 1
ATOM 6101 C CA . ARG B 1 303 ? 25.953 -21.094 2.613 1 91.56 303 ARG B CA 1
ATOM 6102 C C . ARG B 1 303 ? 25.172 -20.25 3.617 1 91.56 303 ARG B C 1
ATOM 6104 O O . ARG B 1 303 ? 23.953 -20.141 3.518 1 91.56 303 ARG B O 1
ATOM 6111 N N . VAL B 1 304 ? 25.938 -19.688 4.492 1 94.56 304 VAL B N 1
ATOM 6112 C CA . VAL B 1 304 ? 25.328 -18.781 5.465 1 94.56 304 VAL B CA 1
ATOM 6113 C C . VAL B 1 304 ? 24.891 -17.484 4.773 1 94.56 304 VAL B C 1
ATOM 6115 O O . VAL B 1 304 ? 25.656 -16.922 3.99 1 94.56 304 VAL B O 1
ATOM 6118 N N . VAL B 1 305 ? 23.656 -17.062 4.984 1 95.94 305 VAL B N 1
ATOM 6119 C CA . VAL B 1 305 ? 23.172 -15.789 4.449 1 95.94 305 VAL B CA 1
ATOM 6120 C C . VAL B 1 305 ? 23.781 -14.633 5.258 1 95.94 305 VAL B C 1
ATOM 6122 O O . VAL B 1 305 ? 23.594 -14.562 6.477 1 95.94 305 VAL B O 1
ATOM 6125 N N . PRO B 1 306 ? 24.516 -13.789 4.59 1 95.69 306 PRO B N 1
ATOM 6126 C CA . PRO B 1 306 ? 25.109 -12.68 5.336 1 95.69 306 PRO B CA 1
ATOM 6127 C C . PRO B 1 306 ? 24.062 -11.711 5.887 1 95.69 306 PRO B C 1
ATOM 6129 O O . PRO B 1 306 ? 23.062 -11.438 5.227 1 95.69 306 PRO B O 1
ATOM 6132 N N . ALA B 1 307 ? 24.375 -11.258 7.117 1 96.5 307 ALA B N 1
ATOM 6133 C CA . ALA B 1 307 ? 23.562 -10.195 7.688 1 96.5 307 ALA B CA 1
ATOM 6134 C C . ALA B 1 307 ? 23.938 -8.836 7.094 1 96.5 307 ALA B C 1
ATOM 6136 O O . ALA B 1 307 ? 25.094 -8.586 6.785 1 96.5 307 ALA B O 1
ATOM 6137 N N . GLY B 1 308 ? 22.953 -7.977 6.902 1 96.56 308 GLY B N 1
ATOM 6138 C CA . GLY B 1 308 ? 23.234 -6.633 6.426 1 96.56 308 GLY B CA 1
ATOM 6139 C C . GLY B 1 308 ? 22.156 -6.094 5.5 1 96.56 308 GLY B C 1
ATOM 6140 O O . GLY B 1 308 ? 20.984 -6.422 5.648 1 96.56 308 GLY B O 1
ATOM 6141 N N . ARG B 1 309 ? 22.578 -5.133 4.641 1 96.56 309 ARG B N 1
ATOM 6142 C CA . ARG B 1 309 ? 21.688 -4.473 3.699 1 96.56 309 ARG B CA 1
ATOM 6143 C C . ARG B 1 309 ? 22.172 -4.656 2.264 1 96.56 309 ARG B C 1
ATOM 6145 O O . ARG B 1 309 ? 23.344 -4.898 2.023 1 96.56 309 ARG B O 1
ATOM 6152 N N . CYS B 1 310 ? 21.266 -4.609 1.354 1 97.25 310 CYS B N 1
ATOM 6153 C CA . CYS B 1 310 ? 21.594 -4.738 -0.061 1 97.25 310 CYS B CA 1
ATOM 6154 C C . CYS B 1 310 ? 22.406 -3.543 -0.545 1 97.25 310 CYS B C 1
ATOM 6156 O O . CYS B 1 310 ? 22.047 -2.395 -0.275 1 97.25 310 CYS B O 1
ATOM 6158 N N . LEU B 1 311 ? 23.453 -3.805 -1.243 1 97.44 311 LEU B N 1
ATOM 6159 C CA . LEU B 1 311 ? 24.328 -2.74 -1.707 1 97.44 311 LEU B CA 1
ATOM 6160 C C . LEU B 1 311 ? 23.562 -1.714 -2.529 1 97.44 311 LEU B C 1
ATOM 6162 O O . LEU B 1 311 ? 23.766 -0.508 -2.371 1 97.44 311 LEU B O 1
ATOM 6166 N N . HIS B 1 312 ? 22.688 -2.172 -3.402 1 96.56 312 HIS B N 1
ATOM 6167 C CA . HIS B 1 312 ? 21.859 -1.274 -4.203 1 96.56 312 HIS B CA 1
ATOM 6168 C C . HIS B 1 312 ? 21.172 -0.241 -3.326 1 96.56 312 HIS B C 1
ATOM 6170 O O . HIS B 1 312 ? 21.219 0.957 -3.615 1 96.56 312 HIS B O 1
ATOM 6176 N N . ASP B 1 313 ? 20.609 -0.649 -2.293 1 94.38 313 ASP B N 1
ATOM 6177 C CA . ASP B 1 313 ? 19.828 0.215 -1.416 1 94.38 313 ASP B CA 1
ATOM 6178 C C . ASP B 1 313 ? 20.734 1.12 -0.584 1 94.38 313 ASP B C 1
ATOM 6180 O O . ASP B 1 313 ? 20.391 2.266 -0.299 1 94.38 313 ASP B O 1
ATOM 6184 N N . VAL B 1 314 ? 21.891 0.576 -0.188 1 94.56 314 VAL B N 1
ATOM 6185 C CA . VAL B 1 314 ? 22.828 1.38 0.577 1 94.56 314 VAL B CA 1
ATOM 6186 C C . VAL B 1 314 ? 23.391 2.5 -0.301 1 94.56 314 VAL B C 1
ATOM 6188 O O . VAL B 1 314 ? 23.531 3.639 0.15 1 94.56 314 VAL B O 1
ATOM 6191 N N . LEU B 1 315 ? 23.703 2.176 -1.535 1 93.94 315 LEU B N 1
ATOM 6192 C CA . LEU B 1 315 ? 24.172 3.186 -2.477 1 93.94 315 LEU B CA 1
ATOM 6193 C C . LEU B 1 315 ? 23.109 4.258 -2.699 1 93.94 315 LEU B C 1
ATOM 6195 O O . LEU B 1 315 ? 23.422 5.453 -2.697 1 93.94 315 LEU B O 1
ATOM 6199 N N . LEU B 1 316 ? 21.906 3.83 -2.828 1 90.56 316 LEU B N 1
ATOM 6200 C CA . LEU B 1 316 ? 20.812 4.789 -3.027 1 90.56 316 LEU B CA 1
ATOM 6201 C C . LEU B 1 316 ? 20.656 5.695 -1.812 1 90.56 316 LEU B C 1
ATOM 6203 O O . LEU B 1 316 ? 20.438 6.902 -1.955 1 90.56 316 LEU B O 1
ATOM 6207 N N . ALA B 1 317 ? 20.734 5.086 -0.649 1 87.69 317 ALA B N 1
ATOM 6208 C CA . ALA B 1 317 ? 20.625 5.871 0.58 1 87.69 317 ALA B CA 1
ATOM 6209 C C . ALA B 1 317 ? 21.734 6.918 0.66 1 87.69 317 ALA B C 1
ATOM 6211 O O . ALA B 1 317 ? 21.484 8.07 1.015 1 87.69 317 ALA B O 1
ATOM 6212 N N . ALA B 1 318 ? 22.922 6.508 0.3 1 88.38 318 ALA B N 1
ATOM 6213 C CA . ALA B 1 318 ? 24.047 7.434 0.302 1 88.38 318 ALA B CA 1
ATOM 6214 C C . ALA B 1 318 ? 23.844 8.547 -0.719 1 88.38 318 ALA B C 1
ATOM 6216 O O . ALA B 1 318 ? 24.141 9.711 -0.444 1 88.38 318 ALA B O 1
ATOM 6217 N N . ALA B 1 319 ? 23.359 8.227 -1.838 1 85.12 319 ALA B N 1
ATOM 6218 C CA . ALA B 1 319 ? 23.109 9.211 -2.893 1 85.12 319 ALA B CA 1
ATOM 6219 C C . ALA B 1 319 ? 22.031 10.203 -2.479 1 85.12 319 ALA B C 1
ATOM 6221 O O . ALA B 1 319 ? 22.188 11.414 -2.648 1 85.12 319 ALA B O 1
ATOM 6222 N N . ARG B 1 320 ? 20.984 9.68 -1.909 1 78.75 320 ARG B N 1
ATOM 6223 C CA . ARG B 1 320 ? 19.859 10.523 -1.495 1 78.75 320 ARG B CA 1
ATOM 6224 C C . ARG B 1 320 ? 20.266 11.445 -0.354 1 78.75 320 ARG B C 1
ATOM 6226 O O . ARG B 1 320 ? 19.766 12.57 -0.247 1 78.75 320 ARG B O 1
ATOM 6233 N N . GLY B 1 321 ? 21.172 10.922 0.498 1 77.25 321 GLY B N 1
ATOM 6234 C CA . GLY B 1 321 ? 21.656 11.695 1.627 1 77.25 321 GLY B CA 1
ATOM 6235 C C . GLY B 1 321 ? 22.828 12.586 1.276 1 77.25 321 GLY B C 1
ATOM 6236 O O . GLY B 1 321 ? 23.406 13.242 2.15 1 77.25 321 GLY B O 1
ATOM 6237 N N . HIS B 1 322 ? 23.25 12.578 0.066 1 79.06 322 HIS B N 1
ATOM 6238 C CA . HIS B 1 322 ? 24.375 13.352 -0.441 1 79.06 322 HIS B CA 1
ATOM 6239 C C . HIS B 1 322 ? 25.656 13.023 0.325 1 79.06 322 HIS B C 1
ATOM 6241 O O . HIS B 1 322 ? 26.469 13.914 0.582 1 79.06 322 HIS B O 1
ATOM 6247 N N . ASP B 1 323 ? 25.656 11.844 0.76 1 83.56 323 ASP B N 1
ATOM 6248 C CA . ASP B 1 323 ? 26.875 11.359 1.382 1 83.56 323 ASP B CA 1
ATOM 6249 C C . ASP B 1 323 ? 27.875 10.859 0.329 1 83.56 323 ASP B C 1
ATOM 6251 O O . ASP B 1 323 ? 28.047 9.648 0.163 1 83.56 323 ASP B O 1
ATOM 6255 N N . HIS B 1 324 ? 28.594 11.766 -0.225 1 86.5 324 HIS B N 1
ATOM 6256 C CA . HIS B 1 324 ? 29.453 11.477 -1.369 1 86.5 324 HIS B CA 1
ATOM 6257 C C . HIS B 1 324 ? 30.609 10.578 -0.97 1 86.5 324 HIS B C 1
ATOM 6259 O O . HIS B 1 324 ? 30.953 9.633 -1.684 1 86.5 324 HIS B O 1
ATOM 6265 N N . PRO B 1 325 ? 31.188 10.812 0.167 1 90.81 325 PRO B N 1
ATOM 6266 C CA . PRO B 1 325 ? 32.281 9.922 0.548 1 90.81 325 PRO B CA 1
ATOM 6267 C C . PRO B 1 325 ? 31.844 8.469 0.708 1 90.81 325 PRO B C 1
ATOM 6269 O O . PRO B 1 325 ? 32.531 7.555 0.228 1 90.81 325 PRO B O 1
ATOM 6272 N N . ALA B 1 326 ? 30.734 8.289 1.328 1 91.06 326 ALA B N 1
ATOM 6273 C CA . ALA B 1 326 ? 30.219 6.93 1.506 1 91.06 326 ALA B CA 1
ATOM 6274 C C . ALA B 1 326 ? 29.859 6.301 0.164 1 91.06 326 ALA B C 1
ATOM 6276 O O . ALA B 1 326 ? 30.156 5.125 -0.071 1 91.06 326 ALA B O 1
ATOM 6277 N N . PHE B 1 327 ? 29.266 7.105 -0.7 1 93.81 327 PHE B N 1
ATOM 6278 C CA . PHE B 1 327 ? 28.875 6.641 -2.025 1 93.81 327 PHE B CA 1
ATOM 6279 C C . PHE B 1 327 ? 30.109 6.199 -2.822 1 93.81 327 PHE B C 1
ATOM 6281 O O . PHE B 1 327 ? 30.141 5.086 -3.348 1 93.81 327 PHE B O 1
ATOM 6288 N N . ARG B 1 328 ? 31.094 6.992 -2.803 1 93.31 328 ARG B N 1
ATOM 6289 C CA . ARG B 1 328 ? 32.312 6.691 -3.531 1 93.31 328 ARG B CA 1
ATOM 6290 C C . ARG B 1 328 ? 33.031 5.5 -2.912 1 93.31 328 ARG B C 1
ATOM 6292 O O . ARG B 1 328 ? 33.562 4.637 -3.631 1 93.31 328 ARG B O 1
ATOM 6299 N N . GLY B 1 329 ? 33.094 5.52 -1.667 1 95.38 329 GLY B N 1
ATOM 6300 C CA . GLY B 1 329 ? 33.719 4.41 -0.981 1 95.38 329 GLY B CA 1
ATOM 6301 C C . GLY B 1 329 ? 33.094 3.066 -1.312 1 95.38 329 GLY B C 1
ATOM 6302 O O . GLY B 1 329 ? 33.812 2.09 -1.555 1 95.38 329 GLY B O 1
ATOM 6303 N N . LEU B 1 330 ? 31.797 3.002 -1.327 1 95.88 330 LEU B N 1
ATOM 6304 C CA . LEU B 1 330 ? 31.078 1.77 -1.633 1 95.88 330 LEU B CA 1
ATOM 6305 C C . LEU B 1 330 ? 31.297 1.355 -3.084 1 95.88 330 LEU B C 1
ATOM 6307 O O . LEU B 1 330 ? 31.5 0.173 -3.373 1 95.88 330 LEU B O 1
ATOM 6311 N N . LEU B 1 331 ? 31.234 2.342 -3.984 1 95.19 331 LEU B N 1
ATOM 6312 C CA . LEU B 1 331 ? 31.484 2.055 -5.395 1 95.19 331 LEU B CA 1
ATOM 6313 C C . LEU B 1 331 ? 32.875 1.49 -5.602 1 95.19 331 LEU B C 1
ATOM 6315 O O . LEU B 1 331 ? 33.062 0.525 -6.348 1 95.19 331 LEU B O 1
ATOM 6319 N N . THR B 1 332 ? 33.812 2.096 -4.93 1 94.62 332 THR B N 1
ATOM 6320 C CA . THR B 1 332 ? 35.188 1.65 -5.043 1 94.62 332 THR B CA 1
ATOM 6321 C C . THR B 1 332 ? 35.375 0.234 -4.496 1 94.62 332 THR B C 1
ATOM 6323 O O . THR B 1 332 ? 35.969 -0.621 -5.145 1 94.62 332 THR B O 1
ATOM 6326 N N . ALA B 1 333 ? 34.812 0.001 -3.33 1 94.94 333 ALA B N 1
ATOM 6327 C CA . ALA B 1 333 ? 34.906 -1.327 -2.727 1 94.94 333 ALA B CA 1
ATOM 6328 C C . ALA B 1 333 ? 34.25 -2.373 -3.631 1 94.94 333 ALA B C 1
ATOM 6330 O O . ALA B 1 333 ? 34.781 -3.479 -3.785 1 94.94 333 ALA B O 1
ATOM 6331 N N . TRP B 1 334 ? 33.156 -2.064 -4.23 1 95.38 334 TRP B N 1
ATOM 6332 C CA . TRP B 1 334 ? 32.406 -2.947 -5.125 1 95.38 334 TRP B CA 1
ATOM 6333 C C . TRP B 1 334 ? 33.219 -3.242 -6.387 1 95.38 334 TRP B C 1
ATOM 6335 O O . TRP B 1 334 ? 33.438 -4.406 -6.719 1 95.38 334 TRP B O 1
ATOM 6345 N N . GLN B 1 335 ? 33.75 -2.242 -6.945 1 92.56 335 GLN B N 1
ATOM 6346 C CA . GLN B 1 335 ? 34.312 -2.383 -8.281 1 92.56 335 GLN B CA 1
ATOM 6347 C C . GLN B 1 335 ? 35.781 -2.807 -8.219 1 92.56 335 GLN B C 1
ATOM 6349 O O . GLN B 1 335 ? 36.344 -3.248 -9.219 1 92.56 335 GLN B O 1
ATOM 6354 N N . ALA B 1 336 ? 36.375 -2.74 -7.074 1 89.38 336 ALA B N 1
ATOM 6355 C CA . ALA B 1 336 ? 37.781 -3.131 -6.914 1 89.38 336 ALA B CA 1
ATOM 6356 C C . ALA B 1 336 ? 37.906 -4.605 -6.543 1 89.38 336 ALA B C 1
ATOM 6358 O O . ALA B 1 336 ? 39 -5.18 -6.59 1 89.38 336 ALA B O 1
ATOM 6359 N N . GLY B 1 337 ? 36.844 -5.223 -6.234 1 83.44 337 GLY B N 1
ATOM 6360 C CA . GLY B 1 337 ? 36.906 -6.57 -5.691 1 83.44 337 GLY B CA 1
ATOM 6361 C C . GLY B 1 337 ? 36.375 -7.621 -6.648 1 83.44 337 GLY B C 1
ATOM 6362 O O . GLY B 1 337 ? 36.219 -7.355 -7.844 1 83.44 337 GLY B O 1
ATOM 6363 N N . ALA B 1 338 ? 36.25 -8.836 -6.145 1 88.38 338 ALA B N 1
ATOM 6364 C CA . ALA B 1 338 ? 35.812 -10.008 -6.891 1 88.38 338 ALA B CA 1
ATOM 6365 C C . ALA B 1 338 ? 34.344 -9.875 -7.301 1 88.38 338 ALA B C 1
ATOM 6367 O O . ALA B 1 338 ? 33.875 -10.586 -8.188 1 88.38 338 ALA B O 1
ATOM 6368 N N . LEU B 1 339 ? 33.75 -8.867 -6.699 1 92.81 339 LEU B N 1
ATOM 6369 C CA . LEU B 1 339 ? 32.312 -8.75 -6.941 1 92.81 339 LEU B CA 1
ATOM 6370 C C . LEU B 1 339 ? 32 -7.688 -7.996 1 92.81 339 LEU B C 1
ATOM 6372 O O . LEU B 1 339 ? 30.859 -7.305 -8.195 1 92.81 339 LEU B O 1
ATOM 6376 N N . ALA B 1 340 ? 32.969 -7.242 -8.711 1 91.19 340 ALA B N 1
ATOM 6377 C CA . ALA B 1 340 ? 32.812 -6.141 -9.656 1 91.19 340 ALA B CA 1
ATOM 6378 C C . ALA B 1 340 ? 31.812 -6.469 -10.75 1 91.19 340 ALA B C 1
ATOM 6380 O O . ALA B 1 340 ? 31.141 -5.574 -11.273 1 91.19 340 ALA B O 1
ATOM 6381 N N . GLY B 1 341 ? 31.641 -7.734 -11.016 1 88.81 341 GLY B N 1
ATOM 6382 C CA . GLY B 1 341 ? 30.719 -8.133 -12.078 1 88.81 341 GLY B CA 1
ATOM 6383 C C . GLY B 1 341 ? 29.344 -8.508 -11.562 1 88.81 341 GLY B C 1
ATOM 6384 O O . GLY B 1 341 ? 28.422 -8.758 -12.344 1 88.81 341 GLY B O 1
ATOM 6385 N N . VAL B 1 342 ? 29.172 -8.523 -10.289 1 93 342 VAL B N 1
ATOM 6386 C CA . VAL B 1 342 ? 27.906 -8.883 -9.656 1 93 342 VAL B CA 1
ATOM 6387 C C . VAL B 1 342 ? 27.031 -7.641 -9.5 1 93 342 VAL B C 1
ATOM 6389 O O . VAL B 1 342 ? 27.531 -6.562 -9.156 1 93 342 VAL B O 1
ATOM 6392 N N . ASP B 1 343 ? 25.75 -7.766 -9.859 1 93.94 343 ASP B N 1
ATOM 6393 C CA . ASP B 1 343 ? 24.828 -6.633 -9.75 1 93.94 343 ASP B CA 1
ATOM 6394 C C . ASP B 1 343 ? 24.75 -6.133 -8.312 1 93.94 343 ASP B C 1
ATOM 6396 O O . ASP B 1 343 ? 24.797 -6.926 -7.367 1 93.94 343 ASP B O 1
ATOM 6400 N N . ALA B 1 344 ? 24.562 -4.84 -8.156 1 95.88 344 ALA B N 1
ATOM 6401 C CA . ALA B 1 344 ? 24.516 -4.215 -6.84 1 95.88 344 ALA B CA 1
ATOM 6402 C C . ALA B 1 344 ? 23.391 -4.816 -5.996 1 95.88 344 ALA B C 1
ATOM 6404 O O . ALA B 1 344 ? 23.516 -4.922 -4.773 1 95.88 344 ALA B O 1
ATOM 6405 N N . ASP B 1 345 ? 22.281 -5.262 -6.66 1 95.62 345 ASP B N 1
ATOM 6406 C CA . ASP B 1 345 ? 21.141 -5.789 -5.914 1 95.62 345 ASP B CA 1
ATOM 6407 C C . ASP B 1 345 ? 21.359 -7.258 -5.559 1 95.62 345 ASP B C 1
ATOM 6409 O O . ASP B 1 345 ? 20.469 -7.902 -4.996 1 95.62 345 ASP B O 1
ATOM 6413 N N . GLU B 1 346 ? 22.516 -7.801 -5.836 1 95.44 346 GLU B N 1
ATOM 6414 C CA . GLU B 1 346 ? 22.875 -9.164 -5.449 1 95.44 346 GLU B CA 1
ATOM 6415 C C . GLU B 1 346 ? 24.016 -9.18 -4.438 1 95.44 346 GLU B C 1
ATOM 6417 O O . GLU B 1 346 ? 24.641 -10.219 -4.215 1 95.44 346 GLU B O 1
ATOM 6422 N N . ILE B 1 347 ? 24.297 -8.039 -3.914 1 96.69 347 ILE B N 1
ATOM 6423 C CA . ILE B 1 347 ? 25.391 -7.906 -2.957 1 96.69 347 ILE B CA 1
ATOM 6424 C C . ILE B 1 347 ? 24.844 -7.387 -1.626 1 96.69 347 ILE B C 1
ATOM 6426 O O . ILE B 1 347 ? 24 -6.484 -1.601 1 96.69 347 ILE B O 1
ATOM 6430 N N . VAL B 1 348 ? 25.328 -7.949 -0.498 1 97.62 348 VAL B N 1
ATOM 6431 C CA . VAL B 1 348 ? 24.969 -7.512 0.845 1 97.62 348 VAL B CA 1
ATOM 6432 C C . VAL B 1 348 ? 26.156 -6.824 1.509 1 97.62 348 VAL B C 1
ATOM 6434 O O . VAL B 1 348 ? 27.281 -7.305 1.418 1 97.62 348 VAL B O 1
ATOM 6437 N N . VAL B 1 349 ? 25.891 -5.672 2.01 1 97.31 349 VAL B N 1
ATOM 6438 C CA . VAL B 1 349 ? 26.859 -4.969 2.844 1 97.31 349 VAL B CA 1
ATOM 6439 C C . VAL B 1 349 ? 26.625 -5.316 4.312 1 97.31 349 VAL B C 1
ATOM 6441 O O . VAL B 1 349 ? 25.578 -5.008 4.871 1 97.31 349 VAL B O 1
ATOM 6444 N N . ASP B 1 350 ? 27.594 -5.98 4.934 1 96.19 350 ASP B N 1
ATOM 6445 C CA . ASP B 1 350 ? 27.406 -6.359 6.332 1 96.19 350 ASP B CA 1
ATOM 6446 C C . ASP B 1 350 ? 27.672 -5.18 7.262 1 96.19 350 ASP B C 1
ATOM 6448 O O . ASP B 1 350 ? 28 -4.082 6.801 1 96.19 350 ASP B O 1
ATOM 6452 N N . PRO B 1 351 ? 27.469 -5.27 8.57 1 92.25 351 PRO B N 1
ATOM 6453 C CA . PRO B 1 351 ? 27.594 -4.145 9.5 1 92.25 351 PRO B CA 1
ATOM 6454 C C . PRO B 1 351 ? 29.016 -3.582 9.547 1 92.25 351 PRO B C 1
ATOM 6456 O O . PRO B 1 351 ? 29.219 -2.432 9.938 1 92.25 351 PRO B O 1
ATOM 6459 N N . ASP B 1 352 ? 29.984 -4.332 9.102 1 93.19 352 ASP B N 1
ATOM 6460 C CA . ASP B 1 352 ? 31.375 -3.883 9.109 1 93.19 352 ASP B CA 1
ATOM 6461 C C . ASP B 1 352 ? 31.75 -3.232 7.781 1 93.19 352 ASP B C 1
ATOM 6463 O O . ASP B 1 352 ? 32.875 -2.762 7.613 1 93.19 352 ASP B O 1
ATOM 6467 N N . GLY B 1 353 ? 30.859 -3.25 6.887 1 92.38 353 GLY B N 1
ATOM 6468 C CA . GLY B 1 353 ? 31.094 -2.619 5.598 1 92.38 353 GLY B CA 1
ATOM 6469 C C . GLY B 1 353 ? 31.641 -3.576 4.555 1 92.38 353 GLY B C 1
ATOM 6470 O O . GLY B 1 353 ? 31.969 -3.164 3.441 1 92.38 353 GLY B O 1
ATOM 6471 N N . LEU B 1 354 ? 31.75 -4.809 4.898 1 94.88 354 LEU B N 1
ATOM 6472 C CA . LEU B 1 354 ? 32.25 -5.812 3.965 1 94.88 354 LEU B CA 1
ATOM 6473 C C . LEU B 1 354 ? 31.141 -6.246 2.998 1 94.88 354 LEU B C 1
ATOM 6475 O O . LEU B 1 354 ? 29.984 -6.348 3.381 1 94.88 354 LEU B O 1
ATOM 6479 N N . LEU B 1 355 ? 31.594 -6.559 1.749 1 96.81 355 LEU B N 1
ATOM 6480 C CA . LEU B 1 355 ? 30.641 -6.934 0.702 1 96.81 355 LEU B CA 1
ATOM 6481 C C . LEU B 1 355 ? 30.594 -8.453 0.542 1 96.81 355 LEU B C 1
ATOM 6483 O O . LEU B 1 355 ? 31.625 -9.125 0.566 1 96.81 355 LEU B O 1
ATOM 6487 N N . HIS B 1 356 ? 29.344 -8.977 0.464 1 95.5 356 HIS B N 1
ATOM 6488 C CA . HIS B 1 356 ? 29.094 -10.406 0.268 1 95.5 356 HIS B CA 1
ATOM 6489 C C . HIS B 1 356 ? 28.172 -10.648 -0.923 1 95.5 356 HIS B C 1
ATOM 6491 O O . HIS B 1 356 ? 27.094 -10.078 -0.995 1 95.5 356 HIS B O 1
ATOM 6497 N N . GLY B 1 357 ? 28.562 -11.445 -1.91 1 94 357 GLY B N 1
ATOM 6498 C CA . GLY B 1 357 ? 27.688 -11.836 -3 1 94 357 GLY B CA 1
ATOM 6499 C C . GLY B 1 357 ? 26.656 -12.875 -2.592 1 94 357 GLY B C 1
ATOM 6500 O O . GLY B 1 357 ? 26.969 -13.781 -1.811 1 94 357 GLY B O 1
ATOM 6501 N N . LEU B 1 358 ? 25.391 -12.672 -3.023 1 90 358 LEU B N 1
ATOM 6502 C CA . LEU B 1 358 ? 24.312 -13.617 -2.695 1 90 358 LEU B CA 1
ATOM 6503 C C . LEU B 1 358 ? 24.25 -14.742 -3.719 1 90 358 LEU B C 1
ATOM 6505 O O . LEU B 1 358 ? 23.641 -15.789 -3.465 1 90 358 LEU B O 1
ATOM 6509 N N . GLY B 1 359 ? 24.672 -14.523 -4.934 1 73 359 GLY B N 1
ATOM 6510 C CA . GLY B 1 359 ? 24.625 -15.555 -5.965 1 73 359 GLY B CA 1
ATOM 6511 C C . GLY B 1 359 ? 25.688 -16.625 -5.781 1 73 359 GLY B C 1
ATOM 6512 O O . GLY B 1 359 ? 26.219 -16.797 -4.688 1 73 359 GLY B O 1
ATOM 6513 N N . ARG B 1 360 ? 25.938 -17.594 -6.746 1 54.38 360 ARG B N 1
ATOM 6514 C CA . ARG B 1 360 ? 26.891 -18.703 -6.77 1 54.38 360 ARG B CA 1
ATOM 6515 C C . ARG B 1 360 ? 28.297 -18.219 -6.441 1 54.38 360 ARG B C 1
ATOM 6517 O O . ARG B 1 360 ? 28.656 -17.078 -6.754 1 54.38 360 ARG B O 1
ATOM 6524 N N . PRO B 1 361 ? 28.906 -19.016 -5.367 1 43.97 361 PRO B N 1
ATOM 6525 C CA . PRO B 1 361 ? 30.281 -18.688 -4.996 1 43.97 361 PRO B CA 1
ATOM 6526 C C . PRO B 1 361 ? 31.109 -18.203 -6.18 1 43.97 361 PRO B C 1
ATOM 6528 O O . PRO B 1 361 ? 31.109 -18.844 -7.238 1 43.97 361 PRO B O 1
ATOM 6531 N N . LEU B 1 362 ? 31.203 -17.078 -6.391 1 36.16 362 LEU B N 1
ATOM 6532 C CA . LEU B 1 362 ? 32.281 -16.656 -7.277 1 36.16 362 LEU B CA 1
ATOM 6533 C C . LEU B 1 362 ? 33.562 -17.422 -6.98 1 36.16 362 LEU B C 1
ATOM 6535 O O . LEU B 1 362 ? 33.75 -17.922 -5.875 1 36.16 362 LEU B O 1
ATOM 6539 N N . ASP B 1 363 ? 34.5 -17.922 -7.867 1 32.97 363 ASP B N 1
ATOM 6540 C CA . ASP B 1 363 ? 35.844 -18.391 -7.539 1 32.97 363 ASP B CA 1
ATOM 6541 C C . ASP B 1 363 ? 36.406 -17.672 -6.293 1 32.97 363 ASP B C 1
ATOM 6543 O O . ASP B 1 363 ? 35.938 -16.594 -5.953 1 32.97 363 ASP B O 1
ATOM 6547 N N . ALA B 1 364 ? 37.406 -18.375 -5.492 1 30.19 364 ALA B N 1
ATOM 6548 C CA . ALA B 1 364 ? 38.156 -18.031 -4.301 1 30.19 364 ALA B CA 1
ATOM 6549 C C . ALA B 1 364 ? 38.531 -16.547 -4.293 1 30.19 364 ALA B C 1
ATOM 6551 O O . ALA B 1 364 ? 38.906 -15.992 -5.324 1 30.19 364 ALA B O 1
ATOM 6552 N N . PRO B 1 365 ? 38.125 -15.906 -3.361 1 30.53 365 PRO B N 1
ATOM 6553 C CA . PRO B 1 365 ? 38.688 -14.562 -3.248 1 30.53 365 PRO B CA 1
ATOM 6554 C C . PRO B 1 365 ? 40.188 -14.539 -3.539 1 30.53 365 PRO B C 1
ATOM 6556 O O . PRO B 1 365 ? 40.906 -15.453 -3.131 1 30.53 365 PRO B O 1
ATOM 6559 N N . ALA B 1 366 ? 40.688 -14.047 -4.652 1 27.3 366 ALA B N 1
ATOM 6560 C CA . ALA B 1 366 ? 42.125 -13.867 -4.754 1 27.3 366 ALA B CA 1
ATOM 6561 C C . ALA B 1 366 ? 42.719 -13.398 -3.428 1 27.3 366 ALA B C 1
ATOM 6563 O O . ALA B 1 366 ? 42.156 -12.516 -2.773 1 27.3 366 ALA B O 1
ATOM 6564 N N . PRO B 1 367 ? 43.438 -14.281 -2.686 1 26.05 367 PRO B N 1
ATOM 6565 C CA . PRO B 1 367 ? 44.156 -13.82 -1.485 1 26.05 367 PRO B CA 1
ATOM 6566 C C . PRO B 1 367 ? 44.688 -12.391 -1.62 1 26.05 367 PRO B C 1
ATOM 6568 O O . PRO B 1 367 ? 44.969 -11.938 -2.73 1 26.05 367 PRO B O 1
ATOM 6571 N N . LEU B 1 368 ? 44.25 -11.547 -0.77 1 25.12 368 LEU B N 1
ATOM 6572 C CA . LEU B 1 368 ? 45.031 -10.32 -0.724 1 25.12 368 LEU B CA 1
ATOM 6573 C C . LEU B 1 368 ? 46.5 -10.609 -0.944 1 25.12 368 LEU B C 1
ATOM 6575 O O . LEU B 1 368 ? 47.094 -11.438 -0.247 1 25.12 368 LEU B O 1
ATOM 6579 N N . ALA B 1 369 ? 47.062 -10.43 -2.154 1 22.33 369 ALA B N 1
ATOM 6580 C CA . ALA B 1 369 ? 48.5 -10.445 -2.375 1 22.33 369 ALA B CA 1
ATOM 6581 C C . ALA B 1 369 ? 49.25 -9.867 -1.175 1 22.33 369 ALA B C 1
ATOM 6583 O O . ALA B 1 369 ? 49 -8.727 -0.778 1 22.33 369 ALA B O 1
ATOM 6584 N N . ALA B 1 370 ? 49.531 -10.719 -0.106 1 27.02 370 ALA B N 1
ATOM 6585 C CA . ALA B 1 370 ? 50.562 -10.312 0.85 1 27.02 370 ALA B CA 1
ATOM 6586 C C . ALA B 1 370 ? 51.594 -9.414 0.186 1 27.02 370 ALA B C 1
ATOM 6588 O O . ALA B 1 370 ? 51.781 -9.469 -1.032 1 27.02 370 ALA B O 1
ATOM 6589 N N . GLY B 1 371 ? 52.031 -8.375 0.924 1 23.47 371 GLY B N 1
ATOM 6590 C CA . GLY B 1 371 ? 53.094 -7.461 0.544 1 23.47 371 GLY B CA 1
ATOM 6591 C C . GLY B 1 371 ? 54.219 -8.141 -0.206 1 23.47 371 GLY B C 1
ATOM 6592 O O . GLY B 1 371 ? 54.375 -9.367 -0.143 1 23.47 371 GLY B O 1
ATOM 6593 N N . PRO B 1 372 ? 54.75 -7.461 -1.203 1 26.38 372 PRO B N 1
ATOM 6594 C CA . PRO B 1 372 ? 55.906 -7.902 -1.985 1 26.38 372 PRO B CA 1
ATOM 6595 C C . PRO B 1 372 ? 56.969 -8.555 -1.124 1 26.38 372 PRO B C 1
ATOM 6597 O O . PRO B 1 372 ? 57.406 -7.973 -0.12 1 26.38 372 PRO B O 1
ATOM 6600 N N . ALA B 1 373 ? 56.812 -9.797 -0.788 1 24.75 373 ALA B N 1
ATOM 6601 C CA . ALA B 1 373 ? 58.094 -10.328 -0.283 1 24.75 373 ALA B CA 1
ATOM 6602 C C . ALA B 1 373 ? 59.25 -9.836 -1.122 1 24.75 373 ALA B C 1
ATOM 6604 O O . ALA B 1 373 ? 59.094 -9.547 -2.311 1 24.75 373 ALA B O 1
ATOM 6605 N N . ALA B 1 374 ? 60.375 -9.328 -0.453 1 26.27 374 ALA B N 1
ATOM 6606 C CA . ALA B 1 374 ? 61.625 -8.82 -0.997 1 26.27 374 ALA B CA 1
ATOM 6607 C C . ALA B 1 374 ? 62.125 -9.703 -2.133 1 26.27 374 ALA B C 1
ATOM 6609 O O . ALA B 1 374 ? 62.062 -10.938 -2.041 1 26.27 374 ALA B O 1
ATOM 6610 N N . PRO B 1 375 ? 62.125 -9.164 -3.473 1 26.11 375 PRO B N 1
ATOM 6611 C CA . PRO B 1 375 ? 62.656 -9.812 -4.68 1 26.11 375 PRO B CA 1
ATOM 6612 C C . PRO B 1 375 ? 63.969 -10.547 -4.43 1 26.11 375 PRO B C 1
ATOM 6614 O O . PRO B 1 375 ? 64.938 -9.945 -3.967 1 26.11 375 PRO B O 1
ATOM 6617 N N . GLU B 1 376 ? 63.906 -11.75 -3.83 1 25.36 376 GLU B N 1
ATOM 6618 C CA . GLU B 1 376 ? 65.25 -12.289 -3.904 1 25.36 376 GLU B CA 1
ATOM 6619 C C . GLU B 1 376 ? 65.75 -12.344 -5.348 1 25.36 376 GLU B C 1
ATOM 6621 O O . GLU B 1 376 ? 65 -12.633 -6.262 1 25.36 376 GLU B O 1
ATOM 6626 N N . PRO B 1 377 ? 67.125 -11.906 -5.75 1 25.95 377 PRO B N 1
ATOM 6627 C CA . PRO B 1 377 ? 67.812 -11.594 -7 1 25.95 377 PRO B CA 1
ATOM 6628 C C . PRO B 1 377 ? 67.875 -12.789 -7.957 1 25.95 377 PRO B C 1
ATOM 6630 O O . PRO B 1 377 ? 68.5 -12.703 -9.016 1 25.95 377 PRO B O 1
ATOM 6633 N N . THR B 1 378 ? 67.25 -13.945 -7.793 1 23.17 378 THR B N 1
ATOM 6634 C CA . THR B 1 378 ? 68.062 -14.977 -8.469 1 23.17 378 THR B CA 1
ATOM 6635 C C . THR B 1 378 ? 68 -14.797 -9.977 1 23.17 378 THR B C 1
ATOM 6637 O O . THR B 1 378 ? 67.062 -14.188 -10.508 1 23.17 378 THR B O 1
ATOM 6640 N N . SER B 1 379 ? 69 -15.484 -10.836 1 21.78 379 SER B N 1
ATOM 6641 C CA . SER B 1 379 ? 69.75 -15.477 -12.086 1 21.78 379 SER B CA 1
ATOM 6642 C C . SER B 1 379 ? 68.875 -15.797 -13.281 1 21.78 379 SER B C 1
ATOM 6644 O O . SER B 1 379 ? 69 -15.188 -14.344 1 21.78 379 SER B O 1
ATOM 6646 N N . ALA B 1 380 ? 68.562 -17.141 -13.562 1 23.67 380 ALA B N 1
ATOM 6647 C CA . ALA B 1 380 ? 68.75 -17.766 -14.867 1 23.67 380 ALA B CA 1
ATOM 6648 C C . ALA B 1 380 ? 67.688 -17.281 -15.859 1 23.67 380 ALA B C 1
ATOM 6650 O O . ALA B 1 380 ? 66.625 -16.844 -15.461 1 23.67 380 ALA B O 1
ATOM 6651 N N . GLU B 1 381 ? 68 -17.281 -17.266 1 23.95 381 GLU B N 1
ATOM 6652 C CA . GLU B 1 381 ? 67.625 -16.797 -18.578 1 23.95 381 GLU B CA 1
ATOM 6653 C C . GLU B 1 381 ? 66.312 -17.453 -19.016 1 23.95 381 GLU B C 1
ATOM 6655 O O . GLU B 1 381 ? 66.312 -18.531 -19.625 1 23.95 381 GLU B O 1
ATOM 6660 N N . VAL B 1 382 ? 65.5 -17.891 -18.219 1 24.03 382 VAL B N 1
ATOM 6661 C CA . VAL B 1 382 ? 64.5 -18.844 -18.734 1 24.03 382 VAL B CA 1
ATOM 6662 C C . VAL B 1 382 ? 63.781 -18.234 -19.938 1 24.03 382 VAL B C 1
ATOM 6664 O O . VAL B 1 382 ? 63.562 -17.031 -19.984 1 24.03 382 VAL B O 1
ATOM 6667 N N . ALA B 1 383 ? 63.719 -18.984 -21.094 1 24.61 383 ALA B N 1
ATOM 6668 C CA . ALA B 1 383 ? 63.156 -18.875 -22.438 1 24.61 383 ALA B CA 1
ATOM 6669 C C . ALA B 1 383 ? 61.719 -18.328 -22.391 1 24.61 383 ALA B C 1
ATOM 6671 O O . ALA B 1 383 ? 60.938 -18.703 -21.531 1 24.61 383 ALA B O 1
ATOM 6672 N N . THR B 1 384 ? 61.5 -17.172 -23.047 1 22.89 384 THR B N 1
ATOM 6673 C CA . THR B 1 384 ? 60.375 -16.25 -23.109 1 22.89 384 THR B CA 1
ATOM 6674 C C . THR B 1 384 ? 59.188 -16.891 -23.812 1 22.89 384 THR B C 1
ATOM 6676 O O . THR B 1 384 ? 59.156 -17 -25.031 1 22.89 384 THR B O 1
ATOM 6679 N N . ALA B 1 385 ? 58.938 -18.234 -23.672 1 22.8 385 ALA B N 1
ATOM 6680 C CA . ALA B 1 385 ? 57.781 -18.703 -24.422 1 22.8 385 ALA B CA 1
ATOM 6681 C C . ALA B 1 385 ? 56.656 -17.641 -24.422 1 22.8 385 ALA B C 1
ATOM 6683 O O . ALA B 1 385 ? 56.406 -17 -23.406 1 22.8 385 ALA B O 1
ATOM 6684 N N . GLU B 1 386 ? 56.344 -17.125 -25.594 1 24.28 386 GLU B N 1
ATOM 6685 C CA . GLU B 1 386 ? 55.344 -16.141 -26.031 1 24.28 386 GLU B CA 1
ATOM 6686 C C . GLU B 1 386 ? 54 -16.438 -25.422 1 24.28 386 GLU B C 1
ATOM 6688 O O . GLU B 1 386 ? 53.438 -17.531 -25.594 1 24.28 386 GLU B O 1
ATOM 6693 N N . ASP B 1 387 ? 53.719 -16.109 -24.219 1 25.19 387 ASP B N 1
ATOM 6694 C CA . ASP B 1 387 ? 52.5 -16.156 -23.453 1 25.19 387 ASP B CA 1
ATOM 6695 C C . ASP B 1 387 ? 51.312 -15.648 -24.297 1 25.19 387 ASP B C 1
ATOM 6697 O O . ASP B 1 387 ? 51.281 -14.477 -24.672 1 25.19 387 ASP B O 1
ATOM 6701 N N . THR B 1 388 ? 50.906 -16.359 -25.359 1 26.08 388 THR B N 1
ATOM 6702 C CA . THR B 1 388 ? 49.688 -16.078 -26.141 1 26.08 388 THR B CA 1
ATOM 6703 C C . THR B 1 388 ? 48.625 -15.43 -25.25 1 26.08 388 THR B C 1
ATOM 6705 O O . THR B 1 388 ? 48.312 -15.922 -24.172 1 26.08 388 THR B O 1
ATOM 6708 N N . ALA B 1 389 ? 48.438 -14.133 -25.422 1 22.77 389 ALA B N 1
ATOM 6709 C CA . ALA B 1 389 ? 47.625 -13.062 -24.844 1 22.77 389 ALA B CA 1
ATOM 6710 C C . ALA B 1 389 ? 46.156 -13.438 -24.875 1 22.77 389 ALA B C 1
ATOM 6712 O O . ALA B 1 389 ? 45.531 -13.492 -25.938 1 22.77 389 ALA B O 1
ATOM 6713 N N . ALA B 1 390 ? 45.688 -14.445 -24.234 1 27.45 390 ALA B N 1
ATOM 6714 C CA . ALA B 1 390 ? 44.25 -14.5 -23.906 1 27.45 390 ALA B CA 1
ATOM 6715 C C . ALA B 1 390 ? 43.719 -13.094 -23.672 1 27.45 390 ALA B C 1
ATOM 6717 O O . ALA B 1 390 ? 44.188 -12.367 -22.797 1 27.45 390 ALA B O 1
ATOM 6718 N N . GLY B 1 391 ? 43.375 -12.367 -24.734 1 27.91 391 GLY B N 1
ATOM 6719 C CA . GLY B 1 391 ? 42.875 -11.008 -24.781 1 27.91 391 GLY B CA 1
ATOM 6720 C C . GLY B 1 391 ? 41.938 -10.688 -23.625 1 27.91 391 GLY B C 1
ATOM 6721 O O . GLY B 1 391 ? 41.375 -11.586 -23 1 27.91 391 GLY B O 1
ATOM 6722 N N . PRO B 1 392 ? 42.094 -9.477 -22.984 1 29.89 392 PRO B N 1
ATOM 6723 C CA . PRO B 1 392 ? 41.344 -9.078 -21.797 1 29.89 392 PRO B CA 1
ATOM 6724 C C . PRO B 1 392 ? 39.844 -9.328 -21.953 1 29.89 392 PRO B C 1
ATOM 6726 O O . PRO B 1 392 ? 39.125 -8.461 -22.438 1 29.89 392 PRO B O 1
ATOM 6729 N N . ALA B 1 393 ? 39.344 -10.219 -22.578 1 27.58 393 ALA B N 1
ATOM 6730 C CA . ALA B 1 393 ? 37.938 -10.57 -22.609 1 27.58 393 ALA B CA 1
ATOM 6731 C C . ALA B 1 393 ? 37.281 -10.422 -21.219 1 27.58 393 ALA B C 1
ATOM 6733 O O . ALA B 1 393 ? 36.094 -10.594 -21.062 1 27.58 393 ALA B O 1
ATOM 6734 N N . GLY B 1 394 ? 37.969 -10.57 -20.188 1 31.88 394 GLY B N 1
ATOM 6735 C CA . GLY B 1 394 ? 37.531 -10.461 -18.797 1 31.88 394 GLY B CA 1
ATOM 6736 C C . GLY B 1 394 ? 37.156 -9.047 -18.406 1 31.88 394 GLY B C 1
ATOM 6737 O O . GLY B 1 394 ? 36.75 -8.805 -17.266 1 31.88 394 GLY B O 1
ATOM 6738 N N . SER B 1 395 ? 37.688 -7.961 -19.094 1 35.56 395 SER B N 1
ATOM 6739 C CA . SER B 1 395 ? 37.531 -6.531 -18.828 1 35.56 395 SER B CA 1
ATOM 6740 C C . SER B 1 395 ? 36.156 -6.027 -19.234 1 35.56 395 SER B C 1
ATOM 6742 O O . SER B 1 395 ? 35.844 -4.852 -19.047 1 35.56 395 SER B O 1
ATOM 6744 N N . ARG B 1 396 ? 35.656 -6.527 -20.25 1 41.38 396 ARG B N 1
ATOM 6745 C CA . ARG B 1 396 ? 34.406 -6.094 -20.859 1 41.38 396 ARG B CA 1
ATOM 6746 C C . ARG B 1 396 ? 33.281 -6.133 -19.859 1 41.38 396 ARG B C 1
ATOM 6748 O O . ARG B 1 396 ? 32.219 -5.527 -20.078 1 41.38 396 ARG B O 1
ATOM 6755 N N . ARG B 1 397 ? 33.344 -7.008 -18.922 1 49.5 397 ARG B N 1
ATOM 6756 C CA . ARG B 1 397 ? 32.312 -7.336 -17.906 1 49.5 397 ARG B CA 1
ATOM 6757 C C . ARG B 1 397 ? 32.281 -6.281 -16.812 1 49.5 397 ARG B C 1
ATOM 6759 O O . ARG B 1 397 ? 31.391 -6.289 -15.969 1 49.5 397 ARG B O 1
ATOM 6766 N N . ASP B 1 398 ? 33.344 -5.371 -16.734 1 57.75 398 ASP B N 1
ATOM 6767 C CA . ASP B 1 398 ? 33.656 -4.52 -15.586 1 57.75 398 ASP B CA 1
ATOM 6768 C C . ASP B 1 398 ? 32.719 -3.305 -15.531 1 57.75 398 ASP B C 1
ATOM 6770 O O . ASP B 1 398 ? 32.406 -2.818 -14.445 1 57.75 398 ASP B O 1
ATOM 6774 N N . GLY B 1 399 ? 31.812 -3.186 -16.422 1 80.5 399 GLY B N 1
ATOM 6775 C CA . GLY B 1 399 ? 30.984 -1.999 -16.344 1 80.5 399 GLY B CA 1
ATOM 6776 C C . GLY B 1 399 ? 29.5 -2.305 -16.484 1 80.5 399 GLY B C 1
ATOM 6777 O O . GLY B 1 399 ? 28.656 -1.419 -16.312 1 80.5 399 GLY B O 1
ATOM 6778 N N . GLU B 1 400 ? 29.391 -3.539 -16.75 1 85.5 400 GLU B N 1
ATOM 6779 C CA . GLU B 1 400 ? 28 -3.898 -16.984 1 85.5 400 GLU B CA 1
ATOM 6780 C C . GLU B 1 400 ? 27.172 -3.801 -15.703 1 85.5 400 GLU B C 1
ATOM 6782 O O . GLU B 1 400 ? 26.016 -3.387 -15.734 1 85.5 400 GLU B O 1
ATOM 6787 N N . ALA B 1 401 ? 27.859 -4.18 -14.633 1 91.69 401 ALA B N 1
ATOM 6788 C CA . ALA B 1 401 ? 27.156 -4.09 -13.359 1 91.69 401 ALA B CA 1
ATOM 6789 C C . ALA B 1 401 ? 26.828 -2.641 -13.016 1 91.69 401 ALA B C 1
ATOM 6791 O O . ALA B 1 401 ? 25.734 -2.346 -12.516 1 91.69 401 ALA B O 1
ATOM 6792 N N . LEU B 1 402 ? 27.734 -1.774 -13.344 1 92.19 402 LEU B N 1
ATOM 6793 C CA . LEU B 1 402 ? 27.5 -0.352 -13.117 1 92.19 402 LEU B CA 1
ATOM 6794 C C . LEU B 1 402 ? 26.406 0.174 -14.023 1 92.19 402 LEU B C 1
ATOM 6796 O O . LEU B 1 402 ? 25.594 1.003 -13.609 1 92.19 402 LEU B O 1
ATOM 6800 N N . ARG B 1 403 ? 26.422 -0.334 -15.219 1 89.06 403 ARG B N 1
ATOM 6801 C CA . ARG B 1 403 ? 25.375 0.066 -16.172 1 89.06 403 ARG B CA 1
ATOM 6802 C C . ARG B 1 403 ? 24 -0.375 -15.688 1 89.06 403 ARG B C 1
ATOM 6804 O O . ARG B 1 403 ? 23.031 0.391 -15.758 1 89.06 403 ARG B O 1
ATOM 6811 N N . ARG B 1 404 ? 23.953 -1.544 -15.195 1 90.19 404 ARG B N 1
ATOM 6812 C CA . ARG B 1 404 ? 22.688 -2.053 -14.695 1 90.19 404 ARG B CA 1
ATOM 6813 C C . ARG B 1 404 ? 22.219 -1.274 -13.469 1 90.19 404 ARG B C 1
ATOM 6815 O O . ARG B 1 404 ? 21.031 -1.034 -13.289 1 90.19 404 ARG B O 1
ATOM 6822 N N . PHE B 1 405 ? 23.188 -0.902 -12.68 1 92.75 405 PHE B N 1
ATOM 6823 C CA . PHE B 1 405 ? 22.844 -0.071 -11.531 1 92.75 405 PHE B CA 1
ATOM 6824 C C . PHE B 1 405 ? 22.312 1.285 -11.977 1 92.75 405 PHE B C 1
ATOM 6826 O O . PHE B 1 405 ? 21.297 1.758 -11.469 1 92.75 405 PHE B O 1
ATOM 6833 N N . ALA B 1 406 ? 22.906 1.872 -12.938 1 87.56 406 ALA B N 1
ATOM 6834 C CA . ALA B 1 406 ? 22.469 3.15 -13.484 1 87.56 406 ALA B CA 1
ATOM 6835 C C . ALA B 1 406 ? 21.062 3.029 -14.094 1 87.56 406 ALA B C 1
ATOM 6837 O O . ALA B 1 406 ? 20.203 3.873 -13.844 1 87.56 406 ALA B O 1
ATOM 6838 N N . ARG B 1 407 ? 20.891 2.025 -14.797 1 83.94 407 ARG B N 1
ATOM 6839 C CA . ARG B 1 407 ? 19.594 1.79 -15.414 1 83.94 407 ARG B CA 1
ATOM 6840 C C . ARG B 1 407 ? 18.5 1.655 -14.352 1 83.94 407 ARG B C 1
ATOM 6842 O O . ARG B 1 407 ? 17.406 2.211 -14.508 1 83.94 407 ARG B O 1
ATOM 6849 N N . ALA B 1 408 ? 18.812 0.936 -13.336 1 85.69 408 ALA B N 1
ATOM 6850 C CA . ALA B 1 408 ? 17.844 0.746 -12.258 1 85.69 408 ALA B CA 1
ATOM 6851 C C . ALA B 1 408 ? 17.469 2.078 -11.617 1 85.69 408 ALA B C 1
ATOM 6853 O O . ALA B 1 408 ? 16.297 2.305 -11.273 1 85.69 408 ALA B O 1
ATOM 6854 N N . MET B 1 409 ? 18.375 2.922 -11.469 1 82.88 409 MET B N 1
ATOM 6855 C CA . MET B 1 409 ? 18.109 4.23 -10.883 1 82.88 409 MET B CA 1
ATOM 6856 C C . MET B 1 409 ? 17.156 5.039 -11.758 1 82.88 409 MET B C 1
ATOM 6858 O O . MET B 1 409 ? 16.266 5.715 -11.25 1 82.88 409 MET B O 1
ATOM 6862 N N . PHE B 1 410 ? 17.359 4.902 -13.008 1 75 410 PHE B N 1
ATOM 6863 C CA . PHE B 1 410 ? 16.484 5.613 -13.93 1 75 410 PHE B CA 1
ATOM 6864 C C . PHE B 1 410 ? 15.078 5.023 -13.922 1 75 410 PHE B C 1
ATOM 6866 O O . PHE B 1 410 ? 14.086 5.758 -13.883 1 75 410 PHE B O 1
ATOM 6873 N N . ASP B 1 411 ? 15.047 3.711 -13.891 1 74.81 411 ASP B N 1
ATOM 6874 C CA . ASP B 1 411 ? 13.758 3.023 -13.859 1 74.81 411 ASP B CA 1
ATOM 6875 C C . ASP B 1 411 ? 12.969 3.391 -12.609 1 74.81 411 ASP B C 1
ATOM 6877 O O . ASP B 1 411 ? 11.742 3.48 -12.648 1 74.81 411 ASP B O 1
ATOM 6881 N N . GLU B 1 412 ? 13.727 3.65 -11.578 1 78 412 GLU B N 1
ATOM 6882 C CA . GLU B 1 412 ? 13.086 3.928 -10.297 1 78 412 GLU B CA 1
ATOM 6883 C C . GLU B 1 412 ? 12.836 5.422 -10.117 1 78 412 GLU B C 1
ATOM 6885 O O . GLU B 1 412 ? 12.461 5.867 -9.031 1 78 412 GLU B O 1
ATOM 6890 N N . GLY B 1 413 ? 13.102 6.199 -11.141 1 70.5 413 GLY B N 1
ATOM 6891 C CA . GLY B 1 413 ? 12.805 7.621 -11.133 1 70.5 413 GLY B CA 1
ATOM 6892 C C . GLY B 1 413 ? 13.812 8.43 -10.344 1 70.5 413 GLY B C 1
ATOM 6893 O O . GLY B 1 413 ? 13.469 9.477 -9.773 1 70.5 413 GLY B O 1
ATOM 6894 N N . LEU B 1 414 ? 15 8.031 -10.211 1 73.94 414 LEU B N 1
ATOM 6895 C CA . LEU B 1 414 ? 15.992 8.695 -9.367 1 73.94 414 LEU B CA 1
ATOM 6896 C C . LEU B 1 414 ? 17.016 9.445 -10.219 1 73.94 414 LEU B C 1
ATOM 6898 O O . LEU B 1 414 ? 18.141 9.688 -9.773 1 73.94 414 LEU B O 1
ATOM 6902 N N . SER B 1 415 ? 16.641 9.797 -11.414 1 65.88 415 SER B N 1
ATOM 6903 C CA . SER B 1 415 ? 17.516 10.523 -12.32 1 65.88 415 SER B CA 1
ATOM 6904 C C . SER B 1 415 ? 17.875 11.898 -11.758 1 65.88 415 SER B C 1
ATOM 6906 O O . SER B 1 415 ? 18.906 12.461 -12.109 1 65.88 415 SER B O 1
ATOM 6908 N N . HIS B 1 416 ? 17.016 12.352 -10.836 1 66.75 416 HIS B N 1
ATOM 6909 C CA . HIS B 1 416 ? 17.219 13.695 -10.289 1 66.75 416 HIS B CA 1
ATOM 6910 C C . HIS B 1 416 ? 18.422 13.742 -9.359 1 66.75 416 HIS B C 1
ATOM 6912 O O . HIS B 1 416 ? 18.906 14.828 -9.016 1 66.75 416 HIS B O 1
ATOM 6918 N N . LEU B 1 417 ? 18.859 12.648 -8.945 1 68.5 417 LEU B N 1
ATOM 6919 C CA . LEU B 1 417 ? 20 12.586 -8.047 1 68.5 417 LEU B CA 1
ATOM 6920 C C . LEU B 1 417 ? 21.281 13.016 -8.766 1 68.5 417 LEU B C 1
ATOM 6922 O O . LEU B 1 417 ? 22.312 13.258 -8.125 1 68.5 417 LEU B O 1
ATOM 6926 N N . TRP B 1 418 ? 21.047 13.266 -10.039 1 66.44 418 TRP B N 1
ATOM 6927 C CA . TRP B 1 418 ? 22.203 13.602 -10.844 1 66.44 418 TRP B CA 1
ATOM 6928 C C . TRP B 1 418 ? 22.047 14.977 -11.492 1 66.44 418 TRP B C 1
ATOM 6930 O O . TRP B 1 418 ? 20.922 15.383 -11.82 1 66.44 418 TRP B O 1
ATOM 6940 N N . PRO B 1 419 ? 23.031 15.828 -11.281 1 57.53 419 PRO B N 1
ATOM 6941 C CA . PRO B 1 419 ? 22.938 17.234 -11.656 1 57.53 419 PRO B CA 1
ATOM 6942 C C . PRO B 1 419 ? 22.375 17.453 -13.055 1 57.53 419 PRO B C 1
ATOM 6944 O O . PRO B 1 419 ? 21.688 18.438 -13.305 1 57.53 419 PRO B O 1
ATOM 6947 N N . THR B 1 420 ? 22.938 16.938 -14.148 1 54.41 420 THR B N 1
ATOM 6948 C CA . THR B 1 420 ? 22.531 17.266 -15.508 1 54.41 420 THR B CA 1
ATOM 6949 C C . THR B 1 420 ? 21.672 16.156 -16.094 1 54.41 420 THR B C 1
ATOM 6951 O O . THR B 1 420 ? 21.766 15 -15.664 1 54.41 420 THR B O 1
ATOM 6954 N N . PRO B 1 421 ? 20.594 16.703 -16.859 1 54.78 421 PRO B N 1
ATOM 6955 C CA . PRO B 1 421 ? 19.859 15.672 -17.594 1 54.78 421 PRO B CA 1
ATOM 6956 C C . PRO B 1 421 ? 20.766 14.578 -18.141 1 54.78 421 PRO B C 1
ATOM 6958 O O . PRO B 1 421 ? 21.5 14.812 -19.125 1 54.78 421 PRO B O 1
ATOM 6961 N N . ALA B 1 422 ? 21.297 13.742 -17.219 1 61.75 422 ALA B N 1
ATOM 6962 C CA . ALA B 1 422 ? 22.219 12.688 -17.625 1 61.75 422 ALA B CA 1
ATOM 6963 C C . ALA B 1 422 ? 21.469 11.445 -18.078 1 61.75 422 ALA B C 1
ATOM 6965 O O . ALA B 1 422 ? 20.391 11.141 -17.562 1 61.75 422 ALA B O 1
ATOM 6966 N N . ASP B 1 423 ? 21.719 11.039 -19.312 1 71.94 423 ASP B N 1
ATOM 6967 C CA . ASP B 1 423 ? 21.203 9.742 -19.75 1 71.94 423 ASP B CA 1
ATOM 6968 C C . ASP B 1 423 ? 21.938 8.594 -19.062 1 71.94 423 ASP B C 1
ATOM 6970 O O . ASP B 1 423 ? 22.828 8.82 -18.234 1 71.94 423 ASP B O 1
ATOM 6974 N N . GLU B 1 424 ? 21.484 7.438 -19.188 1 79.44 424 GLU B N 1
ATOM 6975 C CA . GLU B 1 424 ? 22 6.238 -18.531 1 79.44 424 GLU B CA 1
ATOM 6976 C C . GLU B 1 424 ? 23.5 6.09 -18.75 1 79.44 424 GLU B C 1
ATOM 6978 O O . GLU B 1 424 ? 24.234 5.727 -17.844 1 79.44 424 GLU B O 1
ATOM 6983 N N . SER B 1 425 ? 23.969 6.406 -19.953 1 80.19 425 SER B N 1
ATOM 6984 C CA . SER B 1 425 ? 25.391 6.258 -20.297 1 80.19 425 SER B CA 1
ATOM 6985 C C . SER B 1 425 ? 26.25 7.25 -19.531 1 80.19 425 SER B C 1
ATOM 6987 O O . SER B 1 425 ? 27.344 6.906 -19.062 1 80.19 425 SER B O 1
ATOM 6989 N N . GLU B 1 426 ? 25.766 8.406 -19.438 1 81.31 426 GLU B N 1
ATOM 6990 C CA . GLU B 1 426 ? 26.5 9.438 -18.703 1 81.31 426 GLU B CA 1
ATOM 6991 C C . GLU B 1 426 ? 26.609 9.094 -17.219 1 81.31 426 GLU B C 1
ATOM 6993 O O . GLU B 1 426 ? 27.656 9.273 -16.609 1 81.31 426 GLU B O 1
ATOM 6998 N N . VAL B 1 427 ? 25.516 8.633 -16.703 1 85.25 427 VAL B N 1
ATOM 6999 C CA . VAL B 1 427 ? 25.531 8.266 -15.297 1 85.25 427 VAL B CA 1
ATOM 7000 C C . VAL B 1 427 ? 26.453 7.078 -15.078 1 85.25 427 VAL B C 1
ATOM 7002 O O . VAL B 1 427 ? 27.188 7.027 -14.086 1 85.25 427 VAL B O 1
ATOM 7005 N N . THR B 1 428 ? 26.422 6.133 -15.977 1 88.12 428 THR B N 1
ATOM 7006 C CA . THR B 1 428 ? 27.312 4.988 -15.875 1 88.12 428 THR B CA 1
ATOM 7007 C C . THR B 1 428 ? 28.781 5.441 -15.883 1 88.12 428 THR B C 1
ATOM 7009 O O . THR B 1 428 ? 29.578 4.957 -15.094 1 88.12 428 THR B O 1
ATOM 7012 N N . ALA B 1 429 ? 29.062 6.383 -16.75 1 86.44 429 ALA B N 1
ATOM 7013 C CA . ALA B 1 429 ? 30.422 6.91 -16.844 1 86.44 429 ALA B CA 1
ATOM 7014 C C . ALA B 1 429 ? 30.828 7.605 -15.539 1 86.44 429 ALA B C 1
ATOM 7016 O O . ALA B 1 429 ? 31.953 7.438 -15.062 1 86.44 429 ALA B O 1
ATOM 7017 N N . LEU B 1 430 ? 29.922 8.344 -15.031 1 86.94 430 LEU B N 1
ATOM 7018 C CA . LEU B 1 430 ? 30.188 9.039 -13.773 1 86.94 430 LEU B CA 1
ATOM 7019 C C . LEU B 1 430 ? 30.406 8.047 -12.641 1 86.94 430 LEU B C 1
ATOM 7021 O O . LEU B 1 430 ? 31.312 8.234 -11.812 1 86.94 430 LEU B O 1
ATOM 7025 N N . LEU B 1 431 ? 29.594 7.027 -12.648 1 91.62 431 LEU B N 1
ATOM 7026 C CA . LEU B 1 431 ? 29.75 6.004 -11.617 1 91.62 431 LEU B CA 1
ATOM 7027 C C . LEU B 1 431 ? 31.109 5.32 -11.734 1 91.62 431 LEU B C 1
ATOM 7029 O O . LEU B 1 431 ? 31.766 5.062 -10.727 1 91.62 431 LEU B O 1
ATOM 7033 N N . ALA B 1 432 ? 31.469 5.051 -12.914 1 90.81 432 ALA B N 1
ATOM 7034 C CA . ALA B 1 432 ? 32.75 4.422 -13.156 1 90.81 432 ALA B CA 1
ATOM 7035 C C . ALA B 1 432 ? 33.906 5.312 -12.68 1 90.81 432 ALA B C 1
ATOM 7037 O O . ALA B 1 432 ? 34.844 4.84 -12.023 1 90.81 432 ALA B O 1
ATOM 7038 N N . GLU B 1 433 ? 33.75 6.562 -12.961 1 88 433 GLU B N 1
ATOM 7039 C CA . GLU B 1 433 ? 34.781 7.516 -12.523 1 88 433 GLU B CA 1
ATOM 7040 C C . GLU B 1 433 ? 34.844 7.578 -11 1 88 433 GLU B C 1
ATOM 7042 O O . GLU B 1 433 ? 35.938 7.598 -10.422 1 88 433 GLU B O 1
ATOM 7047 N N . MET B 1 434 ? 33.781 7.59 -10.422 1 90.44 434 MET B N 1
ATOM 7048 C CA . MET B 1 434 ? 33.719 7.633 -8.961 1 90.44 434 MET B CA 1
ATOM 7049 C C . MET B 1 434 ? 34.344 6.379 -8.359 1 90.44 434 MET B C 1
ATOM 7051 O O . MET B 1 434 ? 34.875 6.422 -7.25 1 90.44 434 MET B O 1
ATOM 7055 N N . ALA B 1 435 ? 34.156 5.301 -9.102 1 91.19 435 ALA B N 1
ATOM 7056 C CA . ALA B 1 435 ? 34.719 4.031 -8.617 1 91.19 435 ALA B CA 1
ATOM 7057 C C . ALA B 1 435 ? 36.188 3.895 -8.953 1 91.19 435 ALA B C 1
ATOM 7059 O O . ALA B 1 435 ? 36.844 2.908 -8.586 1 91.19 435 ALA B O 1
ATOM 7060 N N . GLY B 1 436 ? 36.688 4.859 -9.656 1 86.38 436 GLY B N 1
ATOM 7061 C CA . GLY B 1 436 ? 38.094 4.797 -10.094 1 86.38 436 GLY B CA 1
ATOM 7062 C C . GLY B 1 436 ? 38.281 3.871 -11.281 1 86.38 436 GLY B C 1
ATOM 7063 O O . GLY B 1 436 ? 39.344 3.25 -11.414 1 86.38 436 GLY B O 1
ATOM 7064 N N . ARG B 1 437 ? 37.188 3.674 -12.023 1 87.62 437 ARG B N 1
ATOM 7065 C CA . ARG B 1 437 ? 37.219 2.803 -13.195 1 87.62 437 ARG B CA 1
ATOM 7066 C C . ARG B 1 437 ? 37.094 3.609 -14.484 1 87.62 437 ARG B C 1
ATOM 7068 O O . ARG B 1 437 ? 36.688 4.781 -14.445 1 87.62 437 ARG B O 1
ATOM 7075 N N . VAL B 1 438 ? 37.438 2.943 -15.555 1 80.25 438 VAL B N 1
ATOM 7076 C CA . VAL B 1 438 ? 37.219 3.551 -16.859 1 80.25 438 VAL B CA 1
ATOM 7077 C C . VAL B 1 438 ? 35.781 3.338 -17.312 1 80.25 438 VAL B C 1
ATOM 7079 O O . VAL B 1 438 ? 35.219 2.25 -17.141 1 80.25 438 VAL B O 1
ATOM 7082 N N . ALA B 1 439 ? 35.25 4.43 -17.812 1 74.88 439 ALA B N 1
ATOM 7083 C CA . ALA B 1 439 ? 33.844 4.352 -18.25 1 74.88 439 ALA B CA 1
ATOM 7084 C C . ALA B 1 439 ? 33.688 3.318 -19.375 1 74.88 439 ALA B C 1
ATOM 7086 O O . ALA B 1 439 ? 34.531 3.23 -20.266 1 74.88 439 ALA B O 1
ATOM 7087 N N . PRO B 1 440 ? 32.656 2.469 -19.172 1 72.12 440 PRO B N 1
ATOM 7088 C CA . PRO B 1 440 ? 32.375 1.555 -20.297 1 72.12 440 PRO B CA 1
ATOM 7089 C C . PRO B 1 440 ? 31.906 2.277 -21.547 1 72.12 440 PRO B C 1
ATOM 7091 O O . PRO B 1 440 ? 31.469 3.43 -21.469 1 72.12 440 PRO B O 1
ATOM 7094 N N . ASP B 1 441 ? 32.094 1.688 -22.703 1 66.31 441 ASP B N 1
ATOM 7095 C CA . ASP B 1 441 ? 31.625 2.25 -23.969 1 66.31 441 ASP B CA 1
ATOM 7096 C C . ASP B 1 441 ? 30.109 2.457 -23.969 1 66.31 441 ASP B C 1
ATOM 7098 O O . ASP B 1 441 ? 29.375 1.722 -23.297 1 66.31 441 ASP B O 1
ATOM 7102 N N . ARG B 1 442 ? 29.656 3.658 -24.453 1 61.41 442 ARG B N 1
ATOM 7103 C CA . ARG B 1 442 ? 28.219 3.959 -24.531 1 61.41 442 ARG B CA 1
ATOM 7104 C C . ARG B 1 442 ? 27.453 2.814 -25.188 1 61.41 442 ARG B C 1
ATOM 7106 O O . ARG B 1 442 ? 27.875 2.299 -26.219 1 61.41 442 ARG B O 1
ATOM 7113 N N . ALA B 1 443 ? 26.703 2.092 -24.453 1 55.38 443 ALA B N 1
ATOM 7114 C CA . ALA B 1 443 ? 25.859 1.042 -25.031 1 55.38 443 ALA B CA 1
ATOM 7115 C C . ALA B 1 443 ? 24.766 1.637 -25.906 1 55.38 443 ALA B C 1
ATOM 7117 O O . ALA B 1 443 ? 24.203 2.688 -25.594 1 55.38 443 ALA B O 1
ATOM 7118 N N . ALA B 1 444 ? 24.609 1.363 -27.219 1 47.09 444 ALA B N 1
ATOM 7119 C CA . ALA B 1 444 ? 23.625 1.789 -28.203 1 47.09 444 ALA B CA 1
ATOM 7120 C C . ALA B 1 444 ? 22.203 1.609 -27.656 1 47.09 444 ALA B C 1
ATOM 7122 O O . ALA B 1 444 ? 21.25 2.172 -28.203 1 47.09 444 ALA B O 1
ATOM 7123 N N . ASP B 1 445 ? 21.812 0.671 -26.875 1 48.84 445 ASP B N 1
ATOM 7124 C CA . ASP B 1 445 ? 20.453 0.157 -26.766 1 48.84 445 ASP B CA 1
ATOM 7125 C C . ASP B 1 445 ? 19.625 0.983 -25.781 1 48.84 445 ASP B C 1
ATOM 7127 O O . ASP B 1 445 ? 20.031 1.181 -24.641 1 48.84 445 ASP B O 1
ATOM 7131 N N . ALA B 1 446 ? 18.812 1.804 -26.422 1 47.72 446 ALA B N 1
ATOM 7132 C CA . ALA B 1 446 ? 17.734 2.539 -25.766 1 47.72 446 ALA B CA 1
ATOM 7133 C C . ALA B 1 446 ? 16.953 1.637 -24.812 1 47.72 446 ALA B C 1
ATOM 7135 O O . ALA B 1 446 ? 16.781 0.445 -25.078 1 47.72 446 ALA B O 1
ATOM 7136 N N . HIS B 1 447 ? 16.844 2.043 -23.562 1 51.84 447 HIS B N 1
ATOM 7137 C CA . HIS B 1 447 ? 16.094 1.385 -22.5 1 51.84 447 HIS B CA 1
ATOM 7138 C C . HIS B 1 447 ? 14.68 1.03 -22.969 1 51.84 447 HIS B C 1
ATOM 7140 O O . HIS B 1 447 ? 13.906 1.913 -23.359 1 51.84 447 HIS B O 1
ATOM 7146 N N . ASP B 1 448 ? 14.43 -0.17 -23.5 1 51.28 448 ASP B N 1
ATOM 7147 C CA . ASP B 1 448 ? 13.164 -0.707 -24 1 51.28 448 ASP B CA 1
ATOM 7148 C C . ASP B 1 448 ? 12.172 -0.928 -22.859 1 51.28 448 ASP B C 1
ATOM 7150 O O . ASP B 1 448 ? 11.188 -1.651 -23.016 1 51.28 448 ASP B O 1
ATOM 7154 N N . GLY B 1 449 ? 12.422 -0.365 -21.75 1 53.53 449 GLY B N 1
ATOM 7155 C CA . GLY B 1 449 ? 11.43 -0.748 -20.75 1 53.53 449 GLY B CA 1
ATOM 7156 C C . GLY B 1 449 ? 10.141 0.045 -20.859 1 53.53 449 GLY B C 1
ATOM 7157 O O . GLY B 1 449 ? 10.07 1.021 -21.609 1 53.53 449 GLY B O 1
ATOM 7158 N N . PRO B 1 450 ? 8.992 -0.501 -20.5 1 54.94 450 PRO B N 1
ATOM 7159 C CA . PRO B 1 450 ? 7.715 0.213 -20.578 1 54.94 450 PRO B CA 1
ATOM 7160 C C . PRO B 1 450 ? 7.777 1.598 -19.938 1 54.94 450 PRO B C 1
ATOM 7162 O O . PRO B 1 450 ? 8.492 1.793 -18.953 1 54.94 450 PRO B O 1
ATOM 7165 N N . PRO B 1 451 ? 7.211 2.496 -20.703 1 55.66 451 PRO B N 1
ATOM 7166 C CA . PRO B 1 451 ? 7.277 3.859 -20.172 1 55.66 451 PRO B CA 1
ATOM 7167 C C . PRO B 1 451 ? 6.602 3.996 -18.797 1 55.66 451 PRO B C 1
ATOM 7169 O O . PRO B 1 451 ? 5.637 3.285 -18.516 1 55.66 451 PRO B O 1
ATOM 7172 N N . THR B 1 452 ? 7.215 4.699 -17.906 1 55.38 452 THR B N 1
ATOM 7173 C CA . THR B 1 452 ? 6.633 5.066 -16.625 1 55.38 452 THR B CA 1
ATOM 7174 C C . THR B 1 452 ? 5.477 6.047 -16.812 1 55.38 452 THR B C 1
ATOM 7176 O O . THR B 1 452 ? 5.285 6.586 -17.906 1 55.38 452 THR B O 1
ATOM 7179 N N . LEU B 1 453 ? 4.613 6.238 -15.859 1 56.38 453 LEU B N 1
ATOM 7180 C CA . LEU B 1 453 ? 3.514 7.199 -15.93 1 56.38 453 LEU B CA 1
ATOM 7181 C C . LEU B 1 453 ? 4.031 8.594 -16.266 1 56.38 453 LEU B C 1
ATOM 7183 O O . LEU B 1 453 ? 3.439 9.289 -17.094 1 56.38 453 LEU B O 1
ATOM 7187 N N . ARG B 1 454 ? 5.145 8.844 -15.625 1 51.47 454 ARG B N 1
ATOM 7188 C CA . ARG B 1 454 ? 5.742 10.148 -15.898 1 51.47 454 ARG B CA 1
ATOM 7189 C C . ARG B 1 454 ? 6.109 10.281 -17.375 1 51.47 454 ARG B C 1
ATOM 7191 O O . ARG B 1 454 ? 5.859 11.32 -17.984 1 51.47 454 ARG B O 1
ATOM 7198 N N . GLU B 1 455 ? 6.672 9.195 -17.719 1 56.88 455 GLU B N 1
ATOM 7199 C CA . GLU B 1 455 ? 7.039 9.211 -19.141 1 56.88 455 GLU B CA 1
ATOM 7200 C C . GLU B 1 455 ? 5.805 9.289 -20.031 1 56.88 455 GLU B C 1
ATOM 7202 O O . GLU B 1 455 ? 5.809 9.992 -21.047 1 56.88 455 GLU B O 1
ATOM 7207 N N . THR B 1 456 ? 4.82 8.656 -19.469 1 61.69 456 THR B N 1
ATOM 7208 C CA . THR B 1 456 ? 3.596 8.609 -20.25 1 61.69 456 THR B CA 1
ATOM 7209 C C . THR B 1 456 ? 2.918 9.977 -20.281 1 61.69 456 THR B C 1
ATOM 7211 O O . THR B 1 456 ? 2.457 10.43 -21.328 1 61.69 456 THR B O 1
ATOM 7214 N N . VAL B 1 457 ? 2.994 10.57 -19.156 1 60.47 457 VAL B N 1
ATOM 7215 C CA . VAL B 1 457 ? 2.424 11.906 -19.078 1 60.47 457 VAL B CA 1
ATOM 7216 C C . VAL B 1 457 ? 3.262 12.875 -19.922 1 60.47 457 VAL B C 1
ATOM 7218 O O . VAL B 1 457 ? 2.719 13.672 -20.688 1 60.47 457 VAL B O 1
ATOM 7221 N N . ALA B 1 458 ? 4.492 12.688 -19.719 1 59.5 458 ALA B N 1
ATOM 7222 C CA . ALA B 1 458 ? 5.383 13.539 -20.5 1 59.5 458 ALA B CA 1
ATOM 7223 C C . ALA B 1 458 ? 5.191 13.289 -22 1 59.5 458 ALA B C 1
ATOM 7225 O O . ALA B 1 458 ? 5.18 14.234 -22.797 1 59.5 458 ALA B O 1
ATOM 7226 N N . GLN B 1 459 ? 5.043 12.094 -22.281 1 65.62 459 GLN B N 1
ATOM 7227 C CA . GLN B 1 459 ? 4.789 11.734 -23.672 1 65.62 459 GLN B CA 1
ATOM 7228 C C . GLN B 1 459 ? 3.469 12.32 -24.156 1 65.62 459 GLN B C 1
ATOM 7230 O O . GLN B 1 459 ? 3.385 12.844 -25.281 1 65.62 459 GLN B O 1
ATOM 7235 N N . ARG B 1 460 ? 2.586 12.242 -23.266 1 67.06 460 ARG B N 1
ATOM 7236 C CA . ARG B 1 460 ? 1.278 12.797 -23.609 1 67.06 460 ARG B CA 1
ATOM 7237 C C . ARG B 1 460 ? 1.371 14.297 -23.859 1 67.06 460 ARG B C 1
ATOM 7239 O O . ARG B 1 460 ? 0.838 14.789 -24.859 1 67.06 460 ARG B O 1
ATOM 7246 N N . ASP B 1 461 ? 2.041 14.898 -22.953 1 65.5 461 ASP B N 1
ATOM 7247 C CA . ASP B 1 461 ? 2.164 16.344 -23.109 1 65.5 461 ASP B CA 1
ATOM 7248 C C . ASP B 1 461 ? 2.967 16.688 -24.359 1 65.5 461 ASP B C 1
ATOM 7250 O O . ASP B 1 461 ? 2.627 17.641 -25.078 1 65.5 461 ASP B O 1
ATOM 7254 N N . ARG B 1 462 ? 3.965 15.961 -24.531 1 67.19 462 ARG B N 1
ATOM 7255 C CA . ARG B 1 462 ? 4.738 16.156 -25.75 1 67.19 462 ARG B CA 1
ATOM 7256 C C . ARG B 1 462 ? 3.881 15.914 -27 1 67.19 462 ARG B C 1
ATOM 7258 O O . ARG B 1 462 ? 3.924 16.703 -27.938 1 67.19 462 ARG B O 1
ATOM 7265 N N . LEU B 1 463 ? 3.125 14.938 -26.906 1 72.88 463 LEU B N 1
ATOM 7266 C CA . LEU B 1 463 ? 2.27 14.594 -28.031 1 72.88 463 LEU B CA 1
ATOM 7267 C C . LEU B 1 463 ? 1.218 15.672 -28.266 1 72.88 463 LEU B C 1
ATOM 7269 O O . LEU B 1 463 ? 0.892 15.992 -29.406 1 72.88 463 LEU B O 1
ATOM 7273 N N . ARG B 1 464 ? 0.828 16.203 -27.172 1 73.38 464 ARG B N 1
ATOM 7274 C CA . ARG B 1 464 ? -0.124 17.312 -27.281 1 73.38 464 ARG B CA 1
ATOM 7275 C C . ARG B 1 464 ? 0.504 18.5 -28 1 73.38 464 ARG B C 1
ATOM 7277 O O . ARG B 1 464 ? -0.124 19.109 -28.875 1 73.38 464 ARG B O 1
ATOM 7284 N N . ARG B 1 465 ? 1.658 18.734 -27.609 1 72.56 465 ARG B N 1
ATOM 7285 C CA . ARG B 1 465 ? 2.367 19.844 -28.25 1 72.56 465 ARG B CA 1
ATOM 7286 C C . ARG B 1 465 ? 2.658 19.531 -29.719 1 72.56 465 ARG B C 1
ATOM 7288 O O . ARG B 1 465 ? 2.447 20.375 -30.594 1 72.56 465 ARG B O 1
ATOM 7295 N N . GLU B 1 466 ? 3.119 18.344 -29.875 1 79.06 466 GLU B N 1
ATOM 7296 C CA . GLU B 1 466 ? 3.434 17.953 -31.234 1 79.06 466 GLU B CA 1
ATOM 7297 C C . GLU B 1 466 ? 2.184 17.938 -32.094 1 79.06 466 GLU B C 1
ATOM 7299 O O . GLU B 1 466 ? 2.236 18.297 -33.281 1 79.06 466 GLU B O 1
ATOM 7304 N N . LEU B 1 467 ? 1.16 17.609 -31.516 1 80.44 467 LEU B N 1
ATOM 7305 C CA . LEU B 1 467 ? -0.1 17.609 -32.25 1 80.44 467 LEU B CA 1
ATOM 7306 C C . LEU B 1 467 ? -0.533 19.031 -32.594 1 80.44 467 LEU B C 1
ATOM 7308 O O . LEU B 1 467 ? -0.964 19.297 -33.719 1 80.44 467 LEU B O 1
ATOM 7312 N N . ALA B 1 468 ? -0.411 19.828 -31.641 1 79.44 468 ALA B N 1
ATOM 7313 C CA . ALA B 1 468 ? -0.739 21.234 -31.906 1 79.44 468 ALA B CA 1
ATOM 7314 C C . ALA B 1 468 ? 0.117 21.797 -33.031 1 79.44 468 ALA B C 1
ATOM 7316 O O . ALA B 1 468 ? -0.387 22.5 -33.938 1 79.44 468 ALA B O 1
ATOM 7317 N N . GLU B 1 469 ? 1.315 21.391 -32.969 1 81.12 469 GLU B N 1
ATOM 7318 C CA . GLU B 1 469 ? 2.229 21.844 -34.031 1 81.12 469 GLU B CA 1
ATOM 7319 C C . GLU B 1 469 ? 1.86 21.234 -35.375 1 81.12 469 GLU B C 1
ATOM 7321 O O . GLU B 1 469 ? 1.854 21.938 -36.375 1 81.12 469 GLU B O 1
ATOM 7326 N N . ALA B 1 470 ? 1.542 20.031 -35.312 1 82.81 470 ALA B N 1
ATOM 7327 C CA . ALA B 1 470 ? 1.167 19.359 -36.562 1 82.81 470 ALA B CA 1
ATOM 7328 C C . ALA B 1 470 ? -0.133 19.922 -37.125 1 82.81 470 ALA B C 1
ATOM 7330 O O . ALA B 1 470 ? -0.273 20.078 -38.344 1 82.81 470 ALA B O 1
ATOM 7331 N N . ARG B 1 471 ? -0.931 20.25 -36.25 1 83.69 471 ARG B N 1
ATOM 7332 C CA . ARG B 1 471 ? -2.193 20.828 -36.688 1 83.69 471 ARG B CA 1
ATOM 7333 C C . ARG B 1 471 ? -1.985 22.234 -37.25 1 83.69 471 ARG B C 1
ATOM 7335 O O . ARG B 1 471 ? -2.594 22.609 -38.25 1 83.69 471 ARG B O 1
ATOM 7342 N N . ALA B 1 472 ? -1.115 22.906 -36.656 1 83.69 472 ALA B N 1
ATOM 7343 C CA . ALA B 1 472 ? -0.771 24.234 -37.188 1 83.69 472 ALA B CA 1
ATOM 7344 C C . ALA B 1 472 ? -0.12 24.141 -38.562 1 83.69 472 ALA B C 1
ATOM 7346 O O . ALA B 1 472 ? -0.425 24.922 -39.438 1 83.69 472 ALA B O 1
ATOM 7347 N N . GLN B 1 473 ? 0.693 23.172 -38.594 1 84.25 473 GLN B N 1
ATOM 7348 C CA . GLN B 1 473 ? 1.343 22.953 -39.875 1 84.25 473 GLN B CA 1
ATOM 7349 C C . GLN B 1 473 ? 0.326 22.547 -40.938 1 84.25 473 GLN B C 1
ATOM 7351 O O . GLN B 1 473 ? 0.378 23.031 -42.062 1 84.25 473 GLN B O 1
ATOM 7356 N N . ALA B 1 474 ? -0.53 21.766 -40.562 1 82.56 474 ALA B N 1
ATOM 7357 C CA . ALA B 1 474 ? -1.574 21.344 -41.5 1 82.56 474 ALA B CA 1
ATOM 7358 C C . ALA B 1 474 ? -2.453 22.531 -41.906 1 82.56 474 ALA B C 1
ATOM 7360 O O . ALA B 1 474 ? -2.781 22.688 -43.094 1 82.56 474 ALA B O 1
ATOM 7361 N N . ASP B 1 475 ? -2.719 23.266 -40.938 1 83.94 475 ASP B N 1
ATOM 7362 C CA . ASP B 1 475 ? -3.508 24.453 -41.219 1 83.94 475 ASP B CA 1
ATOM 7363 C C . ASP B 1 475 ? -2.762 25.391 -42.188 1 83.94 475 ASP B C 1
ATOM 7365 O O . ASP B 1 475 ? -3.357 25.953 -43.094 1 83.94 475 ASP B O 1
ATOM 7369 N N . TRP B 1 476 ? -1.537 25.516 -42 1 85.62 476 TRP B N 1
ATOM 7370 C CA . TRP B 1 476 ? -0.703 26.375 -42.844 1 85.62 476 TRP B CA 1
ATOM 7371 C C . TRP B 1 476 ? -0.64 25.844 -44.25 1 85.62 476 TRP B C 1
ATOM 7373 O O . TRP B 1 476 ? -0.85 26.609 -45.219 1 85.62 476 TRP B O 1
ATOM 7383 N N . TYR B 1 477 ? -0.483 24.641 -44.344 1 84.25 477 TYR B N 1
ATOM 7384 C CA . TYR B 1 477 ? -0.398 24.047 -45.688 1 84.25 477 TYR B CA 1
ATOM 7385 C C . TYR B 1 477 ? -1.756 24.078 -46.375 1 84.25 477 TYR B C 1
ATOM 7387 O O . TYR B 1 477 ? -1.837 24.25 -47.594 1 84.25 477 TYR B O 1
ATOM 7395 N N . GLU B 1 478 ? -2.676 23.953 -45.625 1 83.94 478 GLU B N 1
ATOM 7396 C CA . GLU B 1 478 ? -4.023 24.031 -46.188 1 83.94 478 GLU B CA 1
ATOM 7397 C C . GLU B 1 478 ? -4.297 25.438 -46.75 1 83.94 478 GLU B C 1
ATOM 7399 O O . GLU B 1 478 ? -4.812 25.578 -47.844 1 83.94 478 GLU B O 1
ATOM 7404 N N . ARG B 1 479 ? -3.879 26.344 -46.031 1 85.5 479 ARG B N 1
ATOM 7405 C CA . ARG B 1 479 ? -4.051 27.734 -46.469 1 85.5 479 ARG B CA 1
ATOM 7406 C C . ARG B 1 479 ? -3.186 28.016 -47.688 1 85.5 479 ARG B C 1
ATOM 7408 O O . ARG B 1 479 ? -3.631 28.688 -48.625 1 85.5 479 ARG B O 1
ATOM 7415 N N . ARG B 1 480 ? -2.07 27.531 -47.656 1 84.56 480 ARG B N 1
ATOM 7416 C CA . ARG B 1 480 ? -1.161 27.703 -48.781 1 84.56 480 ARG B CA 1
ATOM 7417 C C . ARG B 1 480 ? -1.712 27.047 -50.062 1 84.56 480 ARG B C 1
ATOM 7419 O O . ARG B 1 480 ? -1.67 27.625 -51.125 1 84.56 480 ARG B O 1
ATOM 7426 N N . ALA B 1 481 ? -2.236 25.938 -49.812 1 82.94 481 ALA B N 1
ATOM 7427 C CA . ALA B 1 481 ? -2.82 25.234 -50.938 1 82.94 481 ALA B CA 1
ATOM 7428 C C . ALA B 1 481 ? -4.039 25.969 -51.5 1 82.94 481 ALA B C 1
ATOM 7430 O O . ALA B 1 481 ? -4.215 26.078 -52.719 1 82.94 481 ALA B O 1
ATOM 7431 N N . ALA B 1 482 ? -4.719 26.516 -50.625 1 86.44 482 ALA B N 1
ATOM 7432 C CA . ALA B 1 482 ? -5.895 27.281 -51.031 1 86.44 482 ALA B CA 1
ATOM 7433 C C . ALA B 1 482 ? -5.5 28.531 -51.781 1 86.44 482 ALA B C 1
ATOM 7435 O O . ALA B 1 482 ? -6.121 28.875 -52.812 1 86.44 482 ALA B O 1
ATOM 7436 N N . ARG B 1 483 ? -4.477 29.109 -51.375 1 85.81 483 ARG B N 1
ATOM 7437 C CA . ARG B 1 483 ? -3.971 30.297 -52.062 1 85.81 483 ARG B CA 1
ATOM 7438 C C . ARG B 1 483 ? -3.43 29.953 -53.438 1 85.81 483 ARG B C 1
ATOM 7440 O O . ARG B 1 483 ? -3.689 30.672 -54.406 1 85.81 483 ARG B O 1
ATOM 7447 N N . ARG B 1 484 ? -2.832 28.859 -53.531 1 85.06 484 ARG B N 1
ATOM 7448 C CA . ARG B 1 484 ? -2.268 28.438 -54.812 1 85.06 484 ARG B CA 1
ATOM 7449 C C . ARG B 1 484 ? -3.365 28 -55.781 1 85.06 484 ARG B C 1
ATOM 7451 O O . ARG B 1 484 ? -3.268 28.25 -57 1 85.06 484 ARG B O 1
ATOM 7458 N N . ASP B 1 485 ? -4.332 27.547 -55.188 1 84.5 485 ASP B N 1
ATOM 7459 C CA . ASP B 1 485 ? -5.492 27.188 -56 1 84.5 485 ASP B CA 1
ATOM 7460 C C . ASP B 1 485 ? -6.145 28.438 -56.594 1 84.5 485 ASP B C 1
ATOM 7462 O O . ASP B 1 485 ? -6.477 28.484 -57.781 1 84.5 485 ASP B O 1
ATOM 7466 N N . ALA B 1 486 ? -6.188 29.469 -55.844 1 86.25 486 ALA B N 1
ATOM 7467 C CA . ALA B 1 486 ? -6.762 30.719 -56.312 1 86.25 486 ALA B CA 1
ATOM 7468 C C . ALA B 1 486 ? -5.883 31.375 -57.375 1 86.25 486 ALA B C 1
ATOM 7470 O O . ALA B 1 486 ? -6.383 31.875 -58.375 1 86.25 486 ALA B O 1
ATOM 7471 N N . GLU B 1 487 ? -4.652 31.219 -57.156 1 85 487 GLU B N 1
ATOM 7472 C CA . GLU B 1 487 ? -3.703 31.766 -58.125 1 85 487 GLU B CA 1
ATOM 7473 C C . GLU B 1 487 ? -3.734 31 -59.438 1 85 487 GLU B C 1
ATOM 7475 O O . GLU B 1 487 ? -3.637 31.578 -60.531 1 85 487 GLU B O 1
ATOM 7480 N N . LEU B 1 488 ? -3.947 29.797 -59.312 1 84.62 488 LEU B N 1
ATOM 7481 C CA . LEU B 1 488 ? -4.004 28.969 -60.5 1 84.62 488 LEU B CA 1
ATOM 7482 C C . LEU B 1 488 ? -5.281 29.234 -61.281 1 84.62 488 LEU B C 1
ATOM 7484 O O . LEU B 1 488 ? -5.258 29.266 -62.531 1 84.62 488 LEU B O 1
ATOM 7488 N N . ILE B 1 489 ? -6.324 29.453 -60.594 1 84.44 489 ILE B N 1
ATOM 7489 C CA . ILE B 1 489 ? -7.586 29.797 -61.25 1 84.44 489 ILE B CA 1
ATOM 7490 C C . ILE B 1 489 ? -7.434 31.125 -62 1 84.44 489 ILE B C 1
ATOM 7492 O O . ILE B 1 489 ? -7.859 31.25 -63.156 1 84.44 489 ILE B O 1
ATOM 7496 N N . ARG B 1 490 ? -6.688 31.984 -61.406 1 83.25 490 ARG B N 1
ATOM 7497 C CA . ARG B 1 490 ? -6.43 33.281 -62.031 1 83.25 490 ARG B CA 1
ATOM 7498 C C . ARG B 1 490 ? -5.523 33.125 -63.25 1 83.25 490 ARG B C 1
ATOM 7500 O O . ARG B 1 490 ? -5.785 33.688 -64.312 1 83.25 490 ARG B O 1
ATOM 7507 N N . ALA B 1 491 ? -4.555 32.25 -63.094 1 81.44 491 ALA B N 1
ATOM 7508 C CA . ALA B 1 491 ? -3.623 32 -64.188 1 81.44 491 ALA B CA 1
ATOM 7509 C C . ALA B 1 491 ? -4.324 31.344 -65.375 1 81.44 491 ALA B C 1
ATOM 7511 O O . ALA B 1 491 ? -4.113 31.734 -66.5 1 81.44 491 ALA B O 1
ATOM 7512 N N . ASN B 1 492 ? -5.215 30.562 -65 1 81.88 492 ASN B N 1
ATOM 7513 C CA . ASN B 1 492 ? -5.945 29.875 -66.062 1 81.88 492 ASN B CA 1
ATOM 7514 C C . ASN B 1 492 ? -6.934 30.797 -66.75 1 81.88 492 ASN B C 1
ATOM 7516 O O . ASN B 1 492 ? -7.133 30.688 -68 1 81.88 492 ASN B O 1
ATOM 7520 N N . ARG B 1 493 ? -7.41 31.766 -66.062 1 78.88 493 ARG B N 1
ATOM 7521 C CA . ARG B 1 493 ? -8.281 32.781 -66.688 1 78.88 493 ARG B CA 1
ATOM 7522 C C . ARG B 1 493 ? -7.496 33.688 -67.625 1 78.88 493 ARG B C 1
ATOM 7524 O O . ARG B 1 493 ? -7.977 34 -68.688 1 78.88 493 ARG B O 1
ATOM 7531 N N . ILE B 1 494 ? -6.344 33.938 -67.188 1 77.44 494 ILE B N 1
ATOM 7532 C CA . ILE B 1 494 ? -5.477 34.75 -68.062 1 77.44 494 ILE B CA 1
ATOM 7533 C C . ILE B 1 494 ? -5.062 34 -69.312 1 77.44 494 ILE B C 1
ATOM 7535 O O . ILE B 1 494 ? -5.105 34.562 -70.375 1 77.44 494 ILE B O 1
ATOM 7539 N N . ILE B 1 495 ? -4.758 32.812 -69.125 1 77.38 495 ILE B N 1
ATOM 7540 C CA . ILE B 1 495 ? -4.363 31.984 -70.25 1 77.38 495 ILE B CA 1
ATOM 7541 C C . ILE B 1 495 ? -5.527 31.859 -71.188 1 77.38 495 ILE B C 1
ATOM 7543 O O . ILE B 1 495 ? -5.348 32.031 -72.438 1 77.38 495 ILE B O 1
ATOM 7547 N N . SER B 1 496 ? -6.719 31.641 -70.688 1 75.31 496 SER B N 1
ATOM 7548 C CA . SER B 1 496 ? -7.906 31.516 -71.5 1 75.31 496 SER B CA 1
ATOM 7549 C C . SER B 1 496 ? -8.188 32.812 -72.25 1 75.31 496 SER B C 1
ATOM 7551 O O . SER B 1 496 ? -8.523 32.781 -73.438 1 75.31 496 SER B O 1
ATOM 7553 N N . ALA B 1 497 ? -7.918 33.938 -71.625 1 70.62 497 ALA B N 1
ATOM 7554 C CA . ALA B 1 497 ? -8.141 35.219 -72.25 1 70.62 497 ALA B CA 1
ATOM 7555 C C . ALA B 1 497 ? -7.105 35.5 -73.312 1 70.62 497 ALA B C 1
ATOM 7557 O O . ALA B 1 497 ? -7.445 36 -74.438 1 70.62 497 ALA B O 1
ATOM 7558 N N . LEU B 1 498 ? -5.922 35.062 -73.125 1 70.44 498 LEU B N 1
ATOM 7559 C CA . LEU B 1 498 ? -4.848 35.281 -74.125 1 70.44 498 LEU B CA 1
ATOM 7560 C C . LEU B 1 498 ? -4.988 34.375 -75.312 1 70.44 498 LEU B C 1
ATOM 7562 O O . LEU B 1 498 ? -4.707 34.75 -76.438 1 70.44 498 LEU B O 1
ATOM 7566 N N . LYS B 1 499 ? -5.52 33.25 -75.062 1 67.75 499 LYS B N 1
ATOM 7567 C CA . LYS B 1 499 ? -5.75 32.312 -76.188 1 67.75 499 LYS B CA 1
ATOM 7568 C C . LYS B 1 499 ? -6.906 32.75 -77.062 1 67.75 499 LYS B C 1
ATOM 7570 O O . LYS B 1 499 ? -6.887 32.531 -78.25 1 67.75 499 LYS B O 1
ATOM 7575 N N . ALA B 1 500 ? -7.898 33.438 -76.562 1 64.62 500 ALA B N 1
ATOM 7576 C CA . ALA B 1 500 ? -9.062 33.906 -77.312 1 64.62 500 ALA B CA 1
ATOM 7577 C C . ALA B 1 500 ? -8.711 35.094 -78.188 1 64.62 500 ALA B C 1
ATOM 7579 O O . ALA B 1 500 ? -9.336 35.344 -79.188 1 64.62 500 ALA B O 1
ATOM 7580 N N . THR B 1 501 ? -7.699 35.938 -77.938 1 60.03 501 THR B N 1
ATOM 7581 C CA . THR B 1 501 ? -7.32 37.125 -78.688 1 60.03 501 THR B CA 1
ATOM 7582 C C . THR B 1 501 ? -6.215 36.781 -79.688 1 60.03 501 THR B C 1
ATOM 7584 O O . THR B 1 501 ? -5.871 37.625 -80.562 1 60.03 501 THR B O 1
ATOM 7587 N N . ALA B 1 502 ? -5.57 35.719 -79.5 1 55.69 502 ALA B N 1
ATOM 7588 C CA . ALA B 1 502 ? -4.484 35.406 -80.438 1 55.69 502 ALA B CA 1
ATOM 7589 C C . ALA B 1 502 ? -5.031 34.938 -81.812 1 55.69 502 ALA B C 1
ATOM 7591 O O . ALA B 1 502 ? -5.996 34.188 -81.875 1 55.69 502 ALA B O 1
ATOM 7592 N N . PRO B 1 503 ? -4.746 35.531 -83 1 53.81 503 PRO B N 1
ATOM 7593 C CA . PRO B 1 503 ? -5.215 35.062 -84.25 1 53.81 503 PRO B CA 1
ATOM 7594 C C . PRO B 1 503 ? -5 33.562 -84.5 1 53.81 503 PRO B C 1
ATOM 7596 O O . PRO B 1 503 ? -4.184 32.969 -83.75 1 53.81 503 PRO B O 1
ATOM 7599 N N . GLY B 1 504 ? -5.73 32.781 -85.375 1 45.91 504 GLY B N 1
ATOM 7600 C CA . GLY B 1 504 ? -5.867 31.344 -85.625 1 45.91 504 GLY B CA 1
ATOM 7601 C C . GLY B 1 504 ? -4.551 30.594 -85.5 1 45.91 504 GLY B C 1
ATOM 7602 O O . GLY B 1 504 ? -4.523 29.453 -85.062 1 45.91 504 GLY B O 1
ATOM 7603 N N . ARG B 1 505 ? -3.436 31.047 -86 1 46.5 505 ARG B N 1
ATOM 7604 C CA . ARG B 1 505 ? -2.197 30.281 -86.125 1 46.5 505 ARG B CA 1
ATOM 7605 C C . ARG B 1 505 ? -1.474 30.203 -84.812 1 46.5 505 ARG B C 1
ATOM 7607 O O . ARG B 1 505 ? -0.803 29.203 -84.5 1 46.5 505 ARG B O 1
ATOM 7614 N N . ALA B 1 506 ? -1.443 31.172 -84 1 45.34 506 ALA B N 1
ATOM 7615 C CA . ALA B 1 506 ? -0.675 31.188 -82.75 1 45.34 506 ALA B CA 1
ATOM 7616 C C . ALA B 1 506 ? -1.346 30.312 -81.688 1 45.34 506 ALA B C 1
ATOM 7618 O O . ALA B 1 506 ? -0.672 29.75 -80.812 1 45.34 506 ALA B O 1
ATOM 7619 N N . ALA B 1 507 ? -2.613 30.125 -81.688 1 45.38 507 ALA B N 1
ATOM 7620 C CA . ALA B 1 507 ? -3.328 29.234 -80.812 1 45.38 507 ALA B CA 1
ATOM 7621 C C . ALA B 1 507 ? -2.93 27.781 -81 1 45.38 507 ALA B C 1
ATOM 7623 O O . ALA B 1 507 ? -2.906 26.984 -80.062 1 45.38 507 ALA B O 1
ATOM 7624 N N . THR B 1 508 ? -2.541 27.391 -82.25 1 44.91 508 THR B N 1
ATOM 7625 C CA . THR B 1 508 ? -2.094 26.047 -82.625 1 44.91 508 THR B CA 1
ATOM 7626 C C . THR B 1 508 ? -0.712 25.766 -82.062 1 44.91 508 THR B C 1
ATOM 7628 O O . THR B 1 508 ? -0.431 24.656 -81.625 1 44.91 508 THR B O 1
ATOM 7631 N N . VAL B 1 509 ? 0.185 26.719 -81.938 1 42.19 509 VAL B N 1
ATOM 7632 C CA . VAL B 1 509 ? 1.538 26.484 -81.438 1 42.19 509 VAL B CA 1
ATOM 7633 C C . VAL B 1 509 ? 1.512 26.266 -79.938 1 42.19 509 VAL B C 1
ATOM 7635 O O . VAL B 1 509 ? 2.193 25.391 -79.375 1 42.19 509 VAL B O 1
ATOM 7638 N N . VAL B 1 510 ? 0.634 26.969 -79.25 1 44.78 510 VAL B N 1
ATOM 7639 C CA . VAL B 1 510 ? 0.58 26.797 -77.812 1 44.78 510 VAL B CA 1
ATOM 7640 C C . VAL B 1 510 ? -0.108 25.484 -77.438 1 44.78 510 VAL B C 1
ATOM 7642 O O . VAL B 1 510 ? 0.305 24.781 -76.5 1 44.78 510 VAL B O 1
ATOM 7645 N N . ALA B 1 511 ? -1.08 25.047 -78.188 1 46.31 511 ALA B N 1
ATOM 7646 C CA . ALA B 1 511 ? -1.673 23.719 -78 1 46.31 511 ALA B CA 1
ATOM 7647 C C . ALA B 1 511 ? -0.664 22.625 -78.312 1 46.31 511 ALA B C 1
ATOM 7649 O O . ALA B 1 511 ? -0.665 21.578 -77.688 1 46.31 511 ALA B O 1
ATOM 7650 N N . GLY B 1 512 ? 0.246 22.797 -79.312 1 43.59 512 GLY B N 1
ATOM 7651 C CA . GLY B 1 512 ? 1.304 21.844 -79.625 1 43.59 512 GLY B CA 1
ATOM 7652 C C . GLY B 1 512 ? 2.363 21.766 -78.5 1 43.59 512 GLY B C 1
ATOM 7653 O O . GLY B 1 512 ? 2.906 20.688 -78.25 1 43.59 512 GLY B O 1
ATOM 7654 N N . GLY B 1 513 ? 2.682 22.828 -77.875 1 38.78 513 GLY B N 1
ATOM 7655 C CA . GLY B 1 513 ? 3.645 22.797 -76.75 1 38.78 513 GLY B CA 1
ATOM 7656 C C . GLY B 1 513 ? 3.113 22.094 -75.562 1 38.78 513 GLY B C 1
ATOM 7657 O O . GLY B 1 513 ? 3.879 21.516 -74.75 1 38.78 513 GLY B O 1
ATOM 7658 N N . LEU B 1 514 ? 1.826 22.203 -75.312 1 42.09 514 LEU B N 1
ATOM 7659 C CA . LEU B 1 514 ? 1.265 21.469 -74.188 1 42.09 514 LEU B CA 1
ATOM 7660 C C . LEU B 1 514 ? 1.293 19.969 -74.438 1 42.09 514 LEU B C 1
ATOM 7662 O O . LEU B 1 514 ? 1.368 19.188 -73.5 1 42.09 514 LEU B O 1
ATOM 7666 N N . ARG B 1 515 ? 1.277 19.578 -75.688 1 42.56 515 ARG B N 1
ATOM 7667 C CA . ARG B 1 515 ? 1.456 18.156 -75.938 1 42.56 515 ARG B CA 1
ATOM 7668 C C . ARG B 1 515 ? 2.891 17.719 -75.688 1 42.56 515 ARG B C 1
ATOM 7670 O O . ARG B 1 515 ? 3.125 16.594 -75.25 1 42.56 515 ARG B O 1
ATOM 7677 N N . THR B 1 516 ? 3.848 18.625 -75.812 1 39.28 516 THR B N 1
ATOM 7678 C CA . THR B 1 516 ? 5.219 18.234 -75.562 1 39.28 516 THR B CA 1
ATOM 7679 C C . THR B 1 516 ? 5.445 18.188 -74 1 39.28 516 THR B C 1
ATOM 7681 O O . THR B 1 516 ? 6.242 17.375 -73.562 1 39.28 516 THR B O 1
ATOM 7684 N N . GLY B 1 517 ? 4.684 18.875 -73.25 1 36.34 517 GLY B N 1
ATOM 7685 C CA . GLY B 1 517 ? 4.801 18.703 -71.812 1 36.34 517 GLY B CA 1
ATOM 7686 C C . GLY B 1 517 ? 4.238 17.375 -71.312 1 36.34 517 GLY B C 1
ATOM 7687 O O . GLY B 1 517 ? 4.703 16.828 -70.312 1 36.34 517 GLY B O 1
ATOM 7688 N N . LYS B 1 518 ? 3.273 16.844 -72.062 1 40.81 518 LYS B N 1
ATOM 7689 C CA . LYS B 1 518 ? 2.857 15.492 -71.688 1 40.81 518 LYS B CA 1
ATOM 7690 C C . LYS B 1 518 ? 3.955 14.484 -72 1 40.81 518 LYS B C 1
ATOM 7692 O O . LYS B 1 518 ? 4.145 13.516 -71.25 1 40.81 518 LYS B O 1
ATOM 7697 N N . ARG B 1 519 ? 4.73 14.742 -73.062 1 40.09 519 ARG B N 1
ATOM 7698 C CA . ARG B 1 519 ? 5.824 13.82 -73.312 1 40.09 519 ARG B CA 1
ATOM 7699 C C . ARG B 1 519 ? 6.93 13.945 -72.25 1 40.09 519 ARG B C 1
ATOM 7701 O O . ARG B 1 519 ? 7.504 12.945 -71.875 1 40.09 519 ARG B O 1
ATOM 7708 N N . VAL B 1 520 ? 7.156 15.133 -71.812 1 36.38 520 VAL B N 1
ATOM 7709 C CA . VAL B 1 520 ? 8.203 15.273 -70.812 1 36.38 520 VAL B CA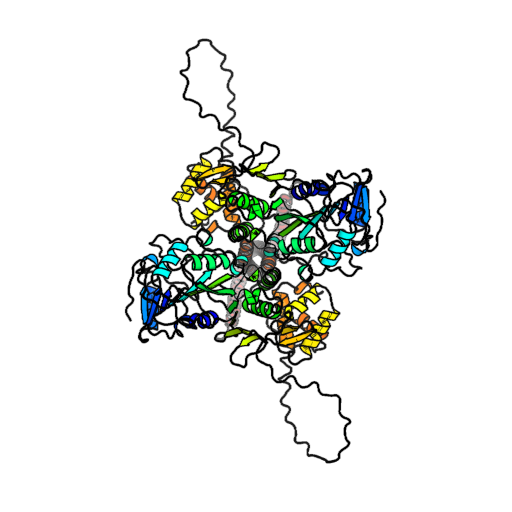 1
ATOM 7710 C C . VAL B 1 520 ? 7.723 14.703 -69.5 1 36.38 520 VAL B C 1
ATOM 7712 O O . VAL B 1 520 ? 8.469 14 -68.812 1 36.38 520 VAL B O 1
ATOM 7715 N N . ALA B 1 521 ? 6.449 14.805 -69.25 1 36.12 521 ALA B N 1
ATOM 7716 C CA . ALA B 1 521 ? 5.941 14.18 -68 1 36.12 521 ALA B CA 1
ATOM 7717 C C . ALA B 1 521 ? 5.961 12.656 -68.125 1 36.12 521 ALA B C 1
ATOM 7719 O O . ALA B 1 521 ? 6.336 11.953 -67.188 1 36.12 521 ALA B O 1
ATOM 7720 N N . ARG B 1 522 ? 5.664 12.18 -69.312 1 39.75 522 ARG B N 1
ATOM 7721 C CA . ARG B 1 522 ? 5.781 10.734 -69.5 1 39.75 522 ARG B CA 1
ATOM 7722 C C . ARG B 1 522 ? 7.234 10.281 -69.375 1 39.75 522 ARG B C 1
ATOM 7724 O O . ARG B 1 522 ? 7.527 9.234 -68.812 1 39.75 522 ARG B O 1
ATOM 7731 N N . ALA B 1 523 ? 8.156 11.078 -69.812 1 39.38 523 ALA B N 1
ATOM 7732 C CA . ALA B 1 523 ? 9.555 10.672 -69.75 1 39.38 523 ALA B CA 1
ATOM 7733 C C . ALA B 1 523 ? 10.039 10.734 -68.312 1 39.38 523 ALA B C 1
ATOM 7735 O O . ALA B 1 523 ? 10.789 9.859 -67.875 1 39.38 523 ALA B O 1
ATOM 7736 N N . ALA B 1 524 ? 9.609 11.68 -67.562 1 34.28 524 ALA B N 1
ATOM 7737 C CA . ALA B 1 524 ? 10.031 11.766 -66.188 1 34.28 524 ALA B CA 1
ATOM 7738 C C . ALA B 1 524 ? 9.43 10.625 -65.375 1 34.28 524 ALA B C 1
ATOM 7740 O O . ALA B 1 524 ? 10.094 10.055 -64.5 1 34.28 524 ALA B O 1
ATOM 7741 N N . LEU B 1 525 ? 8.203 10.266 -65.625 1 36.5 525 LEU B N 1
ATOM 7742 C CA . LEU B 1 525 ? 7.594 9.148 -64.938 1 36.5 525 LEU B CA 1
ATOM 7743 C C . LEU B 1 525 ? 8.281 7.836 -65.312 1 36.5 525 LEU B C 1
ATOM 7745 O O . LEU B 1 525 ? 8.367 6.93 -64.438 1 36.5 525 LEU B O 1
ATOM 7749 N N . ARG B 1 526 ? 8.734 7.676 -66.562 1 37.72 526 ARG B N 1
ATOM 7750 C CA . ARG B 1 526 ? 9.422 6.434 -66.875 1 37.72 526 ARG B CA 1
ATOM 7751 C C . ARG B 1 526 ? 10.703 6.281 -66.062 1 37.72 526 ARG B C 1
ATOM 7753 O O . ARG B 1 526 ? 11.164 5.16 -65.812 1 37.72 526 ARG B O 1
ATOM 7760 N N . ARG B 1 527 ? 11.336 7.422 -65.812 1 34.69 527 ARG B N 1
ATOM 7761 C CA . ARG B 1 527 ? 12.594 7.262 -65.062 1 34.69 527 ARG B CA 1
ATOM 7762 C C . ARG B 1 527 ? 12.352 6.863 -63.625 1 34.69 527 ARG B C 1
ATOM 7764 O O . ARG B 1 527 ? 13.289 6.508 -62.906 1 34.69 527 ARG B O 1
ATOM 7771 N N . LEU B 1 528 ? 11.266 7.316 -63.062 1 31.2 528 LEU B N 1
ATOM 7772 C CA . LEU B 1 528 ? 11.062 6.938 -61.656 1 31.2 528 LEU B CA 1
ATOM 7773 C C . LEU B 1 528 ? 10.656 5.473 -61.562 1 31.2 528 LEU B C 1
ATOM 7775 O O . LEU B 1 528 ? 10.273 5.016 -60.469 1 31.2 528 LEU B O 1
ATOM 7779 N N . ARG B 1 529 ? 10.445 4.758 -62.719 1 32.03 529 ARG B N 1
ATOM 7780 C CA . ARG B 1 529 ? 10.211 3.334 -62.469 1 32.03 529 ARG B CA 1
ATOM 7781 C C . ARG B 1 529 ? 11.477 2.654 -61.969 1 32.03 529 ARG B C 1
ATOM 7783 O O . ARG B 1 529 ? 12.516 2.693 -62.625 1 32.03 529 ARG B O 1
ATOM 7790 N N . PRO B 1 530 ? 11.492 2.49 -60.656 1 30.38 530 PRO B N 1
ATOM 7791 C CA . PRO B 1 530 ? 12.586 1.656 -60.156 1 30.38 530 PRO B CA 1
ATOM 7792 C C . PRO B 1 530 ? 12.742 0.35 -60.906 1 30.38 530 PRO B C 1
ATOM 7794 O O . PRO B 1 530 ? 11.766 -0.144 -61.5 1 30.38 530 PRO B O 1
ATOM 7797 N N . ASP B 1 531 ? 13.812 0.081 -61.656 1 32.47 531 ASP B N 1
ATOM 7798 C CA . ASP B 1 531 ? 14.172 -1.288 -62 1 32.47 531 ASP B CA 1
ATOM 7799 C C . ASP B 1 531 ? 13.852 -2.252 -60.875 1 32.47 531 ASP B C 1
ATOM 7801 O O . ASP B 1 531 ? 14.164 -1.972 -59.719 1 32.47 531 ASP B O 1
ATOM 7805 N N . GLY B 1 532 ? 12.82 -3.148 -60.906 1 24 532 GLY B N 1
ATOM 7806 C CA . GLY B 1 532 ? 12.945 -4.426 -60.25 1 24 532 GLY B CA 1
ATOM 7807 C C . GLY B 1 532 ? 14.25 -5.133 -60.531 1 24 532 GLY B C 1
ATOM 7808 O O . GLY B 1 532 ? 14.844 -4.945 -61.594 1 24 532 GLY B O 1
#